Protein AF-R1CFG4-F1 (afdb_monomer)

pLDDT: mean 87.93, std 12.82, range [25.61, 98.44]

Mean predicted aligned error: 12.98 Å

Sequence (826 aa):
MKMFSKFRTKKDNINKMKLEPENVVREDDNTQLLINNQKATLDRMKKRVDETGFAVANLINNINYISQNVEDQMNFIGKVVNQIESYSALAEEVSASTTDSQQMAEKTLSVAKDGNEAVDKSIKAMNEIQESVEQVKNVVNSLSNHAAQVDKMLEIIKDIASETNLLALNATIEAARAGEHGKGFAVVADEVRKLANQSDEAARQISDIVQQINESVEETLQAMDSSTQKVKEGVSIANDTNSVFNEIIQSVDTTTSVTKEINAAIAEQINSLQEVISSTEDLNTISKNVMSMVEIMLMNTQHTKSSIELLSQTSETLNDITNDILNKIESKHLKQQQYTIRTAINAELSSLDPAMVFDADSVRMLENIHSGLLIGGTSVDVLPGIAKSWYVKEDNVTWVFNLRKGAKFHNGRNVLAKDVKYSLERLLSPRLKSPNAWFLFDIEGAKEYNEGKVSDVKGIKVLDDYRIEIKLEQPYSGFLLNLAQTCCAILPKEDVERSEFTGCGAFILMNKDEEKYTLKAFEEYFGGQPYVDYIEIIFNEKNAIDKYRKGEYDFLIIGNNEVKEIENLSLDGQMKTQDVLTTNFLGFNLKRNSVFAQDKDIRKAINYAIDTDKIIKGVVNGLATESKGVFPPAIIDDHQLKGFKYNPTKAKEILNNNNFNSRNERLKILARKEDEGTTNSNEKLINHIIEDLKNIGIECEIIRVPSKEYMASENISKCDVYVMGWIADTGDPDNYLTPLFSPDTYTNFGGYDNKEVTELMKQAKKIINPIKRIEVYKKIQKLIVDDCPWIFLYHPKLAYISDENIANVRLSVLGKTRYEDIMIKE

Secondary structure (DSSP, 8-state):
----------------------S-SSHHHHHHHHHHHHHHHHHHHHHHHHHHHHHHHHHHHHHHHHHHHHHHHHHHHHHHHHHHHHHHHHHHHHHHHHHHHHHHHHHHHHHHHHHHHHHHHHHHHHHHHHHHHHHHHHHHHHHHHHHHHHHHHHHHHHHHHHHHHHHHHHHHHHHHHTGGGSHHHHHHHHHHHHHHHHHHHHHHHHHHHHHHHHHHHHHHHHHHHHHHHHHHHHHHHHHHHHHHHHHHHHHHHHHHHHHHHHHHHHHHHHHHHHHHHHHHHHHHHHHHHHHHHHHHHHHHHHHHHHHHHHHHHHHHHHHHHHHHHHHHHTTS----PPPEEEEEESS--S-S-TTT--SHHHHHHHHHH--BSEEE-SSS-EEESSEEEEEE-TTSSEEEEEEPTT-B-TTSPBP-HHHHHHHHHHHT-TTT--TTGGGGTTBTTHHHHHTTS-SS-TTEEEEETTEEEEEBSS--STHHHHHTSGGGB---HHHHHHT-----SSEEEEEE-SSEEEEEE-TT-TT---SSSEEEEEES-SSHHHHHHTTS-SEEEE-TTTHHHHHHTT-GGG-EEEE-SEEEEEEE-TTSSSHHHH-HHHHHHHHHH--HHHHHHHHSTT-EEE--SSS-TTTS--TT-------HHHHHHHHHHTTGGGT---EEEEEEPPPTT---HHHHHHHHHHHHHHHTT--EEEEEE-GGGTT-HHHHTT-SEEEEEEE-SSS-HHHHHHHHH-TT-TT-TT----HHHHHHHHHHHH---HHHHHHHHHHHHHHHHHH--EEEEEEEEEEEEE-TTEE---B-TTS-B-GGG-EE--

Radius of gyration: 60.69 Å; Cα contacts (8 Å, |Δi|>4): 1243; chains: 1; bounding box: 113×114×236 Å

Organism: NCBI:txid1304284

Nearest PDB structures (foldseek):
  4toz-assembly2_B  TM=8.938E-01  e=2.294E-37  Escherichia coli K-12
  8upi-assembly1_A  TM=7.276E-01  e=4.986E-39  Mesorhizobium sp. AP09
  3o9p-assembly1_A  TM=7.500E-01  e=5.012E-36  Escherichia coli
  6npo-assembly1_A  TM=7.231E-01  e=4.138E-34  Bacillus anthracis
  8wdb-assembly1_A  TM=8.783E-01  e=4.159E-31  Mycobacterium tuberculosis H37Rv

Solvent-accessible surface area (backbone atoms only — not comparable to full-atom values): 43528 Å² total; per-residue (Å²): 134,82,88,79,91,87,85,84,90,81,86,89,86,86,87,87,75,90,77,78,91,81,88,88,86,70,72,68,68,60,53,53,51,52,50,47,42,50,53,20,49,49,45,24,48,51,44,52,44,54,48,50,48,52,52,47,54,51,50,51,54,51,48,50,52,52,47,53,54,46,52,52,48,52,54,51,51,53,51,51,52,59,51,48,56,53,50,52,54,49,49,53,52,50,52,52,52,40,52,53,48,42,55,51,34,54,52,49,40,51,53,33,49,54,51,32,53,53,34,53,52,48,38,52,52,37,52,53,48,44,53,51,51,53,52,50,49,53,54,50,53,50,48,49,54,50,44,57,50,50,49,56,51,35,53,52,46,34,52,50,16,53,51,42,30,51,52,18,50,53,44,33,55,54,19,65,70,52,50,92,78,13,62,72,51,29,56,52,18,52,48,46,26,51,51,16,52,52,44,34,53,49,33,48,57,50,45,56,51,44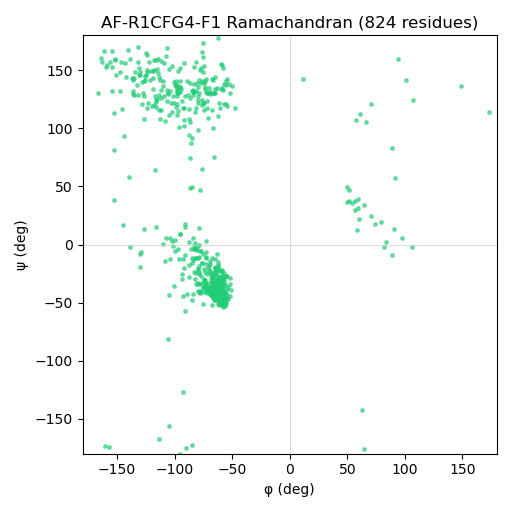,49,53,48,50,55,52,46,51,56,50,50,53,53,46,53,54,46,50,51,51,37,52,53,50,39,49,55,34,51,55,51,36,51,54,30,52,52,50,41,54,52,32,52,51,50,46,52,52,42,50,51,50,52,53,52,48,56,53,49,52,55,52,49,52,54,50,50,55,54,49,52,51,50,50,53,51,46,53,53,50,49,53,51,42,53,53,50,49,52,52,49,50,53,50,45,54,50,42,53,52,50,44,54,49,51,50,50,51,47,51,53,46,51,55,51,45,60,64,53,64,76,44,92,72,77,93,75,82,45,70,46,31,32,59,39,83,52,83,69,88,48,90,50,50,38,68,53,86,53,72,69,38,47,32,55,47,47,33,24,28,33,12,53,21,30,64,40,58,57,62,46,76,39,72,36,51,20,65,47,69,50,68,45,95,81,55,26,41,34,40,37,37,42,42,89,76,30,37,33,74,85,67,48,71,60,40,25,67,34,47,51,50,26,55,51,49,28,30,24,57,86,69,60,30,89,57,32,70,64,49,48,56,31,28,47,29,54,46,23,34,72,62,77,42,96,60,44,73,20,60,40,69,78,45,65,48,27,32,37,44,27,35,72,55,44,54,66,55,52,57,47,40,39,21,33,55,48,40,28,39,38,60,65,71,38,57,75,69,71,47,94,57,32,39,23,44,25,40,84,72,47,83,54,100,50,39,36,35,32,32,46,28,72,71,21,72,75,28,33,34,48,39,48,31,40,39,42,31,39,64,54,76,63,54,69,65,39,32,78,71,67,72,30,46,35,42,75,42,56,57,83,48,49,62,57,35,53,75,69,69,44,52,91,53,52,46,76,39,68,29,48,26,36,36,33,33,37,34,23,45,77,45,96,44,68,71,39,73,32,47,59,52,30,45,18,51,32,16,29,39,56,46,69,59,45,32,50,75,51,35,63,54,43,46,43,81,31,55,50,80,57,32,57,81,60,45,76,52,85,89,49,83,48,54,70,65,33,52,68,60,16,37,50,45,34,59,77,68,50,46,85,81,65,78,72,62,50,28,36,46,40,66,44,76,63,96,91,59,91,50,57,67,56,56,48,51,52,54,49,50,55,35,35,46,77,57,71,44,51,73,42,82,48,69,36,54,64,92,51,50,84,37,65,77,53,48,70,74,22,46,29,38,72,46,71,49,69,43,92,46,51,38,67,60,71,49,43,45,45,52,49,31,73,90,34,88,64,18,73,29,50,46,77,50,72,68,51,51,50,50,53,59,52,38,43,57,42,78,52,65,69,65,26,50,54,49,49,50,52,41,43,50,54,49,50,74,51,29,55,44,38,63,36,28,23,43,41,44,35,32,39,51,43,92,38,51,38,60,83,48,67,16,28,82,70,34,50,58,63,53,60,27,35,83,54,129

InterPro domains:
  IPR000914 Solute-binding protein family 5 domain [PF00496] (382-746)
  IPR004089 Methyl-accepting chemotaxis protein (MCP) signalling domain [PF00015] (103-286)
  IPR004089 Methyl-accepting chemotaxis protein (MCP) signalling domain [PS50111] (48-284)
  IPR004089 Methyl-accepting chemotaxis protein (MCP) signalling domain [SM00283] (58-319)
  IPR023765 Solute-binding protein family 5, conserved site [PS01040] (387-409)
  IPR039424 Solute-binding protein family 5 [PTHR30290] (316-817)

Structure (mmCIF, N/CA/C/O backbone):
data_AF-R1CFG4-F1
#
_entry.id   AF-R1CFG4-F1
#
loop_
_atom_site.group_PDB
_atom_site.id
_atom_site.type_symbol
_atom_site.label_atom_id
_atom_site.label_alt_id
_atom_site.label_comp_id
_atom_site.label_asym_id
_atom_site.label_entity_id
_atom_site.label_seq_id
_atom_site.pdbx_PDB_ins_code
_atom_site.Cartn_x
_atom_site.Cartn_y
_atom_site.Cartn_z
_atom_site.occupancy
_atom_site.B_iso_or_equiv
_atom_site.auth_seq_id
_atom_site.auth_comp_id
_atom_site.auth_asym_id
_atom_site.auth_atom_id
_atom_site.pdbx_PDB_model_num
ATOM 1 N N . MET A 1 1 ? -7.749 69.689 -65.204 1.00 36.94 1 MET A N 1
ATOM 2 C CA . MET A 1 1 ? -6.873 70.299 -66.229 1.00 36.94 1 MET A CA 1
ATOM 3 C C . MET A 1 1 ? -6.024 69.170 -66.805 1.00 36.94 1 MET A C 1
ATOM 5 O O . MET A 1 1 ? -5.183 68.648 -66.099 1.00 36.94 1 MET A O 1
ATOM 9 N N . LYS A 1 2 ? -6.557 68.503 -67.837 1.00 30.22 2 LYS A N 1
ATOM 10 C CA . LYS A 1 2 ? -5.988 68.455 -69.201 1.00 30.22 2 LYS A CA 1
ATOM 11 C C . LYS A 1 2 ? -4.635 67.718 -69.244 1.00 30.22 2 LYS A C 1
ATOM 13 O O . LYS A 1 2 ? -3.655 68.246 -68.753 1.00 30.22 2 LYS A O 1
ATOM 18 N N . MET A 1 3 ? -4.606 66.480 -69.758 1.00 25.61 3 MET A N 1
ATOM 19 C CA . MET A 1 3 ? -4.360 66.140 -71.187 1.00 25.61 3 MET A CA 1
ATOM 20 C C . MET A 1 3 ? -2.894 65.684 -71.349 1.00 25.61 3 MET A C 1
ATOM 22 O O . MET A 1 3 ? -2.031 66.278 -70.733 1.00 25.61 3 MET A O 1
ATOM 26 N N . PHE A 1 4 ? -2.488 64.700 -72.149 1.00 27.95 4 PHE A N 1
ATOM 27 C CA . PHE A 1 4 ? -3.127 63.970 -73.239 1.00 27.95 4 PHE A CA 1
ATOM 28 C C . PHE A 1 4 ? -2.271 62.720 -73.545 1.00 27.95 4 PHE A C 1
ATOM 30 O O . PHE A 1 4 ? -1.067 62.820 -73.738 1.00 27.95 4 PHE A O 1
ATOM 37 N N . SER A 1 5 ? -2.939 61.568 -73.610 1.00 30.34 5 SER A N 1
ATOM 38 C CA . SER A 1 5 ? -2.870 60.491 -74.618 1.00 30.34 5 SER A CA 1
ATOM 39 C C . SER A 1 5 ? -1.751 60.461 -75.680 1.00 30.34 5 SER A C 1
ATOM 41 O O . SER A 1 5 ? -1.537 61.473 -76.350 1.00 30.34 5 SER A O 1
ATOM 43 N N . LYS A 1 6 ? -1.287 59.233 -75.991 1.00 28.25 6 LYS A N 1
ATOM 44 C CA . LYS A 1 6 ? -1.047 58.600 -77.325 1.00 28.25 6 LYS A CA 1
ATOM 45 C C . LYS A 1 6 ? 0.146 57.620 -77.203 1.00 28.25 6 LYS A C 1
ATOM 47 O O . LYS A 1 6 ? 1.119 57.973 -76.568 1.00 28.25 6 LYS A O 1
ATOM 52 N N . PHE A 1 7 ? 0.188 56.394 -77.728 1.00 28.22 7 PHE A N 1
ATOM 53 C CA . PHE A 1 7 ? -0.436 55.799 -78.909 1.00 28.22 7 PHE A CA 1
ATOM 54 C C . PHE A 1 7 ? -0.555 54.265 -78.766 1.00 28.22 7 PHE A C 1
ATOM 56 O O . PHE A 1 7 ? 0.188 53.611 -78.043 1.00 28.22 7 PHE A O 1
ATOM 63 N N . ARG A 1 8 ? -1.511 53.729 -79.524 1.00 29.38 8 ARG A N 1
ATOM 64 C CA . ARG A 1 8 ? -1.909 52.331 -79.737 1.00 29.38 8 ARG A CA 1
ATOM 65 C C . ARG A 1 8 ? -0.925 51.527 -80.625 1.00 29.38 8 ARG A C 1
ATOM 67 O O . ARG A 1 8 ? -0.389 52.071 -81.582 1.00 29.38 8 ARG A O 1
ATOM 74 N N . THR A 1 9 ? -0.931 50.202 -80.400 1.00 32.12 9 THR A N 1
ATOM 75 C CA . THR A 1 9 ? -0.872 49.053 -81.356 1.00 32.12 9 THR A CA 1
ATOM 76 C C . THR A 1 9 ? 0.399 48.705 -82.148 1.00 32.12 9 THR A C 1
ATOM 78 O O . THR A 1 9 ? 0.755 49.424 -83.074 1.00 32.12 9 THR A O 1
ATOM 81 N N . LYS A 1 10 ? 0.906 47.472 -81.946 1.00 27.69 10 LYS A N 1
ATOM 82 C CA . LYS A 1 10 ? 0.929 46.316 -82.896 1.00 27.69 10 LYS A CA 1
ATOM 83 C C . LYS A 1 10 ? 1.777 45.183 -82.276 1.00 27.69 10 LYS A C 1
ATOM 85 O O . LYS A 1 10 ? 2.898 45.437 -81.868 1.00 27.69 10 LYS A O 1
ATOM 90 N N . LYS A 1 11 ? 1.189 44.033 -81.931 1.00 28.41 11 LYS A N 1
ATOM 91 C CA . LYS A 1 11 ? 1.040 42.804 -82.743 1.00 28.41 11 LYS A CA 1
ATOM 92 C C . LYS A 1 11 ? 2.367 42.161 -83.182 1.00 28.41 11 LYS A C 1
ATOM 94 O O . LYS A 1 11 ? 3.048 42.703 -84.043 1.00 28.41 11 LYS A O 1
ATOM 99 N N . ASP A 1 12 ? 2.593 40.983 -82.600 1.00 31.67 12 ASP A N 1
ATOM 100 C CA . ASP A 1 12 ? 3.303 39.802 -83.099 1.00 31.67 12 ASP A CA 1
ATOM 101 C C . ASP A 1 12 ? 4.765 39.954 -83.544 1.00 31.67 12 ASP A C 1
ATOM 103 O O . ASP A 1 12 ? 5.059 40.384 -84.655 1.00 31.67 12 ASP A O 1
ATOM 107 N N . ASN A 1 13 ? 5.682 39.428 -82.723 1.00 27.56 13 ASN A N 1
ATOM 108 C CA . ASN A 1 13 ? 6.560 38.372 -83.217 1.00 27.56 13 ASN A CA 1
ATOM 109 C C . ASN A 1 13 ? 7.093 37.469 -82.101 1.00 27.56 13 ASN A C 1
ATOM 111 O O . ASN A 1 13 ? 7.555 37.896 -81.047 1.00 27.56 13 ASN A O 1
ATOM 115 N N . ILE A 1 14 ? 6.964 36.190 -82.406 1.00 32.38 14 ILE A N 1
ATOM 116 C CA . ILE A 1 14 ? 7.263 34.998 -81.636 1.00 32.38 14 ILE A CA 1
ATOM 117 C C . ILE A 1 14 ? 8.781 34.734 -81.623 1.00 32.38 14 ILE A C 1
ATOM 119 O O . ILE A 1 14 ? 9.468 34.990 -82.609 1.00 32.38 14 ILE A O 1
ATOM 123 N N . ASN A 1 15 ? 9.218 34.083 -80.539 1.00 29.45 15 ASN A N 1
ATOM 124 C CA . ASN A 1 15 ? 10.302 33.097 -80.420 1.00 29.45 15 ASN A CA 1
ATOM 125 C C . ASN A 1 15 ? 11.644 33.457 -79.751 1.00 29.45 15 ASN A C 1
ATOM 127 O O . ASN A 1 15 ? 12.439 34.249 -80.245 1.00 29.45 15 ASN A O 1
ATOM 131 N N . LYS A 1 16 ? 11.923 32.602 -78.749 1.00 36.38 16 LYS A N 1
ATOM 132 C CA . LYS A 1 16 ? 13.203 32.164 -78.166 1.00 36.38 16 LYS A CA 1
ATOM 133 C C . LYS A 1 16 ? 13.790 32.987 -77.019 1.00 36.38 16 LYS A C 1
ATOM 135 O O . LYS A 1 16 ? 14.797 33.661 -77.170 1.00 36.38 16 LYS A O 1
ATOM 140 N N . MET A 1 17 ? 13.295 32.690 -75.820 1.00 26.16 17 MET A N 1
ATOM 141 C CA . MET A 1 17 ? 14.183 32.346 -74.707 1.00 26.16 17 MET A CA 1
ATOM 142 C C . MET A 1 17 ? 13.490 31.299 -73.830 1.00 26.16 17 MET A C 1
ATOM 144 O O . MET A 1 17 ? 12.399 31.529 -73.319 1.00 26.16 17 MET A O 1
ATOM 148 N N . LYS A 1 18 ? 14.092 30.106 -73.763 1.00 35.81 18 LYS A N 1
ATOM 149 C CA . LYS A 1 18 ? 13.713 29.021 -72.855 1.00 35.81 18 LYS A CA 1
ATOM 150 C C . LYS A 1 18 ? 13.779 29.551 -71.421 1.00 35.81 18 LYS A C 1
ATOM 152 O O . LYS A 1 18 ? 14.850 29.967 -70.995 1.00 35.81 18 LYS A O 1
ATOM 157 N N . LEU A 1 19 ? 12.662 29.507 -70.706 1.00 31.09 19 LEU A N 1
ATOM 158 C CA . LEU A 1 19 ? 12.652 29.433 -69.250 1.00 31.09 19 LEU A CA 1
ATOM 159 C C . LEU A 1 19 ? 12.354 27.972 -68.920 1.00 31.09 19 LEU A C 1
ATOM 161 O O . LEU A 1 19 ? 11.308 27.449 -69.307 1.00 31.09 19 LEU A O 1
ATOM 165 N N . GLU A 1 20 ? 13.333 27.298 -68.327 1.00 30.52 20 GLU A N 1
ATOM 166 C CA . GLU A 1 20 ? 13.161 25.968 -67.749 1.00 30.52 20 GLU A CA 1
ATOM 167 C C . GLU A 1 20 ? 12.185 26.047 -66.563 1.00 30.52 20 GLU A C 1
ATOM 169 O O . GLU A 1 20 ? 12.187 27.051 -65.846 1.00 30.52 20 GLU A O 1
ATOM 174 N N . PRO A 1 21 ? 11.332 25.032 -66.345 1.00 33.84 21 PRO A N 1
ATOM 175 C CA . PRO A 1 21 ? 10.486 24.974 -65.168 1.00 33.84 21 PRO A CA 1
ATOM 176 C C . PRO A 1 21 ? 11.287 24.352 -64.019 1.00 33.84 21 PRO A C 1
ATOM 178 O O . PRO A 1 21 ? 11.295 23.135 -63.855 1.00 33.84 21 PRO A O 1
ATOM 181 N N . GLU A 1 22 ? 11.960 25.170 -63.215 1.00 38.81 22 GLU A N 1
ATOM 182 C CA . GLU A 1 22 ? 12.382 24.754 -61.874 1.00 38.81 22 GLU A CA 1
ATOM 183 C C . GLU A 1 22 ? 11.329 25.195 -60.845 1.00 38.81 22 GLU A C 1
ATOM 185 O O . GLU A 1 22 ? 10.876 26.340 -60.860 1.00 38.81 22 GLU A O 1
ATOM 190 N N . ASN A 1 23 ? 10.985 24.261 -59.949 1.00 35.44 23 ASN A N 1
ATOM 191 C CA . ASN A 1 23 ? 10.157 24.388 -58.735 1.00 35.44 23 ASN A CA 1
ATOM 192 C C . ASN A 1 23 ? 8.641 24.142 -58.829 1.00 35.44 23 ASN A C 1
ATOM 194 O O . ASN A 1 23 ? 7.855 24.962 -58.368 1.00 35.44 23 ASN A O 1
ATOM 198 N N . VAL A 1 24 ? 8.220 22.959 -59.295 1.00 37.53 24 VAL A N 1
ATOM 199 C CA . VAL A 1 24 ? 6.871 22.426 -58.988 1.00 37.53 24 VAL A CA 1
ATOM 200 C C . VAL A 1 24 ? 6.919 20.912 -58.706 1.00 37.53 24 VAL A C 1
ATOM 202 O O . VAL A 1 24 ? 6.299 20.151 -59.432 1.00 37.53 24 VAL A O 1
ATOM 205 N N . VAL A 1 25 ? 7.693 20.429 -57.717 1.00 37.28 25 VAL A N 1
ATOM 206 C CA . VAL A 1 25 ? 7.603 19.012 -57.252 1.00 37.28 25 VAL A CA 1
ATOM 207 C C . VAL A 1 25 ? 8.025 18.808 -55.771 1.00 37.28 25 VAL A C 1
ATOM 209 O O . VAL A 1 25 ? 8.683 17.828 -55.451 1.00 37.28 25 VAL A O 1
ATOM 212 N N . ARG A 1 26 ? 7.709 19.711 -54.829 1.00 39.62 26 ARG A N 1
ATOM 213 C CA . ARG A 1 26 ? 7.948 19.444 -53.380 1.00 39.62 26 ARG A CA 1
ATOM 214 C C . ARG A 1 26 ? 6.758 19.696 -52.440 1.00 39.62 26 ARG A C 1
ATOM 216 O O . ARG A 1 26 ? 6.845 19.320 -51.283 1.00 39.62 26 ARG A O 1
ATOM 223 N N . GLU A 1 27 ? 5.650 20.278 -52.907 1.00 47.41 27 GLU A N 1
ATOM 224 C CA . GLU A 1 27 ? 4.502 20.620 -52.036 1.00 47.41 27 GLU A CA 1
ATOM 225 C C . GLU A 1 27 ? 3.548 19.441 -51.725 1.00 47.41 27 GLU A C 1
ATOM 227 O O . GLU A 1 27 ? 2.872 19.461 -50.694 1.00 47.41 27 GLU A O 1
ATOM 232 N N . ASP A 1 28 ? 3.480 18.404 -52.572 1.00 56.00 28 ASP A N 1
ATOM 233 C CA . ASP A 1 28 ? 2.487 17.321 -52.412 1.00 56.00 28 ASP A CA 1
ATOM 234 C C . ASP A 1 28 ? 2.876 16.278 -51.335 1.00 56.00 28 ASP A C 1
ATOM 236 O O . ASP A 1 28 ? 1.996 15.799 -50.618 1.00 56.00 28 ASP A O 1
ATOM 240 N N . ASP A 1 29 ? 4.169 15.974 -51.152 1.00 61.09 29 ASP A N 1
ATOM 241 C CA . ASP A 1 29 ? 4.642 14.947 -50.196 1.00 61.09 29 ASP A CA 1
ATOM 242 C C . ASP A 1 29 ? 4.472 15.393 -48.727 1.00 61.09 29 ASP A C 1
ATOM 244 O O . ASP A 1 29 ? 4.025 14.618 -47.874 1.00 61.09 29 ASP A O 1
ATOM 248 N N . ASN A 1 30 ? 4.742 16.671 -48.432 1.00 70.12 30 ASN A N 1
ATOM 249 C CA . ASN A 1 30 ? 4.595 17.233 -47.082 1.00 70.12 30 ASN A CA 1
ATOM 250 C C . ASN A 1 30 ? 3.120 17.292 -46.653 1.00 70.12 30 ASN A C 1
ATOM 252 O O . ASN A 1 30 ? 2.786 17.059 -45.490 1.00 70.12 30 ASN A O 1
ATOM 256 N N . THR A 1 31 ? 2.213 17.525 -47.606 1.00 78.44 31 THR A N 1
ATOM 257 C CA . THR A 1 31 ? 0.771 17.567 -47.338 1.00 78.44 31 THR A CA 1
ATOM 258 C C . THR A 1 31 ? 0.247 16.199 -46.889 1.00 78.44 31 THR A C 1
ATOM 260 O O . THR A 1 31 ? -0.524 16.127 -45.933 1.00 78.44 31 THR A O 1
ATOM 263 N N . GLN A 1 32 ? 0.688 15.102 -47.515 1.00 79.88 32 GLN A N 1
ATOM 264 C CA . GLN A 1 32 ? 0.253 13.751 -47.140 1.00 79.88 32 GLN A CA 1
ATOM 265 C C . GLN A 1 32 ? 0.738 13.344 -45.737 1.00 79.88 32 GLN A C 1
ATOM 267 O O . GLN A 1 32 ? -0.010 12.708 -44.989 1.00 79.88 32 GLN A O 1
ATOM 272 N N . LEU A 1 33 ? 1.947 13.762 -45.348 1.00 84.81 33 LEU A N 1
ATOM 273 C CA . LEU A 1 33 ? 2.502 13.475 -44.023 1.00 84.81 33 LEU A CA 1
ATOM 274 C C . LEU A 1 33 ? 1.678 14.165 -42.935 1.00 84.81 33 LEU A C 1
ATOM 276 O O . LEU A 1 33 ? 1.287 13.540 -41.949 1.00 84.81 33 LEU A O 1
ATOM 280 N N . LEU A 1 34 ? 1.361 15.446 -43.141 1.00 86.12 34 LEU A N 1
ATOM 281 C CA . LEU A 1 34 ? 0.523 16.214 -42.222 1.00 86.12 34 LEU A CA 1
ATOM 282 C C . LEU A 1 34 ? -0.876 15.602 -42.089 1.00 86.12 34 LEU A C 1
ATOM 284 O O . LEU A 1 34 ? -1.400 15.514 -40.979 1.00 86.12 34 LEU A O 1
ATOM 288 N N . ILE A 1 35 ? -1.458 15.124 -43.193 1.00 84.50 35 ILE A N 1
ATOM 289 C CA . ILE A 1 35 ? -2.742 14.411 -43.194 1.00 84.50 35 ILE A CA 1
ATOM 290 C C . ILE A 1 35 ? -2.679 13.148 -42.331 1.00 84.50 35 ILE A C 1
ATOM 292 O O . ILE A 1 35 ? -3.554 12.943 -41.487 1.00 84.50 35 ILE A O 1
ATOM 296 N N . ASN A 1 36 ? -1.659 12.312 -42.522 1.00 86.31 36 ASN A N 1
ATOM 297 C CA . ASN A 1 36 ? -1.512 11.065 -41.774 1.00 86.31 36 ASN A CA 1
ATOM 298 C C . ASN A 1 36 ? -1.289 11.337 -40.283 1.00 86.31 36 ASN A C 1
ATOM 300 O O . ASN A 1 36 ? -1.992 10.771 -39.443 1.00 86.31 36 ASN A O 1
ATOM 304 N N . ASN A 1 37 ? -0.398 12.276 -39.955 1.00 89.62 37 ASN A N 1
ATOM 305 C CA . ASN A 1 37 ? -0.155 12.692 -38.577 1.00 89.62 37 ASN A CA 1
ATOM 306 C C . ASN A 1 37 ? -1.426 13.224 -37.907 1.00 89.62 37 ASN A C 1
ATOM 308 O O . ASN A 1 37 ? -1.703 12.902 -36.749 1.00 89.62 37 ASN A O 1
ATOM 312 N N . GLN A 1 38 ? -2.229 14.006 -38.630 1.00 88.94 38 GLN A N 1
ATOM 313 C CA . GLN A 1 38 ? -3.488 14.538 -38.120 1.00 88.94 38 GLN A CA 1
ATOM 314 C C . GLN A 1 38 ? -4.523 13.425 -37.881 1.00 88.94 38 GLN A C 1
ATOM 316 O O . GLN A 1 38 ? -5.141 13.400 -36.815 1.00 88.94 38 GLN A O 1
ATOM 321 N N . LYS A 1 39 ? -4.686 12.477 -38.821 1.00 87.50 39 LYS A N 1
ATOM 322 C CA . LYS A 1 39 ? -5.580 11.311 -38.662 1.00 87.50 39 LYS A CA 1
ATOM 323 C C . LYS A 1 39 ? -5.192 10.478 -37.432 1.00 87.50 39 LYS A C 1
ATOM 325 O O . LYS A 1 39 ? -6.041 10.222 -36.578 1.00 87.50 39 LYS A O 1
ATOM 330 N N . ALA A 1 40 ? -3.908 10.136 -37.298 1.00 90.06 40 ALA A N 1
ATOM 331 C CA . ALA A 1 40 ? -3.391 9.374 -36.160 1.00 90.06 40 ALA A CA 1
ATOM 332 C C . ALA A 1 40 ? -3.569 10.125 -34.827 1.00 90.06 40 ALA A C 1
ATOM 334 O O . ALA A 1 40 ? -4.014 9.542 -33.836 1.00 90.06 40 ALA A O 1
ATOM 335 N N . THR A 1 41 ? -3.299 11.437 -34.798 1.00 91.56 41 THR A N 1
ATOM 336 C CA . THR A 1 41 ? -3.492 12.271 -33.596 1.00 91.56 41 THR A CA 1
ATOM 337 C C . THR A 1 41 ? -4.943 12.230 -33.117 1.00 91.56 41 THR A C 1
ATOM 339 O O . THR A 1 41 ? -5.190 12.055 -31.922 1.00 91.56 41 THR A O 1
ATOM 342 N N . LEU A 1 42 ? -5.905 12.378 -34.033 1.00 89.75 42 LEU A N 1
ATOM 343 C CA . LEU A 1 42 ? -7.331 12.416 -33.705 1.00 89.75 42 LEU A CA 1
ATOM 344 C C . LEU A 1 42 ? -7.855 11.079 -33.189 1.00 89.75 42 LEU A C 1
ATOM 346 O O . LEU A 1 42 ? -8.569 11.061 -32.186 1.00 89.75 42 LEU A O 1
ATOM 350 N N . ASP A 1 43 ? -7.489 9.966 -33.831 1.00 89.69 43 ASP A N 1
ATOM 351 C CA . ASP A 1 43 ? -7.896 8.638 -33.365 1.00 89.69 43 ASP A CA 1
ATOM 352 C C . ASP A 1 43 ? -7.361 8.378 -31.951 1.00 89.69 43 ASP A C 1
ATOM 354 O O . ASP A 1 43 ? -8.121 8.077 -31.028 1.00 89.69 43 ASP A O 1
ATOM 358 N N . ARG A 1 44 ? -6.068 8.627 -31.729 1.00 90.50 44 ARG A N 1
ATOM 359 C CA . ARG A 1 44 ? -5.446 8.486 -30.407 1.00 90.50 44 ARG A CA 1
ATOM 360 C C . ARG A 1 44 ? -6.084 9.398 -29.362 1.00 90.50 44 ARG A C 1
ATOM 362 O O . ARG A 1 44 ? -6.343 8.952 -28.243 1.00 90.50 44 ARG A O 1
ATOM 369 N N . MET A 1 45 ? -6.353 10.659 -29.704 1.00 91.12 45 MET A N 1
ATOM 370 C CA . MET A 1 45 ? -7.029 11.604 -28.812 1.00 91.12 45 MET A CA 1
ATOM 371 C C . MET A 1 45 ? -8.408 11.076 -28.412 1.00 91.12 45 MET A C 1
ATOM 373 O O . MET A 1 45 ? -8.709 11.023 -27.219 1.00 91.12 45 MET A O 1
ATOM 377 N N . LYS A 1 46 ? -9.201 10.598 -29.377 1.00 89.19 46 LYS A N 1
ATOM 378 C CA . LYS A 1 46 ? -10.513 9.996 -29.126 1.00 89.19 46 LYS A CA 1
ATOM 379 C C . LYS A 1 46 ? -10.418 8.807 -28.165 1.00 89.19 46 LYS A C 1
ATOM 381 O O . LYS A 1 46 ? -11.115 8.794 -27.153 1.00 89.19 46 LYS A O 1
ATOM 386 N N . LYS A 1 47 ? -9.502 7.857 -28.407 1.00 88.50 47 LYS A N 1
ATOM 387 C CA . LYS A 1 47 ? -9.293 6.699 -27.511 1.00 88.50 47 LYS A CA 1
ATOM 388 C C . LYS A 1 47 ? -8.941 7.129 -26.083 1.00 88.50 47 LYS A C 1
ATOM 390 O O . LYS A 1 47 ? -9.476 6.572 -25.126 1.00 88.50 47 LYS A O 1
ATOM 395 N N . ARG A 1 48 ? -8.072 8.134 -25.919 1.00 87.94 48 ARG A N 1
ATOM 396 C CA . ARG A 1 48 ? -7.658 8.649 -24.600 1.00 87.94 48 ARG A CA 1
ATOM 397 C C . ARG A 1 48 ? -8.773 9.394 -23.870 1.00 87.94 48 ARG A C 1
ATOM 399 O O . ARG A 1 48 ? -8.883 9.266 -22.648 1.00 87.94 48 ARG A O 1
ATOM 406 N N . VAL A 1 49 ? -9.604 10.142 -24.592 1.00 90.31 49 VAL A N 1
ATOM 407 C CA . VAL A 1 49 ? -10.782 10.809 -24.023 1.00 90.31 49 VAL A CA 1
ATOM 408 C C . VAL A 1 49 ? -11.792 9.767 -23.532 1.00 90.31 49 VAL A C 1
ATOM 410 O O . VAL A 1 49 ? -12.235 9.859 -22.388 1.00 90.31 49 VAL A O 1
ATOM 413 N N . ASP A 1 50 ? -12.068 8.729 -24.327 1.00 86.25 50 ASP A N 1
ATOM 414 C CA . ASP A 1 50 ? -12.976 7.633 -23.955 1.00 86.25 50 ASP A CA 1
ATOM 415 C C . ASP A 1 50 ? -12.485 6.865 -22.711 1.00 86.25 50 ASP A C 1
ATOM 417 O O . ASP A 1 50 ? -13.257 6.583 -21.788 1.00 86.25 50 ASP A O 1
ATOM 421 N N . GLU A 1 51 ? -11.186 6.548 -22.655 1.00 84.06 51 GLU A N 1
ATOM 422 C CA . GLU A 1 51 ? -10.539 5.928 -21.488 1.00 84.06 51 GLU A CA 1
ATOM 423 C C . GLU A 1 51 ? -10.697 6.777 -20.226 1.00 84.06 51 GLU A C 1
ATOM 425 O O . GLU A 1 51 ? -11.103 6.275 -19.174 1.00 84.06 51 GLU A O 1
ATOM 430 N N . THR A 1 52 ? -10.398 8.072 -20.340 1.00 87.38 52 THR A N 1
ATOM 431 C CA . THR A 1 52 ? -10.471 9.007 -19.215 1.00 87.38 52 THR A CA 1
ATOM 432 C C . THR A 1 52 ? -11.912 9.177 -18.741 1.00 87.38 52 THR A C 1
ATOM 434 O O . THR A 1 52 ? -12.171 9.144 -17.538 1.00 87.38 52 THR A O 1
ATOM 437 N N . GLY A 1 53 ? -12.872 9.267 -19.666 1.00 88.88 53 GLY A N 1
ATOM 438 C CA . GLY A 1 53 ? -14.299 9.329 -19.346 1.00 88.88 53 GLY A CA 1
ATOM 439 C C . GLY A 1 53 ? -14.777 8.105 -18.566 1.00 88.88 53 GLY A C 1
ATOM 440 O O . GLY A 1 53 ? -15.503 8.236 -17.578 1.00 88.88 53 GLY A O 1
ATOM 441 N N . PHE A 1 54 ? -14.308 6.912 -18.939 1.00 84.69 54 PHE A N 1
ATOM 442 C CA . PHE A 1 54 ? -14.607 5.685 -18.202 1.00 84.69 54 PHE A CA 1
ATOM 443 C C . PHE A 1 54 ? -13.987 5.676 -16.792 1.00 84.69 54 PHE A C 1
ATOM 445 O O . PHE A 1 54 ? -14.656 5.292 -15.830 1.00 84.69 54 PHE A O 1
ATOM 452 N N . ALA A 1 55 ? -12.735 6.123 -16.642 1.00 84.94 55 ALA A N 1
ATOM 453 C CA . ALA A 1 55 ? -12.083 6.232 -15.335 1.00 84.94 55 ALA A CA 1
ATOM 454 C C . ALA A 1 55 ? -12.825 7.206 -14.401 1.00 84.94 55 ALA A C 1
ATOM 456 O O . ALA A 1 55 ? -13.062 6.886 -13.235 1.00 84.94 55 ALA A O 1
ATOM 457 N N . VAL A 1 56 ? -13.271 8.352 -14.927 1.00 90.06 56 VAL A N 1
ATOM 458 C CA . VAL A 1 56 ? -14.081 9.332 -14.188 1.00 90.06 56 VAL A CA 1
ATOM 459 C C . VAL A 1 56 ? -15.428 8.741 -13.763 1.00 90.06 56 VAL A C 1
ATOM 461 O O . VAL A 1 56 ? -15.840 8.926 -12.620 1.00 90.06 56 VAL A O 1
ATOM 464 N N . ALA A 1 57 ? -16.099 7.971 -14.626 1.00 88.50 57 ALA A N 1
ATOM 465 C CA . ALA A 1 57 ? -17.349 7.297 -14.263 1.00 88.50 57 ALA A CA 1
ATOM 466 C C . ALA A 1 57 ? -17.166 6.308 -13.094 1.00 88.50 57 ALA A C 1
ATOM 468 O O . ALA A 1 57 ? -17.997 6.260 -12.187 1.00 88.50 57 ALA A O 1
ATOM 469 N N . ASN A 1 58 ? -16.058 5.561 -13.071 1.00 84.44 58 ASN A N 1
ATOM 470 C CA . ASN A 1 58 ? -15.728 4.685 -11.945 1.00 84.44 58 ASN A CA 1
ATOM 471 C C . ASN A 1 58 ? -15.433 5.467 -10.658 1.00 84.44 58 ASN A C 1
ATOM 473 O O . ASN A 1 58 ? -15.877 5.055 -9.588 1.00 84.44 58 ASN A O 1
ATOM 477 N N . LEU A 1 59 ? -14.723 6.598 -10.747 1.00 87.88 59 LEU A N 1
ATOM 478 C CA . LEU A 1 59 ? -14.480 7.465 -9.589 1.00 87.88 59 LEU A CA 1
ATOM 479 C C . LEU A 1 59 ? -15.791 7.974 -8.980 1.00 87.88 59 LEU A C 1
ATOM 481 O O . LEU A 1 59 ? -15.936 7.927 -7.763 1.00 87.88 59 LEU A O 1
ATOM 485 N N . ILE A 1 60 ? -16.768 8.371 -9.802 1.00 90.81 60 ILE A N 1
ATOM 486 C CA . ILE A 1 60 ? -18.100 8.782 -9.323 1.00 90.81 60 ILE A CA 1
ATOM 487 C C . ILE A 1 60 ? -18.776 7.648 -8.543 1.00 90.81 60 ILE A C 1
ATOM 489 O O . ILE A 1 60 ? -19.280 7.880 -7.446 1.00 90.81 60 ILE A O 1
ATOM 493 N N . ASN A 1 61 ? -18.753 6.419 -9.068 1.00 89.19 61 ASN A N 1
ATOM 494 C CA . ASN A 1 61 ? -19.336 5.267 -8.375 1.00 89.19 61 ASN A CA 1
ATOM 495 C C . ASN A 1 61 ? -18.666 5.015 -7.014 1.00 89.19 61 ASN A C 1
ATOM 497 O O . ASN A 1 61 ? -19.358 4.772 -6.028 1.00 89.19 61 ASN A O 1
ATOM 501 N N . ASN A 1 62 ? -17.337 5.128 -6.943 1.00 88.25 62 ASN A N 1
ATOM 502 C CA . ASN A 1 62 ? -16.593 4.968 -5.691 1.00 88.25 62 ASN A CA 1
ATOM 503 C C . ASN A 1 62 ? -16.901 6.086 -4.685 1.00 88.25 62 ASN A C 1
ATOM 505 O O . ASN A 1 62 ? -17.066 5.811 -3.500 1.00 88.25 62 ASN A O 1
ATOM 509 N N . ILE A 1 63 ? -17.011 7.338 -5.140 1.00 92.25 63 ILE A N 1
ATOM 510 C CA . ILE A 1 63 ? -17.364 8.475 -4.278 1.00 92.25 63 ILE A CA 1
ATOM 511 C C . ILE A 1 63 ? -18.781 8.301 -3.715 1.00 92.25 63 ILE A C 1
ATOM 513 O O . ILE A 1 63 ? -18.981 8.507 -2.522 1.00 92.25 63 ILE A O 1
ATOM 517 N N . ASN A 1 64 ? -19.740 7.849 -4.530 1.00 91.38 64 ASN A N 1
ATOM 518 C CA . ASN A 1 64 ? -21.098 7.548 -4.066 1.00 91.38 64 ASN A CA 1
ATOM 519 C C . ASN A 1 64 ? -21.117 6.418 -3.026 1.00 91.38 64 ASN A C 1
ATOM 521 O O . ASN A 1 64 ? -21.835 6.513 -2.035 1.00 91.38 64 ASN A O 1
ATOM 525 N N . TYR A 1 65 ? -20.304 5.373 -3.214 1.00 89.38 65 TYR A N 1
ATOM 526 C CA . TYR A 1 65 ? -20.160 4.305 -2.220 1.00 89.38 65 TYR A CA 1
ATOM 527 C C . TYR A 1 65 ? -19.618 4.834 -0.883 1.00 89.38 65 TYR A C 1
ATOM 529 O O . TYR A 1 65 ? -20.146 4.504 0.176 1.00 89.38 65 TYR A O 1
ATOM 537 N N . ILE A 1 66 ? -18.604 5.708 -0.920 1.00 91.50 66 ILE A N 1
ATOM 538 C CA . ILE A 1 66 ? -18.075 6.359 0.289 1.00 91.50 66 ILE A CA 1
ATOM 539 C C . ILE A 1 66 ? -19.147 7.245 0.937 1.00 91.50 66 ILE A C 1
ATOM 541 O O . ILE A 1 66 ? -19.296 7.208 2.154 1.00 91.50 66 ILE A O 1
ATOM 545 N N . SER A 1 67 ? -19.911 8.002 0.144 1.00 93.69 67 SER A N 1
ATOM 546 C CA . SER A 1 67 ? -21.009 8.844 0.634 1.00 93.69 67 SER A CA 1
ATOM 547 C C . SER A 1 67 ? -22.037 8.031 1.421 1.00 93.69 67 SER A C 1
ATOM 549 O O . SER A 1 67 ? -22.320 8.376 2.567 1.00 93.69 67 SER A O 1
ATOM 551 N N . GLN A 1 68 ? -22.498 6.908 0.859 1.00 93.50 68 GLN A N 1
ATOM 552 C CA . GLN A 1 68 ? -23.434 6.006 1.532 1.00 93.50 68 GLN A CA 1
ATOM 553 C C . GLN A 1 68 ? -22.861 5.479 2.854 1.00 93.50 68 GLN A C 1
ATOM 555 O O . GLN A 1 68 ? -23.540 5.504 3.875 1.00 93.50 68 GLN A O 1
ATOM 560 N N . ASN A 1 69 ? -21.593 5.059 2.862 1.00 93.19 69 ASN A N 1
ATOM 561 C CA . ASN A 1 69 ? -20.955 4.540 4.073 1.00 93.19 69 ASN A CA 1
ATOM 562 C C . ASN A 1 69 ? -20.830 5.602 5.179 1.00 93.19 69 ASN A C 1
ATOM 564 O O . ASN A 1 69 ? -20.981 5.279 6.356 1.00 93.19 69 ASN A O 1
ATOM 568 N N . VAL A 1 70 ? -20.567 6.866 4.827 1.00 93.75 70 VAL A N 1
ATOM 569 C CA . VAL A 1 70 ? -20.513 7.968 5.804 1.00 93.75 70 VAL A CA 1
ATOM 570 C C . VAL A 1 70 ? -21.912 8.298 6.329 1.00 93.75 70 VAL A C 1
ATOM 572 O O . VAL A 1 70 ? -22.069 8.549 7.523 1.00 93.75 70 VAL A O 1
ATOM 575 N N . GLU A 1 71 ? -22.938 8.257 5.477 1.00 93.25 71 GLU A N 1
ATOM 576 C CA . GLU A 1 71 ? -24.332 8.446 5.897 1.00 93.25 71 GLU A CA 1
ATOM 577 C C . GLU A 1 71 ? -24.783 7.337 6.861 1.00 93.25 71 GLU A C 1
ATOM 579 O O . GLU A 1 71 ? -25.328 7.615 7.934 1.00 93.25 71 GLU A O 1
ATOM 584 N N . ASP A 1 72 ? -24.465 6.081 6.544 1.00 93.81 72 ASP A N 1
ATOM 585 C CA . ASP A 1 72 ? -24.715 4.941 7.424 1.00 93.81 72 ASP A CA 1
ATOM 586 C C . ASP A 1 72 ? -23.970 5.099 8.758 1.00 93.81 72 ASP A C 1
ATOM 588 O O . ASP A 1 72 ? -24.556 4.898 9.826 1.00 93.81 72 ASP A O 1
ATOM 592 N N . GLN A 1 73 ? -22.706 5.536 8.728 1.00 93.25 73 GLN A N 1
ATOM 593 C CA . GLN A 1 73 ? -21.921 5.817 9.931 1.00 93.25 73 GLN A CA 1
ATOM 594 C C . GLN A 1 73 ? -22.576 6.893 10.810 1.00 93.25 73 GLN A C 1
ATOM 596 O O . GLN A 1 73 ? -22.685 6.704 12.023 1.00 93.25 73 GLN A O 1
ATOM 601 N N . MET A 1 74 ? -23.071 7.986 10.225 1.00 92.00 74 MET A N 1
ATOM 602 C CA . MET A 1 74 ? -23.791 9.033 10.959 1.00 92.00 74 MET A CA 1
ATOM 603 C C . MET A 1 74 ? -25.097 8.515 11.578 1.00 92.00 74 MET A C 1
ATOM 605 O O . MET A 1 74 ? -25.414 8.849 12.722 1.00 92.00 74 MET A O 1
ATOM 609 N N . ASN A 1 75 ? -25.823 7.643 10.874 1.00 93.50 75 ASN A N 1
ATOM 610 C CA . ASN A 1 75 ? -27.017 6.989 11.410 1.00 93.50 75 ASN A CA 1
ATOM 611 C C . ASN A 1 75 ? -26.689 6.083 12.611 1.00 93.50 75 ASN A C 1
ATOM 613 O O . ASN A 1 75 ? -27.434 6.066 13.595 1.00 93.50 75 ASN A O 1
ATOM 617 N N . PHE A 1 76 ? -25.577 5.341 12.568 1.00 94.06 76 PHE A N 1
ATOM 618 C CA . PHE A 1 76 ? -25.122 4.534 13.706 1.00 94.06 76 PHE A CA 1
ATOM 619 C C . PHE A 1 76 ? -24.691 5.394 14.896 1.00 94.06 76 PHE A C 1
ATOM 621 O O . PHE A 1 76 ? -25.062 5.074 16.024 1.00 94.06 76 PHE A O 1
ATOM 628 N N . ILE A 1 77 ? -23.993 6.506 14.655 1.00 93.88 77 ILE A N 1
ATOM 629 C CA . ILE A 1 77 ? -23.644 7.492 15.691 1.00 93.88 77 ILE A CA 1
ATOM 630 C C . ILE A 1 77 ? -24.913 7.998 16.391 1.00 93.88 77 ILE A C 1
ATOM 632 O O . ILE A 1 77 ? -24.980 7.981 17.617 1.00 93.88 77 ILE A O 1
ATOM 636 N N . GLY A 1 78 ? -25.959 8.357 15.637 1.00 90.88 78 GLY A N 1
ATOM 637 C CA . GLY A 1 78 ? -27.240 8.782 16.215 1.00 90.88 78 GLY A CA 1
ATOM 638 C C . GLY A 1 78 ? -27.901 7.714 17.097 1.00 90.88 78 GLY A C 1
ATOM 639 O O . GLY A 1 78 ? -28.430 8.027 18.162 1.00 90.88 78 GLY A O 1
ATOM 640 N N . LYS A 1 79 ? -27.825 6.433 16.707 1.00 93.00 79 LYS A N 1
ATOM 641 C CA . LYS A 1 79 ? -28.322 5.320 17.539 1.00 93.00 79 LYS A CA 1
ATOM 642 C C . LYS A 1 79 ? -27.540 5.182 18.846 1.00 93.00 79 LYS A C 1
ATOM 644 O O . LYS A 1 79 ? -28.156 4.946 19.881 1.00 93.00 79 LYS A O 1
ATOM 649 N N . VAL A 1 80 ? -26.215 5.343 18.804 1.00 93.88 80 VAL A N 1
ATOM 650 C CA . VAL A 1 80 ? -25.359 5.301 20.000 1.00 93.88 80 VAL A CA 1
ATOM 651 C C . VAL A 1 80 ? -25.722 6.431 20.965 1.00 93.88 80 VAL A C 1
ATOM 653 O O . VAL A 1 80 ? -25.894 6.161 22.150 1.00 93.88 80 VAL A O 1
ATOM 656 N N . VAL A 1 81 ? -25.931 7.656 20.468 1.00 90.81 81 VAL A N 1
ATOM 657 C CA . VAL A 1 81 ? -26.357 8.801 21.298 1.00 90.81 81 VAL A CA 1
ATOM 658 C C . VAL A 1 81 ? -27.678 8.512 22.019 1.00 90.81 81 VAL A C 1
ATOM 660 O O . VAL A 1 81 ? -27.735 8.614 23.241 1.00 90.81 81 VAL A O 1
ATOM 663 N N . ASN A 1 82 ? -28.709 8.057 21.300 1.00 89.56 82 ASN A N 1
ATOM 664 C CA . ASN A 1 82 ? -30.006 7.725 21.910 1.00 89.56 82 ASN A CA 1
ATOM 665 C C . ASN A 1 82 ? -29.889 6.625 22.981 1.00 89.56 82 ASN A C 1
ATOM 667 O O . ASN A 1 82 ? -30.618 6.606 23.977 1.00 89.56 82 ASN A O 1
ATOM 671 N N . GLN A 1 83 ? -28.979 5.671 22.772 1.00 91.12 83 GLN A N 1
ATOM 672 C CA . GLN A 1 83 ? -28.756 4.591 23.722 1.00 91.12 83 GLN A CA 1
ATOM 673 C C . GLN A 1 83 ? -28.048 5.096 24.984 1.00 91.12 83 GLN A C 1
ATOM 675 O O . GLN A 1 83 ? -28.430 4.694 26.080 1.00 91.12 83 GLN A O 1
ATOM 680 N N . ILE A 1 84 ? -27.093 6.022 24.854 1.00 91.38 84 ILE A N 1
ATOM 681 C CA . ILE A 1 84 ? -26.449 6.691 25.993 1.00 91.38 84 ILE A CA 1
ATOM 682 C C . ILE A 1 84 ? -27.474 7.447 26.840 1.00 91.38 84 ILE A C 1
ATOM 684 O O . ILE A 1 84 ? -27.461 7.290 28.056 1.00 91.38 84 ILE A O 1
ATOM 688 N N . GLU A 1 85 ? -28.397 8.194 26.226 1.00 88.19 85 GLU A N 1
ATOM 689 C CA . GLU A 1 85 ? -29.460 8.900 26.961 1.00 88.19 85 GLU A CA 1
ATOM 690 C C . GLU A 1 85 ? -30.295 7.935 27.817 1.00 88.19 85 GLU A C 1
ATOM 692 O O . GLU A 1 85 ? -30.572 8.202 28.988 1.00 88.19 85 GLU A O 1
ATOM 697 N N . SER A 1 86 ? -30.630 6.767 27.260 1.00 89.94 86 SER A N 1
ATOM 698 C CA . SER A 1 86 ? -31.353 5.719 27.990 1.00 89.94 86 SER A CA 1
ATOM 699 C C . SER A 1 86 ? -30.522 5.140 29.144 1.00 89.94 86 SER A C 1
ATOM 701 O O . SER A 1 86 ? -31.054 4.891 30.223 1.00 89.94 86 SER A O 1
ATOM 703 N N . TYR A 1 87 ? -29.213 4.944 28.945 1.00 91.00 87 TYR A N 1
ATOM 704 C CA . TYR A 1 87 ? -28.302 4.480 29.997 1.00 91.00 87 TYR A CA 1
ATOM 705 C C . TYR A 1 87 ? -28.123 5.508 31.118 1.00 91.00 87 TYR A C 1
ATOM 707 O O . TYR A 1 87 ? -28.067 5.115 32.280 1.00 91.00 87 TYR A O 1
ATOM 715 N N . SER A 1 88 ? -28.064 6.802 30.796 1.00 89.81 88 SER A N 1
ATOM 716 C CA . SER A 1 88 ? -28.017 7.872 31.795 1.00 89.81 88 SER A CA 1
ATOM 717 C C . SER A 1 88 ? -29.287 7.900 32.644 1.00 89.81 88 SER A C 1
ATOM 719 O O . SER A 1 88 ? -29.186 7.936 33.867 1.00 89.81 88 SER A O 1
ATOM 721 N N . ALA A 1 89 ? -30.467 7.782 32.023 1.00 90.81 89 ALA A N 1
ATOM 722 C CA . ALA A 1 89 ? -31.733 7.701 32.754 1.00 90.81 89 ALA A CA 1
ATOM 723 C C . ALA A 1 89 ? -31.785 6.479 33.691 1.00 90.81 89 ALA A C 1
ATOM 725 O O . ALA A 1 89 ? -32.183 6.597 34.848 1.00 90.81 89 ALA A O 1
ATOM 726 N N . LEU A 1 90 ? -31.319 5.314 33.224 1.00 92.12 90 LEU A N 1
ATOM 727 C CA . LEU A 1 90 ? -31.213 4.112 34.057 1.00 92.12 90 LEU A CA 1
ATOM 728 C C . LEU A 1 90 ? -30.219 4.295 35.211 1.00 92.12 90 LEU A C 1
ATOM 730 O O . LEU A 1 90 ? -30.493 3.858 36.323 1.00 92.12 90 LEU A O 1
ATOM 734 N N . ALA A 1 91 ? -29.074 4.940 34.980 1.00 91.56 91 ALA A N 1
ATOM 735 C CA . ALA A 1 91 ? -28.094 5.203 36.033 1.00 91.56 91 ALA A CA 1
ATOM 736 C C . ALA A 1 91 ? -28.672 6.110 37.136 1.00 91.56 91 ALA A C 1
ATOM 738 O O . ALA A 1 91 ? -28.468 5.840 38.321 1.00 91.56 91 ALA A O 1
ATOM 739 N N . GLU A 1 92 ? -29.437 7.138 36.759 1.00 89.94 92 GLU A N 1
ATOM 740 C CA . GLU A 1 92 ? -30.160 7.999 37.702 1.00 89.94 92 GLU A CA 1
ATOM 741 C C . GLU A 1 92 ? -31.224 7.219 38.490 1.00 89.94 92 GLU A C 1
ATOM 743 O O . GLU A 1 92 ? -31.302 7.347 39.713 1.00 89.94 92 GLU A O 1
ATOM 748 N N . GLU A 1 93 ? -31.999 6.358 37.824 1.00 93.38 93 GLU A N 1
ATOM 749 C CA . GLU A 1 93 ? -33.021 5.519 38.464 1.00 93.38 93 GLU A CA 1
ATOM 750 C C . GLU A 1 93 ? -32.417 4.527 39.470 1.00 93.38 93 GLU A C 1
ATOM 752 O O . GLU A 1 93 ? -32.917 4.382 40.594 1.00 93.38 93 GLU A O 1
ATOM 757 N N . VAL A 1 94 ? -31.313 3.867 39.105 1.00 93.56 94 VAL A N 1
ATOM 758 C CA . VAL A 1 94 ? -30.608 2.958 40.016 1.00 93.56 94 VAL A CA 1
ATOM 759 C C . VAL A 1 94 ? -30.013 3.747 41.185 1.00 93.56 94 VAL A C 1
ATOM 761 O O . VAL A 1 94 ? -30.138 3.294 42.319 1.00 93.56 94 VAL A O 1
ATOM 764 N N . SER A 1 95 ? -29.446 4.938 40.951 1.00 91.38 95 SER A N 1
ATOM 765 C CA . SER A 1 95 ? -28.901 5.796 42.016 1.00 91.38 95 SER A CA 1
ATOM 766 C C . SER A 1 95 ? -29.967 6.264 43.014 1.00 91.38 95 SER A C 1
ATOM 768 O O . SER A 1 95 ? -29.714 6.321 44.223 1.00 91.38 95 SER A O 1
ATOM 770 N N . ALA A 1 96 ? -31.172 6.581 42.536 1.00 93.56 96 ALA A N 1
ATOM 771 C CA . ALA A 1 96 ? -32.304 6.881 43.405 1.00 93.56 96 ALA A CA 1
ATOM 772 C C . ALA A 1 96 ? -32.712 5.642 44.222 1.00 93.56 96 ALA A C 1
ATOM 774 O O . ALA A 1 96 ? -32.821 5.709 45.446 1.00 93.56 96 ALA A O 1
ATOM 775 N N . SER A 1 97 ? -32.830 4.483 43.567 1.00 93.00 97 SER A N 1
ATOM 776 C CA . SER A 1 97 ? -33.225 3.224 44.214 1.00 93.00 97 SER A CA 1
ATOM 777 C C . SER A 1 97 ? -32.224 2.744 45.274 1.00 93.00 97 SER A C 1
ATOM 779 O O . SER A 1 97 ? -32.618 2.212 46.318 1.00 93.00 97 SER A O 1
ATOM 781 N N . THR A 1 98 ? -30.920 2.925 45.048 1.00 92.88 98 THR A N 1
ATOM 782 C CA . THR A 1 98 ? -29.879 2.598 46.035 1.00 92.88 98 THR A CA 1
ATOM 783 C C . THR A 1 98 ? -29.903 3.553 47.219 1.00 92.88 98 THR A C 1
ATOM 785 O O . THR A 1 98 ? -29.712 3.109 48.351 1.00 92.88 98 THR A O 1
ATOM 788 N N . THR A 1 99 ? -30.186 4.837 46.986 1.00 91.19 99 THR A N 1
ATOM 789 C CA . THR A 1 99 ? -30.354 5.835 48.052 1.00 91.19 99 THR A CA 1
ATOM 790 C C . THR A 1 99 ? -31.540 5.479 48.951 1.00 91.19 99 THR A C 1
ATOM 792 O O . THR A 1 99 ? -31.400 5.455 50.176 1.00 91.19 99 THR A O 1
ATOM 795 N N . ASP A 1 100 ? -32.675 5.105 48.360 1.00 93.19 100 ASP A N 1
ATOM 796 C CA . ASP A 1 100 ? -33.857 4.650 49.102 1.00 93.19 100 ASP A CA 1
ATOM 797 C C . ASP A 1 100 ? -33.576 3.354 49.881 1.00 93.19 100 ASP A C 1
ATOM 799 O O . ASP A 1 100 ? -33.956 3.218 51.049 1.00 93.19 100 ASP A O 1
ATOM 803 N N . SER A 1 101 ? -32.851 2.412 49.269 1.00 93.69 101 SER A N 1
ATOM 804 C CA . SER A 1 101 ? -32.434 1.165 49.924 1.00 93.69 101 SER A CA 1
ATOM 805 C C . SER A 1 101 ? -31.531 1.428 51.130 1.00 93.69 101 SER A C 1
ATOM 807 O O . SER A 1 101 ? -31.695 0.786 52.168 1.00 93.69 101 SER A O 1
ATOM 809 N N . GLN A 1 102 ? -30.620 2.399 51.027 1.00 91.94 102 GLN A N 1
ATOM 810 C CA . GLN A 1 102 ? -29.751 2.795 52.131 1.00 91.94 102 GLN A CA 1
ATOM 811 C C . GLN A 1 102 ? -30.556 3.405 53.289 1.00 91.94 102 GLN A C 1
ATOM 813 O O . GLN A 1 102 ? -30.358 3.014 54.439 1.00 91.94 102 GLN A O 1
ATOM 818 N N . GLN A 1 103 ? -31.521 4.286 53.005 1.00 91.88 103 GLN A N 1
ATOM 819 C CA . GLN A 1 103 ? -32.410 4.835 54.040 1.00 91.88 103 GLN A CA 1
ATOM 820 C C . GLN A 1 103 ? -33.245 3.743 54.725 1.00 91.88 103 GLN A C 1
ATOM 822 O O . GLN A 1 103 ? -33.426 3.754 55.947 1.00 91.88 103 GLN A O 1
ATOM 827 N N . MET A 1 104 ? -33.751 2.774 53.956 1.00 93.31 104 MET A N 1
ATOM 828 C CA . MET A 1 104 ? -34.517 1.652 54.502 1.00 93.31 104 MET A CA 1
ATOM 829 C C . MET A 1 104 ? -33.649 0.741 55.376 1.00 93.31 104 MET A C 1
ATOM 831 O O . MET A 1 104 ? -34.095 0.302 56.441 1.00 93.31 104 MET A O 1
ATOM 835 N N . ALA A 1 105 ? -32.410 0.480 54.955 1.00 93.75 105 ALA A N 1
ATOM 836 C CA . ALA A 1 105 ? -31.431 -0.267 55.733 1.00 93.75 105 ALA A CA 1
ATOM 837 C C . ALA A 1 105 ? -31.138 0.441 57.064 1.00 93.75 105 ALA A C 1
ATOM 839 O O . ALA A 1 105 ? -31.267 -0.177 58.116 1.00 93.75 105 ALA A O 1
ATOM 840 N N . GLU A 1 106 ? -30.868 1.750 57.055 1.00 91.50 106 GLU A N 1
ATOM 841 C CA . GLU A 1 106 ? -30.634 2.539 58.275 1.00 91.50 106 GLU A CA 1
ATOM 842 C C . GLU A 1 106 ? -31.825 2.481 59.244 1.00 91.50 106 GLU A C 1
ATOM 844 O O . GLU A 1 106 ? -31.655 2.255 60.447 1.00 91.50 106 GLU A O 1
ATOM 849 N N . LYS A 1 107 ? -33.053 2.604 58.724 1.00 94.25 107 LYS A N 1
ATOM 850 C CA . LYS A 1 107 ? -34.272 2.473 59.533 1.00 94.25 107 LYS A CA 1
ATOM 851 C C . LYS A 1 107 ? -34.428 1.067 60.116 1.00 94.25 107 LYS A C 1
ATOM 853 O O . LYS A 1 107 ? -34.765 0.926 61.290 1.00 94.25 107 LYS A O 1
ATOM 858 N N . THR A 1 108 ? -34.178 0.034 59.316 1.00 94.50 108 THR A N 1
ATOM 859 C CA . THR A 1 108 ? -34.267 -1.370 59.750 1.00 94.50 108 THR A CA 1
ATOM 860 C C . THR A 1 108 ? -33.216 -1.679 60.812 1.00 94.50 108 THR A C 1
ATOM 862 O O . THR A 1 108 ? -33.533 -2.323 61.808 1.00 94.50 108 THR A O 1
ATOM 865 N N . LEU A 1 109 ? -31.997 -1.155 60.655 1.00 95.31 109 LEU A N 1
ATOM 866 C CA . LEU A 1 109 ? -30.921 -1.277 61.636 1.00 95.31 109 LEU A CA 1
ATOM 867 C C . LEU A 1 109 ? -31.320 -0.661 62.978 1.00 95.31 109 LEU A C 1
ATOM 869 O O . LEU A 1 109 ? -31.088 -1.267 64.021 1.00 95.31 109 LEU A O 1
ATOM 873 N N . SER A 1 110 ? -31.936 0.526 62.950 1.00 95.38 110 SER A N 1
ATOM 874 C CA . SER A 1 110 ? -32.443 1.183 64.159 1.00 95.38 110 SER A CA 1
ATOM 875 C C . SER A 1 110 ? -33.480 0.312 64.866 1.00 95.38 110 SER A C 1
ATOM 877 O O . SER A 1 110 ? -33.324 0.018 66.044 1.00 95.38 110 SER A O 1
ATOM 879 N N . VAL A 1 111 ? -34.496 -0.167 64.139 1.00 95.25 111 VAL A N 1
ATOM 880 C CA . VAL A 1 111 ? -35.562 -1.004 64.716 1.00 95.25 111 VAL A CA 1
ATOM 881 C C . VAL A 1 111 ? -35.013 -2.330 65.249 1.00 95.25 111 VAL A C 1
ATOM 883 O O . VAL A 1 111 ? -35.439 -2.790 66.306 1.00 95.25 111 VAL A O 1
ATOM 886 N N . ALA A 1 112 ? -34.058 -2.946 64.550 1.00 95.38 112 ALA A N 1
ATOM 887 C CA . ALA A 1 112 ? -33.425 -4.181 65.000 1.00 95.38 112 ALA A CA 1
ATOM 888 C C . ALA A 1 112 ? -32.601 -3.970 66.280 1.00 95.38 112 ALA A C 1
ATOM 890 O O . ALA A 1 112 ? -32.665 -4.806 67.177 1.00 95.38 112 ALA A O 1
ATOM 891 N N . LYS A 1 113 ? -31.882 -2.844 66.398 1.00 93.94 113 LYS A N 1
ATOM 892 C CA . LYS A 1 113 ? -31.161 -2.467 67.626 1.00 93.94 113 LYS A CA 1
ATOM 893 C C . LYS A 1 113 ? -32.111 -2.206 68.792 1.00 93.94 113 LYS A C 1
ATOM 895 O O . LYS A 1 113 ? -31.874 -2.729 69.877 1.00 93.94 113 LYS A O 1
ATOM 900 N N . ASP A 1 114 ? -33.202 -1.479 68.560 1.00 94.06 114 ASP A N 1
ATOM 901 C CA . ASP A 1 114 ? -34.221 -1.228 69.586 1.00 94.06 114 ASP A CA 1
ATOM 902 C C . ASP A 1 114 ? -34.874 -2.544 70.052 1.00 94.06 114 ASP A C 1
ATOM 904 O O . ASP A 1 114 ? -35.085 -2.764 71.248 1.00 94.06 114 ASP A O 1
ATOM 908 N N . GLY A 1 115 ? -35.158 -3.453 69.110 1.00 94.38 115 GLY A N 1
ATOM 909 C CA . GLY A 1 115 ? -35.669 -4.796 69.391 1.00 94.38 115 GLY A CA 1
ATOM 910 C C . GLY A 1 115 ? -34.685 -5.643 70.197 1.00 94.38 115 GLY A C 1
ATOM 911 O O . GLY A 1 115 ? -35.078 -6.269 71.181 1.00 94.38 115 GLY A O 1
ATOM 912 N N . ASN A 1 116 ? -33.402 -5.605 69.833 1.00 94.12 116 ASN A N 1
ATOM 913 C CA . ASN A 1 116 ? -32.330 -6.267 70.568 1.00 94.12 116 ASN A CA 1
ATOM 914 C C . ASN A 1 116 ? -32.252 -5.768 72.024 1.00 94.12 116 ASN A C 1
ATOM 916 O O . ASN A 1 116 ? -32.290 -6.572 72.954 1.00 94.12 116 ASN A O 1
ATOM 920 N N . GLU A 1 117 ? -32.275 -4.446 72.234 1.00 94.50 117 GLU A N 1
ATOM 921 C CA . GLU A 1 117 ? -32.250 -3.835 73.570 1.00 94.50 117 GLU A CA 1
ATOM 922 C C . GLU A 1 117 ? -33.483 -4.219 74.412 1.00 94.50 117 GLU A C 1
ATOM 924 O O . GLU A 1 117 ? -33.384 -4.457 75.620 1.00 94.50 117 GLU A O 1
ATOM 929 N N . ALA A 1 118 ? -34.665 -4.300 73.793 1.00 94.19 118 ALA A N 1
ATOM 930 C CA . ALA A 1 118 ? -35.890 -4.725 74.471 1.00 94.19 118 ALA A CA 1
ATOM 931 C C . ALA A 1 118 ? -35.832 -6.196 74.925 1.00 94.19 118 ALA A C 1
ATOM 933 O O . ALA A 1 118 ? -36.300 -6.534 76.020 1.00 94.19 118 ALA A O 1
ATOM 934 N N . VAL A 1 119 ? -35.234 -7.071 74.113 1.00 94.94 119 VAL A N 1
ATOM 935 C CA . VAL A 1 119 ? -35.007 -8.476 74.472 1.00 94.94 119 VAL A CA 1
ATOM 936 C C . VAL A 1 119 ? -33.986 -8.590 75.604 1.00 94.94 119 VAL A C 1
ATOM 938 O O . VAL A 1 119 ? -34.239 -9.314 76.564 1.00 94.94 119 VAL A O 1
ATOM 941 N N . ASP A 1 120 ? -32.902 -7.816 75.570 1.00 93.75 120 ASP A N 1
ATOM 942 C CA . ASP A 1 120 ? -31.901 -7.762 76.646 1.00 93.75 120 ASP A CA 1
ATOM 943 C C . ASP A 1 120 ? -32.522 -7.361 77.995 1.00 93.75 120 ASP A C 1
ATOM 945 O O . ASP A 1 120 ? -32.293 -8.000 79.028 1.00 93.75 120 ASP A O 1
ATOM 949 N N . LYS A 1 121 ? -33.401 -6.349 77.987 1.00 93.75 121 LYS A N 1
ATOM 950 C CA . LYS A 1 121 ? -34.195 -5.968 79.169 1.00 93.75 121 LYS A CA 1
ATOM 951 C C . LYS A 1 121 ? -35.087 -7.114 79.653 1.00 93.75 121 LYS A C 1
ATOM 953 O O . LYS A 1 121 ? -35.222 -7.307 80.861 1.00 93.75 121 LYS A O 1
ATOM 958 N N . SER A 1 122 ? -35.663 -7.889 78.735 1.00 93.44 122 SER A N 1
ATOM 959 C CA . SER A 1 122 ? -36.511 -9.042 79.063 1.00 93.44 122 SER A CA 1
ATOM 960 C C . SER A 1 122 ? -35.710 -10.196 79.674 1.00 93.44 122 SER A C 1
ATOM 962 O O . SER A 1 122 ? -36.151 -10.780 80.661 1.00 93.44 122 SER A O 1
ATOM 964 N N . ILE A 1 123 ? -34.510 -10.484 79.155 1.00 93.38 123 ILE A N 1
ATOM 965 C CA . ILE A 1 123 ? -33.578 -11.468 79.734 1.00 93.38 123 ILE A CA 1
ATOM 966 C C . ILE A 1 123 ? -33.227 -11.066 81.168 1.00 93.38 123 ILE A C 1
ATOM 968 O O . ILE A 1 123 ? -33.292 -11.891 82.080 1.00 93.38 123 ILE A O 1
ATOM 972 N N . LYS A 1 124 ? -32.906 -9.785 81.387 1.00 93.69 124 LYS A N 1
ATOM 973 C CA . LYS A 1 124 ? -32.608 -9.264 82.723 1.00 93.69 124 LYS A CA 1
ATOM 974 C C . LYS A 1 124 ? -33.787 -9.446 83.685 1.00 93.69 124 LYS A C 1
ATOM 976 O O . LYS A 1 124 ? -33.589 -9.981 84.771 1.00 93.69 124 LYS A O 1
ATOM 981 N N . ALA A 1 125 ? -35.002 -9.082 83.270 1.00 93.50 125 ALA A N 1
ATOM 982 C CA . ALA A 1 125 ? -36.205 -9.263 84.083 1.00 93.50 125 ALA A CA 1
ATOM 983 C C . ALA A 1 125 ? -36.488 -10.746 84.396 1.00 93.50 125 ALA A C 1
ATOM 985 O O . ALA A 1 125 ? -36.861 -11.080 85.516 1.00 93.50 125 ALA A O 1
ATOM 986 N N . MET A 1 126 ? -36.272 -11.655 83.440 1.00 93.12 126 MET A N 1
ATOM 987 C CA . MET A 1 126 ? -36.438 -13.095 83.669 1.00 93.12 126 MET A CA 1
ATOM 988 C C . MET A 1 126 ? -35.413 -13.651 84.662 1.00 93.12 126 MET A C 1
ATOM 990 O O . MET A 1 126 ? -35.771 -14.469 85.505 1.00 93.12 126 MET A O 1
ATOM 994 N N . ASN A 1 127 ? -34.166 -13.176 84.622 1.00 91.56 127 ASN A N 1
ATOM 995 C CA . ASN A 1 127 ? -33.156 -13.545 85.615 1.00 91.56 127 ASN A CA 1
ATOM 996 C C . ASN A 1 127 ? -33.524 -13.037 87.020 1.00 91.56 127 ASN A C 1
ATOM 998 O O . ASN A 1 127 ? -33.374 -13.776 87.990 1.00 91.56 127 ASN A O 1
ATOM 1002 N N . GLU A 1 128 ? -34.062 -11.817 87.131 1.00 93.56 128 GLU A N 1
ATOM 1003 C CA . GLU A 1 128 ? -34.579 -11.279 88.400 1.00 93.56 128 GLU A CA 1
ATOM 1004 C C . GLU A 1 128 ? -35.758 -12.122 88.933 1.00 93.56 128 GLU A C 1
ATOM 1006 O O . GLU A 1 128 ? -35.817 -12.428 90.125 1.00 93.56 128 GLU A O 1
ATOM 1011 N N . ILE A 1 129 ? -36.666 -12.577 88.056 1.00 93.12 129 ILE A N 1
ATOM 1012 C CA . ILE A 1 129 ? -37.749 -13.505 88.428 1.00 93.12 129 ILE A CA 1
ATOM 1013 C C . ILE A 1 129 ? -37.176 -14.848 88.892 1.00 93.12 129 ILE A C 1
ATOM 1015 O O . ILE A 1 129 ? -37.629 -15.378 89.904 1.00 93.12 129 ILE A O 1
ATOM 1019 N N . GLN A 1 130 ? -36.179 -15.396 88.191 1.00 90.25 130 GLN A N 1
ATOM 1020 C CA . GLN A 1 130 ? -35.535 -16.653 88.576 1.00 90.25 130 GLN A CA 1
ATOM 1021 C C . GLN A 1 130 ? -34.941 -16.562 89.987 1.00 90.25 130 GLN A C 1
ATOM 1023 O O . GLN A 1 130 ? -35.130 -17.471 90.794 1.00 90.25 130 GLN A O 1
ATOM 1028 N N . GLU A 1 131 ? -34.257 -15.459 90.296 1.00 92.31 131 GLU A N 1
ATOM 1029 C CA . GLU A 1 131 ? -33.699 -15.209 91.625 1.00 92.31 131 GLU A CA 1
ATOM 1030 C C . GLU A 1 131 ? -34.802 -15.091 92.688 1.00 92.31 131 GLU A C 1
ATOM 1032 O O . GLU A 1 131 ? -34.692 -15.682 93.763 1.00 92.31 131 GLU A O 1
ATOM 1037 N N . SER A 1 132 ? -35.900 -14.396 92.377 1.00 93.00 132 SER A N 1
ATOM 1038 C CA . SER A 1 132 ? -37.044 -14.261 93.284 1.00 93.00 132 SER A CA 1
ATOM 1039 C C . SER A 1 132 ? -37.724 -15.605 93.577 1.00 93.00 132 SER A C 1
ATOM 1041 O O . SER A 1 132 ? -38.005 -15.907 94.737 1.00 93.00 132 SER A O 1
ATOM 1043 N N . VAL A 1 133 ? -37.933 -16.451 92.562 1.00 91.69 133 VAL A N 1
ATOM 1044 C CA . VAL A 1 133 ? -38.500 -17.802 92.731 1.00 91.69 133 VAL A CA 1
ATOM 1045 C C . VAL A 1 133 ? -37.589 -18.668 93.607 1.00 91.69 133 VAL A C 1
ATOM 1047 O O . VAL A 1 133 ? -38.075 -19.355 94.506 1.00 91.69 133 VAL A O 1
ATOM 1050 N N . GLU A 1 134 ? -36.270 -18.586 93.421 1.00 90.00 134 GLU A N 1
ATOM 1051 C CA . GLU A 1 134 ? -35.302 -19.313 94.250 1.00 90.00 134 GLU A CA 1
ATOM 1052 C C . GLU A 1 134 ? -35.316 -18.826 95.711 1.00 90.00 134 GLU A C 1
ATOM 1054 O O . GLU A 1 134 ? -35.274 -19.625 96.651 1.00 90.00 134 GLU A O 1
ATOM 1059 N N . GLN A 1 135 ? -35.443 -17.515 95.937 1.00 91.75 135 GLN A N 1
ATOM 1060 C CA . GLN A 1 135 ? -35.611 -16.954 97.281 1.00 91.75 135 GLN A CA 1
ATOM 1061 C C . GLN A 1 135 ? -36.896 -17.458 97.951 1.00 91.75 135 GLN A C 1
ATOM 1063 O O . GLN A 1 135 ? -36.853 -17.877 99.111 1.00 91.75 135 GLN A O 1
ATOM 1068 N N . VAL A 1 136 ? -38.024 -17.477 97.233 1.00 91.44 136 VAL A N 1
ATOM 1069 C CA . VAL A 1 136 ? -39.294 -18.006 97.759 1.00 91.44 136 VAL A CA 1
ATOM 1070 C C . VAL A 1 136 ? -39.166 -19.493 98.087 1.00 91.44 136 VAL A C 1
ATOM 1072 O O . VAL A 1 136 ? -39.573 -19.909 99.172 1.00 91.44 136 VAL A O 1
ATOM 1075 N N . LYS A 1 137 ? -38.527 -20.285 97.219 1.00 91.06 137 LYS A N 1
ATOM 1076 C CA . LYS A 1 137 ? -38.247 -21.706 97.468 1.00 91.06 137 LYS A CA 1
ATOM 1077 C C . LYS A 1 137 ? -37.467 -21.917 98.771 1.00 91.06 137 LYS A C 1
ATOM 1079 O O . LYS A 1 137 ? -37.807 -22.799 99.559 1.00 91.06 137 LYS A O 1
ATOM 1084 N N . ASN A 1 138 ? -36.471 -21.074 99.048 1.00 91.06 138 ASN A N 1
ATOM 1085 C CA . ASN A 1 138 ? -35.710 -21.122 100.300 1.00 91.06 138 ASN A CA 1
ATOM 1086 C C . ASN A 1 138 ? -36.568 -20.802 101.536 1.00 91.06 138 ASN A C 1
ATOM 1088 O O . ASN A 1 138 ? -36.447 -21.480 102.560 1.00 91.06 138 ASN A O 1
ATOM 1092 N N . VAL A 1 139 ? -37.462 -19.812 101.447 1.00 91.19 139 VAL A N 1
ATOM 1093 C CA . VAL A 1 139 ? -38.397 -19.469 102.535 1.00 91.19 139 VAL A CA 1
ATOM 1094 C C . VAL A 1 139 ? -39.381 -20.612 102.798 1.00 91.19 139 VAL A C 1
ATOM 1096 O O . VAL A 1 139 ? -39.587 -20.987 103.952 1.00 91.19 139 VAL A O 1
ATOM 1099 N N . VAL A 1 140 ? -39.942 -21.215 101.748 1.00 92.31 140 VAL A N 1
ATOM 1100 C CA . VAL A 1 140 ? -40.875 -22.349 101.861 1.00 92.31 140 VAL A CA 1
ATOM 1101 C C . VAL A 1 140 ? -40.180 -23.586 102.445 1.00 92.31 140 VAL A C 1
ATOM 1103 O O . VAL A 1 140 ? -40.729 -24.231 103.335 1.00 92.31 140 VAL A O 1
ATOM 1106 N N . ASN A 1 141 ? -38.934 -23.870 102.053 1.00 89.62 141 ASN A N 1
ATOM 1107 C CA . ASN A 1 141 ? -38.122 -24.915 102.691 1.00 89.62 141 ASN A CA 1
ATOM 1108 C C . ASN A 1 141 ? -37.880 -24.639 104.184 1.00 89.62 141 ASN A C 1
ATOM 1110 O O . ASN A 1 141 ? -37.916 -25.554 105.008 1.00 89.62 141 ASN A O 1
ATOM 1114 N N . SER A 1 142 ? -37.655 -23.378 104.566 1.00 90.50 142 SER A N 1
ATOM 1115 C CA . SER A 1 142 ? -37.559 -23.003 105.980 1.00 90.50 142 SER A CA 1
ATOM 1116 C C . SER A 1 142 ? -38.879 -23.250 106.717 1.00 90.50 142 SER A C 1
ATOM 1118 O O . SER A 1 142 ? -38.862 -23.763 107.835 1.00 90.50 142 SER A O 1
ATOM 1120 N N . LEU A 1 143 ? -40.023 -22.952 106.095 1.00 89.62 143 LEU A N 1
ATOM 1121 C CA . LEU A 1 143 ? -41.343 -23.243 106.658 1.00 89.62 143 LEU A CA 1
ATOM 1122 C C . LEU A 1 143 ? -41.571 -24.752 106.838 1.00 89.62 143 LEU A C 1
ATOM 1124 O O . LEU A 1 143 ? -42.027 -25.154 107.905 1.00 89.62 143 LEU A O 1
ATOM 1128 N N . SER A 1 144 ? -41.175 -25.577 105.861 1.00 89.12 144 SER A N 1
ATOM 1129 C CA . SER A 1 144 ? -41.188 -27.048 105.961 1.00 89.12 144 SER A CA 1
ATOM 1130 C C . SER A 1 144 ? -40.438 -27.536 107.205 1.00 89.12 144 SER A C 1
ATOM 1132 O O . SER A 1 144 ? -40.952 -28.319 108.004 1.00 89.12 144 SER A O 1
ATOM 1134 N N . ASN A 1 145 ? -39.237 -26.993 107.432 1.00 89.12 145 ASN A N 1
ATOM 1135 C CA . ASN A 1 145 ? -38.424 -27.339 108.596 1.00 89.12 145 ASN A CA 1
ATOM 1136 C C . ASN A 1 145 ? -39.078 -26.918 109.922 1.00 89.12 145 ASN A C 1
ATOM 1138 O O . ASN A 1 145 ? -39.016 -27.672 110.893 1.00 89.12 145 ASN A O 1
ATOM 1142 N N . HIS A 1 146 ? -39.708 -25.738 109.983 1.00 87.94 146 HIS A N 1
ATOM 1143 C CA . HIS A 1 146 ? -40.432 -25.297 111.180 1.00 87.94 146 HIS A CA 1
ATOM 1144 C C . HIS A 1 146 ? -41.681 -26.148 111.437 1.00 87.94 146 HIS A C 1
ATOM 1146 O O . HIS A 1 146 ? -41.917 -26.533 112.580 1.00 87.94 146 HIS A O 1
ATOM 1152 N N . ALA A 1 147 ? -42.447 -26.497 110.400 1.00 88.69 147 ALA A N 1
ATOM 1153 C CA . ALA A 1 147 ? -43.608 -27.377 110.519 1.00 88.69 147 ALA A CA 1
ATOM 1154 C C . ALA A 1 147 ? -43.208 -28.756 111.077 1.00 88.69 147 ALA A C 1
ATOM 1156 O O . ALA A 1 147 ? -43.817 -29.232 112.033 1.00 88.69 147 ALA A O 1
ATOM 1157 N N . ALA A 1 148 ? -42.104 -29.335 110.593 1.00 85.62 148 ALA A N 1
ATOM 1158 C CA . ALA A 1 148 ? -41.547 -30.578 111.131 1.00 85.62 148 ALA A CA 1
ATOM 1159 C C . ALA A 1 148 ? -41.079 -30.465 112.600 1.00 85.62 148 ALA A C 1
ATOM 1161 O O . ALA A 1 148 ? -41.112 -31.444 113.347 1.00 85.62 148 ALA A O 1
ATOM 1162 N N . GLN A 1 149 ? -40.626 -29.287 113.042 1.00 85.81 149 GLN A N 1
ATOM 1163 C CA . GLN A 1 149 ? -40.300 -29.045 114.454 1.00 85.81 149 GLN A CA 1
ATOM 1164 C C . GLN A 1 149 ? -41.553 -28.942 115.326 1.00 85.81 149 GLN A C 1
ATOM 1166 O O . GLN A 1 149 ? -41.548 -29.466 116.439 1.00 85.81 149 GLN A O 1
ATOM 1171 N N . VAL A 1 150 ? -42.612 -28.293 114.833 1.00 88.06 150 VAL A N 1
ATOM 1172 C CA . VAL A 1 150 ? -43.903 -28.218 115.533 1.00 88.06 150 VAL A CA 1
ATOM 1173 C C . VAL A 1 150 ? -44.492 -29.616 115.698 1.00 88.06 150 VAL A C 1
ATOM 1175 O O . VAL A 1 150 ? -44.923 -29.949 116.796 1.00 88.06 150 VAL A O 1
ATOM 1178 N N . ASP A 1 151 ? -44.422 -30.460 114.669 1.00 86.62 151 ASP A N 1
ATOM 1179 C CA . ASP A 1 151 ? -44.905 -31.844 114.732 1.00 86.62 151 ASP A CA 1
ATOM 1180 C C . ASP A 1 151 ? -44.215 -32.650 115.854 1.00 86.62 151 ASP A C 1
ATOM 1182 O O . ASP A 1 151 ? -44.876 -33.270 116.688 1.00 86.62 151 ASP A O 1
ATOM 1186 N N . LYS A 1 152 ? -42.886 -32.510 115.997 1.00 86.06 152 LYS A N 1
ATOM 1187 C CA . LYS A 1 152 ? -42.131 -33.088 117.129 1.00 86.06 152 LYS A CA 1
ATOM 1188 C C . LYS A 1 152 ? -42.554 -32.536 118.490 1.00 86.06 152 LYS A C 1
ATOM 1190 O O . LYS A 1 152 ? -42.555 -33.266 119.477 1.00 86.06 152 LYS A O 1
ATOM 1195 N N . MET A 1 153 ? -42.871 -31.243 118.583 1.00 85.19 153 MET A N 1
ATOM 1196 C CA . MET A 1 153 ? -43.356 -30.657 119.840 1.00 85.19 153 MET A CA 1
ATOM 1197 C C . MET A 1 153 ? -44.749 -31.176 120.199 1.00 85.19 153 MET A C 1
ATOM 1199 O O . MET A 1 153 ? -45.026 -31.396 121.377 1.00 85.19 153 MET A O 1
ATOM 1203 N N . LEU A 1 154 ? -45.614 -31.395 119.207 1.00 88.88 154 LEU A N 1
ATOM 1204 C CA . LEU A 1 154 ? -46.947 -31.954 119.417 1.00 88.88 154 LEU A CA 1
ATOM 1205 C C . LEU A 1 154 ? -46.888 -33.396 119.913 1.00 88.88 154 LEU A C 1
ATOM 1207 O O . LEU A 1 154 ? -47.673 -33.744 120.788 1.00 88.88 154 LEU A O 1
ATOM 1211 N N . GLU A 1 155 ? -45.934 -34.198 119.435 1.00 84.69 155 GLU A N 1
ATOM 1212 C CA . GLU A 1 155 ? -45.681 -35.549 119.954 1.00 84.69 155 GLU A CA 1
ATOM 1213 C C . GLU A 1 155 ? -45.357 -35.518 121.459 1.00 84.69 155 GLU A C 1
ATOM 1215 O O . GLU A 1 155 ? -45.981 -36.225 122.247 1.00 84.69 155 GLU A O 1
ATOM 1220 N N . ILE A 1 156 ? -44.496 -34.589 121.891 1.00 86.19 156 ILE A N 1
ATOM 1221 C CA . ILE A 1 156 ? -44.177 -34.386 123.315 1.00 86.19 156 ILE A CA 1
ATOM 1222 C C . ILE A 1 156 ? -45.410 -33.924 124.110 1.00 86.19 156 ILE A C 1
ATOM 1224 O O . ILE A 1 156 ? -45.643 -34.397 125.221 1.00 86.19 156 ILE A O 1
ATOM 1228 N N . ILE A 1 157 ? -46.215 -32.999 123.574 1.00 86.75 157 ILE A N 1
ATOM 1229 C CA . ILE A 1 157 ? -47.440 -32.523 124.244 1.00 86.75 157 ILE A CA 1
ATOM 1230 C C . ILE A 1 157 ? -48.452 -33.661 124.388 1.00 86.75 157 ILE A C 1
ATOM 1232 O O . ILE A 1 157 ? -49.094 -33.773 125.432 1.00 86.75 157 ILE A O 1
ATOM 1236 N N . LYS A 1 158 ? -48.569 -34.517 123.372 1.00 84.56 158 LYS A N 1
ATOM 1237 C CA . LYS A 1 158 ? -49.412 -35.713 123.382 1.00 84.56 158 LYS A CA 1
ATOM 1238 C C . LYS A 1 158 ? -48.974 -36.692 124.471 1.00 84.56 158 LYS A C 1
ATOM 1240 O O . LYS A 1 158 ? -49.808 -37.173 125.238 1.00 84.56 158 LYS A O 1
ATOM 1245 N N . ASP A 1 159 ? -47.669 -36.920 124.595 1.00 84.44 159 ASP A N 1
ATOM 1246 C CA . ASP A 1 159 ? -47.093 -37.763 125.644 1.00 84.44 159 ASP A CA 1
ATOM 1247 C C . ASP A 1 159 ? -47.353 -37.182 127.041 1.00 84.44 159 ASP A C 1
ATOM 1249 O O . ASP A 1 159 ? -47.848 -37.890 127.920 1.00 84.44 159 ASP A O 1
ATOM 1253 N N . ILE A 1 160 ? -47.132 -35.875 127.232 1.00 83.12 160 ILE A N 1
ATOM 1254 C CA . ILE A 1 160 ? -47.424 -35.178 128.494 1.00 83.12 160 ILE A CA 1
ATOM 1255 C C . ILE A 1 160 ? -48.918 -35.251 128.818 1.00 83.12 160 ILE A C 1
ATOM 1257 O O . ILE A 1 160 ? -49.283 -35.519 129.962 1.00 83.12 160 ILE A O 1
ATOM 1261 N N . ALA A 1 161 ? -49.801 -35.022 127.845 1.00 84.81 161 ALA A N 1
ATOM 1262 C CA . ALA A 1 161 ? -51.246 -35.111 128.029 1.00 84.81 161 ALA A CA 1
ATOM 1263 C C . ALA A 1 161 ? -51.665 -36.531 128.439 1.00 84.81 161 ALA A C 1
ATOM 1265 O O . ALA A 1 161 ? -52.434 -36.696 129.385 1.00 84.81 161 ALA A O 1
ATOM 1266 N N . SER A 1 162 ? -51.100 -37.558 127.803 1.00 83.06 162 SER A N 1
ATOM 1267 C CA . SER A 1 162 ? -51.328 -38.963 128.150 1.00 83.06 162 SER A CA 1
ATOM 1268 C C . SER A 1 162 ? -50.859 -39.291 129.574 1.00 83.06 162 SER A C 1
ATOM 1270 O O . SER A 1 162 ? -51.609 -39.873 130.364 1.00 83.06 162 SER A O 1
ATOM 1272 N N . GLU A 1 163 ? -49.659 -38.845 129.953 1.00 83.25 163 GLU A N 1
ATOM 1273 C CA . GLU A 1 163 ? -49.084 -39.059 131.284 1.00 83.25 163 GLU A CA 1
ATOM 1274 C C . GLU A 1 163 ? -49.856 -38.289 132.372 1.00 83.25 163 GLU A C 1
ATOM 1276 O O . GLU A 1 163 ? -50.155 -38.828 133.441 1.00 83.25 163 GLU A O 1
ATOM 1281 N N . THR A 1 164 ? -50.289 -37.062 132.069 1.00 84.44 164 THR A N 1
ATOM 1282 C CA . THR A 1 164 ? -51.120 -36.227 132.951 1.00 84.44 164 THR A CA 1
ATOM 1283 C C . THR A 1 164 ? -52.518 -36.825 133.135 1.00 84.44 164 THR A C 1
ATOM 1285 O O . THR A 1 164 ? -53.043 -36.824 134.247 1.00 84.44 164 THR A O 1
ATOM 1288 N N . ASN A 1 165 ? -53.111 -37.400 132.084 1.00 82.88 165 ASN A N 1
ATOM 1289 C CA . ASN A 1 165 ? -54.382 -38.129 132.145 1.00 82.88 165 ASN A CA 1
ATOM 1290 C C . ASN A 1 165 ? -54.268 -39.380 133.041 1.00 82.88 165 ASN A C 1
ATOM 1292 O O . ASN A 1 165 ? -55.168 -39.668 133.832 1.00 82.88 165 ASN A O 1
ATOM 1296 N N . LEU A 1 166 ? -53.130 -40.081 132.979 1.00 82.88 166 LEU A N 1
ATOM 1297 C CA . LEU A 1 166 ? -52.790 -41.228 133.832 1.00 82.88 166 LEU A CA 1
ATOM 1298 C C . LEU A 1 166 ? -52.584 -40.830 135.304 1.00 82.88 166 LEU A C 1
ATOM 1300 O O . LEU A 1 166 ? -53.105 -41.489 136.206 1.00 82.88 166 LEU A O 1
ATOM 1304 N N . LEU A 1 167 ? -51.868 -39.733 135.563 1.00 78.81 167 LEU A N 1
ATOM 1305 C CA . LEU A 1 167 ? -51.682 -39.172 136.907 1.00 78.81 167 LEU A CA 1
ATOM 1306 C C . LEU A 1 167 ? -53.007 -38.700 137.513 1.00 78.81 167 LEU A C 1
ATOM 1308 O O . LEU A 1 167 ? -53.278 -38.968 138.684 1.00 78.81 167 LEU A O 1
ATOM 1312 N N . ALA A 1 168 ? -53.854 -38.052 136.711 1.00 81.25 168 ALA A N 1
ATOM 1313 C CA . ALA A 1 168 ? -55.188 -37.636 137.117 1.00 81.25 168 ALA A CA 1
ATOM 1314 C C . ALA A 1 168 ? -56.088 -38.840 137.432 1.00 81.25 168 ALA A C 1
ATOM 1316 O O . ALA A 1 168 ? -56.770 -38.837 138.451 1.00 81.25 168 ALA A O 1
ATOM 1317 N N . LEU A 1 169 ? -56.027 -39.911 136.632 1.00 77.81 169 LEU A N 1
ATOM 1318 C CA . LEU A 1 169 ? -56.735 -41.166 136.903 1.00 77.81 169 LEU A CA 1
ATOM 1319 C C . LEU A 1 169 ? -56.301 -41.791 138.239 1.00 77.81 169 LEU A C 1
ATOM 1321 O O . LEU A 1 169 ? -57.150 -42.184 139.040 1.00 77.81 169 LEU A O 1
ATOM 1325 N N . ASN A 1 170 ? -54.993 -41.831 138.508 1.00 77.56 170 ASN A N 1
ATOM 1326 C CA . ASN A 1 170 ? -54.452 -42.309 139.783 1.00 77.56 170 ASN A CA 1
ATOM 1327 C C . ASN A 1 170 ? -54.903 -41.429 140.964 1.00 77.56 170 ASN A C 1
ATOM 1329 O O . ASN A 1 170 ? -55.269 -41.951 142.017 1.00 77.56 170 ASN A O 1
ATOM 1333 N N . ALA A 1 171 ? -54.948 -40.105 140.785 1.00 73.88 171 ALA A N 1
ATOM 1334 C CA . ALA A 1 171 ? -55.445 -39.168 141.791 1.00 73.88 171 ALA A CA 1
ATOM 1335 C C . ALA A 1 171 ? -56.959 -39.316 142.053 1.00 73.88 171 ALA A C 1
ATOM 1337 O O . ALA A 1 171 ? -57.380 -39.246 143.207 1.00 73.88 171 ALA A O 1
ATOM 1338 N N . THR A 1 172 ? -57.777 -39.587 141.027 1.00 72.56 172 THR A N 1
ATOM 1339 C CA . THR A 1 172 ? -59.218 -39.874 141.172 1.00 72.56 172 THR A CA 1
ATOM 1340 C C . THR A 1 172 ? -59.458 -41.176 141.946 1.00 72.56 172 THR A C 1
ATOM 1342 O O . THR A 1 172 ? -60.350 -41.232 142.796 1.00 72.56 172 THR A O 1
ATOM 1345 N N . ILE A 1 173 ? -58.641 -42.211 141.709 1.00 73.25 173 ILE A N 1
ATOM 1346 C CA . ILE A 1 173 ? -58.695 -43.483 142.451 1.00 73.25 173 ILE A CA 1
ATOM 1347 C C . ILE A 1 173 ? -58.371 -43.262 143.937 1.00 73.25 173 ILE A C 1
ATOM 1349 O O . ILE A 1 173 ? -59.102 -43.744 144.805 1.00 73.25 173 ILE A O 1
ATOM 1353 N N . GLU A 1 174 ? -57.328 -42.489 144.249 1.00 72.25 174 GLU A N 1
ATOM 1354 C CA . GLU A 1 174 ? -56.923 -42.250 145.639 1.00 72.25 174 GLU A CA 1
ATOM 1355 C C . GLU A 1 174 ? -57.875 -41.282 146.374 1.00 72.25 174 GLU A C 1
ATOM 1357 O O . GLU A 1 174 ? -58.148 -41.458 147.565 1.00 72.25 174 GLU A O 1
ATOM 1362 N N . ALA A 1 175 ? -58.499 -40.339 145.655 1.00 68.31 175 ALA A N 1
ATOM 1363 C CA . ALA A 1 175 ? -59.573 -39.490 146.174 1.00 68.31 175 ALA A CA 1
ATOM 1364 C C . ALA A 1 175 ? -60.852 -40.280 146.521 1.00 68.31 175 ALA A C 1
ATOM 1366 O O . ALA A 1 175 ? -61.502 -39.978 147.524 1.00 68.31 175 ALA A O 1
ATOM 1367 N N . ALA A 1 176 ? -61.192 -41.329 145.757 1.00 63.88 176 ALA A N 1
ATOM 1368 C CA . ALA A 1 176 ? -62.297 -42.241 146.077 1.00 63.88 176 ALA A CA 1
ATOM 1369 C C . ALA A 1 176 ? -62.015 -43.105 147.326 1.00 63.88 176 ALA A C 1
ATOM 1371 O O . ALA A 1 176 ? -62.941 -43.508 148.033 1.00 63.88 176 ALA A O 1
ATOM 1372 N N . ARG A 1 177 ? -60.735 -43.353 147.634 1.00 67.38 177 ARG A N 1
ATOM 1373 C CA . ARG A 1 177 ? -60.263 -44.141 148.786 1.00 67.38 177 ARG A CA 1
ATOM 1374 C C . ARG A 1 177 ? -60.325 -43.382 150.120 1.00 67.38 177 ARG A C 1
ATOM 1376 O O . ARG A 1 177 ? -60.492 -44.006 151.164 1.00 67.38 177 ARG A O 1
ATOM 1383 N N . ALA A 1 178 ? -60.233 -42.050 150.088 1.00 66.69 178 ALA A N 1
ATOM 1384 C CA . ALA A 1 178 ? -60.224 -41.166 151.262 1.00 66.69 178 ALA A CA 1
ATOM 1385 C C . ALA A 1 178 ? -61.623 -40.824 151.844 1.00 66.69 178 ALA A C 1
ATOM 1387 O O . ALA A 1 178 ? -61.722 -40.088 152.830 1.00 66.69 178 ALA A O 1
ATOM 1388 N N . GLY A 1 179 ? -62.715 -41.353 151.274 1.00 65.06 179 GLY A N 1
ATOM 1389 C CA . GLY A 1 179 ? -64.079 -41.208 151.808 1.00 65.06 179 GLY A CA 1
ATOM 1390 C C . GLY A 1 179 ? -64.595 -39.757 151.862 1.00 65.06 179 GLY A C 1
ATOM 1391 O O . GLY A 1 179 ? -64.321 -38.959 150.969 1.00 65.06 179 GLY A O 1
ATOM 1392 N N . GLU A 1 180 ? -65.348 -39.393 152.913 1.00 59.50 180 GLU A N 1
ATOM 1393 C CA . GLU A 1 180 ? -65.968 -38.056 153.083 1.00 59.50 180 GLU A CA 1
ATOM 1394 C C . GLU A 1 180 ? -64.964 -36.881 152.987 1.00 59.50 180 GLU A C 1
ATOM 1396 O O . GLU A 1 180 ? -65.343 -35.797 152.545 1.00 59.50 180 GLU A O 1
ATOM 1401 N N . HIS A 1 181 ? -63.678 -37.092 153.306 1.00 54.44 181 HIS A N 1
ATOM 1402 C CA . HIS A 1 181 ? -62.625 -36.066 153.229 1.00 54.44 181 HIS A CA 1
ATOM 1403 C C . HIS A 1 181 ? -61.994 -35.900 151.827 1.00 54.44 181 HIS A C 1
ATOM 1405 O O . HIS A 1 181 ? -61.310 -34.906 151.586 1.00 54.44 181 HIS A O 1
ATOM 1411 N N . GLY A 1 182 ? -62.230 -36.829 150.890 1.00 61.19 182 GLY A N 1
ATOM 1412 C CA . GLY A 1 182 ? -61.658 -36.821 149.532 1.00 61.19 182 GLY A CA 1
ATOM 1413 C C . GLY A 1 182 ? -62.498 -36.099 148.471 1.00 61.19 182 GLY A C 1
ATOM 1414 O O . GLY A 1 182 ? -62.017 -35.861 147.361 1.00 61.19 182 GLY A O 1
ATOM 1415 N N . LYS A 1 183 ? -63.738 -35.700 148.803 1.00 62.44 183 LYS A N 1
ATOM 1416 C CA . LYS A 1 183 ? -64.705 -35.103 147.858 1.00 62.44 183 LYS A CA 1
ATOM 1417 C C . LYS A 1 183 ? -64.178 -33.855 147.136 1.00 62.44 183 LYS A C 1
ATOM 1419 O O . LYS A 1 183 ? -64.486 -33.676 145.965 1.00 62.44 183 LYS A O 1
ATOM 1424 N N . GLY A 1 184 ? -63.366 -33.021 147.794 1.00 68.69 184 GLY A N 1
ATOM 1425 C CA . GLY A 1 184 ? -62.751 -31.842 147.164 1.00 68.69 184 GLY A CA 1
ATOM 1426 C C . GLY A 1 184 ? -61.617 -32.177 146.184 1.00 68.69 184 GLY A C 1
ATOM 1427 O O . GLY A 1 184 ? -61.480 -31.512 145.163 1.00 68.69 184 GLY A O 1
ATOM 1428 N N . PHE A 1 185 ? -60.841 -33.235 146.452 1.00 69.69 185 PHE A N 1
ATOM 1429 C CA . PHE A 1 185 ? -59.721 -33.672 145.605 1.00 69.69 185 PHE A CA 1
ATOM 1430 C C . PHE A 1 185 ? -60.183 -34.433 144.356 1.00 69.69 185 PHE A C 1
ATOM 1432 O O . PHE A 1 185 ? -59.580 -34.272 143.298 1.00 69.69 185 PHE A O 1
ATOM 1439 N N . ALA A 1 186 ? -61.272 -35.205 144.449 1.00 70.12 186 ALA A N 1
ATOM 1440 C CA . ALA A 1 186 ? -61.859 -35.904 143.302 1.00 70.12 186 ALA A CA 1
ATOM 1441 C C . ALA A 1 186 ? -62.298 -34.929 142.195 1.00 70.12 186 ALA A C 1
ATOM 1443 O O . ALA A 1 186 ? -62.072 -35.193 141.020 1.00 70.12 186 ALA A O 1
ATOM 1444 N N . VAL A 1 187 ? -62.850 -33.769 142.578 1.00 73.88 187 VAL A N 1
ATOM 1445 C CA . VAL A 1 187 ? -63.251 -32.714 141.633 1.00 73.88 187 VAL A CA 1
ATOM 1446 C C . VAL A 1 187 ? -62.039 -32.145 140.894 1.00 73.88 187 VAL A C 1
ATOM 1448 O O . VAL A 1 187 ? -62.103 -31.948 139.687 1.00 73.88 187 VAL A O 1
ATOM 1451 N N . VAL A 1 188 ? -60.914 -31.931 141.585 1.00 76.12 188 VAL A N 1
ATOM 1452 C CA . VAL A 1 188 ? -59.681 -31.427 140.955 1.00 76.12 188 VAL A CA 1
ATOM 1453 C C . VAL A 1 188 ? -59.059 -32.481 140.035 1.00 76.12 188 VAL A C 1
ATOM 1455 O O . VAL A 1 188 ? -58.629 -32.143 138.940 1.00 76.12 188 VAL A O 1
ATOM 1458 N N . ALA A 1 189 ? -59.038 -33.755 140.436 1.00 78.69 189 ALA A N 1
ATOM 1459 C CA . ALA A 1 189 ? -58.489 -34.836 139.618 1.00 78.69 189 ALA A CA 1
ATOM 1460 C C . ALA A 1 189 ? -59.312 -35.081 138.340 1.00 78.69 189 ALA A C 1
ATOM 1462 O O . ALA A 1 189 ? -58.735 -35.215 137.262 1.00 78.69 189 ALA A O 1
ATOM 1463 N N . ASP A 1 190 ? -60.648 -35.054 138.421 1.00 78.06 190 ASP A N 1
ATOM 1464 C CA . ASP A 1 190 ? -61.501 -35.111 137.229 1.00 78.06 190 ASP A CA 1
ATOM 1465 C C . ASP A 1 190 ? -61.320 -33.879 136.328 1.00 78.06 190 ASP A C 1
ATOM 1467 O O . ASP A 1 190 ? -61.310 -34.029 135.104 1.00 78.06 190 ASP A O 1
ATOM 1471 N N . GLU A 1 191 ? -61.093 -32.691 136.898 1.00 81.56 191 GLU A N 1
ATOM 1472 C CA . GLU A 1 191 ? -60.826 -31.482 136.111 1.00 81.56 191 GLU A CA 1
ATOM 1473 C C . GLU A 1 191 ? -59.455 -31.542 135.411 1.00 81.56 191 GLU A C 1
ATOM 1475 O O . GLU A 1 191 ? -59.361 -31.220 134.229 1.00 81.56 191 GLU A O 1
ATOM 1480 N N . VAL A 1 192 ? -58.405 -32.049 136.074 1.00 83.00 192 VAL A N 1
ATOM 1481 C CA . VAL A 1 192 ? -57.078 -32.274 135.461 1.00 83.00 192 VAL A CA 1
ATOM 1482 C C . VAL A 1 192 ? -57.146 -33.346 134.372 1.00 83.00 192 VAL A C 1
ATOM 1484 O O . VAL A 1 192 ? -56.547 -33.179 133.312 1.00 83.00 192 VAL A O 1
ATOM 1487 N N . ARG A 1 193 ? -57.917 -34.420 134.581 1.00 80.06 193 ARG A N 1
ATOM 1488 C CA . ARG A 1 193 ? -58.150 -35.464 133.571 1.00 80.06 193 ARG A CA 1
ATOM 1489 C C . ARG A 1 193 ? -58.852 -34.902 132.335 1.00 80.06 193 ARG A C 1
ATOM 1491 O O . ARG A 1 193 ? -58.497 -35.221 131.202 1.00 80.06 193 ARG A O 1
ATOM 1498 N N . LYS A 1 194 ? -59.845 -34.039 132.550 1.00 81.00 194 LYS A N 1
ATOM 1499 C CA . LYS A 1 194 ? -60.572 -33.349 131.484 1.00 81.00 194 LYS A CA 1
ATOM 1500 C C . LYS A 1 194 ? -59.660 -32.391 130.714 1.00 81.00 194 LYS A C 1
ATOM 1502 O O . LYS A 1 194 ? -59.672 -32.434 129.489 1.00 81.00 194 LYS A O 1
ATOM 1507 N N . LEU A 1 195 ? -58.823 -31.619 131.410 1.00 81.88 195 LEU A N 1
ATOM 1508 C CA . LEU A 1 195 ? -57.785 -30.764 130.818 1.00 81.88 195 LEU A CA 1
ATOM 1509 C C . LEU A 1 195 ? -56.750 -31.568 130.019 1.00 81.88 195 LEU A C 1
ATOM 1511 O O . LEU A 1 195 ? -56.358 -31.155 128.935 1.00 81.88 195 LEU A O 1
ATOM 1515 N N . ALA A 1 196 ? -56.326 -32.730 130.516 1.00 83.81 196 ALA A N 1
ATOM 1516 C CA . ALA A 1 196 ? -55.380 -33.599 129.825 1.00 83.81 196 ALA A CA 1
ATOM 1517 C C . ALA A 1 196 ? -55.976 -34.196 128.537 1.00 83.81 196 ALA A C 1
ATOM 1519 O O . ALA A 1 196 ? -55.332 -34.155 127.494 1.00 83.81 196 ALA A O 1
ATOM 1520 N N . ASN A 1 197 ? -57.232 -34.659 128.569 1.00 82.75 197 ASN A N 1
ATOM 1521 C CA . ASN A 1 197 ? -57.935 -35.101 127.358 1.00 82.75 197 ASN A CA 1
ATOM 1522 C C . ASN A 1 197 ? -58.155 -33.947 126.366 1.00 82.75 197 ASN A C 1
ATOM 1524 O O . ASN A 1 197 ? -57.980 -34.142 125.169 1.00 82.75 197 ASN A O 1
ATOM 1528 N N . GLN A 1 198 ? -58.476 -32.744 126.854 1.00 83.25 198 GLN A N 1
ATOM 1529 C CA . GLN A 1 198 ? -58.570 -31.545 126.014 1.00 83.25 198 GLN A CA 1
ATOM 1530 C C . GLN A 1 198 ? -57.220 -31.178 125.381 1.00 83.25 198 GLN A C 1
ATOM 1532 O O . GLN A 1 198 ? -57.195 -30.747 124.233 1.00 83.25 198 GLN A O 1
ATOM 1537 N N . SER A 1 199 ? -56.104 -31.379 126.088 1.00 87.56 199 SER A N 1
ATOM 1538 C CA . SER A 1 199 ? -54.753 -31.177 125.550 1.00 87.56 199 SER A CA 1
ATOM 1539 C C . SER A 1 199 ? -54.362 -32.233 124.509 1.00 87.56 199 SER A C 1
ATOM 1541 O O . SER A 1 199 ? -53.762 -31.861 123.506 1.00 87.56 199 SER A O 1
ATOM 1543 N N . ASP A 1 200 ? -54.724 -33.515 124.687 1.00 85.38 200 ASP A N 1
ATOM 1544 C CA . ASP A 1 200 ? -54.523 -34.563 123.659 1.00 85.38 200 ASP A CA 1
ATOM 1545 C C . ASP A 1 200 ? -55.352 -34.263 122.402 1.00 85.38 200 ASP A C 1
ATOM 1547 O O . ASP A 1 200 ? -54.847 -34.332 121.282 1.00 85.38 200 ASP A O 1
ATOM 1551 N N . GLU A 1 201 ? -56.617 -33.874 122.582 1.00 84.25 201 GLU A N 1
ATOM 1552 C CA . GLU A 1 201 ? -57.520 -33.531 121.482 1.00 84.25 201 GLU A CA 1
ATOM 1553 C C . GLU A 1 201 ? -57.048 -32.275 120.731 1.00 84.25 201 GLU A C 1
ATOM 1555 O O . GLU A 1 201 ? -56.988 -32.284 119.501 1.00 84.25 201 GLU A O 1
ATOM 1560 N N . ALA A 1 202 ? -56.621 -31.228 121.447 1.00 84.56 202 ALA A N 1
ATOM 1561 C CA . ALA A 1 202 ? -56.032 -30.033 120.847 1.00 84.56 202 ALA A CA 1
ATOM 1562 C C . ALA A 1 202 ? -54.707 -30.339 120.127 1.00 84.56 202 ALA A C 1
ATOM 1564 O O . ALA A 1 202 ? -54.491 -29.847 119.022 1.00 84.56 202 ALA A O 1
ATOM 1565 N N . ALA A 1 203 ? -53.835 -31.181 120.697 1.00 86.75 203 ALA A N 1
ATOM 1566 C CA . ALA A 1 203 ? -52.581 -31.578 120.055 1.00 86.75 203 ALA A CA 1
ATOM 1567 C C . ALA A 1 203 ? -52.820 -32.359 118.752 1.00 86.75 203 ALA A C 1
ATOM 1569 O O . ALA A 1 203 ? -52.129 -32.113 117.764 1.00 86.75 203 ALA A O 1
ATOM 1570 N N . ARG A 1 204 ? -53.832 -33.239 118.710 1.00 84.25 204 ARG A N 1
ATOM 1571 C CA . ARG A 1 204 ? -54.250 -33.924 117.473 1.00 84.25 204 ARG A CA 1
ATOM 1572 C C . ARG A 1 204 ? -54.777 -32.954 116.424 1.00 84.25 204 ARG A C 1
ATOM 1574 O O . ARG A 1 204 ? -54.342 -33.028 115.285 1.00 84.25 204 ARG A O 1
ATOM 1581 N N . GLN A 1 205 ? -55.644 -32.016 116.809 1.00 84.88 205 GLN A N 1
ATOM 1582 C CA . GLN A 1 205 ? -56.156 -31.003 115.879 1.00 84.88 205 GLN A CA 1
ATOM 1583 C C . GLN A 1 205 ? -55.031 -30.140 115.290 1.00 84.88 205 GLN A C 1
ATOM 1585 O O . GLN A 1 205 ? -55.056 -29.829 114.103 1.00 84.88 205 GLN A O 1
ATOM 1590 N N . ILE A 1 206 ? -54.024 -29.769 116.091 1.00 88.25 206 ILE A N 1
ATOM 1591 C CA . ILE A 1 206 ? -52.863 -29.025 115.583 1.00 88.25 206 ILE A CA 1
ATOM 1592 C C . ILE A 1 206 ? -51.994 -29.926 114.690 1.00 88.25 206 ILE A C 1
ATOM 1594 O O . ILE A 1 206 ? -51.507 -29.449 113.671 1.00 88.25 206 ILE A O 1
ATOM 1598 N N . SER A 1 207 ? -51.832 -31.214 115.012 1.00 87.56 207 SER A N 1
ATOM 1599 C CA . SER A 1 207 ? -51.064 -32.162 114.186 1.00 87.56 207 SER A CA 1
ATOM 1600 C C . SER A 1 207 ? -51.715 -32.362 112.813 1.00 87.56 207 SER A C 1
ATOM 1602 O O . SER A 1 207 ? -51.024 -32.258 111.803 1.00 87.56 207 SER A O 1
ATOM 1604 N N . ASP A 1 208 ? -53.046 -32.488 112.752 1.00 87.25 208 ASP A N 1
ATOM 1605 C CA . ASP A 1 208 ? -53.797 -32.543 111.489 1.00 87.25 208 ASP A CA 1
ATOM 1606 C C . ASP A 1 208 ? -53.590 -31.263 110.649 1.00 87.25 208 ASP A C 1
ATOM 1608 O O . ASP A 1 208 ? -53.394 -31.329 109.434 1.00 87.25 208 ASP A O 1
ATOM 1612 N N . ILE A 1 209 ? -53.574 -30.082 111.285 1.00 86.56 209 ILE A N 1
ATOM 1613 C CA . ILE A 1 209 ? -53.285 -28.802 110.609 1.00 86.56 209 ILE A CA 1
ATOM 1614 C C . ILE A 1 209 ? -51.831 -28.753 110.112 1.00 86.56 209 ILE A C 1
ATOM 1616 O O . ILE A 1 209 ? -51.578 -28.290 109.002 1.00 86.56 209 ILE A O 1
ATOM 1620 N N . VAL A 1 210 ? -50.863 -29.229 110.900 1.00 89.88 210 VAL A N 1
ATOM 1621 C CA . VAL A 1 210 ? -49.442 -29.281 110.508 1.00 89.88 210 VAL A CA 1
ATOM 1622 C C . VAL A 1 210 ? -49.227 -30.249 109.345 1.00 89.88 210 VAL A C 1
ATOM 1624 O O . VAL A 1 210 ? -48.458 -29.938 108.435 1.00 89.88 210 VAL A O 1
ATOM 1627 N N . GLN A 1 211 ? -49.945 -31.372 109.314 1.00 86.75 211 GLN A N 1
ATOM 1628 C CA . GLN A 1 211 ? -49.936 -32.289 108.180 1.00 86.75 211 GLN A CA 1
ATOM 1629 C C . GLN A 1 211 ? -50.469 -31.611 106.908 1.00 86.75 211 GLN A C 1
ATOM 1631 O O . GLN A 1 211 ? -49.803 -31.664 105.876 1.00 86.75 211 GLN A O 1
ATOM 1636 N N . GLN A 1 212 ? -51.592 -30.888 106.992 1.00 88.31 212 GLN A N 1
ATOM 1637 C CA . GLN A 1 212 ? -52.115 -30.100 105.865 1.00 88.31 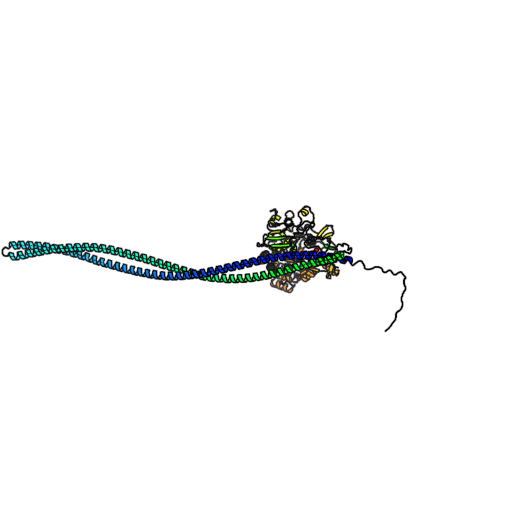212 GLN A CA 1
ATOM 1638 C C . GLN A 1 212 ? -51.139 -29.003 105.403 1.00 88.31 212 GLN A C 1
ATOM 1640 O O . GLN A 1 212 ? -51.024 -28.735 104.205 1.00 88.31 212 GLN A O 1
ATOM 1645 N N . ILE A 1 213 ? -50.405 -28.374 106.331 1.00 89.88 213 ILE A N 1
ATOM 1646 C CA . ILE A 1 213 ? -49.343 -27.410 106.004 1.00 89.88 213 ILE A CA 1
ATOM 1647 C C . ILE A 1 213 ? -48.201 -28.102 105.252 1.00 89.88 213 ILE A C 1
ATOM 1649 O O . ILE A 1 213 ? -47.734 -27.557 104.257 1.00 89.88 213 ILE A O 1
ATOM 1653 N N . ASN A 1 214 ? -47.762 -29.287 105.684 1.00 87.38 214 ASN A N 1
ATOM 1654 C CA . ASN A 1 214 ? -46.701 -30.040 105.008 1.00 87.38 214 ASN A CA 1
ATOM 1655 C C . ASN A 1 214 ? -47.109 -30.468 103.591 1.00 87.38 214 ASN A C 1
ATOM 1657 O O . ASN A 1 214 ? -46.325 -30.278 102.663 1.00 87.38 214 ASN A O 1
ATOM 1661 N N . GLU A 1 215 ? -48.338 -30.962 103.411 1.00 89.56 215 GLU A N 1
ATOM 1662 C CA . GLU A 1 215 ? -48.898 -31.277 102.087 1.00 89.56 215 GLU A CA 1
ATOM 1663 C C . GLU A 1 215 ? -48.928 -30.023 101.192 1.00 89.56 215 GLU A C 1
ATOM 1665 O O . GLU A 1 215 ? -48.424 -30.040 100.069 1.00 89.56 215 GLU A O 1
ATOM 1670 N N . SER A 1 216 ? -49.394 -28.886 101.724 1.00 89.06 216 SER A N 1
ATOM 1671 C CA . SER A 1 216 ? -49.410 -27.605 100.996 1.00 89.06 216 SER A CA 1
ATOM 1672 C C . SER A 1 216 ? -48.003 -27.092 100.648 1.00 89.06 216 SER A C 1
ATOM 1674 O O . SER A 1 216 ? -47.793 -26.476 99.601 1.00 89.06 216 SER A O 1
ATOM 1676 N N . VAL A 1 217 ? -47.016 -27.319 101.521 1.00 92.69 217 VAL A N 1
ATOM 1677 C CA . VAL A 1 217 ? -45.607 -26.957 101.302 1.00 92.69 217 VAL A CA 1
ATOM 1678 C C . VAL A 1 217 ? -44.994 -27.799 100.186 1.00 92.69 217 VAL A C 1
ATOM 1680 O O . VAL A 1 217 ? -44.290 -27.247 99.341 1.00 92.69 217 VAL A O 1
ATOM 1683 N N . GLU A 1 218 ? -45.275 -29.102 100.147 1.00 89.69 218 GLU A N 1
ATOM 1684 C CA . GLU A 1 218 ? -44.797 -29.993 99.087 1.00 89.69 218 GLU A CA 1
ATOM 1685 C C . GLU A 1 218 ? -45.382 -29.604 97.721 1.00 89.69 218 GLU A C 1
ATOM 1687 O O . GLU A 1 218 ? -44.627 -29.434 96.758 1.00 89.69 218 GLU A O 1
ATOM 1692 N N . GLU A 1 219 ? -46.693 -29.346 97.649 1.00 92.19 219 GLU A N 1
ATOM 1693 C CA . GLU A 1 219 ? -47.340 -28.822 96.437 1.00 92.19 219 GLU A CA 1
ATOM 1694 C C . GLU A 1 219 ? -46.729 -27.479 95.999 1.00 92.19 219 GLU A C 1
ATOM 1696 O O . GLU A 1 219 ? -46.455 -27.260 94.814 1.00 92.19 219 GLU A O 1
ATOM 1701 N N . THR A 1 220 ? -46.443 -26.586 96.953 1.00 92.81 220 THR A N 1
ATOM 1702 C CA . THR A 1 220 ? -45.824 -25.281 96.674 1.00 92.81 220 THR A CA 1
ATOM 1703 C C . THR A 1 220 ? -44.396 -25.430 96.143 1.00 92.81 220 THR A C 1
ATOM 1705 O O . THR A 1 220 ? -44.022 -24.734 95.200 1.00 92.81 220 THR A O 1
ATOM 1708 N N . LEU A 1 221 ? -43.587 -26.340 96.698 1.00 90.62 221 LEU A N 1
ATOM 1709 C CA . LEU A 1 221 ? -42.227 -26.605 96.215 1.00 90.62 221 LEU A CA 1
ATOM 1710 C C . LEU A 1 221 ? -42.234 -27.174 94.790 1.00 90.62 221 LEU A C 1
ATOM 1712 O O . LEU A 1 221 ? -41.449 -26.716 93.959 1.00 90.62 221 LEU A O 1
ATOM 1716 N N . GLN A 1 222 ? -43.157 -28.090 94.474 1.00 91.69 222 GLN A N 1
ATOM 1717 C CA . GLN A 1 222 ? -43.330 -28.602 93.108 1.00 91.69 222 GLN A CA 1
ATOM 1718 C C . GLN A 1 222 ? -43.742 -27.493 92.126 1.00 91.69 222 GLN A C 1
ATOM 1720 O O . GLN A 1 222 ? -43.192 -27.396 91.025 1.00 91.69 222 GLN A O 1
ATOM 1725 N N . ALA A 1 223 ? -44.666 -26.612 92.524 1.00 91.56 223 ALA A N 1
ATOM 1726 C CA . ALA A 1 223 ? -45.065 -25.462 91.713 1.00 91.56 223 ALA A CA 1
ATOM 1727 C C . ALA A 1 223 ? -43.903 -24.473 91.488 1.00 91.56 223 ALA A C 1
ATOM 1729 O O . ALA A 1 223 ? -43.761 -23.924 90.390 1.00 91.56 223 ALA A O 1
ATOM 1730 N N . MET A 1 224 ? -43.043 -24.271 92.492 1.00 92.94 224 MET A N 1
ATOM 1731 C CA . MET A 1 224 ? -41.840 -23.438 92.378 1.00 92.94 224 MET A CA 1
ATOM 1732 C C . MET A 1 224 ? -40.800 -24.063 91.445 1.00 92.94 224 MET A C 1
ATOM 1734 O O . MET A 1 224 ? -40.267 -23.358 90.594 1.00 92.94 224 MET A O 1
ATOM 1738 N N . ASP A 1 225 ? -40.562 -25.374 91.519 1.00 90.19 225 ASP A N 1
ATOM 1739 C CA . ASP A 1 225 ? -39.658 -26.070 90.592 1.00 90.19 225 ASP A CA 1
ATOM 1740 C C . ASP A 1 225 ? -40.142 -25.978 89.142 1.00 90.19 225 ASP A C 1
ATOM 1742 O O . ASP A 1 225 ? -39.366 -25.642 88.239 1.00 90.19 225 ASP A O 1
ATOM 1746 N N . SER A 1 226 ? -41.446 -26.175 88.921 1.00 93.25 226 SER A N 1
ATOM 1747 C CA . SER A 1 226 ? -42.061 -25.953 87.611 1.00 93.25 226 SER A CA 1
ATOM 1748 C C . SER A 1 226 ? -41.915 -24.496 87.154 1.00 93.25 226 SER A C 1
ATOM 1750 O O . SER A 1 226 ? -41.680 -24.245 85.971 1.00 93.25 226 SER A O 1
ATOM 1752 N N . SER A 1 227 ? -42.039 -23.528 88.066 1.00 92.88 227 SER A N 1
ATOM 1753 C CA . SER A 1 227 ? -41.875 -22.102 87.756 1.00 92.88 227 SER A CA 1
ATOM 1754 C C . SER A 1 227 ? -40.430 -21.774 87.376 1.00 92.88 227 SER A C 1
ATOM 1756 O O . SER A 1 227 ? -40.204 -21.130 86.354 1.00 92.88 227 SER A O 1
ATOM 1758 N N . THR A 1 228 ? -39.442 -22.291 88.110 1.00 91.25 228 THR A N 1
ATOM 1759 C CA . THR A 1 228 ? -38.014 -22.149 87.784 1.00 91.25 228 THR A CA 1
ATOM 1760 C C . THR A 1 228 ? -37.694 -22.727 86.408 1.00 91.25 228 THR A C 1
ATOM 1762 O O . THR A 1 228 ? -36.960 -22.111 85.632 1.00 91.25 228 THR A O 1
ATOM 1765 N N . GLN A 1 229 ? -38.259 -23.889 86.066 1.00 92.75 229 GLN A N 1
ATOM 1766 C CA . GLN A 1 229 ? -38.087 -24.474 84.738 1.00 92.75 229 GLN A CA 1
ATOM 1767 C C . GLN A 1 229 ? -38.705 -23.591 83.644 1.00 92.75 229 GLN A C 1
ATOM 1769 O O . GLN A 1 229 ? -38.055 -23.333 82.631 1.00 92.75 229 GLN A O 1
ATOM 1774 N N . LYS A 1 230 ? -39.917 -23.068 83.861 1.00 93.06 230 LYS A N 1
ATOM 1775 C CA . LYS A 1 230 ? -40.587 -22.169 82.909 1.00 93.06 230 LYS A CA 1
ATOM 1776 C C . LYS A 1 230 ? -39.841 -20.852 82.705 1.00 93.06 230 LYS A C 1
ATOM 1778 O O . LYS A 1 230 ? -39.761 -20.374 81.576 1.00 93.06 230 LYS A O 1
ATOM 1783 N N . VAL A 1 231 ? -39.248 -20.290 83.758 1.00 94.44 231 VAL A N 1
ATOM 1784 C CA . VAL A 1 231 ? -38.413 -19.085 83.653 1.00 94.44 231 VAL A CA 1
ATOM 1785 C C . VAL A 1 231 ? -37.142 -19.374 82.851 1.00 94.44 231 VAL A C 1
ATOM 1787 O O . VAL A 1 231 ? -36.810 -18.599 81.959 1.00 94.44 231 VAL A O 1
ATOM 1790 N N . LYS A 1 232 ? -36.476 -20.517 83.074 1.00 91.44 232 LYS A N 1
ATOM 1791 C CA . LYS A 1 232 ? -35.314 -20.936 82.264 1.00 91.44 232 LYS A CA 1
ATOM 1792 C C . LYS A 1 232 ? -35.658 -21.122 80.786 1.00 91.44 232 LYS A C 1
ATOM 1794 O O . LYS A 1 232 ? -34.897 -20.675 79.931 1.00 91.44 232 LYS A O 1
ATOM 1799 N N . GLU A 1 233 ? -36.796 -21.749 80.483 1.00 93.62 233 GLU A N 1
ATOM 1800 C CA . GLU A 1 233 ? -37.318 -21.842 79.111 1.00 93.62 233 GLU A CA 1
ATOM 1801 C C . GLU A 1 233 ? -37.525 -20.436 78.514 1.00 93.62 233 GLU A C 1
ATOM 1803 O O . GLU A 1 233 ? -37.092 -20.176 77.393 1.00 93.62 233 GLU A O 1
ATOM 1808 N N . GLY A 1 234 ? -38.095 -19.501 79.284 1.00 93.94 234 GLY A N 1
ATOM 1809 C CA . GLY A 1 234 ? -38.268 -18.101 78.882 1.00 93.94 234 GLY A CA 1
ATOM 1810 C C . GLY A 1 234 ? -36.952 -17.363 78.601 1.00 93.94 234 GLY A C 1
ATOM 1811 O O . GLY A 1 234 ? -36.848 -16.676 77.587 1.00 93.94 234 GLY A O 1
ATOM 1812 N N . VAL A 1 235 ? -35.930 -17.543 79.448 1.00 93.31 235 VAL A N 1
ATOM 1813 C CA . VAL A 1 235 ? -34.578 -16.994 79.226 1.00 93.31 235 VAL A CA 1
ATOM 1814 C C . VAL A 1 235 ? -33.961 -17.564 77.948 1.00 93.31 235 VAL A C 1
ATOM 1816 O O . VAL A 1 235 ? -33.378 -16.813 77.169 1.00 93.31 235 VAL A O 1
ATOM 1819 N N . SER A 1 236 ? -34.105 -18.871 77.699 1.00 93.94 236 SER A N 1
ATOM 1820 C CA . SER A 1 236 ? -33.606 -19.506 76.471 1.00 93.94 236 SER A CA 1
ATOM 1821 C C . SER A 1 236 ? -34.257 -18.906 75.225 1.00 93.94 236 SER A C 1
ATOM 1823 O O . SER A 1 236 ? -33.549 -18.471 74.325 1.00 93.94 236 SER A O 1
ATOM 1825 N N . ILE A 1 237 ? -35.591 -18.800 75.204 1.00 93.69 237 ILE A N 1
ATOM 1826 C CA . ILE A 1 237 ? -36.339 -18.219 74.077 1.00 93.69 237 ILE A CA 1
ATOM 1827 C C . ILE A 1 237 ? -35.924 -16.761 73.833 1.00 93.69 237 ILE A C 1
ATOM 1829 O O . ILE A 1 237 ? -35.783 -16.329 72.687 1.00 93.69 237 ILE A O 1
ATOM 1833 N N . ALA A 1 238 ? -35.715 -15.988 74.900 1.00 94.12 238 ALA A N 1
ATOM 1834 C CA . ALA A 1 238 ? -35.265 -14.607 74.783 1.00 94.12 238 ALA A CA 1
ATOM 1835 C C . ALA A 1 238 ? -33.836 -14.517 74.214 1.00 94.12 238 ALA A C 1
ATOM 1837 O O . ALA A 1 238 ? -33.595 -13.705 73.325 1.00 94.12 238 ALA A O 1
ATOM 1838 N N . ASN A 1 239 ? -32.911 -15.382 74.642 1.00 92.44 239 ASN A N 1
ATOM 1839 C CA . ASN A 1 239 ? -31.566 -15.460 74.056 1.00 92.44 239 ASN A CA 1
ATOM 1840 C C . ASN A 1 239 ? -31.597 -15.846 72.569 1.00 92.44 239 ASN A C 1
ATOM 1842 O O . ASN A 1 239 ? -30.909 -15.217 71.766 1.00 92.44 239 ASN A O 1
ATOM 1846 N N . ASP A 1 240 ? -32.428 -16.817 72.185 1.00 93.88 240 ASP A N 1
ATOM 1847 C CA . ASP A 1 240 ? -32.604 -17.197 70.777 1.00 93.88 240 ASP A CA 1
ATOM 1848 C C . ASP A 1 240 ? -33.133 -16.007 69.957 1.00 93.88 240 ASP A C 1
ATOM 1850 O O . ASP A 1 240 ? -32.630 -15.705 68.875 1.00 93.88 240 ASP A O 1
ATOM 1854 N N . THR A 1 241 ? -34.090 -15.255 70.510 1.00 94.12 241 THR A N 1
ATOM 1855 C CA . THR A 1 241 ? -34.625 -14.033 69.884 1.00 94.12 241 THR A CA 1
ATOM 1856 C C . THR A 1 241 ? -33.553 -12.943 69.747 1.00 94.12 241 THR A C 1
ATOM 1858 O O . THR A 1 241 ? -33.489 -12.261 68.724 1.00 94.12 241 THR A O 1
ATOM 1861 N N . ASN A 1 242 ? -32.679 -12.789 70.745 1.00 93.94 242 ASN A N 1
ATOM 1862 C CA . ASN A 1 242 ? -31.542 -11.866 70.703 1.00 93.94 242 ASN A CA 1
ATOM 1863 C C . ASN A 1 242 ? -30.583 -12.226 69.550 1.00 93.94 242 ASN A C 1
ATOM 1865 O O . ASN A 1 242 ? -30.185 -11.353 68.775 1.00 93.94 242 ASN A O 1
ATOM 1869 N N . SER A 1 243 ? -30.292 -13.520 69.365 1.00 94.44 243 SER A N 1
ATOM 1870 C CA . SER A 1 243 ? -29.496 -14.015 68.231 1.00 94.44 243 SER A CA 1
ATOM 1871 C C . SER A 1 243 ? -30.119 -13.645 66.882 1.00 94.44 243 SER A C 1
ATOM 1873 O O . SER A 1 243 ? -29.419 -13.133 66.012 1.00 94.44 243 SER A O 1
ATOM 1875 N N . VAL A 1 244 ? -31.438 -13.813 66.725 1.00 95.88 244 VAL A N 1
ATOM 1876 C CA . VAL A 1 244 ? -32.155 -13.438 65.491 1.00 95.88 244 VAL A CA 1
ATOM 1877 C C . VAL A 1 244 ? -32.026 -11.938 65.197 1.00 95.88 244 VAL A C 1
ATOM 1879 O O . VAL A 1 244 ? -31.777 -11.552 64.056 1.00 95.88 244 VAL A O 1
ATOM 1882 N N . PHE A 1 245 ? -32.138 -11.069 66.208 1.00 96.25 245 PHE A N 1
ATOM 1883 C CA . PHE A 1 245 ? -31.917 -9.631 66.007 1.00 96.25 245 PHE A CA 1
ATOM 1884 C C . PHE A 1 245 ? -30.474 -9.304 65.602 1.00 96.25 245 PHE A C 1
ATOM 1886 O O . PHE A 1 245 ? -30.270 -8.446 64.743 1.00 96.25 245 PHE A O 1
ATOM 1893 N N . ASN A 1 246 ? -29.479 -9.995 66.163 1.00 94.12 246 ASN A N 1
ATOM 1894 C CA . ASN A 1 246 ? -28.081 -9.826 65.759 1.00 94.12 246 ASN A CA 1
ATOM 1895 C C . ASN A 1 246 ? -27.832 -10.272 64.307 1.00 94.12 246 ASN A C 1
ATOM 1897 O O . ASN A 1 246 ? -27.120 -9.586 63.573 1.00 94.12 246 ASN A O 1
ATOM 1901 N N . GLU A 1 247 ? -28.465 -11.357 63.853 1.00 95.31 247 GLU A N 1
ATOM 1902 C CA . GLU A 1 247 ? -28.418 -11.780 62.445 1.00 95.31 247 GLU A CA 1
ATOM 1903 C C . GLU A 1 247 ? -29.059 -10.744 61.506 1.00 95.31 247 GLU A C 1
ATOM 1905 O O . GLU A 1 247 ? -28.527 -10.471 60.423 1.00 95.31 247 GLU A O 1
ATOM 1910 N N . ILE A 1 248 ? -30.166 -10.112 61.922 1.00 96.25 248 ILE A N 1
ATOM 1911 C CA . ILE A 1 248 ? -30.786 -9.004 61.177 1.00 96.25 248 ILE A CA 1
ATOM 1912 C C . ILE A 1 248 ? -29.814 -7.824 61.078 1.00 96.25 248 ILE A C 1
ATOM 1914 O O . ILE A 1 248 ? -29.608 -7.306 59.982 1.00 96.25 248 ILE A O 1
ATOM 1918 N N . ILE A 1 249 ? -29.183 -7.422 62.187 1.00 96.19 249 ILE A N 1
ATOM 1919 C CA . ILE A 1 249 ? -28.190 -6.336 62.211 1.00 96.19 249 ILE A CA 1
ATOM 1920 C C . ILE A 1 249 ? -27.058 -6.618 61.211 1.00 96.19 249 ILE A C 1
ATOM 1922 O O . ILE A 1 249 ? -26.776 -5.782 60.354 1.00 96.19 249 ILE A O 1
ATOM 1926 N N . GLN A 1 250 ? -26.476 -7.821 61.245 1.00 95.50 250 GLN A N 1
ATOM 1927 C CA . GLN A 1 250 ? -25.402 -8.216 60.329 1.00 95.50 250 GLN A CA 1
ATOM 1928 C C . GLN A 1 250 ? -25.850 -8.231 58.855 1.00 95.50 250 GLN A C 1
ATOM 1930 O O . GLN A 1 250 ? -25.105 -7.818 57.957 1.00 95.50 250 GLN A O 1
ATOM 1935 N N . SER A 1 251 ? -27.076 -8.685 58.587 1.00 95.38 251 SER A N 1
ATOM 1936 C CA . SER A 1 251 ? -27.654 -8.698 57.236 1.00 95.38 251 SER A CA 1
ATOM 1937 C C . SER A 1 251 ? -27.874 -7.280 56.695 1.00 95.38 251 SER A C 1
ATOM 1939 O O . SER A 1 251 ? -27.622 -7.005 55.518 1.00 95.38 251 SER A O 1
ATOM 1941 N N . VAL A 1 252 ? -28.296 -6.353 57.557 1.00 95.75 252 VAL A N 1
ATOM 1942 C CA . VAL A 1 252 ? -28.490 -4.940 57.209 1.00 95.75 252 VAL A CA 1
ATOM 1943 C C . VAL A 1 252 ? -27.154 -4.225 56.977 1.00 95.75 252 VAL A C 1
ATOM 1945 O O . VAL A 1 252 ? -27.035 -3.462 56.015 1.00 95.75 252 VAL A O 1
ATOM 1948 N N . ASP A 1 253 ? -26.121 -4.510 57.773 1.00 92.62 253 ASP A N 1
ATOM 1949 C CA . ASP A 1 253 ? -24.764 -3.992 57.540 1.00 92.62 253 ASP A CA 1
ATOM 1950 C C . ASP A 1 253 ? -24.210 -4.465 56.186 1.00 92.62 253 ASP A C 1
ATOM 1952 O O . ASP A 1 253 ? -23.673 -3.669 55.410 1.00 92.62 253 ASP A O 1
ATOM 1956 N N . THR A 1 254 ? -24.418 -5.744 55.854 1.00 94.00 254 THR A N 1
ATOM 1957 C CA . THR A 1 254 ? -24.047 -6.307 54.544 1.00 94.00 254 THR A CA 1
ATOM 1958 C C . THR A 1 254 ? -24.783 -5.591 53.411 1.00 94.00 254 THR A C 1
ATOM 1960 O O . THR A 1 254 ? -24.160 -5.170 52.437 1.00 94.00 254 THR A O 1
ATOM 1963 N N . THR A 1 255 ? -26.095 -5.379 53.563 1.00 93.19 255 THR A N 1
ATOM 1964 C CA . THR A 1 255 ? -26.918 -4.633 52.595 1.00 93.19 255 THR A CA 1
ATOM 1965 C C . THR A 1 255 ? -26.384 -3.214 52.395 1.00 93.19 255 THR A C 1
ATOM 1967 O O . THR A 1 255 ? -26.223 -2.767 51.261 1.00 93.19 255 THR A O 1
ATOM 1970 N N . THR A 1 256 ? -26.019 -2.533 53.484 1.00 92.19 256 THR A N 1
ATOM 1971 C CA . THR A 1 256 ? -25.452 -1.177 53.450 1.00 92.19 256 THR A CA 1
ATOM 1972 C C . THR A 1 256 ? -24.117 -1.141 52.699 1.00 92.19 256 THR A C 1
ATOM 1974 O O . THR A 1 256 ? -23.884 -0.243 51.886 1.00 92.19 256 THR A O 1
ATOM 1977 N N . SER A 1 257 ? -23.245 -2.130 52.920 1.00 92.88 257 SER A N 1
ATOM 1978 C CA . SER A 1 257 ? -21.973 -2.250 52.194 1.00 92.88 257 SER A CA 1
ATOM 1979 C C . SER A 1 257 ? -22.197 -2.430 50.693 1.00 92.88 257 SER A C 1
ATOM 1981 O O . SER A 1 257 ? -21.645 -1.673 49.897 1.00 92.88 257 SER A O 1
ATOM 1983 N N . VAL A 1 258 ? -23.077 -3.360 50.307 1.00 92.88 258 VAL A N 1
ATOM 1984 C CA . VAL A 1 258 ? -23.409 -3.617 48.897 1.00 92.88 258 VAL A CA 1
ATOM 1985 C C . VAL A 1 258 ? -23.999 -2.369 48.234 1.00 92.88 258 VAL A C 1
ATOM 1987 O O . VAL A 1 258 ? -23.581 -2.007 47.139 1.00 92.88 258 VAL A O 1
ATOM 1990 N N . THR A 1 259 ? -24.906 -1.641 48.896 1.00 92.62 259 THR A N 1
ATOM 1991 C CA . THR A 1 259 ? -25.454 -0.392 48.331 1.00 92.62 259 THR A CA 1
ATOM 1992 C C . THR A 1 259 ? -24.388 0.684 48.098 1.00 92.62 259 THR A C 1
ATOM 1994 O O . THR A 1 259 ? -24.460 1.405 47.103 1.00 92.62 259 THR A O 1
ATOM 1997 N N . LYS A 1 260 ? -23.363 0.774 48.960 1.00 90.25 260 LYS A N 1
ATOM 1998 C CA . LYS A 1 260 ? -22.231 1.692 48.752 1.00 90.25 260 LYS A CA 1
ATOM 1999 C C . LYS A 1 260 ? -21.382 1.293 47.551 1.00 90.25 260 LYS A C 1
ATOM 2001 O O . LYS A 1 260 ? -20.996 2.167 46.779 1.00 90.25 260 LYS A O 1
ATOM 2006 N N . GLU A 1 261 ? -21.107 0.001 47.389 1.00 93.69 261 GLU A N 1
ATOM 2007 C CA . GLU A 1 261 ? -20.378 -0.518 46.227 1.00 93.69 261 GLU A CA 1
ATOM 2008 C C . GLU A 1 261 ? -21.138 -0.245 44.925 1.00 93.69 261 GLU A C 1
ATOM 2010 O O . GLU A 1 261 ? -20.543 0.241 43.964 1.00 93.69 261 GLU A O 1
ATOM 2015 N N . ILE A 1 262 ? -22.460 -0.456 44.912 1.00 94.56 262 ILE A N 1
ATOM 2016 C CA . ILE A 1 262 ? -23.302 -0.135 43.752 1.00 94.56 262 ILE A CA 1
ATOM 2017 C C . ILE A 1 262 ? -23.232 1.367 43.433 1.00 94.56 262 ILE A C 1
ATOM 2019 O O . ILE A 1 262 ? -23.023 1.729 42.279 1.00 94.56 262 ILE A O 1
ATOM 2023 N N . ASN A 1 263 ? -23.338 2.253 44.430 1.00 90.94 263 ASN A N 1
ATOM 2024 C CA . ASN A 1 263 ? -23.219 3.701 44.208 1.00 90.94 263 ASN A CA 1
ATOM 2025 C C . ASN A 1 263 ? -21.856 4.108 43.628 1.00 90.94 263 ASN A C 1
ATOM 2027 O O . ASN A 1 263 ? -21.796 4.966 42.747 1.00 90.94 263 ASN A O 1
ATOM 2031 N N . ALA A 1 264 ? -20.767 3.488 44.090 1.00 92.62 264 ALA A N 1
ATOM 2032 C CA . ALA A 1 264 ? -19.441 3.727 43.528 1.00 92.62 264 ALA A CA 1
ATOM 2033 C C . ALA A 1 264 ? -19.358 3.276 42.059 1.00 92.62 264 ALA A C 1
ATOM 2035 O O . ALA A 1 264 ? -18.863 4.026 41.218 1.00 92.62 264 ALA A O 1
ATOM 2036 N N . ALA A 1 265 ? -19.905 2.099 41.737 1.00 95.00 265 ALA A N 1
ATOM 2037 C CA . ALA A 1 265 ? -19.953 1.585 40.370 1.00 95.00 265 ALA A CA 1
ATOM 2038 C C . ALA A 1 265 ? -20.800 2.471 39.436 1.00 95.00 265 ALA A C 1
ATOM 2040 O O . ALA A 1 265 ? -20.400 2.720 38.302 1.00 95.00 265 ALA A O 1
ATOM 2041 N N . ILE A 1 266 ? -21.932 3.007 39.911 1.00 93.88 266 ILE A N 1
ATOM 2042 C CA . ILE A 1 266 ? -22.761 3.954 39.141 1.00 93.88 266 ILE A CA 1
ATOM 2043 C C . ILE A 1 266 ? -21.983 5.238 38.835 1.00 93.88 266 ILE A C 1
ATOM 2045 O O . ILE A 1 266 ? -22.029 5.729 37.709 1.00 93.88 266 ILE A O 1
ATOM 2049 N N . ALA A 1 267 ? -21.238 5.777 39.804 1.00 89.50 267 ALA A N 1
ATOM 2050 C CA . ALA A 1 267 ? -20.427 6.974 39.585 1.00 89.50 267 ALA A CA 1
ATOM 2051 C C . ALA A 1 267 ? -19.338 6.746 38.518 1.00 89.50 267 ALA A C 1
ATOM 2053 O O . ALA A 1 267 ? -19.131 7.591 37.646 1.00 89.50 267 ALA A O 1
ATOM 2054 N N . GLU A 1 268 ? -18.674 5.588 38.544 1.00 92.38 268 GLU A N 1
ATOM 2055 C CA . GLU A 1 268 ? -17.700 5.200 37.517 1.00 92.38 268 GLU A CA 1
ATOM 2056 C C . GLU A 1 268 ? -18.357 5.000 36.141 1.00 92.38 268 GLU A C 1
ATOM 2058 O O . GLU A 1 268 ? -17.824 5.437 35.116 1.00 92.38 268 GLU A O 1
ATOM 2063 N N . GLN A 1 269 ? -19.554 4.410 36.113 1.00 91.25 269 GLN A N 1
ATOM 2064 C CA . GLN A 1 269 ? -20.339 4.239 34.894 1.00 91.25 269 GLN A CA 1
ATOM 2065 C C . GLN A 1 269 ? -20.731 5.588 34.273 1.00 91.25 269 GLN A C 1
ATOM 2067 O O . GLN A 1 269 ? -20.631 5.740 33.057 1.00 91.25 269 GLN A O 1
ATOM 2072 N N . ILE A 1 270 ? -21.116 6.584 35.078 1.00 89.81 270 ILE A N 1
ATOM 2073 C CA . ILE A 1 270 ? -21.421 7.944 34.601 1.00 89.81 270 ILE A CA 1
ATOM 2074 C C . ILE A 1 270 ? -20.185 8.593 33.966 1.00 89.81 270 ILE A C 1
ATOM 2076 O O . ILE A 1 270 ? -20.289 9.152 32.873 1.00 89.81 270 ILE A O 1
ATOM 2080 N N . ASN A 1 271 ? -19.014 8.481 34.599 1.00 90.12 271 ASN A N 1
ATOM 2081 C CA . ASN A 1 271 ? -17.766 9.001 34.028 1.00 90.12 271 ASN A CA 1
ATOM 2082 C C . ASN A 1 271 ? -17.443 8.326 32.686 1.00 90.12 271 ASN A C 1
ATOM 2084 O O . ASN A 1 271 ? -17.132 9.002 31.708 1.00 90.12 271 ASN A O 1
ATOM 2088 N N . SER A 1 272 ? -17.598 7.001 32.614 1.00 91.62 272 SER A N 1
ATOM 2089 C CA . SER A 1 272 ? -17.400 6.245 31.372 1.00 91.62 272 SER A CA 1
ATOM 2090 C C . SER A 1 272 ? -18.366 6.704 30.274 1.00 91.62 272 SER A C 1
ATOM 2092 O O . SER A 1 272 ? -17.957 6.900 29.133 1.00 91.62 272 SER A O 1
ATOM 2094 N N . LEU A 1 273 ? -19.644 6.937 30.605 1.00 91.25 273 LEU A N 1
ATOM 2095 C CA . LEU A 1 273 ? -20.634 7.452 29.654 1.00 91.25 273 LEU A CA 1
ATOM 2096 C C . LEU A 1 273 ? -20.249 8.838 29.116 1.00 91.25 273 LEU A C 1
ATOM 2098 O O . LEU A 1 273 ? -20.423 9.077 27.924 1.00 91.25 273 LEU A O 1
ATOM 2102 N N . GLN A 1 274 ? -19.677 9.725 29.937 1.00 88.75 274 GLN A N 1
ATOM 2103 C CA . GLN A 1 274 ? -19.186 11.030 29.472 1.00 88.75 274 GLN A CA 1
ATOM 2104 C C . GLN A 1 274 ? -18.048 10.903 28.448 1.00 88.75 274 GLN A C 1
ATOM 2106 O O . GLN A 1 274 ? -18.043 11.626 27.449 1.00 88.75 274 GLN A O 1
ATOM 2111 N N . GLU A 1 275 ? -17.121 9.961 28.637 1.00 92.56 275 GLU A N 1
ATOM 2112 C CA . GLU A 1 275 ? -16.067 9.685 27.650 1.00 92.56 275 GLU A CA 1
ATOM 2113 C C . GLU A 1 275 ? -16.641 9.147 26.332 1.00 92.56 275 GLU A C 1
ATOM 2115 O O . GLU A 1 275 ? -16.199 9.549 25.248 1.00 92.56 275 GLU A O 1
ATOM 2120 N N . VAL A 1 276 ? -17.662 8.280 26.404 1.00 93.00 276 VAL A N 1
ATOM 2121 C CA . VAL A 1 276 ? -18.361 7.792 25.205 1.00 93.00 276 VAL A CA 1
ATOM 2122 C C . VAL A 1 276 ? -19.079 8.939 24.490 1.00 93.00 276 VAL A C 1
ATOM 2124 O O . VAL A 1 276 ? -18.988 9.017 23.265 1.00 93.00 276 VAL A O 1
ATOM 2127 N N . ILE A 1 277 ? -19.738 9.854 25.214 1.00 91.06 277 ILE A N 1
ATOM 2128 C CA . ILE A 1 277 ? -20.376 11.051 24.632 1.00 91.06 277 ILE A CA 1
ATOM 2129 C C . ILE A 1 277 ? -19.339 11.882 23.877 1.00 91.06 277 ILE A C 1
ATOM 2131 O O . ILE A 1 277 ? -19.512 12.114 22.682 1.00 91.06 277 ILE A O 1
ATOM 2135 N N . SER A 1 278 ? -18.235 12.254 24.532 1.00 92.81 278 SER A N 1
ATOM 2136 C CA . SER A 1 278 ? -17.178 13.064 23.911 1.00 92.81 278 SER A CA 1
ATOM 2137 C C . SER A 1 278 ? -16.597 12.382 22.669 1.00 92.81 278 SER A C 1
ATOM 2139 O O . SER A 1 278 ? -16.455 13.011 21.622 1.00 92.81 278 SER A O 1
ATOM 2141 N N . SER A 1 279 ? -16.323 11.077 22.741 1.00 93.81 279 SER A N 1
ATOM 2142 C CA . SER A 1 279 ? -15.819 10.308 21.595 1.00 93.81 279 SER A CA 1
ATOM 2143 C C . SER A 1 279 ? -16.833 10.254 20.445 1.00 93.81 279 SER A C 1
ATOM 2145 O O . SER A 1 279 ? -16.465 10.278 19.271 1.00 93.81 279 SER A O 1
ATOM 2147 N N . THR A 1 280 ? -18.126 10.191 20.769 1.00 93.12 280 THR A N 1
ATOM 2148 C CA . THR A 1 280 ? -19.220 10.159 19.789 1.00 93.12 280 THR A CA 1
ATOM 2149 C C . THR A 1 280 ? -19.413 11.523 19.120 1.00 93.12 280 THR A C 1
ATOM 2151 O O . THR A 1 280 ? -19.662 11.586 17.915 1.00 93.12 280 THR A O 1
ATOM 2154 N N . GLU A 1 281 ? -19.238 12.622 19.857 1.00 90.56 281 GLU A N 1
ATOM 2155 C CA . GLU A 1 281 ? -19.227 13.987 19.314 1.00 90.56 281 GLU A CA 1
ATOM 2156 C C . GLU A 1 281 ? -18.048 14.218 18.360 1.00 90.56 281 GLU A C 1
ATOM 2158 O O . GLU A 1 281 ? -18.235 14.760 17.261 1.00 90.56 281 GLU A O 1
ATOM 2163 N N . ASP A 1 282 ? -16.856 13.742 18.727 1.00 94.44 282 ASP A N 1
ATOM 2164 C CA . ASP A 1 282 ? -15.675 13.781 17.863 1.00 94.44 282 ASP A CA 1
ATOM 2165 C C . ASP A 1 282 ? -15.902 12.964 16.585 1.00 94.44 282 ASP A C 1
ATOM 2167 O O . ASP A 1 282 ? -15.667 13.459 15.478 1.00 94.44 282 ASP A O 1
ATOM 2171 N N . LEU A 1 283 ? -16.442 11.745 16.702 1.00 94.06 283 LEU A N 1
ATOM 2172 C CA . LEU A 1 283 ? -16.807 10.911 15.552 1.00 94.06 283 LEU A CA 1
ATOM 2173 C C . LEU A 1 283 ? -17.846 11.583 14.651 1.00 94.06 283 LEU A C 1
ATOM 2175 O O . LEU A 1 283 ? -17.732 11.501 13.425 1.00 94.06 283 LEU A O 1
ATOM 2179 N N . ASN A 1 284 ? -18.838 12.265 15.224 1.00 92.06 284 ASN A N 1
ATOM 2180 C CA . ASN A 1 284 ? -19.840 13.010 14.462 1.00 92.06 284 ASN A CA 1
ATOM 2181 C C . ASN A 1 284 ? -19.195 14.177 13.698 1.00 92.06 284 ASN A C 1
ATOM 2183 O O . ASN A 1 284 ? -19.471 14.386 12.517 1.00 92.06 284 ASN A O 1
ATOM 2187 N N . THR A 1 285 ? -18.288 14.911 14.346 1.00 94.31 285 THR A N 1
ATOM 2188 C CA . THR A 1 285 ? -17.543 16.017 13.729 1.00 94.31 285 THR A CA 1
ATOM 2189 C C . THR A 1 285 ? -16.646 15.524 12.595 1.00 94.31 285 THR A C 1
ATOM 2191 O O . THR A 1 285 ? -16.664 16.086 11.499 1.00 94.31 285 THR A O 1
ATOM 2194 N N . ILE A 1 286 ? -15.909 14.432 12.814 1.00 94.69 286 ILE A N 1
ATOM 2195 C CA . ILE A 1 286 ? -15.086 13.794 11.783 1.00 94.69 286 ILE A CA 1
ATOM 2196 C C . ILE A 1 286 ? -15.964 13.329 10.619 1.00 94.69 286 ILE A C 1
ATOM 2198 O O . ILE A 1 286 ? -15.646 13.634 9.473 1.00 94.69 286 ILE A O 1
ATOM 2202 N N . SER A 1 287 ? -17.087 12.661 10.889 1.00 94.25 287 SER A N 1
ATOM 2203 C CA . SER A 1 287 ? -17.996 12.166 9.845 1.00 94.25 287 SER A CA 1
ATOM 2204 C C . SER A 1 287 ? -18.569 13.307 8.999 1.00 94.25 287 SER A C 1
ATOM 2206 O O . SER A 1 287 ? -18.581 13.209 7.775 1.00 94.25 287 SER A O 1
ATOM 2208 N N . LYS A 1 288 ? -18.940 14.440 9.617 1.00 93.06 288 LYS A N 1
ATOM 2209 C CA . LYS A 1 288 ? -19.351 15.659 8.895 1.00 93.06 288 LYS A CA 1
ATOM 2210 C C . LYS A 1 288 ? -18.238 16.217 8.009 1.00 93.06 288 LYS A C 1
ATOM 2212 O O . LYS A 1 288 ? -18.495 16.588 6.865 1.00 93.06 288 LYS A O 1
ATOM 2217 N N . ASN A 1 289 ? -17.003 16.247 8.506 1.00 94.94 289 ASN A N 1
ATOM 2218 C CA . ASN A 1 289 ? -15.854 16.692 7.716 1.00 94.94 289 ASN A CA 1
ATOM 2219 C C . ASN A 1 289 ? -15.591 15.755 6.528 1.00 94.94 289 ASN A C 1
ATOM 2221 O O . ASN A 1 289 ? -15.338 16.231 5.422 1.00 94.94 289 ASN A O 1
ATOM 2225 N N . VAL A 1 290 ? -15.698 14.436 6.727 1.00 93.88 290 VAL A N 1
ATOM 2226 C CA . VAL A 1 290 ? -15.575 13.451 5.642 1.00 93.88 290 VAL A CA 1
ATOM 2227 C C . VAL A 1 290 ? -16.707 13.625 4.628 1.00 93.88 290 VAL A C 1
ATOM 2229 O O . VAL A 1 290 ? -16.426 13.639 3.434 1.00 93.88 290 VAL A O 1
ATOM 2232 N N . MET A 1 291 ? -17.953 13.835 5.065 1.00 94.38 291 MET A N 1
ATOM 2233 C CA . MET A 1 291 ? -19.075 14.101 4.156 1.00 94.38 291 MET A CA 1
ATOM 2234 C C . MET A 1 291 ? -18.835 15.360 3.314 1.00 94.38 291 MET A C 1
ATOM 2236 O O . MET A 1 291 ? -18.977 15.319 2.096 1.00 94.38 291 MET A O 1
ATOM 2240 N N . SER A 1 292 ? -18.367 16.452 3.923 1.00 95.06 292 SER A N 1
ATOM 2241 C CA . SER A 1 292 ? -18.014 17.667 3.177 1.00 95.06 292 SER A CA 1
ATOM 2242 C C . SER A 1 292 ? -16.902 17.413 2.150 1.00 95.06 292 SER A C 1
ATOM 2244 O O . SER A 1 292 ? -16.984 17.874 1.010 1.00 95.06 292 SER A O 1
ATOM 2246 N N . MET A 1 293 ? -15.879 16.627 2.504 1.00 94.44 293 MET A N 1
ATOM 2247 C CA . MET A 1 293 ? -14.848 16.213 1.547 1.00 94.44 293 MET A CA 1
ATOM 2248 C C . MET A 1 293 ? -15.431 15.375 0.406 1.00 94.44 293 MET A C 1
ATOM 2250 O O . MET A 1 293 ? -15.037 15.566 -0.742 1.00 94.44 293 MET A O 1
ATOM 2254 N N . VAL A 1 294 ? -16.366 14.469 0.696 1.00 94.31 294 VAL A N 1
ATOM 2255 C CA . VAL A 1 294 ? -17.070 13.654 -0.304 1.00 94.31 294 VAL A CA 1
ATOM 2256 C C . VAL A 1 294 ? -17.880 14.526 -1.259 1.00 94.31 294 VAL A C 1
ATOM 2258 O O . VAL A 1 294 ? -17.763 14.343 -2.469 1.00 94.31 294 VAL A O 1
ATOM 2261 N N . GLU A 1 295 ? -18.622 15.513 -0.757 1.00 91.75 295 GLU A N 1
ATOM 2262 C CA . GLU A 1 295 ? -19.367 16.473 -1.582 1.00 91.75 295 GLU A CA 1
ATOM 2263 C C . GLU A 1 295 ? -18.434 17.271 -2.505 1.00 91.75 295 GLU A C 1
ATOM 2265 O O . GLU A 1 295 ? -18.686 17.377 -3.707 1.00 91.75 295 GLU A O 1
ATOM 2270 N N . ILE A 1 296 ? -17.309 17.769 -1.977 1.00 94.31 296 ILE A N 1
ATOM 2271 C CA . ILE A 1 296 ? -16.294 18.483 -2.769 1.00 94.31 296 ILE A CA 1
ATOM 2272 C C . ILE A 1 296 ? -15.665 17.553 -3.818 1.00 94.31 296 ILE A C 1
ATOM 2274 O O . ILE A 1 296 ? -15.484 17.955 -4.969 1.00 94.31 296 ILE A O 1
ATOM 2278 N N . MET A 1 297 ? -15.343 16.306 -3.458 1.00 94.00 297 MET A N 1
ATOM 2279 C CA . MET A 1 297 ? -14.809 15.311 -4.395 1.00 94.00 297 MET A CA 1
ATOM 2280 C C . MET A 1 297 ? -15.811 14.989 -5.501 1.00 94.00 297 MET A C 1
ATOM 2282 O O . MET A 1 297 ? -15.421 14.923 -6.669 1.00 94.00 297 MET A O 1
ATOM 2286 N N . LEU A 1 298 ? -17.091 14.816 -5.162 1.00 93.19 298 LEU A N 1
ATOM 2287 C CA . LEU A 1 298 ? -18.149 14.552 -6.129 1.00 93.19 298 LEU A CA 1
ATOM 2288 C C . LEU A 1 298 ? -18.314 15.736 -7.081 1.00 93.19 298 LEU A C 1
ATOM 2290 O O . LEU A 1 298 ? -18.312 15.535 -8.293 1.00 93.19 298 LEU A O 1
ATOM 2294 N N . MET A 1 299 ? -18.372 16.961 -6.553 1.00 93.31 299 MET A N 1
ATOM 2295 C CA . MET A 1 299 ? -18.448 18.190 -7.345 1.00 93.31 299 MET A CA 1
ATOM 2296 C C . MET A 1 299 ? -17.253 18.313 -8.303 1.00 93.31 299 MET A C 1
ATOM 2298 O O . MET A 1 299 ? -17.439 18.501 -9.505 1.00 93.31 299 MET A O 1
ATOM 2302 N N . ASN A 1 300 ? -16.024 18.141 -7.806 1.00 94.75 300 ASN A N 1
ATOM 2303 C CA . ASN A 1 300 ? -14.815 18.199 -8.632 1.00 94.75 300 ASN A CA 1
ATOM 2304 C C . ASN A 1 300 ? -14.811 17.109 -9.711 1.00 94.75 300 ASN A C 1
ATOM 2306 O O . ASN A 1 300 ? -14.497 17.387 -10.865 1.00 94.75 300 ASN A O 1
ATOM 2310 N N . THR A 1 301 ? -15.220 15.886 -9.368 1.00 93.06 301 THR A N 1
ATOM 2311 C CA . THR A 1 301 ? -15.278 14.765 -10.317 1.00 93.06 301 THR A CA 1
ATOM 2312 C C . THR A 1 301 ? -16.371 14.972 -11.368 1.00 93.06 301 THR A C 1
ATOM 2314 O O . THR A 1 301 ? -16.162 14.651 -12.537 1.00 93.06 301 THR A O 1
ATOM 2317 N N . GLN A 1 302 ? -17.514 15.561 -11.002 1.00 91.19 302 GLN A N 1
ATOM 2318 C CA . GLN A 1 302 ? -18.549 15.976 -11.953 1.00 91.19 302 GLN A CA 1
ATOM 2319 C C . GLN A 1 302 ? -18.039 17.076 -12.892 1.00 91.19 302 GLN A C 1
ATOM 2321 O O . GLN A 1 302 ? -18.237 16.973 -14.100 1.00 91.19 302 GLN A O 1
ATOM 2326 N N . HIS A 1 303 ? -17.309 18.075 -12.386 1.00 92.88 303 HIS A N 1
ATOM 2327 C CA . HIS A 1 303 ? -16.648 19.073 -13.233 1.00 92.88 303 HIS A CA 1
ATOM 2328 C C . HIS A 1 303 ? -15.629 18.443 -14.187 1.00 92.88 303 HIS A C 1
ATOM 2330 O O . HIS A 1 303 ? -15.591 18.799 -15.369 1.00 92.88 303 HIS A O 1
ATOM 2336 N N . THR A 1 304 ? -14.831 17.482 -13.714 1.00 94.00 304 THR A N 1
ATOM 2337 C CA . THR A 1 304 ? -13.925 16.712 -14.574 1.00 94.00 304 THR A CA 1
ATOM 2338 C C . THR A 1 304 ? -14.708 15.936 -15.631 1.00 94.00 304 THR A C 1
ATOM 2340 O O . THR A 1 304 ? -14.326 15.971 -16.797 1.00 94.00 304 THR A O 1
ATOM 2343 N N . LYS A 1 305 ? -15.835 15.307 -15.273 1.00 94.81 305 LYS A N 1
ATOM 2344 C CA . LYS A 1 305 ? -16.708 14.604 -16.223 1.00 94.81 305 LYS A CA 1
ATOM 2345 C C . LYS A 1 305 ? -17.206 15.539 -17.326 1.00 94.81 305 LYS A C 1
ATOM 2347 O O . LYS A 1 305 ? -16.996 15.234 -18.494 1.00 94.81 305 LYS A O 1
ATOM 2352 N N . SER A 1 306 ? -17.778 16.690 -16.971 1.00 93.50 306 SER A N 1
ATOM 2353 C CA . SER A 1 306 ? -18.243 17.683 -17.949 1.00 93.50 306 SER A CA 1
ATO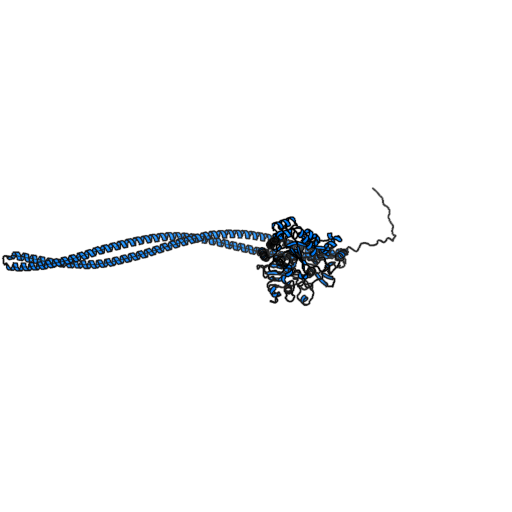M 2354 C C . SER A 1 306 ? -17.103 18.209 -18.826 1.00 93.50 306 SER A C 1
ATOM 2356 O O . SER A 1 306 ? -17.288 18.440 -20.017 1.00 93.50 306 SER A O 1
ATOM 2358 N N . SER A 1 307 ? -15.902 18.368 -18.258 1.00 94.44 307 SER A N 1
ATOM 2359 C CA . SER A 1 307 ? -14.715 18.784 -19.018 1.00 94.44 307 SER A CA 1
ATOM 2360 C C . SER A 1 307 ? -14.297 17.723 -20.039 1.00 94.44 307 SER A C 1
ATOM 2362 O O . SER A 1 307 ? -13.947 18.063 -21.164 1.00 94.44 307 SER A O 1
ATOM 2364 N N . ILE A 1 308 ? -14.369 16.440 -19.675 1.00 94.00 308 ILE A N 1
ATOM 2365 C CA . ILE A 1 308 ? -14.094 15.319 -20.582 1.00 94.00 308 ILE A CA 1
ATOM 2366 C C . ILE A 1 308 ? -15.179 15.189 -21.660 1.00 94.00 308 ILE A C 1
ATOM 2368 O O . ILE A 1 308 ? -14.842 14.940 -22.812 1.00 94.00 308 ILE A O 1
ATOM 2372 N N . GLU A 1 309 ? -16.453 15.419 -21.333 1.00 92.44 309 GLU A N 1
ATOM 2373 C CA . GLU A 1 309 ? -17.543 15.468 -22.321 1.00 92.44 309 GLU A CA 1
ATOM 2374 C C . GLU A 1 309 ? -17.337 16.612 -23.327 1.00 92.44 309 GLU A C 1
ATOM 2376 O O . GLU A 1 309 ? -17.455 16.400 -24.533 1.00 92.44 309 GLU A O 1
ATOM 2381 N N . LEU A 1 310 ? -16.938 17.802 -22.863 1.00 93.00 310 LEU A N 1
ATOM 2382 C CA . LEU A 1 310 ? -16.597 18.921 -23.745 1.00 93.00 310 LEU A CA 1
ATOM 2383 C C . LEU A 1 310 ? -15.362 18.619 -24.608 1.00 93.00 310 LEU A C 1
ATOM 2385 O O . LEU A 1 310 ? -15.342 18.950 -25.794 1.00 93.00 310 LEU A O 1
ATOM 2389 N N . LEU A 1 311 ? -14.335 17.977 -24.042 1.00 93.50 311 LEU A N 1
ATOM 2390 C CA . LEU A 1 311 ? -13.164 17.527 -24.800 1.00 93.50 311 LEU A CA 1
ATOM 2391 C C . LEU A 1 311 ? -13.539 16.474 -25.846 1.00 93.50 311 LEU A C 1
ATOM 2393 O O . LEU A 1 311 ? -13.002 16.515 -26.948 1.00 93.50 311 LEU A O 1
ATOM 2397 N N . SER A 1 312 ? -14.479 15.581 -25.533 1.00 92.62 312 SER A N 1
ATOM 2398 C CA . SER A 1 312 ? -15.026 14.601 -26.474 1.00 92.62 312 SER A CA 1
ATOM 2399 C C . SER A 1 312 ? -15.732 15.296 -27.639 1.00 92.62 312 SER A C 1
ATOM 2401 O O . SER A 1 312 ? -15.339 15.092 -28.784 1.00 92.62 312 SER A O 1
ATOM 2403 N N . GLN A 1 313 ? -16.647 16.231 -27.364 1.00 92.06 313 GLN A N 1
ATOM 2404 C CA . GLN A 1 313 ? -17.318 17.037 -28.397 1.00 92.06 313 GLN A CA 1
ATOM 2405 C C . GLN A 1 313 ? -16.332 17.867 -29.233 1.00 92.06 313 GLN A C 1
ATOM 2407 O O . GLN A 1 313 ? -16.476 17.992 -30.450 1.00 92.06 313 GLN A O 1
ATOM 2412 N N . THR A 1 314 ? -15.305 18.431 -28.593 1.00 92.12 314 THR A N 1
ATOM 2413 C CA . THR A 1 314 ? -14.247 19.181 -29.284 1.00 92.12 314 THR A CA 1
ATOM 2414 C C . THR A 1 314 ? -13.431 18.255 -30.182 1.00 92.12 314 THR A C 1
ATOM 2416 O O . THR A 1 314 ? -13.140 18.615 -31.318 1.00 92.12 314 THR A O 1
ATOM 2419 N N . SER A 1 315 ? -13.096 17.051 -29.710 1.00 90.88 315 SER A N 1
ATOM 2420 C CA . SER A 1 315 ? -12.405 16.026 -30.496 1.00 90.88 315 SER A CA 1
ATOM 2421 C C . SER A 1 315 ? -13.244 15.572 -31.690 1.00 90.88 315 SER A C 1
ATOM 2423 O O . SER A 1 315 ? -12.690 15.386 -32.770 1.00 90.88 315 SER A O 1
ATOM 2425 N N . GLU A 1 316 ? -14.559 15.418 -31.525 1.00 90.69 316 GLU A N 1
ATOM 2426 C CA . GLU A 1 316 ? -15.488 15.104 -32.618 1.00 90.69 316 GLU A CA 1
ATOM 2427 C C . GLU A 1 316 ? -15.553 16.246 -33.635 1.00 90.69 316 GLU A C 1
ATOM 2429 O O . GLU A 1 316 ? -15.359 16.016 -34.822 1.00 90.69 316 GLU A O 1
ATOM 2434 N N . THR A 1 317 ? -15.691 17.491 -33.173 1.00 91.50 317 THR A N 1
ATOM 2435 C CA . THR A 1 317 ? -15.700 18.675 -34.047 1.00 91.50 317 THR A CA 1
ATOM 2436 C C . THR A 1 317 ? -14.383 18.821 -34.814 1.00 91.50 317 THR A C 1
ATOM 2438 O O . THR A 1 317 ? -14.383 19.101 -36.011 1.00 91.50 317 THR A O 1
ATOM 2441 N N . LEU A 1 318 ? -13.240 18.621 -34.148 1.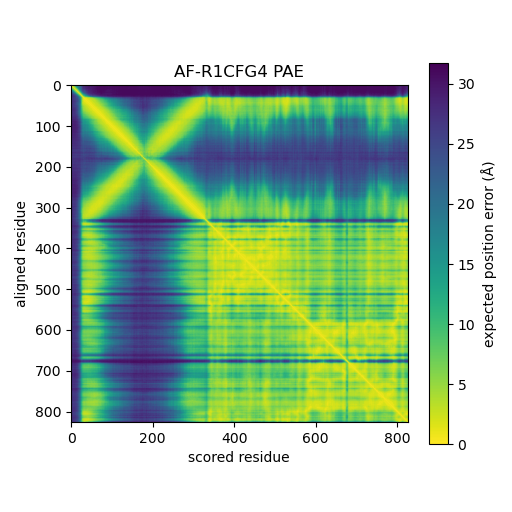00 90.38 318 LEU A N 1
ATOM 2442 C CA . LEU A 1 318 ? -11.924 18.628 -34.792 1.00 90.38 318 LEU A CA 1
ATOM 2443 C C . LEU A 1 318 ? -11.806 17.514 -35.828 1.00 90.38 318 LEU A C 1
ATOM 2445 O O . LEU A 1 318 ? -11.229 17.738 -36.891 1.00 90.38 318 LEU A O 1
ATOM 2449 N N . ASN A 1 319 ? -12.352 16.336 -35.532 1.00 89.50 319 ASN A N 1
ATOM 2450 C CA . ASN A 1 319 ? -12.393 15.223 -36.464 1.00 89.50 319 ASN A CA 1
ATOM 2451 C C . ASN A 1 319 ? -13.262 15.544 -37.687 1.00 89.50 319 ASN A C 1
ATOM 2453 O O . ASN A 1 319 ? -12.819 15.309 -38.805 1.00 89.50 319 ASN A O 1
ATOM 2457 N N . ASP A 1 320 ? -14.430 16.156 -37.506 1.00 89.56 320 ASP A N 1
ATOM 2458 C CA . ASP A 1 320 ? -15.314 16.566 -38.603 1.00 89.56 320 ASP A CA 1
ATOM 2459 C C . ASP A 1 320 ? -14.674 17.650 -39.480 1.00 89.56 320 ASP A C 1
ATOM 2461 O O . ASP A 1 320 ? -14.604 17.496 -40.698 1.00 89.56 320 ASP A O 1
ATOM 2465 N N . ILE A 1 321 ? -14.112 18.704 -38.873 1.00 88.69 321 ILE A N 1
ATOM 2466 C CA . ILE A 1 321 ? -13.380 19.758 -39.598 1.00 88.69 321 ILE A CA 1
ATOM 2467 C C . ILE A 1 321 ? -12.195 19.162 -40.353 1.00 88.69 321 ILE A C 1
ATOM 2469 O O . ILE A 1 321 ? -11.947 19.516 -41.506 1.00 88.69 321 ILE A O 1
ATOM 2473 N N . THR A 1 322 ? -11.452 18.262 -39.708 1.00 87.38 322 THR A N 1
ATOM 2474 C CA . THR A 1 322 ? -10.330 17.582 -40.351 1.00 87.38 322 THR A CA 1
ATOM 2475 C C . THR A 1 322 ? -10.833 16.769 -41.533 1.00 87.38 322 THR A C 1
ATOM 2477 O O . THR A 1 322 ? -10.308 16.943 -42.622 1.00 87.38 322 THR A O 1
ATOM 2480 N N . ASN A 1 323 ? -11.880 15.960 -41.378 1.00 86.31 323 ASN A N 1
ATOM 2481 C CA . ASN A 1 323 ? -12.460 15.186 -42.475 1.00 86.31 323 ASN A CA 1
ATOM 2482 C C . ASN A 1 323 ? -12.949 16.081 -43.623 1.00 86.31 323 ASN A C 1
ATOM 2484 O O . ASN A 1 323 ? -12.717 15.755 -44.782 1.00 86.31 323 ASN A O 1
ATOM 2488 N N . ASP A 1 324 ? -13.536 17.244 -43.339 1.00 86.81 324 ASP A N 1
ATOM 2489 C CA . ASP A 1 324 ? -13.916 18.225 -44.362 1.00 86.81 324 ASP A CA 1
ATOM 2490 C C . ASP A 1 324 ? -12.708 18.809 -45.107 1.00 86.81 324 ASP A C 1
ATOM 2492 O O . ASP A 1 324 ? -12.747 18.979 -46.330 1.00 86.81 324 ASP A O 1
ATOM 2496 N N . ILE A 1 325 ? -11.629 19.132 -44.386 1.00 84.44 325 ILE A N 1
ATOM 2497 C CA . ILE A 1 325 ? -10.364 19.590 -44.976 1.00 84.44 325 ILE A CA 1
ATOM 2498 C C . ILE A 1 325 ? -9.766 18.475 -45.838 1.00 84.44 325 ILE A C 1
ATOM 2500 O O . ILE A 1 325 ? -9.411 18.719 -46.990 1.00 84.44 325 ILE A O 1
ATOM 2504 N N . LEU A 1 326 ? -9.712 17.252 -45.313 1.00 80.19 326 LEU A N 1
ATOM 2505 C CA . LEU A 1 326 ? -9.199 16.074 -46.001 1.00 80.19 326 LEU A CA 1
ATOM 2506 C C . LEU A 1 326 ? -9.981 15.785 -47.277 1.00 80.19 326 LEU A C 1
ATOM 2508 O O . LEU A 1 326 ? -9.367 15.662 -48.327 1.00 80.19 326 LEU A O 1
ATOM 2512 N N . ASN A 1 327 ? -11.313 15.793 -47.229 1.00 81.88 327 ASN A N 1
ATOM 2513 C CA . ASN A 1 327 ? -12.169 15.602 -48.402 1.00 81.88 327 ASN A CA 1
ATOM 2514 C C . ASN A 1 327 ? -11.927 16.674 -49.480 1.00 81.88 327 ASN A C 1
ATOM 2516 O O . ASN A 1 327 ? -12.003 16.393 -50.677 1.00 81.88 327 ASN A O 1
ATOM 2520 N N . LYS A 1 328 ? -11.615 17.916 -49.080 1.00 81.12 328 LYS A N 1
ATOM 2521 C CA . LYS A 1 328 ? -11.243 18.987 -50.020 1.00 81.12 328 LYS A CA 1
ATOM 2522 C C . LYS A 1 328 ? -9.847 18.777 -50.611 1.00 81.12 328 LYS A C 1
ATOM 2524 O O . LYS A 1 328 ? -9.648 19.102 -51.782 1.00 81.12 328 LYS A O 1
ATOM 2529 N N . ILE A 1 329 ? -8.902 18.234 -49.844 1.00 75.56 329 ILE A N 1
ATOM 2530 C CA . ILE A 1 329 ? -7.525 17.969 -50.290 1.00 75.56 329 ILE A CA 1
ATOM 2531 C C . ILE A 1 329 ? -7.435 16.696 -51.154 1.00 75.56 329 ILE A C 1
ATOM 2533 O O . ILE A 1 329 ? -6.793 16.739 -52.201 1.00 75.56 329 ILE A O 1
ATOM 2537 N N . GLU A 1 330 ? -8.132 15.611 -50.797 1.00 62.19 330 GLU A N 1
ATOM 2538 C CA . GLU A 1 330 ? -8.191 14.325 -51.527 1.00 62.19 330 GLU A CA 1
ATOM 2539 C C . GLU A 1 330 ? -8.812 14.451 -52.938 1.00 62.19 330 GLU A C 1
ATOM 2541 O O . GLU A 1 330 ? -8.712 13.537 -53.755 1.00 62.19 330 GLU A O 1
ATOM 2546 N N . SER A 1 331 ? -9.378 15.615 -53.289 1.00 52.16 331 SER A N 1
ATOM 2547 C CA . SER A 1 331 ? -9.717 15.964 -54.679 1.00 52.16 331 SER A CA 1
ATOM 2548 C C . SER A 1 331 ? -8.487 16.108 -55.600 1.00 52.16 331 SER A C 1
ATOM 2550 O O . SER A 1 331 ? -8.630 16.132 -56.825 1.00 52.16 331 SER A O 1
ATOM 2552 N N . LYS A 1 332 ? -7.273 16.155 -55.032 1.00 56.28 332 LYS A N 1
ATOM 2553 C CA . LYS A 1 332 ? -5.990 15.995 -55.726 1.00 56.28 332 LYS A CA 1
ATOM 2554 C C . LYS A 1 332 ? -5.512 14.547 -55.564 1.00 56.28 332 LYS A C 1
ATOM 2556 O O . LYS A 1 332 ? -5.532 14.016 -54.461 1.00 56.28 332 LYS A O 1
ATOM 2561 N N . HIS A 1 333 ? -5.062 13.905 -56.646 1.00 55.44 333 HIS A N 1
ATOM 2562 C CA . HIS A 1 333 ? -4.460 12.563 -56.616 1.00 55.44 333 HIS A CA 1
ATOM 2563 C C . HIS A 1 333 ? -3.118 12.560 -55.857 1.00 55.44 333 HIS A C 1
ATOM 2565 O O . HIS A 1 333 ? -2.053 12.500 -56.471 1.00 55.44 333 HIS A O 1
ATOM 2571 N N . LEU A 1 334 ? -3.169 12.630 -54.527 1.00 59.00 334 LEU A N 1
ATOM 2572 C CA . LEU A 1 334 ? -2.013 12.434 -53.661 1.00 59.00 334 LEU A CA 1
ATOM 2573 C C . LEU A 1 334 ? -1.598 10.962 -53.731 1.00 59.00 334 LEU A C 1
ATOM 2575 O O . LEU A 1 334 ? -2.427 10.054 -53.626 1.00 59.00 334 LEU A O 1
ATOM 2579 N N . LYS A 1 335 ? -0.310 10.712 -53.970 1.00 58.97 335 LYS A N 1
ATOM 2580 C CA . LYS A 1 335 ? 0.227 9.351 -53.938 1.00 58.97 335 LYS A CA 1
ATOM 2581 C C . LYS A 1 335 ? 0.238 8.868 -52.492 1.00 58.97 335 LYS A C 1
ATOM 2583 O O . LYS A 1 335 ? 0.689 9.580 -51.603 1.00 58.97 335 LYS A O 1
ATOM 2588 N N . GLN A 1 336 ? -0.217 7.638 -52.276 1.00 63.22 336 GLN A N 1
ATOM 2589 C CA . GLN A 1 336 ? -0.109 6.969 -50.985 1.00 63.22 336 GLN A CA 1
ATOM 2590 C C . GLN A 1 336 ? 1.379 6.719 -50.699 1.00 63.22 336 GLN A C 1
ATOM 2592 O O . GLN A 1 336 ? 1.992 5.827 -51.288 1.00 63.22 336 GLN A O 1
ATOM 2597 N N . GLN A 1 337 ? 1.973 7.570 -49.867 1.00 72.69 337 GLN A N 1
ATOM 2598 C CA . GLN A 1 337 ? 3.357 7.450 -49.430 1.00 72.69 337 GLN A CA 1
ATOM 2599 C C . GLN A 1 337 ? 3.384 6.728 -48.088 1.00 72.69 337 GLN A C 1
ATOM 2601 O O . GLN A 1 337 ? 2.556 6.996 -47.220 1.00 72.69 337 GLN A O 1
ATOM 2606 N N . GLN A 1 338 ? 4.306 5.781 -47.955 1.00 85.00 338 GLN A N 1
ATOM 2607 C CA . GLN A 1 338 ? 4.515 5.036 -46.721 1.00 85.00 338 GLN A CA 1
ATOM 2608 C C . GLN A 1 338 ? 5.641 5.694 -45.932 1.00 85.00 338 GLN A C 1
ATOM 2610 O O . GLN A 1 338 ? 6.712 5.964 -46.482 1.00 85.00 338 GLN A O 1
ATOM 2615 N N . TYR A 1 339 ? 5.404 5.928 -44.648 1.00 90.12 339 TYR A N 1
ATOM 2616 C CA . TYR A 1 339 ? 6.363 6.551 -43.747 1.00 90.12 339 TYR A CA 1
ATOM 2617 C C . TYR A 1 339 ? 7.100 5.479 -42.954 1.00 90.12 339 TYR A C 1
ATOM 2619 O O . TYR A 1 339 ? 6.488 4.677 -42.249 1.00 90.12 339 TYR A O 1
ATOM 2627 N N . THR A 1 340 ? 8.423 5.458 -43.094 1.00 93.75 340 THR A N 1
ATOM 2628 C CA . THR A 1 340 ? 9.296 4.468 -42.458 1.00 93.75 340 THR A CA 1
ATOM 2629 C C . THR A 1 340 ? 10.275 5.168 -41.531 1.00 93.75 340 THR A C 1
ATOM 2631 O O . THR A 1 340 ? 10.889 6.151 -41.934 1.00 93.75 340 THR A O 1
ATOM 2634 N N . ILE A 1 341 ? 10.431 4.641 -40.319 1.00 95.62 341 ILE A N 1
ATOM 2635 C CA . ILE A 1 341 ? 11.500 5.013 -39.390 1.00 95.62 341 ILE A CA 1
ATOM 2636 C C . ILE A 1 341 ? 12.522 3.885 -39.344 1.00 95.62 341 ILE A C 1
ATOM 2638 O O . ILE A 1 341 ? 12.162 2.722 -39.182 1.00 95.62 341 ILE A O 1
ATOM 2642 N N . ARG A 1 342 ? 13.797 4.233 -39.438 1.00 95.25 342 ARG A N 1
ATOM 2643 C CA . ARG A 1 342 ? 14.940 3.327 -39.439 1.00 95.25 342 ARG A CA 1
ATOM 2644 C C . ARG A 1 342 ? 15.753 3.552 -38.180 1.00 95.25 342 ARG A C 1
ATOM 2646 O O . ARG A 1 342 ? 16.148 4.673 -37.860 1.00 95.25 342 ARG A O 1
ATOM 2653 N N . THR A 1 343 ? 16.032 2.470 -37.475 1.00 94.50 343 THR A N 1
ATOM 2654 C CA . THR A 1 343 ? 16.885 2.474 -36.290 1.00 94.50 343 THR A CA 1
ATOM 2655 C C . THR A 1 343 ? 17.778 1.240 -36.277 1.00 94.50 343 THR A C 1
ATOM 2657 O O . THR A 1 343 ? 17.571 0.300 -37.048 1.00 94.50 343 THR A O 1
ATOM 2660 N N . ALA A 1 344 ? 18.776 1.241 -35.399 1.00 91.00 344 ALA A N 1
ATOM 2661 C CA . ALA A 1 344 ? 19.689 0.123 -35.230 1.00 91.00 344 ALA A CA 1
ATOM 2662 C C . ALA A 1 344 ? 19.753 -0.340 -33.777 1.00 91.00 344 ALA A C 1
ATOM 2664 O O . ALA A 1 344 ? 19.715 0.459 -32.839 1.00 91.00 344 ALA A O 1
ATOM 2665 N N . ILE A 1 345 ? 19.918 -1.649 -33.615 1.00 85.81 345 ILE A N 1
ATOM 2666 C CA . ILE A 1 345 ? 20.210 -2.312 -32.352 1.00 85.81 345 ILE A CA 1
ATOM 2667 C C . ILE A 1 345 ? 21.550 -3.034 -32.510 1.00 85.81 345 ILE A C 1
ATOM 2669 O O . ILE A 1 345 ? 21.709 -3.924 -33.344 1.00 85.81 345 ILE A O 1
ATOM 2673 N N . ASN A 1 346 ? 22.532 -2.658 -31.692 1.00 75.06 346 ASN A N 1
ATOM 2674 C CA . ASN A 1 346 ? 23.880 -3.230 -31.726 1.00 75.06 346 ASN A CA 1
ATOM 2675 C C . ASN A 1 346 ? 23.987 -4.503 -30.859 1.00 75.06 346 ASN A C 1
ATOM 2677 O O . ASN A 1 346 ? 24.863 -4.613 -30.001 1.00 75.06 346 ASN A O 1
ATOM 2681 N N . ALA A 1 347 ? 23.036 -5.424 -31.031 1.00 72.81 347 ALA A N 1
ATOM 2682 C CA . ALA A 1 347 ? 22.973 -6.702 -30.330 1.00 72.81 347 ALA A CA 1
ATOM 2683 C C . ALA A 1 347 ? 22.100 -7.709 -31.095 1.00 72.81 347 ALA A C 1
ATOM 2685 O O . ALA A 1 347 ? 21.157 -7.329 -31.793 1.00 72.81 347 ALA A O 1
ATOM 2686 N N . GLU A 1 348 ? 22.393 -8.996 -30.919 1.00 74.31 348 GLU A N 1
ATOM 2687 C CA . GLU A 1 348 ? 21.539 -10.089 -31.379 1.00 74.31 348 GLU A CA 1
ATOM 2688 C C . GLU A 1 348 ? 20.385 -10.305 -30.387 1.00 74.31 348 GLU A C 1
ATOM 2690 O O . GLU A 1 348 ? 20.580 -10.258 -29.171 1.00 74.31 348 GLU A O 1
ATOM 2695 N N . LEU A 1 349 ? 19.177 -10.551 -30.902 1.00 81.19 349 LEU A N 1
ATOM 2696 C CA . LEU A 1 349 ? 18.005 -10.823 -30.071 1.00 81.19 349 LEU A CA 1
ATOM 2697 C C . LEU A 1 349 ? 18.076 -12.226 -29.460 1.00 81.19 349 LEU A C 1
ATOM 2699 O O . LEU A 1 349 ? 18.341 -13.199 -30.165 1.00 81.19 349 LEU A O 1
ATOM 2703 N N . SER A 1 350 ? 17.763 -12.360 -28.170 1.00 83.31 350 SER A N 1
ATOM 2704 C CA . SER A 1 350 ? 17.834 -13.659 -27.484 1.00 83.31 350 SER A CA 1
ATOM 2705 C C . SER A 1 350 ? 16.674 -14.595 -27.836 1.00 83.31 350 SER A C 1
ATOM 2707 O O . SER A 1 350 ? 16.850 -15.809 -27.936 1.00 83.31 350 SER A O 1
ATOM 2709 N N . SER A 1 351 ? 15.467 -14.047 -27.997 1.00 88.75 351 SER A N 1
ATOM 2710 C CA . SER A 1 351 ? 14.245 -14.790 -28.302 1.00 88.75 351 SER A CA 1
ATOM 2711 C C . SER A 1 351 ? 13.157 -13.846 -28.819 1.00 88.75 351 SER A C 1
ATOM 2713 O O . SER A 1 351 ? 13.161 -12.653 -28.527 1.00 88.75 351 SER A O 1
ATOM 2715 N N . LEU A 1 352 ? 12.195 -14.394 -29.565 1.00 90.06 352 LEU A N 1
ATOM 2716 C CA . LEU A 1 352 ? 10.963 -13.691 -29.948 1.00 90.06 352 LEU A CA 1
ATOM 2717 C C . LEU A 1 352 ? 9.767 -14.065 -29.070 1.00 90.06 352 LEU A C 1
ATOM 2719 O O . LEU A 1 352 ? 8.701 -13.483 -29.209 1.00 90.06 352 LEU A O 1
ATOM 2723 N N . ASP A 1 353 ? 9.918 -15.026 -28.162 1.00 93.50 353 ASP A N 1
ATOM 2724 C CA . ASP A 1 353 ? 8.869 -15.342 -27.198 1.00 93.50 353 ASP A CA 1
ATOM 2725 C C . ASP A 1 353 ? 8.950 -14.365 -26.017 1.00 93.50 353 ASP A C 1
ATOM 2727 O O . ASP A 1 353 ? 9.928 -14.435 -25.260 1.00 93.50 353 ASP A O 1
ATOM 2731 N N . PRO A 1 354 ? 7.945 -13.493 -25.801 1.00 94.25 354 PRO A N 1
ATOM 2732 C CA . PRO A 1 354 ? 7.987 -12.501 -24.730 1.00 94.25 354 PRO A CA 1
ATOM 2733 C C . PRO A 1 354 ? 8.185 -13.127 -23.344 1.00 94.25 354 PRO A C 1
ATOM 2735 O O . PRO A 1 354 ? 8.814 -12.517 -22.483 1.00 94.25 354 PRO A O 1
ATOM 2738 N N . ALA A 1 355 ? 7.721 -14.360 -23.119 1.00 94.12 355 ALA A N 1
ATOM 2739 C CA . ALA A 1 355 ? 7.901 -15.041 -21.841 1.00 94.12 355 ALA A CA 1
ATOM 2740 C C . ALA A 1 355 ? 9.357 -15.480 -21.585 1.00 94.12 355 ALA A C 1
ATOM 2742 O O . ALA A 1 355 ? 9.722 -15.711 -20.433 1.00 94.12 355 ALA A O 1
ATOM 2743 N N . MET A 1 356 ? 10.194 -15.603 -22.619 1.00 93.50 356 MET A N 1
ATOM 2744 C CA . MET A 1 356 ? 11.556 -16.153 -22.522 1.00 93.50 356 MET A CA 1
ATOM 2745 C C . MET A 1 356 ? 12.662 -15.096 -22.562 1.00 93.50 356 MET A C 1
ATOM 2747 O O . MET A 1 356 ? 13.812 -15.413 -22.269 1.00 93.50 356 MET A O 1
ATOM 2751 N N . VAL A 1 357 ? 12.328 -13.860 -22.927 1.00 89.19 357 VAL A N 1
ATOM 2752 C CA . VAL A 1 357 ? 13.297 -12.773 -23.076 1.00 89.19 357 VAL A CA 1
ATOM 2753 C C . VAL A 1 357 ? 13.738 -12.219 -21.720 1.00 89.19 357 VAL A C 1
ATOM 2755 O O . VAL A 1 357 ? 12.924 -12.057 -20.813 1.00 89.19 357 VAL A O 1
ATOM 2758 N N . PHE A 1 358 ? 15.028 -11.899 -21.603 1.00 80.38 358 PHE A N 1
ATOM 2759 C CA . PHE A 1 358 ? 15.629 -11.292 -20.407 1.00 80.38 358 PHE A CA 1
ATOM 2760 C C . PHE A 1 358 ? 16.653 -10.181 -20.722 1.00 80.38 358 PHE A C 1
ATOM 2762 O O . PHE A 1 358 ? 17.193 -9.575 -19.800 1.00 80.38 358 PHE A O 1
ATOM 2769 N N . ASP A 1 359 ? 16.936 -9.896 -21.997 1.00 83.06 359 ASP A N 1
ATOM 2770 C CA . ASP A 1 359 ? 17.799 -8.790 -22.426 1.00 83.06 359 ASP A CA 1
ATOM 2771 C C . ASP A 1 359 ? 16.988 -7.544 -22.816 1.00 83.06 359 ASP A C 1
ATOM 2773 O O . ASP A 1 359 ? 15.860 -7.626 -23.306 1.00 83.06 359 ASP A O 1
ATOM 2777 N N . ALA A 1 360 ? 17.576 -6.365 -22.607 1.00 80.31 360 ALA A N 1
ATOM 2778 C CA . ALA A 1 360 ? 16.887 -5.093 -22.804 1.00 80.31 360 ALA A CA 1
ATOM 2779 C C . ALA A 1 360 ? 16.503 -4.827 -24.269 1.00 80.31 360 ALA A C 1
ATOM 2781 O O . ALA A 1 360 ? 15.465 -4.217 -24.518 1.00 80.31 360 ALA A O 1
ATOM 2782 N N . ASP A 1 361 ? 17.314 -5.260 -25.234 1.00 84.06 361 ASP A N 1
ATOM 2783 C CA . ASP A 1 361 ? 17.108 -4.950 -26.651 1.00 84.06 361 ASP A CA 1
ATOM 2784 C C . ASP A 1 361 ? 15.947 -5.758 -27.253 1.00 84.06 361 ASP A C 1
ATOM 2786 O O . ASP A 1 361 ? 15.083 -5.198 -27.934 1.00 84.06 361 ASP A O 1
ATOM 2790 N N . SER A 1 362 ? 15.833 -7.042 -26.904 1.00 88.06 362 SER A N 1
ATOM 2791 C CA . SER A 1 362 ? 14.672 -7.868 -27.256 1.00 88.06 362 SER A CA 1
ATOM 2792 C C . SER A 1 362 ? 13.389 -7.342 -26.610 1.00 88.06 362 SER A C 1
ATOM 2794 O O . SER A 1 362 ? 12.350 -7.280 -27.271 1.00 88.06 362 SER A O 1
ATOM 2796 N N . VAL A 1 363 ? 13.451 -6.879 -25.352 1.00 88.88 363 VAL A N 1
ATOM 2797 C CA . VAL A 1 363 ? 12.306 -6.232 -24.685 1.00 88.88 363 VAL A CA 1
ATOM 2798 C C . VAL A 1 363 ? 11.881 -4.954 -25.412 1.00 88.88 363 VAL A C 1
ATOM 2800 O O . VAL A 1 363 ? 10.683 -4.771 -25.632 1.00 88.88 363 VAL A O 1
ATOM 2803 N N . ARG A 1 364 ? 12.831 -4.094 -25.819 1.00 87.44 364 ARG A N 1
ATOM 2804 C CA . ARG A 1 364 ? 12.552 -2.839 -26.548 1.00 87.44 364 ARG A CA 1
ATOM 2805 C C . ARG A 1 364 ? 11.750 -3.078 -27.821 1.00 87.44 364 ARG A C 1
ATOM 2807 O O . ARG A 1 364 ? 10.835 -2.316 -28.110 1.00 87.44 364 ARG A O 1
ATOM 2814 N N . MET A 1 365 ? 12.061 -4.134 -28.567 1.00 91.12 365 MET A N 1
ATOM 2815 C CA . MET A 1 365 ? 11.299 -4.476 -29.765 1.00 91.12 365 MET A CA 1
ATOM 2816 C C . MET A 1 365 ? 9.941 -5.103 -29.417 1.00 91.12 365 MET A C 1
ATOM 2818 O O . MET A 1 365 ? 8.910 -4.659 -29.920 1.00 91.12 365 MET A O 1
ATOM 2822 N N . LEU A 1 366 ? 9.921 -6.133 -28.564 1.00 93.50 366 LEU A N 1
ATOM 2823 C CA . LEU A 1 366 ? 8.712 -6.926 -28.310 1.00 93.50 366 LEU A CA 1
ATOM 2824 C C . LEU A 1 366 ? 7.606 -6.144 -27.591 1.00 93.50 366 LEU A C 1
ATOM 2826 O O . LEU A 1 366 ? 6.435 -6.439 -27.810 1.00 93.50 366 LEU A O 1
ATOM 2830 N N . GLU A 1 367 ? 7.940 -5.129 -26.792 1.00 91.94 367 GLU A N 1
ATOM 2831 C CA . GLU A 1 367 ? 6.969 -4.194 -26.194 1.00 91.94 367 GLU A CA 1
ATOM 2832 C C . GLU A 1 367 ? 6.104 -3.472 -27.239 1.00 91.94 367 GLU A C 1
ATOM 2834 O O . GLU A 1 367 ? 4.935 -3.192 -26.989 1.00 91.94 367 GLU A O 1
ATOM 2839 N N . ASN A 1 368 ? 6.649 -3.208 -28.426 1.00 94.56 368 ASN A N 1
ATOM 2840 C CA . ASN A 1 368 ? 5.910 -2.545 -29.500 1.00 94.56 368 ASN A CA 1
ATOM 2841 C C . ASN A 1 368 ? 4.967 -3.508 -30.242 1.00 94.56 368 ASN A C 1
ATOM 2843 O O . ASN A 1 368 ? 4.027 -3.080 -30.912 1.00 94.56 368 ASN A O 1
ATOM 2847 N N . ILE A 1 369 ? 5.200 -4.816 -30.104 1.00 96.44 369 ILE A N 1
ATOM 2848 C CA . ILE A 1 369 ? 4.460 -5.882 -30.786 1.00 96.44 369 ILE A CA 1
ATOM 2849 C C . ILE A 1 369 ? 3.415 -6.519 -29.866 1.00 96.44 369 ILE A C 1
ATOM 2851 O O . ILE A 1 369 ? 2.322 -6.888 -30.300 1.00 96.44 369 ILE A O 1
ATOM 2855 N N . HIS A 1 370 ? 3.717 -6.645 -28.580 1.00 96.62 370 HIS A N 1
ATOM 2856 C CA . HIS A 1 370 ? 2.870 -7.306 -27.600 1.00 96.62 370 HIS A CA 1
ATOM 2857 C C . HIS A 1 370 ? 2.354 -6.325 -26.553 1.00 96.62 370 HIS A C 1
ATOM 2859 O O . HIS A 1 370 ? 3.046 -5.395 -26.160 1.00 96.62 370 HIS A O 1
ATOM 2865 N N . SER A 1 371 ? 1.145 -6.571 -26.046 1.00 95.88 371 SER A N 1
ATOM 2866 C CA . SER A 1 371 ? 0.583 -5.806 -24.936 1.00 95.88 371 SER A CA 1
ATOM 2867 C C . SER A 1 371 ? 0.144 -6.733 -23.806 1.00 95.88 371 SER A C 1
ATOM 2869 O O . SER A 1 371 ? -0.364 -7.833 -24.041 1.00 95.88 371 SER A O 1
ATOM 2871 N N . GLY A 1 372 ? 0.372 -6.298 -22.570 1.00 95.94 372 GLY A N 1
ATOM 2872 C CA . GLY A 1 372 ? -0.076 -6.988 -21.368 1.00 95.94 372 GLY A CA 1
ATOM 2873 C C . GLY A 1 372 ? -1.459 -6.526 -20.915 1.00 95.94 372 GLY A C 1
ATOM 2874 O O . GLY A 1 372 ? -2.129 -5.697 -21.543 1.00 95.94 372 GLY A O 1
ATOM 2875 N N . LEU A 1 373 ? -1.890 -7.042 -19.762 1.00 96.62 373 LEU A N 1
ATOM 2876 C CA . LEU A 1 373 ? -3.088 -6.532 -19.091 1.00 96.62 373 LEU A CA 1
ATOM 2877 C C . LEU A 1 373 ? -2.935 -5.034 -18.792 1.00 96.62 373 LEU A C 1
ATOM 2879 O O . LEU A 1 373 ? -3.873 -4.258 -18.975 1.00 96.62 373 LEU A O 1
ATOM 2883 N N . LEU A 1 374 ? -1.719 -4.654 -18.407 1.00 95.31 374 LEU A N 1
ATOM 2884 C CA . LEU A 1 374 ? -1.246 -3.301 -18.162 1.00 95.31 374 LEU A CA 1
ATOM 2885 C C . LEU A 1 374 ? 0.003 -3.053 -19.023 1.00 95.31 374 LEU A C 1
ATOM 2887 O O . LEU A 1 374 ? 0.596 -4.002 -19.535 1.00 95.31 374 LEU A O 1
ATOM 2891 N N . ILE A 1 375 ? 0.401 -1.792 -19.186 1.00 91.06 375 ILE A N 1
ATOM 2892 C CA . ILE A 1 375 ? 1.636 -1.414 -19.892 1.00 91.06 375 ILE A CA 1
ATOM 2893 C C . ILE A 1 375 ? 2.439 -0.417 -19.053 1.00 91.06 375 ILE A C 1
ATOM 2895 O O . ILE A 1 375 ? 1.867 0.401 -18.331 1.00 91.06 375 ILE A O 1
ATOM 2899 N N . GLY A 1 376 ? 3.767 -0.484 -19.130 1.00 85.94 376 GLY A N 1
ATOM 2900 C CA . GLY A 1 376 ? 4.647 0.422 -18.389 1.00 85.94 376 GLY A CA 1
ATOM 2901 C C . GLY A 1 376 ? 4.653 1.827 -18.986 1.00 85.94 376 GLY A C 1
ATOM 2902 O O . GLY A 1 376 ? 4.644 1.975 -20.205 1.00 85.94 376 GLY A O 1
ATOM 2903 N N . GLY A 1 377 ? 4.668 2.852 -18.132 1.00 82.25 377 GLY A N 1
ATOM 2904 C CA . GLY A 1 377 ? 4.834 4.274 -18.440 1.00 82.25 377 GLY A CA 1
ATOM 2905 C C . GLY A 1 377 ? 6.186 4.633 -19.078 1.00 82.25 377 GLY A C 1
ATOM 2906 O O . GLY A 1 377 ? 7.065 3.792 -19.235 1.00 82.25 377 GLY A O 1
ATOM 2907 N N . THR A 1 378 ? 6.379 5.909 -19.434 1.00 77.75 378 THR A N 1
ATOM 2908 C CA . THR A 1 378 ? 7.734 6.447 -19.680 1.00 77.75 378 THR A CA 1
ATOM 2909 C C . THR A 1 378 ? 8.496 6.658 -18.364 1.00 77.75 378 THR A C 1
ATOM 2911 O O . THR A 1 378 ? 9.720 6.689 -18.353 1.00 77.75 378 THR A O 1
ATOM 2914 N N . SER A 1 379 ? 7.773 6.774 -17.249 1.00 81.38 379 SER A N 1
ATOM 2915 C CA . SER A 1 379 ? 8.299 6.773 -15.880 1.00 81.38 379 SER A CA 1
ATOM 2916 C C . SER A 1 379 ? 7.993 5.426 -15.197 1.00 81.38 379 SER A C 1
ATOM 2918 O O . SER A 1 379 ? 7.768 4.422 -15.869 1.00 81.38 379 SER A O 1
ATOM 2920 N N . VAL A 1 380 ? 7.939 5.401 -13.866 1.00 81.50 380 VAL A N 1
ATOM 2921 C CA . VAL A 1 380 ? 7.547 4.255 -13.022 1.00 81.50 380 VAL A CA 1
ATOM 2922 C C . VAL A 1 380 ? 6.030 4.026 -12.934 1.00 81.50 380 VAL A C 1
ATOM 2924 O O . VAL A 1 380 ? 5.559 3.283 -12.077 1.00 81.50 380 VAL A O 1
ATOM 2927 N N . ASP A 1 381 ? 5.253 4.660 -13.810 1.00 83.56 381 ASP A N 1
ATOM 2928 C CA . ASP A 1 381 ? 3.793 4.584 -13.798 1.00 83.56 381 ASP A CA 1
ATOM 2929 C C . ASP A 1 381 ? 3.274 3.337 -14.519 1.00 83.56 381 ASP A C 1
ATOM 2931 O O . ASP A 1 381 ? 3.876 2.841 -15.473 1.00 83.56 381 ASP A O 1
ATOM 2935 N N . VAL A 1 382 ? 2.095 2.871 -14.113 1.00 88.19 382 VAL A N 1
ATOM 2936 C CA . VAL A 1 382 ? 1.351 1.821 -14.816 1.00 88.19 382 VAL A CA 1
ATOM 2937 C C . VAL A 1 382 ? 0.235 2.463 -15.625 1.00 88.19 382 VAL A C 1
ATOM 2939 O O . VAL A 1 382 ? -0.569 3.227 -15.092 1.00 88.19 382 VAL A O 1
ATOM 2942 N N . LEU A 1 383 ? 0.163 2.136 -16.912 1.00 88.69 383 LEU A N 1
ATOM 2943 C CA . LEU A 1 383 ? -0.876 2.610 -17.816 1.00 88.69 383 LEU A CA 1
ATOM 2944 C C . LEU A 1 383 ? -1.846 1.476 -18.194 1.00 88.69 383 LEU A C 1
ATOM 2946 O O . LEU A 1 383 ? -1.471 0.298 -18.182 1.00 88.69 383 LEU A O 1
ATOM 2950 N N . PRO A 1 384 ? -3.088 1.814 -18.587 1.00 91.56 384 PRO A N 1
ATOM 2951 C CA . PRO A 1 384 ? -4.042 0.841 -19.108 1.00 91.56 384 PRO A CA 1
ATOM 2952 C C . PRO A 1 384 ? -3.539 0.138 -20.381 1.00 91.56 384 PRO A C 1
ATOM 2954 O O . PRO A 1 384 ? -3.353 0.783 -21.416 1.00 91.56 384 PRO A O 1
ATOM 2957 N N . GLY A 1 385 ? -3.371 -1.185 -20.309 1.00 94.19 385 GLY A N 1
ATOM 2958 C CA . GLY A 1 385 ? -3.112 -2.072 -21.449 1.00 94.19 385 GLY A CA 1
ATOM 2959 C C . GLY A 1 385 ? -4.420 -2.638 -21.994 1.00 94.19 385 GLY A C 1
ATOM 2960 O O . GLY A 1 385 ? -5.369 -1.888 -22.229 1.00 94.19 385 GLY A O 1
ATOM 2961 N N . ILE A 1 386 ? -4.526 -3.963 -22.131 1.00 96.38 386 ILE A N 1
ATOM 2962 C CA . ILE A 1 386 ? -5.797 -4.629 -22.479 1.00 96.38 386 ILE A CA 1
ATOM 2963 C C . ILE A 1 386 ? -6.887 -4.375 -21.422 1.00 96.38 386 ILE A C 1
ATOM 2965 O O . ILE A 1 386 ? -8.071 -4.272 -21.765 1.00 96.38 386 ILE A O 1
ATOM 2969 N N . ALA A 1 387 ? -6.515 -4.215 -20.147 1.00 95.50 387 ALA A N 1
ATOM 2970 C CA . ALA A 1 387 ? -7.416 -3.707 -19.121 1.00 95.50 387 ALA A CA 1
ATOM 2971 C C . ALA A 1 387 ? -7.520 -2.181 -19.207 1.00 95.50 387 ALA A C 1
ATOM 2973 O O . ALA A 1 387 ? -6.527 -1.467 -19.096 1.00 95.50 387 ALA A O 1
ATOM 2974 N N . LYS A 1 388 ? -8.749 -1.673 -19.337 1.00 90.81 388 LYS A N 1
ATOM 2975 C CA . LYS A 1 388 ? -9.037 -0.228 -19.302 1.00 90.81 388 LYS A CA 1
ATOM 2976 C C . LYS A 1 388 ? -9.208 0.323 -17.885 1.00 90.81 388 LYS A C 1
ATOM 2978 O O . LYS A 1 388 ? -9.223 1.531 -17.695 1.00 90.81 388 LYS A O 1
ATOM 2983 N N . SER A 1 389 ? -9.413 -0.551 -16.901 1.00 89.88 389 SER A N 1
ATOM 2984 C CA . SER A 1 389 ? -9.535 -0.184 -15.486 1.00 89.88 389 SER A CA 1
ATOM 2985 C C . SER A 1 389 ? -9.376 -1.411 -14.601 1.00 89.88 389 SER A C 1
ATOM 2987 O O . SER A 1 389 ? -9.634 -2.531 -15.054 1.00 89.88 389 SER A O 1
ATOM 2989 N N . TRP A 1 390 ? -9.059 -1.183 -13.335 1.00 92.06 390 TRP A N 1
ATOM 2990 C CA . TRP A 1 390 ? -9.008 -2.215 -12.315 1.00 92.06 390 TRP A CA 1
ATOM 2991 C C . TRP A 1 390 ? -9.299 -1.628 -10.938 1.00 92.06 390 TRP A C 1
ATOM 2993 O O . TRP A 1 390 ? -9.175 -0.422 -10.728 1.00 92.06 390 TRP A O 1
ATOM 3003 N N . TYR A 1 391 ? -9.708 -2.484 -10.010 1.00 88.00 391 TYR A N 1
ATOM 3004 C CA . TYR A 1 391 ? -9.908 -2.130 -8.609 1.00 88.00 391 TYR A CA 1
ATOM 3005 C C . TYR A 1 391 ? -9.565 -3.320 -7.714 1.00 88.00 391 TYR A C 1
ATOM 3007 O O . TYR A 1 391 ? -9.593 -4.468 -8.161 1.00 88.00 391 TYR A O 1
ATOM 3015 N N . VAL A 1 392 ? -9.242 -3.038 -6.454 1.00 89.31 392 VAL A N 1
ATOM 3016 C CA . VAL A 1 392 ? -9.033 -4.047 -5.411 1.00 89.31 392 VAL A CA 1
ATOM 3017 C C . VAL A 1 392 ? -10.286 -4.129 -4.538 1.00 89.31 392 VAL A C 1
ATOM 3019 O O . VAL A 1 392 ? -10.923 -3.108 -4.277 1.00 89.31 392 VAL A O 1
ATOM 3022 N N . LYS A 1 393 ? -10.687 -5.338 -4.141 1.00 89.88 393 LYS A N 1
ATOM 3023 C CA . LYS A 1 393 ? -11.809 -5.553 -3.214 1.00 89.88 393 LYS A CA 1
ATOM 3024 C C . LYS A 1 393 ? -11.407 -5.218 -1.772 1.00 89.88 393 LYS A C 1
ATOM 3026 O O . LYS A 1 393 ? -10.240 -4.990 -1.470 1.00 89.88 393 LYS A O 1
ATOM 3031 N N . GLU A 1 394 ? -12.385 -5.242 -0.870 1.00 85.31 394 GLU A N 1
ATOM 3032 C CA . GLU A 1 394 ? -12.207 -4.951 0.563 1.00 85.31 394 GLU A CA 1
ATOM 3033 C C . GLU A 1 394 ? -11.206 -5.886 1.268 1.00 85.31 394 GLU A C 1
ATOM 3035 O O . GLU A 1 394 ? -10.613 -5.513 2.277 1.00 85.31 394 GLU A O 1
ATOM 3040 N N . ASP A 1 395 ? -10.955 -7.075 0.708 1.00 89.50 395 ASP A N 1
ATOM 3041 C CA . ASP A 1 395 ? -9.939 -8.015 1.196 1.00 89.50 395 ASP A CA 1
ATOM 3042 C C . ASP A 1 395 ? -8.487 -7.575 0.914 1.00 89.50 395 ASP A C 1
ATOM 3044 O O . ASP A 1 395 ? -7.553 -8.205 1.409 1.00 89.50 395 ASP A O 1
ATOM 3048 N N . ASN A 1 396 ? -8.283 -6.491 0.153 1.00 86.94 396 ASN A N 1
ATOM 3049 C CA . ASN A 1 396 ? -6.987 -5.918 -0.236 1.00 86.94 396 ASN A CA 1
ATOM 3050 C C . ASN A 1 396 ? -6.047 -6.862 -1.010 1.00 86.94 396 ASN A C 1
ATOM 3052 O O . ASN A 1 396 ? -4.868 -6.546 -1.191 1.00 86.94 396 ASN A O 1
ATOM 3056 N N . VAL A 1 397 ? -6.549 -8.003 -1.487 1.00 93.94 397 VAL A N 1
ATOM 3057 C CA . VAL A 1 397 ? -5.760 -9.010 -2.219 1.00 93.94 397 VAL A CA 1
ATOM 3058 C C . VAL A 1 397 ? -6.410 -9.445 -3.524 1.00 93.94 397 VAL A C 1
ATOM 3060 O O . VAL A 1 397 ? -5.720 -9.963 -4.400 1.00 93.94 397 VAL A O 1
ATOM 3063 N N . THR A 1 398 ? -7.715 -9.227 -3.683 1.00 96.06 398 THR A N 1
ATOM 3064 C CA . THR A 1 398 ? -8.453 -9.605 -4.886 1.00 96.06 398 THR A CA 1
ATOM 3065 C C . THR A 1 398 ? -8.611 -8.409 -5.815 1.00 96.06 398 THR A C 1
ATOM 3067 O O . THR A 1 398 ? -9.367 -7.477 -5.533 1.00 96.06 398 THR A O 1
ATOM 3070 N N . TRP A 1 399 ? -7.930 -8.458 -6.956 1.00 95.31 399 TRP A N 1
ATOM 3071 C CA . TRP A 1 399 ? -7.984 -7.451 -8.010 1.00 95.31 399 TRP A CA 1
ATOM 3072 C C . TRP A 1 399 ? -8.942 -7.875 -9.116 1.00 95.31 399 TRP A C 1
ATOM 3074 O O . TRP A 1 399 ? -8.906 -9.011 -9.581 1.00 95.31 399 TRP A O 1
ATOM 3084 N N . VAL A 1 400 ? -9.781 -6.952 -9.578 1.00 95.69 400 VAL A N 1
ATOM 3085 C CA . VAL A 1 400 ? -10.680 -7.168 -10.716 1.00 95.69 400 VAL A CA 1
ATOM 3086 C C . VAL A 1 400 ? -10.279 -6.230 -11.842 1.00 95.69 400 VAL A C 1
ATOM 3088 O O . VAL A 1 400 ? -10.240 -5.016 -11.655 1.00 95.69 400 VAL A O 1
ATOM 3091 N N . PHE A 1 401 ? -10.015 -6.791 -13.021 1.00 96.44 401 PHE A N 1
ATOM 3092 C CA . PHE A 1 401 ? -9.625 -6.059 -14.222 1.00 96.44 401 PHE A CA 1
ATOM 3093 C C . PHE A 1 401 ? -10.759 -6.078 -15.246 1.00 96.44 401 PHE A C 1
ATOM 3095 O O . PHE A 1 401 ? -11.256 -7.144 -15.617 1.00 96.44 401 PHE A O 1
ATOM 3102 N N . ASN A 1 402 ? -11.145 -4.896 -15.734 1.00 94.06 402 ASN A N 1
ATOM 3103 C CA . ASN A 1 402 ? -12.128 -4.749 -16.805 1.00 94.06 402 ASN A CA 1
ATOM 3104 C C . ASN A 1 402 ? -11.408 -4.530 -18.138 1.00 94.06 402 ASN A C 1
ATOM 3106 O O . ASN A 1 402 ? -10.705 -3.529 -18.316 1.00 94.06 402 ASN A O 1
ATOM 3110 N N . LEU A 1 403 ? -11.612 -5.445 -19.079 1.00 95.69 403 LEU A N 1
ATOM 3111 C CA . LEU A 1 403 ? -10.964 -5.446 -20.385 1.00 95.69 403 LEU A CA 1
ATOM 3112 C C . LEU A 1 403 ? -11.658 -4.506 -21.377 1.00 95.69 403 LEU A C 1
ATOM 3114 O O . LEU A 1 403 ? -12.841 -4.164 -21.255 1.00 95.69 403 LEU A O 1
ATOM 3118 N N . ARG A 1 404 ? -10.906 -4.082 -22.392 1.00 92.62 404 ARG A N 1
ATOM 3119 C CA . ARG A 1 404 ? -11.413 -3.296 -23.519 1.00 92.62 404 ARG A CA 1
ATOM 3120 C C . ARG A 1 404 ? -12.268 -4.163 -24.436 1.00 92.62 404 ARG A C 1
ATOM 3122 O O . ARG A 1 404 ? -11.798 -5.149 -24.997 1.00 92.62 404 ARG A O 1
ATOM 3129 N N . LYS A 1 405 ? -13.514 -3.745 -24.662 1.00 89.88 405 LYS A N 1
ATOM 3130 C CA . LYS A 1 405 ? -14.344 -4.319 -25.726 1.00 89.88 405 LYS A CA 1
ATOM 3131 C C . LYS A 1 405 ? -13.790 -3.841 -27.070 1.00 89.88 405 LYS A C 1
ATOM 3133 O O . LYS A 1 405 ? -13.765 -2.639 -27.312 1.00 89.88 405 LYS A O 1
ATOM 3138 N N . GLY A 1 406 ? -13.326 -4.773 -27.901 1.00 86.75 406 GLY A N 1
ATOM 3139 C CA . GLY A 1 406 ? -12.752 -4.481 -29.219 1.00 86.75 406 GLY A CA 1
ATOM 3140 C C . GLY A 1 406 ? -11.224 -4.403 -29.273 1.00 86.75 406 GLY A C 1
ATOM 3141 O O . GLY A 1 406 ? -10.698 -4.087 -30.331 1.00 86.75 406 GLY A O 1
ATOM 3142 N N . ALA A 1 407 ? -10.500 -4.706 -28.186 1.00 94.94 407 ALA A N 1
ATOM 3143 C CA . ALA A 1 407 ? -9.067 -4.978 -28.315 1.00 94.94 407 ALA A CA 1
ATOM 3144 C C . ALA A 1 407 ? -8.862 -6.231 -29.179 1.00 94.94 407 ALA A C 1
ATOM 3146 O O . ALA A 1 407 ? -9.551 -7.234 -28.971 1.00 94.94 407 ALA A O 1
ATOM 3147 N N . LYS A 1 408 ? -7.928 -6.172 -30.131 1.00 96.88 408 LYS A N 1
ATOM 3148 C CA . LYS A 1 408 ? -7.673 -7.234 -31.108 1.00 96.88 408 LYS A CA 1
ATOM 3149 C C . LYS A 1 408 ? -6.225 -7.706 -31.077 1.00 96.88 408 LYS A C 1
ATOM 3151 O O . LYS A 1 408 ? -5.310 -6.929 -30.817 1.00 96.88 408 LYS A O 1
ATOM 3156 N N . PHE A 1 409 ? -6.043 -8.983 -31.379 1.00 98.12 409 PHE A N 1
ATOM 3157 C CA . PHE A 1 409 ? -4.768 -9.541 -31.804 1.00 98.12 409 PHE A CA 1
ATOM 3158 C C . PHE A 1 409 ? -4.473 -9.148 -33.256 1.00 98.12 409 PHE A C 1
ATOM 3160 O O . PHE A 1 409 ? -5.386 -8.823 -34.018 1.00 98.12 409 PHE A O 1
ATOM 3167 N N . HIS A 1 410 ? -3.209 -9.242 -33.669 1.00 96.94 410 HIS A N 1
ATOM 3168 C CA . HIS A 1 410 ? -2.783 -8.952 -35.045 1.00 96.94 410 HIS A CA 1
ATOM 3169 C C . HIS A 1 410 ? -3.424 -9.877 -36.091 1.00 96.94 410 HIS A C 1
ATOM 3171 O O . HIS A 1 410 ? -3.530 -9.500 -37.253 1.00 96.94 410 HIS A O 1
ATOM 3177 N N . ASN A 1 411 ? -3.917 -11.050 -35.680 1.00 94.94 411 ASN A N 1
ATOM 3178 C CA . ASN A 1 411 ? -4.691 -11.968 -36.523 1.00 94.94 411 ASN A CA 1
ATOM 3179 C C . ASN A 1 411 ? -6.175 -11.553 -36.703 1.00 94.94 411 ASN A C 1
ATOM 3181 O O . ASN A 1 411 ? -6.943 -12.251 -37.364 1.00 94.94 411 ASN A O 1
ATOM 3185 N N . GLY A 1 412 ? -6.602 -10.440 -36.093 1.00 94.94 412 GLY A N 1
ATOM 3186 C CA . GLY A 1 412 ? -7.957 -9.889 -36.172 1.00 94.94 412 GLY A CA 1
ATOM 3187 C C . GLY A 1 412 ? -8.941 -10.402 -35.114 1.00 94.94 412 GLY A C 1
ATOM 3188 O O . GLY A 1 412 ? -10.038 -9.848 -34.987 1.00 94.94 412 GLY A O 1
ATOM 3189 N N . ARG A 1 413 ? -8.585 -11.423 -34.320 1.00 96.06 413 ARG A N 1
ATOM 3190 C CA . ARG A 1 413 ? -9.442 -11.942 -33.244 1.00 96.06 413 ARG A CA 1
ATOM 3191 C C . ARG A 1 413 ? -9.494 -10.972 -32.064 1.00 96.06 413 ARG A C 1
ATOM 3193 O O . ARG A 1 413 ? -8.484 -10.406 -31.662 1.00 96.06 413 ARG A O 1
ATOM 3200 N N . ASN A 1 414 ? -10.665 -10.848 -31.442 1.00 97.12 414 ASN A N 1
ATOM 3201 C CA . ASN A 1 414 ? -10.810 -10.096 -30.196 1.00 97.12 414 ASN A CA 1
ATOM 3202 C C . ASN A 1 414 ? -10.063 -10.765 -29.028 1.00 97.12 414 ASN A C 1
ATOM 3204 O O . ASN A 1 414 ? -10.108 -11.989 -28.865 1.00 97.12 414 ASN A O 1
ATOM 3208 N N . VAL A 1 415 ? -9.453 -9.939 -28.182 1.00 97.88 415 VAL A N 1
ATOM 3209 C CA . VAL A 1 415 ? -8.832 -10.341 -26.917 1.00 97.88 415 VAL A CA 1
ATOM 3210 C C . VAL A 1 415 ? -9.916 -10.513 -25.851 1.00 97.88 415 VAL A C 1
ATOM 3212 O O . VAL A 1 415 ? -10.734 -9.615 -25.640 1.00 97.88 415 VAL A O 1
ATOM 3215 N N . LEU A 1 416 ? -9.924 -11.665 -25.178 1.00 97.94 416 LEU A N 1
ATOM 3216 C CA . LEU A 1 416 ? -10.892 -12.032 -24.141 1.00 97.94 416 LEU A CA 1
ATOM 3217 C C . LEU A 1 416 ? -10.188 -12.402 -22.826 1.00 97.94 416 LEU A C 1
ATOM 3219 O O . LEU A 1 416 ? -9.006 -12.740 -22.800 1.00 97.94 416 LEU A O 1
ATOM 3223 N N . ALA A 1 417 ? -10.928 -12.416 -21.717 1.00 98.19 417 ALA A N 1
ATOM 3224 C CA . ALA A 1 417 ? -10.394 -12.750 -20.390 1.00 98.19 417 ALA A CA 1
ATOM 3225 C C . ALA A 1 417 ? -9.752 -14.145 -20.311 1.00 98.19 417 ALA A C 1
ATOM 3227 O O . ALA A 1 417 ? -8.776 -14.344 -19.588 1.00 98.19 417 ALA A O 1
ATOM 3228 N N . LYS A 1 418 ? -10.241 -15.108 -21.100 1.00 97.94 418 LYS A N 1
ATOM 3229 C CA . LYS A 1 418 ? -9.626 -16.439 -21.213 1.00 97.94 418 LYS A CA 1
ATOM 3230 C C . LYS A 1 418 ? -8.208 -16.404 -21.801 1.00 97.94 418 LYS A C 1
ATOM 3232 O O . LYS A 1 418 ? -7.391 -17.239 -21.425 1.00 97.94 418 LYS A O 1
ATOM 3237 N N . ASP A 1 419 ? -7.909 -15.445 -22.680 1.00 98.31 419 ASP A N 1
ATOM 3238 C CA . ASP A 1 419 ? -6.577 -15.283 -23.275 1.00 98.31 419 ASP A CA 1
ATOM 3239 C C . ASP A 1 419 ? -5.597 -14.713 -22.247 1.00 98.31 419 ASP A C 1
ATOM 3241 O O . ASP A 1 419 ? -4.439 -15.123 -22.193 1.00 98.31 419 ASP A O 1
ATOM 3245 N N . VAL A 1 420 ? -6.082 -13.824 -21.373 1.00 98.19 420 VAL A N 1
ATOM 3246 C CA . VAL A 1 420 ? -5.316 -13.322 -20.224 1.00 98.19 420 VAL A CA 1
ATOM 3247 C C . VAL A 1 420 ? -4.957 -14.475 -19.289 1.00 98.19 420 VAL A C 1
ATOM 3249 O O . VAL A 1 420 ? -3.778 -14.664 -18.998 1.00 98.19 420 VAL A O 1
ATOM 3252 N N . LYS A 1 421 ? -5.946 -15.282 -18.867 1.00 98.12 421 LYS A N 1
ATOM 3253 C CA . LYS A 1 421 ? -5.698 -16.456 -18.011 1.00 98.12 421 LYS A CA 1
ATOM 3254 C C . LYS A 1 421 ? -4.669 -17.390 -18.646 1.00 98.12 421 LYS A C 1
ATOM 3256 O O . LYS A 1 421 ? -3.657 -17.678 -18.018 1.00 98.12 421 LYS A O 1
ATOM 3261 N N . TYR A 1 422 ? -4.876 -17.767 -19.909 1.00 97.94 422 TYR A N 1
ATOM 3262 C CA . TYR A 1 422 ? -3.939 -18.613 -20.646 1.00 97.94 422 TYR A CA 1
ATOM 3263 C C . TYR A 1 422 ? -2.514 -18.048 -20.659 1.00 97.94 422 TYR A C 1
ATOM 3265 O O . TYR A 1 422 ? -1.566 -18.787 -20.416 1.00 97.94 422 TYR A O 1
ATOM 3273 N N . SER A 1 423 ? -2.350 -16.756 -20.938 1.00 97.94 423 SER A N 1
ATOM 3274 C CA . SER A 1 423 ? -1.026 -16.143 -21.101 1.00 97.94 423 SER A CA 1
ATOM 3275 C C . SER A 1 423 ? -0.250 -16.085 -19.784 1.00 97.94 423 SER A C 1
ATOM 3277 O O . SER A 1 423 ? 0.932 -16.426 -19.748 1.00 97.94 423 SER A O 1
ATOM 3279 N N . LEU A 1 424 ? -0.926 -15.734 -18.685 1.00 98.19 424 LEU A N 1
ATOM 3280 C CA . LEU A 1 424 ? -0.326 -15.722 -17.347 1.00 98.19 424 LEU A CA 1
ATOM 3281 C C . LEU A 1 424 ? 0.016 -17.145 -16.867 1.00 98.19 424 LEU A C 1
ATOM 3283 O O . LEU A 1 424 ? 1.100 -17.383 -16.337 1.00 98.19 424 LEU A O 1
ATOM 3287 N N . GLU A 1 425 ? -0.857 -18.123 -17.119 1.00 97.62 425 GLU A N 1
ATOM 3288 C CA . GLU A 1 425 ? -0.587 -19.536 -16.816 1.00 97.62 425 GLU A CA 1
ATOM 3289 C C . GLU A 1 425 ? 0.509 -20.127 -17.709 1.00 97.62 425 GLU A C 1
ATOM 3291 O O . GLU A 1 425 ? 1.280 -20.982 -17.277 1.00 97.62 425 GLU A O 1
ATOM 3296 N N . ARG A 1 426 ? 0.626 -19.669 -18.958 1.00 96.81 426 ARG A N 1
ATOM 3297 C CA . ARG A 1 426 ? 1.714 -20.052 -19.858 1.00 96.81 426 ARG A CA 1
ATOM 3298 C C . ARG A 1 426 ? 3.055 -19.576 -19.310 1.00 96.81 426 ARG A C 1
ATOM 3300 O O . ARG A 1 426 ? 3.989 -20.376 -19.287 1.00 96.81 426 ARG A O 1
ATOM 3307 N N . LEU A 1 427 ? 3.140 -18.329 -18.838 1.00 97.12 427 LEU A N 1
ATOM 3308 C CA . LEU A 1 427 ? 4.348 -17.789 -18.207 1.00 97.12 427 LEU A CA 1
ATOM 3309 C C . LEU A 1 427 ? 4.767 -18.629 -16.989 1.00 97.12 427 LEU A C 1
ATOM 3311 O O . LEU A 1 427 ? 5.942 -18.950 -16.827 1.00 97.12 427 LEU A O 1
ATOM 3315 N N . LEU A 1 428 ? 3.793 -19.053 -16.182 1.00 97.75 428 LEU A N 1
ATOM 3316 C CA . LEU A 1 428 ? 4.011 -19.916 -15.021 1.00 97.75 428 LEU A CA 1
ATOM 3317 C C . LEU A 1 428 ? 4.243 -21.394 -15.375 1.00 97.75 428 LEU A C 1
ATOM 3319 O O . LEU A 1 428 ? 4.531 -22.183 -14.481 1.00 97.75 428 LEU A O 1
ATOM 3323 N N . SER A 1 429 ? 4.122 -21.816 -16.635 1.00 96.50 429 SER A N 1
ATOM 3324 C CA . SER A 1 429 ? 4.080 -23.241 -16.973 1.00 96.50 429 SER A CA 1
ATOM 3325 C C . SER A 1 429 ? 5.402 -23.975 -16.676 1.00 96.50 429 SER A C 1
ATOM 3327 O O . SER A 1 429 ? 6.449 -23.584 -17.209 1.00 96.50 429 SER A O 1
ATOM 3329 N N . PRO A 1 430 ? 5.370 -25.128 -15.968 1.00 95.06 430 PRO A N 1
ATOM 3330 C CA . PRO A 1 430 ? 6.548 -25.982 -15.770 1.00 95.06 430 PRO A CA 1
ATOM 3331 C C . PRO A 1 430 ? 7.107 -26.549 -17.081 1.00 95.06 430 PRO A C 1
ATOM 3333 O O . PRO A 1 430 ? 8.249 -27.010 -17.125 1.00 95.06 430 PRO A O 1
ATOM 3336 N N . ARG A 1 431 ? 6.306 -26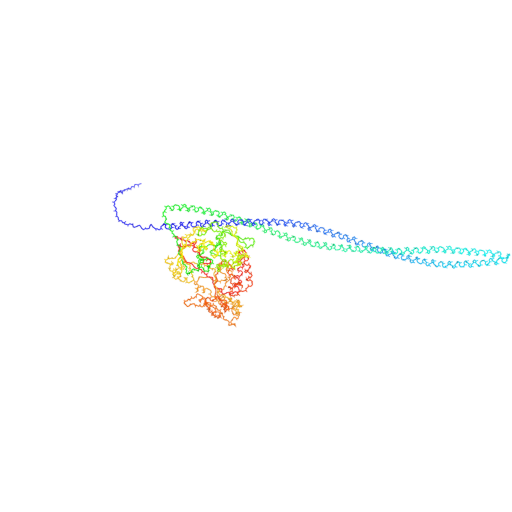.549 -18.157 1.00 94.00 431 ARG A N 1
ATOM 3337 C CA . ARG A 1 431 ? 6.735 -26.983 -19.491 1.00 94.00 431 ARG A CA 1
ATOM 3338 C C . ARG A 1 431 ? 7.535 -25.900 -20.207 1.00 94.00 431 ARG A C 1
ATOM 3340 O O . ARG A 1 431 ? 8.510 -26.235 -20.872 1.00 94.00 431 ARG A O 1
ATOM 3347 N N . LEU A 1 432 ? 7.118 -24.638 -20.082 1.00 93.88 432 LEU A N 1
ATOM 3348 C CA . LEU A 1 432 ? 7.819 -23.508 -20.695 1.00 93.88 432 LEU A CA 1
ATOM 3349 C C . LEU A 1 432 ? 9.122 -23.198 -19.952 1.00 93.88 432 LEU A C 1
ATOM 3351 O O . LEU A 1 432 ? 10.116 -22.879 -20.593 1.00 93.88 432 LEU A O 1
ATOM 3355 N N . LYS A 1 433 ? 9.121 -23.335 -18.615 1.00 93.75 433 LYS A N 1
ATOM 3356 C CA . LYS A 1 433 ? 10.267 -23.016 -17.743 1.00 93.75 433 LYS A CA 1
ATOM 3357 C C . LYS A 1 433 ? 10.805 -21.610 -18.002 1.00 93.75 433 LYS A C 1
ATOM 3359 O O . LYS A 1 433 ? 12.010 -21.411 -18.149 1.00 93.75 433 LYS A O 1
ATOM 3364 N N . SER A 1 434 ? 9.889 -20.647 -18.076 1.00 93.56 434 SER A N 1
ATOM 3365 C CA . SER A 1 434 ? 10.264 -19.252 -18.256 1.00 93.56 434 SER A CA 1
ATOM 3366 C C . SER A 1 434 ? 11.169 -18.789 -17.105 1.00 93.56 434 SER A C 1
ATOM 3368 O O . SER A 1 434 ? 10.830 -19.025 -15.940 1.00 93.56 434 SER A O 1
ATOM 3370 N N . PRO A 1 435 ? 12.273 -18.075 -17.398 1.00 89.12 435 PRO A N 1
ATOM 3371 C CA . PRO A 1 435 ? 13.093 -17.441 -16.365 1.00 89.12 435 PRO A CA 1
ATOM 3372 C C . PRO A 1 435 ? 12.358 -16.292 -15.652 1.00 89.12 435 PRO A C 1
ATOM 3374 O O . PRO A 1 435 ? 12.808 -15.833 -14.608 1.00 89.12 435 PRO A O 1
ATOM 3377 N N . ASN A 1 436 ? 11.214 -15.853 -16.185 1.00 91.75 436 ASN A N 1
ATOM 3378 C CA . ASN A 1 436 ? 10.426 -14.715 -15.720 1.00 91.75 436 ASN A CA 1
ATOM 3379 C C . ASN A 1 436 ? 9.160 -15.129 -14.945 1.00 91.75 436 ASN A C 1
ATOM 3381 O O . ASN A 1 436 ? 8.360 -14.274 -14.577 1.00 91.75 436 ASN A O 1
ATOM 3385 N N . ALA A 1 437 ? 8.950 -16.424 -14.672 1.00 93.38 437 ALA A N 1
ATOM 3386 C CA . ALA A 1 437 ? 7.760 -16.907 -13.956 1.00 93.38 437 ALA A CA 1
ATOM 3387 C C . ALA A 1 437 ? 7.564 -16.237 -12.580 1.00 93.38 437 ALA A C 1
ATOM 3389 O O . ALA A 1 437 ? 6.437 -16.090 -12.103 1.00 93.38 437 ALA A O 1
ATOM 3390 N N . TRP A 1 438 ? 8.660 -15.781 -11.968 1.00 89.25 438 TRP A N 1
ATOM 3391 C CA . TRP A 1 438 ? 8.670 -15.195 -10.635 1.00 89.25 438 TRP A CA 1
ATOM 3392 C C . TRP A 1 438 ? 7.871 -13.892 -10.502 1.00 89.25 438 TRP A C 1
ATOM 3394 O O . TRP A 1 438 ? 7.382 -13.613 -9.409 1.00 89.25 438 TRP A O 1
ATOM 3404 N N . PHE A 1 439 ? 7.646 -13.141 -11.589 1.00 91.62 439 PHE A N 1
ATOM 3405 C CA . PHE A 1 439 ? 6.807 -11.931 -11.571 1.00 91.62 439 PHE A CA 1
ATOM 3406 C C . PHE A 1 439 ? 5.363 -12.198 -11.120 1.00 91.62 439 PHE A C 1
ATOM 3408 O O . PHE A 1 439 ? 4.683 -11.285 -10.647 1.00 91.62 439 PHE A O 1
ATOM 3415 N N . LEU A 1 440 ? 4.891 -13.440 -11.271 1.00 95.62 440 LEU A N 1
ATOM 3416 C CA . LEU A 1 440 ? 3.522 -13.850 -10.965 1.00 95.62 440 LEU A CA 1
ATOM 3417 C C . LEU A 1 440 ? 3.412 -14.711 -9.696 1.00 95.62 440 LEU A C 1
ATOM 3419 O O . LEU A 1 440 ? 2.325 -15.184 -9.377 1.00 95.62 440 LEU A O 1
ATOM 3423 N N . PHE A 1 441 ? 4.505 -14.912 -8.954 1.00 94.25 441 PHE A N 1
ATOM 3424 C CA . PHE A 1 441 ? 4.532 -15.789 -7.775 1.00 94.25 441 PHE A CA 1
ATOM 3425 C C . PHE A 1 441 ? 3.736 -15.284 -6.568 1.00 94.25 441 PHE A C 1
ATOM 3427 O O . PHE A 1 441 ? 3.490 -16.075 -5.662 1.00 94.25 441 PHE A O 1
ATOM 3434 N N . ASP A 1 442 ? 3.327 -14.014 -6.548 1.00 92.88 442 ASP A N 1
ATOM 3435 C CA . ASP A 1 442 ? 2.426 -13.483 -5.517 1.00 92.88 442 ASP A CA 1
ATOM 3436 C C . ASP A 1 442 ? 0.950 -13.850 -5.762 1.00 92.88 442 ASP A C 1
ATOM 3438 O O . ASP A 1 442 ? 0.116 -13.631 -4.883 1.00 92.88 442 ASP A O 1
ATOM 3442 N N . ILE A 1 443 ? 0.602 -14.395 -6.935 1.00 97.56 443 ILE A N 1
ATOM 3443 C CA . ILE A 1 443 ? -0.755 -14.872 -7.233 1.00 97.56 443 ILE A CA 1
ATOM 3444 C C . ILE A 1 443 ? -1.011 -16.183 -6.479 1.00 97.56 443 ILE A C 1
ATOM 3446 O O . ILE A 1 443 ? -0.202 -17.108 -6.530 1.00 97.56 443 ILE A O 1
ATOM 3450 N N . GLU A 1 444 ? -2.173 -16.293 -5.832 1.00 97.94 444 GLU A N 1
ATOM 3451 C CA . GLU A 1 444 ? -2.566 -17.480 -5.067 1.00 97.94 444 GLU A CA 1
ATOM 3452 C C . GLU A 1 444 ? -2.491 -18.754 -5.934 1.00 97.94 444 GLU A C 1
ATOM 3454 O O . GLU A 1 444 ? -3.198 -18.888 -6.937 1.00 97.94 444 GLU A O 1
ATOM 3459 N N . GLY A 1 445 ? -1.649 -19.717 -5.544 1.00 97.00 445 GLY A N 1
ATOM 3460 C CA . GLY A 1 445 ? -1.484 -20.988 -6.258 1.00 97.00 445 GLY A CA 1
ATOM 3461 C C . GLY A 1 445 ? -0.513 -20.957 -7.449 1.00 97.00 445 GLY A C 1
ATOM 3462 O O . GLY A 1 445 ? -0.379 -21.965 -8.148 1.00 97.00 445 GLY A O 1
ATOM 3463 N N . ALA A 1 446 ? 0.142 -19.823 -7.732 1.00 97.31 446 ALA A N 1
ATOM 3464 C CA . ALA A 1 446 ? 1.041 -19.691 -8.881 1.00 97.31 446 ALA A CA 1
ATOM 3465 C C . ALA A 1 446 ? 2.336 -20.499 -8.731 1.00 97.31 446 ALA A C 1
ATOM 3467 O O . ALA A 1 446 ? 2.798 -21.099 -9.706 1.00 97.31 446 ALA A O 1
ATOM 3468 N N . LYS A 1 447 ? 2.909 -20.556 -7.522 1.00 95.94 447 LYS A N 1
ATOM 3469 C CA . LYS A 1 447 ? 4.116 -21.351 -7.244 1.00 95.94 447 LYS A CA 1
ATOM 3470 C C . LYS A 1 447 ? 3.829 -22.843 -7.368 1.00 95.94 447 LYS A C 1
ATOM 3472 O O . LYS A 1 447 ? 4.562 -23.552 -8.048 1.00 95.94 447 LYS A O 1
ATOM 3477 N N . GLU A 1 448 ? 2.726 -23.315 -6.793 1.00 96.94 448 GLU A N 1
ATOM 3478 C CA . GLU A 1 448 ? 2.301 -24.713 -6.877 1.00 96.94 448 GLU A CA 1
ATOM 3479 C C . GLU A 1 448 ? 2.059 -25.140 -8.325 1.00 96.94 448 GLU A C 1
ATOM 3481 O O . GLU A 1 448 ? 2.401 -26.262 -8.706 1.00 96.94 448 GLU A O 1
ATOM 3486 N N . TYR A 1 449 ? 1.490 -24.253 -9.144 1.00 97.31 449 TYR A N 1
ATOM 3487 C CA . TYR A 1 449 ? 1.306 -24.507 -10.568 1.00 97.31 449 TYR A CA 1
ATOM 3488 C C . TYR A 1 449 ? 2.652 -24.565 -11.307 1.00 97.31 449 TYR A C 1
ATOM 3490 O O . TYR A 1 449 ? 2.888 -25.496 -12.079 1.00 97.31 449 TYR A O 1
ATOM 3498 N N . ASN A 1 450 ? 3.568 -23.629 -11.030 1.00 97.31 450 ASN A N 1
ATOM 3499 C CA . ASN A 1 450 ? 4.910 -23.610 -11.620 1.00 97.31 450 ASN A CA 1
ATOM 3500 C C . ASN A 1 450 ? 5.756 -24.836 -11.249 1.00 97.31 450 ASN A C 1
ATOM 3502 O O . ASN A 1 450 ? 6.544 -25.310 -12.063 1.00 97.31 450 ASN A O 1
ATOM 3506 N N . GLU A 1 451 ? 5.544 -25.399 -10.062 1.00 96.00 451 GLU A N 1
ATOM 3507 C CA . GLU A 1 451 ? 6.159 -26.651 -9.610 1.00 96.00 451 GLU A CA 1
ATOM 3508 C C . GLU A 1 451 ? 5.460 -27.909 -10.164 1.00 96.00 451 GLU A C 1
ATOM 3510 O O . GLU A 1 451 ? 5.922 -29.027 -9.935 1.00 96.00 451 GLU A O 1
ATOM 3515 N N . GLY A 1 452 ? 4.344 -27.754 -10.886 1.00 94.81 452 GLY A N 1
ATOM 3516 C CA . GLY A 1 452 ? 3.555 -28.856 -11.442 1.00 94.81 452 GLY A CA 1
ATOM 3517 C C . GLY A 1 452 ? 2.726 -29.630 -10.411 1.00 94.81 452 GLY A C 1
ATOM 3518 O O . GLY A 1 452 ? 2.302 -30.750 -10.694 1.00 94.81 452 GLY A O 1
ATOM 3519 N N . LYS A 1 453 ? 2.492 -29.064 -9.219 1.00 95.94 453 LYS A N 1
ATOM 3520 C CA . LYS A 1 453 ? 1.682 -29.678 -8.148 1.00 95.94 453 LYS A CA 1
ATOM 3521 C C . LYS A 1 453 ? 0.178 -29.540 -8.393 1.00 95.94 453 LYS A C 1
ATOM 3523 O O . LYS A 1 453 ? -0.597 -30.354 -7.897 1.00 95.94 453 LYS A O 1
ATOM 3528 N N . VAL A 1 454 ? -0.232 -28.519 -9.145 1.00 95.62 454 VAL A N 1
ATOM 3529 C CA . VAL A 1 454 ? -1.625 -28.264 -9.543 1.00 95.62 454 VAL A CA 1
ATOM 3530 C C . VAL A 1 454 ? -1.714 -27.989 -11.044 1.00 95.62 454 VAL A C 1
ATOM 3532 O O . VAL A 1 454 ? -0.733 -27.601 -11.672 1.00 95.62 454 VAL A O 1
ATOM 3535 N N . SER A 1 455 ? -2.894 -28.204 -11.627 1.00 92.06 455 SER A N 1
ATOM 3536 C CA . SER A 1 455 ? -3.138 -28.062 -13.070 1.00 92.06 455 SER A CA 1
ATOM 3537 C C . SER A 1 455 ? -3.750 -26.722 -13.488 1.00 92.06 455 SER A C 1
ATOM 3539 O O . SER A 1 455 ? -3.962 -26.520 -14.677 1.00 92.06 455 SER A O 1
ATOM 3541 N N . ASP A 1 456 ? -4.084 -25.850 -12.535 1.00 93.81 456 ASP A N 1
ATOM 3542 C CA .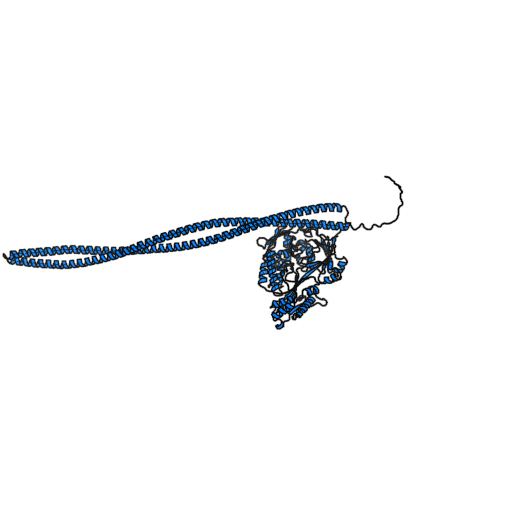 ASP A 1 456 ? -4.702 -24.537 -12.761 1.00 93.81 456 ASP A CA 1
ATOM 3543 C C . ASP A 1 456 ? -4.224 -23.556 -11.682 1.00 93.81 456 ASP A C 1
ATOM 3545 O O . ASP A 1 456 ? -3.975 -23.972 -10.544 1.00 93.81 456 ASP A O 1
ATOM 3549 N N . VAL A 1 457 ? -4.108 -22.266 -12.010 1.00 96.94 457 VAL A N 1
ATOM 3550 C CA . VAL A 1 457 ? -3.730 -21.241 -11.025 1.00 96.94 457 VAL A CA 1
ATOM 3551 C C . VAL A 1 457 ? -4.986 -20.738 -10.317 1.00 96.94 457 VAL A C 1
ATOM 3553 O O . VAL A 1 457 ? -5.757 -19.953 -10.869 1.00 96.94 457 VAL A O 1
ATOM 3556 N N . LYS A 1 458 ? -5.173 -21.166 -9.062 1.00 96.38 458 LYS A N 1
ATOM 3557 C CA . LYS A 1 458 ? -6.358 -20.867 -8.233 1.00 96.38 458 LYS A CA 1
ATOM 3558 C C . LYS A 1 458 ? -6.700 -19.374 -8.172 1.00 96.38 458 LYS A C 1
ATOM 3560 O O . LYS A 1 458 ? -7.876 -19.014 -8.177 1.00 96.38 458 LYS A O 1
ATOM 3565 N N . GLY A 1 459 ? -5.683 -18.520 -8.099 1.00 97.19 459 GLY A N 1
ATOM 3566 C CA . GLY A 1 459 ? -5.825 -17.076 -7.997 1.00 97.19 459 GLY A CA 1
ATOM 3567 C C . GLY A 1 459 ? -6.282 -16.392 -9.283 1.00 97.19 459 GLY A C 1
ATOM 3568 O O . GLY A 1 459 ? -6.637 -15.225 -9.209 1.00 97.19 459 GLY A O 1
ATOM 3569 N N . ILE A 1 460 ? -6.307 -17.064 -10.442 1.00 98.31 460 ILE A N 1
ATOM 3570 C CA . ILE A 1 460 ? -6.699 -16.462 -11.727 1.00 98.31 460 ILE A CA 1
ATOM 3571 C C . ILE A 1 460 ? -8.064 -16.996 -12.162 1.00 98.31 460 ILE A C 1
ATOM 3573 O O . ILE A 1 460 ? -8.196 -18.123 -12.654 1.00 98.31 460 ILE A O 1
ATOM 3577 N N . LYS A 1 461 ? -9.091 -16.151 -12.049 1.00 98.31 461 LYS A N 1
ATOM 3578 C CA . LYS A 1 461 ? -10.481 -16.517 -12.325 1.00 98.31 461 LYS A CA 1
ATOM 3579 C C . LYS A 1 461 ? -11.103 -15.625 -13.394 1.00 98.31 461 LYS A C 1
ATOM 3581 O O . LYS A 1 461 ? -11.224 -14.415 -13.235 1.00 98.31 461 LYS A O 1
ATOM 3586 N N . VAL A 1 462 ? -11.574 -16.240 -14.475 1.00 98.25 462 VAL A N 1
ATOM 3587 C CA . VAL A 1 462 ? -12.386 -15.555 -15.490 1.00 98.25 462 VAL A CA 1
ATOM 3588 C C . VAL A 1 462 ? -13.793 -15.347 -14.930 1.00 98.25 462 VAL A C 1
ATOM 3590 O O . VAL A 1 462 ? -14.448 -16.313 -14.539 1.00 98.25 462 VAL A O 1
ATOM 3593 N N . LEU A 1 463 ? -14.248 -14.094 -14.862 1.00 97.81 463 LEU A N 1
ATOM 3594 C CA . LEU A 1 463 ? -15.601 -13.755 -14.409 1.00 97.81 463 LEU A CA 1
ATOM 3595 C C . LEU A 1 463 ? -16.584 -13.749 -15.585 1.00 97.81 463 LEU A C 1
ATOM 3597 O O . LEU A 1 463 ? -17.690 -14.269 -15.468 1.00 97.81 463 LEU A O 1
ATOM 3601 N N . ASP A 1 464 ? -16.160 -13.175 -16.710 1.00 97.62 464 ASP A N 1
ATOM 3602 C CA . ASP A 1 464 ? -16.818 -13.237 -18.017 1.00 97.62 464 ASP A CA 1
ATOM 3603 C C . ASP A 1 464 ? -15.815 -12.878 -19.128 1.00 97.62 464 ASP A C 1
ATOM 3605 O O . ASP A 1 464 ? -14.629 -12.690 -18.862 1.00 97.62 464 ASP A O 1
ATOM 3609 N N . ASP A 1 465 ? -16.286 -12.759 -20.371 1.00 97.56 465 ASP A N 1
ATOM 3610 C CA . ASP A 1 465 ? -15.477 -12.458 -21.559 1.00 97.56 465 ASP A CA 1
ATOM 3611 C C . ASP A 1 465 ? -14.565 -11.226 -21.428 1.00 97.56 465 ASP A C 1
ATOM 3613 O O . ASP A 1 465 ? -13.499 -11.190 -22.048 1.00 97.56 465 ASP A O 1
ATOM 3617 N N . TYR A 1 466 ? -14.943 -10.232 -20.619 1.00 97.31 466 TYR A N 1
ATOM 3618 C CA . TYR A 1 466 ? -14.224 -8.963 -20.475 1.00 97.31 466 TYR A CA 1
ATOM 3619 C C . TYR A 1 466 ? -13.881 -8.618 -19.024 1.00 97.31 466 TYR A C 1
ATOM 3621 O O . TYR A 1 466 ? -13.501 -7.478 -18.744 1.00 97.31 466 TYR A O 1
ATOM 3629 N N . ARG A 1 467 ? -13.995 -9.568 -18.093 1.00 97.38 467 ARG A N 1
ATOM 3630 C CA . ARG A 1 467 ? -13.621 -9.373 -16.690 1.00 97.38 467 ARG A CA 1
ATOM 3631 C C . ARG A 1 467 ? -12.841 -10.563 -16.162 1.00 97.38 467 ARG A C 1
ATOM 3633 O O . ARG A 1 467 ? -13.280 -11.710 -16.258 1.00 97.38 467 ARG A O 1
ATOM 3640 N N . ILE A 1 468 ? -11.703 -10.269 -15.545 1.00 98.38 468 ILE A N 1
ATOM 3641 C CA . ILE A 1 468 ? -10.850 -11.259 -14.891 1.00 98.38 468 ILE A CA 1
ATOM 3642 C C . ILE A 1 468 ? -10.536 -10.816 -13.465 1.00 98.38 468 ILE A C 1
ATOM 3644 O O . ILE A 1 468 ? -10.318 -9.636 -13.193 1.00 98.38 468 ILE A O 1
ATOM 3648 N N . GLU A 1 469 ? -10.551 -11.778 -12.559 1.00 98.25 469 GLU A N 1
ATOM 3649 C CA . GLU A 1 469 ? -10.190 -11.638 -11.159 1.00 98.25 469 GLU A CA 1
ATOM 3650 C C . GLU A 1 469 ? -8.821 -12.286 -10.937 1.00 98.25 469 GLU A C 1
ATOM 3652 O O . GLU A 1 469 ? -8.595 -13.420 -11.366 1.00 98.25 469 GLU A O 1
ATOM 3657 N N . ILE A 1 470 ? -7.913 -11.557 -10.287 1.00 98.44 470 ILE A N 1
ATOM 3658 C CA . ILE A 1 470 ? -6.608 -12.056 -9.860 1.00 98.44 470 ILE A CA 1
ATOM 3659 C C . ILE A 1 470 ? -6.477 -11.847 -8.354 1.00 98.44 470 ILE A C 1
ATOM 3661 O O . ILE A 1 470 ? -6.501 -10.713 -7.875 1.00 98.44 470 ILE A O 1
ATOM 3665 N N . LYS A 1 471 ? -6.337 -12.939 -7.608 1.00 98.00 471 LYS A N 1
ATOM 3666 C CA . LYS A 1 471 ? -6.187 -12.940 -6.155 1.00 98.00 471 LYS A CA 1
ATOM 3667 C C . LYS A 1 471 ? -4.746 -13.238 -5.752 1.00 98.00 471 LYS A C 1
ATOM 3669 O O . LYS A 1 471 ? -4.159 -14.216 -6.214 1.00 98.00 471 LYS A O 1
ATOM 3674 N N . LEU A 1 472 ? -4.198 -12.390 -4.888 1.00 96.69 472 LEU A N 1
ATOM 3675 C CA . LEU A 1 472 ? -2.845 -12.510 -4.348 1.00 96.69 472 LEU A CA 1
ATOM 3676 C C . LEU A 1 472 ? -2.828 -13.296 -3.026 1.00 96.69 472 LEU A C 1
ATOM 3678 O O . LEU A 1 472 ? -3.826 -13.334 -2.305 1.00 96.69 472 LEU A O 1
ATOM 3682 N N . GLU A 1 473 ? -1.682 -13.886 -2.679 1.00 94.62 473 GLU A N 1
ATOM 3683 C CA . GLU A 1 473 ? -1.457 -14.533 -1.372 1.00 94.62 473 GLU A CA 1
ATOM 3684 C C . GLU A 1 473 ? -1.418 -13.517 -0.220 1.00 94.62 473 GLU A C 1
ATOM 3686 O O . GLU A 1 473 ? -1.774 -13.828 0.917 1.00 94.62 473 GLU A O 1
ATOM 3691 N N . GLN A 1 474 ? -0.986 -12.291 -0.517 1.00 91.50 474 GLN A N 1
ATOM 3692 C CA . GLN A 1 474 ? -0.855 -11.190 0.431 1.00 91.50 474 GLN A CA 1
ATOM 3693 C C . GLN A 1 474 ? -1.030 -9.836 -0.276 1.00 91.50 474 GLN A C 1
ATOM 3695 O O . GLN A 1 474 ? -0.845 -9.756 -1.493 1.00 91.50 474 GLN A O 1
ATOM 3700 N N . PRO A 1 475 ? -1.351 -8.752 0.455 1.00 90.19 475 PRO A N 1
ATOM 3701 C CA . PRO A 1 475 ? -1.450 -7.425 -0.144 1.00 90.19 475 PRO A CA 1
ATOM 3702 C C . PRO A 1 475 ? -0.104 -6.990 -0.732 1.00 90.19 475 PRO A C 1
ATOM 3704 O O . PRO A 1 475 ? 0.889 -6.917 -0.008 1.00 90.19 475 PRO A O 1
ATOM 3707 N N . TYR A 1 476 ? -0.081 -6.697 -2.034 1.00 89.88 476 TYR A N 1
ATOM 3708 C CA . TYR A 1 476 ? 1.090 -6.169 -2.732 1.00 89.88 476 TYR A CA 1
ATOM 3709 C C . TYR A 1 476 ? 0.664 -5.334 -3.945 1.00 89.88 476 TYR A C 1
ATOM 3711 O O . TYR A 1 476 ? 0.106 -5.848 -4.910 1.00 89.88 476 TYR A O 1
ATOM 3719 N N . SER A 1 477 ? 0.916 -4.023 -3.902 1.00 84.69 477 SER A N 1
ATOM 3720 C CA . SER A 1 477 ? 0.548 -3.096 -4.984 1.00 84.69 477 SER A CA 1
ATOM 3721 C C . SER A 1 477 ? 1.562 -3.062 -6.133 1.00 84.69 477 SER A C 1
ATOM 3723 O O . SER A 1 477 ? 1.178 -2.771 -7.267 1.00 84.69 477 SER A O 1
ATOM 3725 N N . GLY A 1 478 ? 2.825 -3.432 -5.877 1.00 88.31 478 GLY A N 1
ATOM 3726 C CA . GLY A 1 478 ? 3.859 -3.563 -6.914 1.00 88.31 478 GLY A CA 1
ATOM 3727 C C . GLY A 1 478 ? 3.538 -4.637 -7.960 1.00 88.31 478 GLY A C 1
ATOM 3728 O O . GLY A 1 478 ? 4.026 -4.573 -9.084 1.00 88.31 478 GLY A O 1
ATOM 3729 N N . PHE A 1 479 ? 2.608 -5.546 -7.652 1.00 91.00 479 PHE A N 1
ATOM 3730 C CA . PHE A 1 479 ? 2.055 -6.525 -8.588 1.00 91.00 479 PHE A CA 1
ATOM 3731 C C . PHE A 1 479 ? 1.541 -5.903 -9.903 1.00 91.00 479 PHE A C 1
ATOM 3733 O O . PHE A 1 479 ? 1.677 -6.506 -10.966 1.00 91.00 479 PHE A O 1
ATOM 3740 N N . LEU A 1 480 ? 0.996 -4.680 -9.872 1.00 92.69 480 LEU A N 1
ATOM 3741 C CA . LEU A 1 480 ? 0.547 -4.002 -11.095 1.00 92.69 480 LEU A CA 1
ATOM 3742 C C . LEU A 1 480 ? 1.713 -3.697 -12.050 1.00 92.69 480 LEU A C 1
ATOM 3744 O O . LEU A 1 480 ? 1.556 -3.784 -13.265 1.00 92.69 480 LEU A O 1
ATOM 3748 N N . LEU A 1 481 ? 2.894 -3.380 -11.513 1.00 91.50 481 LEU A N 1
ATOM 3749 C CA . LEU A 1 481 ? 4.097 -3.161 -12.314 1.00 91.50 481 LEU A CA 1
ATOM 3750 C C . LEU A 1 481 ? 4.664 -4.475 -12.865 1.00 91.50 481 LEU A C 1
ATOM 3752 O O . LEU A 1 481 ? 5.203 -4.478 -13.971 1.00 91.50 481 LEU A O 1
ATOM 3756 N N . ASN A 1 482 ? 4.490 -5.591 -12.150 1.00 92.88 482 ASN A N 1
ATOM 3757 C CA . ASN A 1 482 ? 4.832 -6.922 -12.660 1.00 92.88 482 ASN A CA 1
ATOM 3758 C C . ASN A 1 482 ? 3.962 -7.280 -13.874 1.00 92.88 482 ASN A C 1
ATOM 3760 O O . ASN A 1 482 ? 4.482 -7.689 -14.908 1.00 92.88 482 ASN A O 1
ATOM 3764 N N . LEU A 1 483 ? 2.646 -7.050 -13.788 1.00 95.19 483 LEU A N 1
ATOM 3765 C CA . LEU A 1 483 ? 1.715 -7.281 -14.902 1.00 95.19 483 LEU A CA 1
ATOM 3766 C C . LEU A 1 483 ? 1.969 -6.387 -16.123 1.00 95.19 483 LEU A C 1
ATOM 3768 O O . LEU A 1 483 ? 1.508 -6.708 -17.219 1.00 95.19 483 LEU A O 1
ATOM 3772 N N . ALA A 1 484 ? 2.660 -5.263 -15.933 1.00 93.56 484 ALA A N 1
ATOM 3773 C CA . ALA A 1 484 ? 3.030 -4.338 -16.997 1.00 93.56 484 ALA A CA 1
ATOM 3774 C C . ALA A 1 484 ? 4.298 -4.763 -17.762 1.00 93.56 484 ALA A C 1
ATOM 3776 O O . ALA A 1 484 ? 4.683 -4.094 -18.723 1.00 93.56 484 ALA A O 1
ATOM 3777 N N . GLN A 1 485 ? 4.961 -5.849 -17.346 1.00 91.69 485 GLN A N 1
ATOM 3778 C CA . GLN A 1 485 ? 6.152 -6.355 -18.020 1.00 91.69 485 GLN A CA 1
ATOM 3779 C C . GLN A 1 485 ? 5.822 -7.071 -19.326 1.00 91.69 485 GLN A C 1
ATOM 3781 O O . GLN A 1 485 ? 4.805 -7.751 -19.453 1.00 91.69 485 GLN A O 1
ATOM 3786 N N . THR A 1 486 ? 6.747 -6.986 -20.283 1.00 91.94 486 THR A N 1
ATOM 3787 C CA . THR A 1 486 ? 6.614 -7.605 -21.610 1.00 91.94 486 THR A CA 1
ATOM 3788 C C . THR A 1 486 ? 6.432 -9.121 -21.523 1.00 91.94 486 THR A C 1
ATOM 3790 O O . THR A 1 486 ? 5.693 -9.686 -22.320 1.00 91.94 486 THR A O 1
ATOM 3793 N N . CYS A 1 487 ? 7.012 -9.785 -20.517 1.00 93.88 487 CYS A N 1
ATOM 3794 C CA . CYS A 1 487 ? 6.818 -11.219 -20.282 1.00 93.88 487 CYS A CA 1
ATOM 3795 C C . CYS A 1 487 ? 5.376 -11.606 -19.911 1.00 93.88 487 CYS A C 1
ATOM 3797 O O . CYS A 1 487 ? 4.994 -12.759 -20.099 1.00 93.88 487 CYS A O 1
ATOM 3799 N N . CYS A 1 488 ? 4.563 -10.644 -19.458 1.00 96.19 488 CYS A N 1
ATOM 3800 C CA . CYS A 1 488 ? 3.129 -10.794 -19.197 1.00 96.19 488 CYS A CA 1
ATOM 3801 C C . CYS A 1 488 ? 2.256 -10.449 -20.423 1.00 96.19 488 CYS A C 1
ATOM 3803 O O . CYS A 1 488 ? 1.056 -10.197 -20.281 1.00 96.19 488 CYS A O 1
ATOM 3805 N N . ALA A 1 489 ? 2.846 -10.421 -21.623 1.00 96.94 489 ALA A N 1
ATOM 3806 C CA . ALA A 1 489 ? 2.142 -10.253 -22.889 1.00 96.94 489 ALA A CA 1
ATOM 3807 C C . ALA A 1 489 ? 0.955 -11.214 -23.025 1.00 96.94 489 ALA A C 1
ATOM 3809 O O . ALA A 1 489 ? 1.065 -12.410 -22.747 1.00 96.94 489 ALA A O 1
ATOM 3810 N N . ILE A 1 490 ? -0.171 -10.696 -23.516 1.00 98.00 490 ILE A N 1
ATOM 3811 C CA . ILE A 1 490 ? -1.352 -11.504 -23.809 1.00 98.00 490 ILE A CA 1
ATOM 3812 C C . ILE A 1 490 ? -1.217 -12.065 -25.224 1.00 98.00 490 ILE A C 1
ATOM 3814 O O . ILE A 1 490 ? -1.013 -11.316 -26.179 1.00 98.00 490 ILE A O 1
ATOM 3818 N N . LEU A 1 491 ? -1.337 -13.385 -25.349 1.00 96.88 491 LEU A N 1
ATOM 3819 C CA . LEU A 1 491 ? -1.144 -14.138 -26.585 1.00 96.88 491 LEU A CA 1
ATOM 3820 C C . LEU A 1 491 ? -2.383 -14.992 -26.910 1.00 96.88 491 LEU A C 1
ATOM 3822 O O . LEU A 1 491 ? -3.015 -15.534 -25.995 1.00 96.88 491 LEU A O 1
ATOM 3826 N N . PRO A 1 492 ? -2.721 -15.171 -28.198 1.00 96.94 492 PRO A N 1
ATOM 3827 C CA . PRO A 1 492 ? -3.768 -16.095 -28.608 1.00 96.94 492 PRO A CA 1
ATOM 3828 C C . PRO A 1 492 ? -3.250 -17.536 -28.533 1.00 96.94 492 PRO A C 1
ATOM 3830 O O . PRO A 1 492 ? -2.280 -17.902 -29.198 1.00 96.94 492 PRO A O 1
ATOM 3833 N N . LYS A 1 493 ? -3.901 -18.365 -27.709 1.00 95.69 493 LYS A N 1
ATOM 3834 C CA . LYS A 1 493 ? -3.508 -19.762 -27.457 1.00 95.69 493 LYS A CA 1
ATOM 3835 C C . LYS A 1 493 ? -3.315 -20.566 -28.741 1.00 95.69 493 LYS A C 1
ATOM 3837 O O . LYS A 1 493 ? -2.356 -21.323 -28.856 1.00 95.69 493 LYS A O 1
ATOM 3842 N N . GLU A 1 494 ? -4.239 -20.416 -29.676 1.00 95.94 494 GLU A N 1
ATOM 3843 C CA . GLU A 1 494 ? -4.264 -21.153 -30.933 1.00 95.94 494 GLU A CA 1
ATOM 3844 C C . GLU A 1 494 ? -3.040 -20.870 -31.817 1.00 95.94 494 GLU A C 1
ATOM 3846 O O . GLU A 1 494 ? -2.507 -21.801 -32.420 1.00 95.94 494 GLU A O 1
ATOM 3851 N N . ASP A 1 495 ? -2.555 -19.629 -31.844 1.00 95.56 495 ASP A N 1
ATOM 3852 C CA . ASP A 1 495 ? -1.404 -19.229 -32.656 1.00 95.56 495 ASP A CA 1
ATOM 3853 C C . ASP A 1 495 ? -0.116 -19.712 -31.989 1.00 95.56 495 ASP A C 1
ATOM 3855 O O . ASP A 1 495 ? 0.752 -20.281 -32.647 1.00 95.56 495 ASP A O 1
ATOM 3859 N N . VAL A 1 496 ? -0.031 -19.607 -30.656 1.00 93.88 496 VAL A N 1
ATOM 3860 C CA . VAL A 1 496 ? 1.090 -20.164 -29.884 1.00 93.88 496 VAL A CA 1
ATOM 3861 C C . VAL A 1 496 ? 1.219 -21.673 -30.118 1.00 93.88 496 VAL A C 1
ATOM 3863 O O . VAL A 1 496 ? 2.324 -22.175 -30.314 1.00 93.88 496 VAL A O 1
ATOM 3866 N N . GLU A 1 497 ? 0.106 -22.412 -30.132 1.00 92.31 497 GLU A N 1
ATOM 3867 C CA . GLU A 1 497 ? 0.097 -23.856 -30.408 1.00 92.31 497 GLU A CA 1
ATOM 3868 C C . GLU A 1 497 ? 0.501 -24.190 -31.854 1.00 92.31 497 GLU A C 1
ATOM 3870 O O . GLU A 1 497 ? 1.090 -25.246 -32.095 1.00 92.31 497 GLU A O 1
ATOM 3875 N N . ARG A 1 498 ? 0.241 -23.286 -32.805 1.00 93.81 498 ARG A N 1
ATOM 3876 C CA . ARG A 1 498 ? 0.670 -23.393 -34.210 1.00 93.81 498 ARG A CA 1
ATOM 3877 C C . ARG A 1 498 ? 2.081 -22.867 -34.468 1.00 93.81 498 ARG A C 1
ATOM 3879 O O . ARG A 1 498 ? 2.576 -23.018 -35.580 1.00 93.81 498 ARG A O 1
ATOM 3886 N N . SER A 1 499 ? 2.743 -22.309 -33.452 1.00 89.44 499 SER A N 1
ATOM 3887 C CA . SER A 1 499 ? 4.015 -21.584 -33.595 1.00 89.44 499 SER A CA 1
ATOM 3888 C C . SER A 1 499 ? 3.920 -20.376 -34.542 1.00 89.44 499 SER A C 1
ATOM 3890 O O . SER A 1 499 ? 4.890 -20.022 -35.208 1.00 89.44 499 SER A O 1
ATOM 3892 N N . GLU A 1 500 ? 2.747 -19.746 -34.599 1.00 91.06 500 GLU A N 1
ATOM 3893 C CA . GLU A 1 500 ? 2.509 -18.488 -35.303 1.00 91.06 500 GLU A CA 1
ATOM 3894 C C . GLU A 1 500 ? 2.830 -17.303 -34.381 1.00 91.06 500 GLU A C 1
ATOM 3896 O O . GLU A 1 500 ? 2.536 -17.311 -33.182 1.00 91.06 500 GLU A O 1
ATOM 3901 N N . PHE A 1 501 ? 3.473 -16.278 -34.939 1.00 91.88 501 PHE A N 1
ATOM 3902 C CA . PHE A 1 501 ? 3.885 -15.098 -34.192 1.00 91.88 501 PHE A CA 1
ATOM 3903 C C . PHE A 1 501 ? 2.796 -14.024 -34.254 1.00 91.88 501 PHE A C 1
ATOM 3905 O O . PHE A 1 501 ? 2.677 -13.308 -35.247 1.00 91.88 501 PHE A O 1
ATOM 3912 N N . THR A 1 502 ? 2.026 -13.905 -33.174 1.00 95.31 502 THR A N 1
ATOM 3913 C CA . THR A 1 502 ? 0.917 -12.951 -33.077 1.00 95.31 502 THR A CA 1
ATOM 3914 C C . THR A 1 502 ? 0.986 -12.168 -31.774 1.00 95.31 502 THR A C 1
ATOM 3916 O O . THR A 1 502 ? 1.061 -12.744 -30.686 1.00 95.31 502 THR A O 1
ATOM 3919 N N . GLY A 1 503 ? 0.914 -10.842 -31.880 1.00 95.44 503 GLY A N 1
ATOM 3920 C CA . GLY A 1 503 ? 0.795 -9.928 -30.753 1.00 95.44 503 GLY A CA 1
ATOM 3921 C C . GLY A 1 503 ? -0.547 -9.199 -30.721 1.00 95.44 503 GLY A C 1
ATOM 3922 O O . GLY A 1 503 ? -1.504 -9.549 -31.413 1.00 95.44 503 GLY A O 1
ATOM 3923 N N . CYS A 1 504 ? -0.614 -8.179 -29.876 1.00 96.56 504 CYS A N 1
ATOM 3924 C CA . CYS A 1 504 ? -1.755 -7.266 -29.725 1.00 96.56 504 CYS A CA 1
ATOM 3925 C C . CYS A 1 504 ? -1.300 -5.825 -29.417 1.00 96.56 504 CYS A C 1
ATOM 3927 O O . CYS A 1 504 ? -2.075 -5.008 -28.919 1.00 96.56 504 CYS A O 1
ATOM 3929 N N . GLY A 1 505 ? -0.019 -5.537 -29.664 1.00 96.12 505 GLY A N 1
ATOM 3930 C CA . GLY A 1 505 ? 0.600 -4.222 -29.548 1.00 96.12 505 GLY A CA 1
ATOM 3931 C C . GLY A 1 505 ? 0.424 -3.379 -30.810 1.00 96.12 505 GLY A C 1
ATOM 3932 O O . GLY A 1 505 ? -0.295 -3.757 -31.738 1.00 96.12 505 GLY A O 1
ATOM 3933 N N . ALA A 1 506 ? 1.100 -2.234 -30.833 1.00 96.12 506 ALA A N 1
ATOM 3934 C CA . ALA A 1 506 ? 0.950 -1.205 -31.855 1.00 96.12 506 ALA A CA 1
ATOM 3935 C C . ALA A 1 506 ? 1.502 -1.590 -33.236 1.00 96.12 506 ALA A C 1
ATOM 3937 O O . ALA A 1 506 ? 1.066 -1.024 -34.237 1.00 96.12 506 ALA A O 1
ATOM 3938 N N . PHE A 1 507 ? 2.432 -2.546 -33.308 1.00 97.44 507 PHE A N 1
ATOM 3939 C CA . PHE A 1 507 ? 3.043 -2.977 -34.563 1.00 97.44 507 PHE A CA 1
ATOM 3940 C C . PHE A 1 507 ? 3.019 -4.494 -34.745 1.00 97.44 507 PHE A C 1
ATOM 3942 O O . PHE A 1 507 ? 3.186 -5.258 -33.802 1.00 97.44 507 PHE A O 1
ATOM 3949 N N . ILE A 1 508 ? 2.865 -4.928 -35.989 1.00 96.81 508 ILE A N 1
ATOM 3950 C CA . ILE A 1 508 ? 2.902 -6.316 -36.443 1.00 96.81 508 ILE A CA 1
ATOM 3951 C C . ILE A 1 508 ? 4.302 -6.605 -36.987 1.00 96.81 508 ILE A C 1
ATOM 3953 O O . ILE A 1 508 ? 4.807 -5.842 -37.809 1.00 96.81 508 ILE A O 1
ATOM 3957 N N . LEU A 1 509 ? 4.924 -7.718 -36.594 1.00 95.06 509 LEU A N 1
ATOM 3958 C CA . LEU A 1 509 ? 6.156 -8.180 -37.241 1.00 95.06 509 LEU A CA 1
ATOM 3959 C C . LEU A 1 509 ? 5.823 -8.693 -38.649 1.00 95.06 509 LEU A C 1
ATOM 3961 O O . LEU A 1 509 ? 5.191 -9.736 -38.794 1.00 95.06 509 LEU A O 1
ATOM 3965 N N . MET A 1 510 ? 6.222 -7.947 -39.680 1.00 91.81 510 MET A N 1
ATOM 3966 C CA . MET A 1 510 ? 5.872 -8.248 -41.071 1.00 91.81 510 MET A CA 1
ATOM 3967 C C . MET A 1 510 ? 6.933 -9.096 -41.767 1.00 91.81 510 MET A C 1
ATOM 3969 O O . MET A 1 510 ? 6.598 -10.040 -42.478 1.00 91.81 510 MET A O 1
ATOM 3973 N N . ASN A 1 511 ? 8.205 -8.744 -41.584 1.00 86.69 511 ASN A N 1
ATOM 3974 C CA . ASN A 1 511 ? 9.323 -9.477 -42.158 1.00 86.69 511 ASN A CA 1
ATOM 3975 C C . ASN A 1 511 ? 10.440 -9.642 -41.128 1.00 86.69 511 ASN A C 1
ATOM 3977 O O . ASN A 1 511 ? 10.718 -8.730 -40.346 1.00 86.69 511 ASN A O 1
ATOM 3981 N N . LYS A 1 512 ? 11.079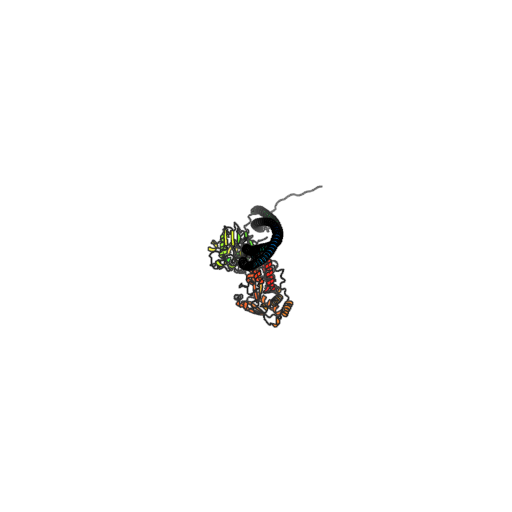 -10.806 -41.177 1.00 85.12 512 LYS A N 1
ATOM 3982 C CA . LYS A 1 512 ? 12.222 -11.189 -40.361 1.00 85.12 512 LYS A CA 1
ATOM 3983 C C . LYS A 1 512 ? 13.333 -11.652 -41.301 1.00 85.12 512 LYS A C 1
ATOM 3985 O O . LYS A 1 512 ? 13.225 -12.730 -41.880 1.00 85.12 512 LYS A O 1
ATOM 3990 N N . ASP A 1 513 ? 14.371 -10.838 -41.430 1.00 83.88 513 ASP A N 1
ATOM 3991 C CA . ASP A 1 513 ? 15.629 -11.178 -42.099 1.00 83.88 513 ASP A CA 1
ATOM 3992 C C . ASP A 1 513 ? 16.742 -11.387 -41.051 1.00 83.88 513 ASP A C 1
ATOM 3994 O O . ASP A 1 513 ? 16.546 -11.076 -39.875 1.00 83.88 513 ASP A O 1
ATOM 3998 N N . GLU A 1 514 ? 17.903 -11.910 -41.447 1.00 79.19 514 GLU A N 1
ATOM 3999 C CA . GLU A 1 514 ? 19.056 -12.094 -40.549 1.00 79.19 514 GLU A CA 1
ATOM 4000 C C . GLU A 1 514 ? 19.596 -10.754 -40.020 1.00 79.19 514 GLU A C 1
ATOM 4002 O O . GLU A 1 514 ? 19.994 -10.666 -38.860 1.00 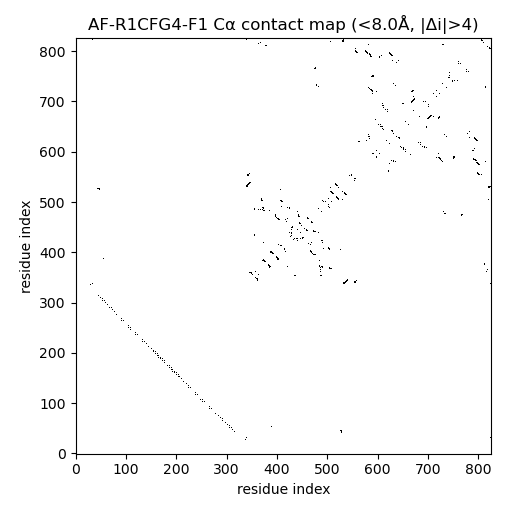79.19 514 GLU A O 1
ATOM 4007 N N . GLU A 1 515 ? 19.554 -9.696 -40.835 1.00 85.00 515 GLU A N 1
ATOM 4008 C CA . GLU A 1 515 ? 20.120 -8.380 -40.495 1.00 85.00 515 GLU A CA 1
ATOM 4009 C C . GLU A 1 515 ? 19.060 -7.301 -40.221 1.00 85.00 515 GLU A C 1
ATOM 4011 O O . GLU A 1 515 ? 19.381 -6.244 -39.677 1.00 85.00 515 GLU A O 1
ATOM 4016 N N . LYS A 1 516 ? 17.790 -7.534 -40.580 1.00 90.88 516 LYS A N 1
ATOM 4017 C CA . LYS A 1 516 ? 16.739 -6.506 -40.523 1.00 90.88 516 LYS A CA 1
ATOM 4018 C C . LYS A 1 516 ? 15.365 -7.072 -40.205 1.00 90.88 516 LYS A C 1
ATOM 4020 O O . LYS A 1 516 ? 14.903 -8.009 -40.856 1.00 90.88 516 LYS A O 1
ATOM 4025 N N . TYR A 1 517 ? 14.666 -6.461 -39.252 1.00 93.62 517 TYR A N 1
ATOM 4026 C CA . TYR A 1 517 ? 13.246 -6.729 -39.013 1.00 93.62 517 TYR A CA 1
ATOM 4027 C C . TYR A 1 517 ? 12.418 -5.521 -39.436 1.00 93.62 517 TYR A C 1
ATOM 4029 O O . TYR A 1 517 ? 12.795 -4.375 -39.188 1.00 93.62 517 TYR A O 1
ATOM 4037 N N . THR A 1 518 ? 11.268 -5.787 -40.051 1.00 95.50 518 THR A N 1
ATOM 4038 C CA . THR A 1 518 ? 10.318 -4.750 -40.460 1.00 95.50 518 THR A CA 1
ATOM 4039 C C . THR A 1 518 ? 9.021 -4.929 -39.688 1.00 95.50 518 THR A C 1
ATOM 4041 O O . THR A 1 518 ? 8.345 -5.956 -39.809 1.00 95.50 518 THR A O 1
ATOM 4044 N N . LEU A 1 519 ? 8.670 -3.914 -38.905 1.00 96.69 519 LEU A N 1
ATOM 4045 C CA . LEU A 1 519 ? 7.413 -3.827 -38.179 1.00 96.69 519 LEU A CA 1
ATOM 4046 C C . LEU A 1 519 ? 6.438 -2.949 -38.963 1.00 96.69 519 LEU A C 1
ATOM 4048 O O . LEU A 1 519 ? 6.835 -1.899 -39.456 1.00 96.69 519 LEU A O 1
ATOM 4052 N N . LYS A 1 520 ? 5.175 -3.359 -39.067 1.00 96.88 520 LYS A N 1
ATOM 4053 C CA . LYS A 1 520 ? 4.098 -2.607 -39.723 1.00 96.88 520 LYS A CA 1
ATOM 4054 C C . LYS A 1 520 ? 3.103 -2.104 -38.682 1.00 96.88 520 LYS A C 1
ATOM 4056 O O . LYS A 1 520 ? 2.704 -2.878 -37.818 1.00 96.88 520 LYS A O 1
ATOM 4061 N N . ALA A 1 521 ? 2.661 -0.857 -38.776 1.00 96.56 521 ALA A N 1
ATOM 4062 C CA . ALA A 1 521 ? 1.634 -0.308 -37.897 1.00 96.56 521 ALA A CA 1
ATOM 4063 C C . ALA A 1 521 ? 0.345 -1.146 -37.906 1.00 96.56 521 ALA A C 1
ATOM 4065 O O . ALA A 1 521 ? -0.137 -1.583 -38.957 1.00 96.56 521 ALA A O 1
ATOM 4066 N N . PHE A 1 522 ? -0.227 -1.351 -36.721 1.00 96.56 522 PHE A N 1
ATOM 4067 C CA . PHE A 1 522 ? -1.522 -1.988 -36.544 1.00 96.56 522 PHE A CA 1
ATOM 4068 C C . PHE A 1 522 ? -2.613 -0.922 -36.412 1.00 96.56 522 PHE A C 1
ATOM 4070 O O . PHE A 1 522 ? -2.797 -0.328 -35.353 1.00 96.56 522 PHE A O 1
ATOM 4077 N N . GLU A 1 523 ? -3.351 -0.687 -37.496 1.00 91.69 523 GLU A N 1
ATOM 4078 C CA . GLU A 1 523 ? -4.386 0.358 -37.564 1.00 91.69 523 GLU A CA 1
ATOM 4079 C C . GLU A 1 523 ? -5.513 0.168 -36.535 1.00 91.69 523 GLU A C 1
ATOM 4081 O O . GLU A 1 523 ? -6.083 1.141 -36.054 1.00 91.69 523 GLU A O 1
ATOM 4086 N N . GLU A 1 524 ? -5.811 -1.076 -36.144 1.00 91.75 524 GLU A N 1
ATOM 4087 C CA . GLU A 1 524 ? -6.843 -1.389 -35.145 1.00 91.75 524 GLU A CA 1
ATOM 4088 C C . GLU A 1 524 ? -6.305 -1.445 -33.701 1.00 91.75 524 GLU A C 1
ATOM 4090 O O . GLU A 1 524 ? -6.970 -1.976 -32.803 1.00 91.75 524 GLU A O 1
ATOM 4095 N N . TYR A 1 525 ? -5.101 -0.919 -33.452 1.00 94.62 525 TYR A N 1
ATOM 4096 C CA . TYR A 1 525 ? -4.519 -0.892 -32.115 1.00 94.62 525 TYR A CA 1
ATOM 4097 C C . TYR A 1 525 ? -5.408 -0.111 -31.139 1.00 94.62 525 TYR A C 1
ATOM 4099 O O . TYR A 1 525 ? -5.870 0.999 -31.405 1.00 94.62 525 TYR A O 1
ATOM 4107 N N . PHE A 1 526 ? -5.638 -0.677 -29.953 1.00 92.25 526 PHE A N 1
ATOM 4108 C CA . PHE A 1 526 ? -6.557 -0.087 -28.977 1.00 92.25 526 PHE A CA 1
ATOM 4109 C C . PHE A 1 526 ? -6.086 1.278 -28.444 1.00 92.25 526 PHE A C 1
ATOM 4111 O O . PHE A 1 526 ? -6.918 2.046 -27.961 1.00 92.25 526 PHE A O 1
ATOM 4118 N N . GLY A 1 527 ? -4.777 1.561 -28.510 1.00 90.19 527 GLY A N 1
ATOM 4119 C CA . GLY A 1 527 ? -4.175 2.846 -28.139 1.00 90.19 527 GLY A CA 1
ATOM 4120 C C . GLY A 1 527 ? -4.280 3.927 -29.221 1.00 90.19 527 GLY A C 1
ATOM 4121 O O . GLY A 1 527 ? -3.859 5.059 -28.979 1.00 90.19 527 GLY A O 1
ATOM 4122 N N . GLY A 1 528 ? -4.862 3.581 -30.371 1.00 91.56 528 GLY A N 1
ATOM 4123 C CA . GLY A 1 528 ? -4.984 4.398 -31.572 1.00 91.56 528 GLY A CA 1
ATOM 4124 C C . GLY A 1 528 ? -3.859 4.147 -32.578 1.00 91.56 528 GLY A C 1
ATOM 4125 O O . GLY A 1 528 ? -2.800 3.628 -32.219 1.00 91.56 528 GLY A O 1
ATOM 4126 N N . GLN A 1 529 ? -4.097 4.500 -33.840 1.00 91.56 529 GLN A N 1
ATOM 4127 C CA . GLN A 1 529 ? -3.163 4.236 -34.939 1.00 91.56 529 GLN A CA 1
ATOM 4128 C C . GLN A 1 529 ? -1.774 4.882 -34.695 1.00 91.56 529 GLN A C 1
ATOM 4130 O O . GLN A 1 529 ? -1.704 6.062 -34.332 1.00 91.56 529 GLN A O 1
ATOM 4135 N N . PRO A 1 530 ? -0.659 4.145 -34.894 1.00 94.94 530 PRO A N 1
ATOM 4136 C CA . PRO A 1 530 ? 0.690 4.721 -34.911 1.00 94.94 530 PRO A CA 1
ATOM 4137 C C . PRO A 1 530 ? 0.861 5.814 -35.976 1.00 94.94 530 PRO A C 1
ATOM 4139 O O . PRO A 1 530 ? 0.215 5.772 -37.019 1.00 94.94 530 PRO A O 1
ATOM 4142 N N . TYR A 1 531 ? 1.763 6.774 -35.748 1.00 93.88 531 TYR A N 1
ATOM 4143 C CA . TYR A 1 531 ? 2.008 7.867 -36.706 1.00 93.88 531 TYR A CA 1
ATOM 4144 C C . TYR A 1 531 ? 2.747 7.434 -37.977 1.00 93.88 531 TYR A C 1
ATOM 4146 O O . TYR A 1 531 ? 2.641 8.097 -39.006 1.00 93.88 531 TYR A O 1
ATOM 4154 N N . VAL A 1 532 ? 3.523 6.352 -37.899 1.00 94.25 532 VAL A N 1
ATOM 4155 C CA . VAL A 1 532 ? 4.381 5.862 -38.984 1.00 94.25 532 VAL A CA 1
ATOM 4156 C C . VAL A 1 532 ? 3.954 4.463 -39.397 1.00 94.25 532 VAL A C 1
ATOM 4158 O O . VAL A 1 532 ? 3.575 3.659 -38.548 1.00 94.25 532 VAL A O 1
ATOM 4161 N N . ASP A 1 533 ? 4.021 4.168 -40.694 1.00 94.06 533 ASP A N 1
ATOM 4162 C CA . ASP A 1 533 ? 3.544 2.905 -41.261 1.00 94.06 533 ASP A CA 1
ATOM 4163 C C . ASP A 1 533 ? 4.498 1.746 -40.971 1.00 94.06 533 ASP A C 1
ATOM 4165 O O . ASP A 1 533 ? 4.050 0.619 -40.741 1.00 94.06 533 ASP A O 1
ATOM 4169 N N . TYR A 1 534 ? 5.807 2.020 -40.981 1.00 95.94 534 TYR A N 1
ATOM 4170 C CA . TYR A 1 534 ? 6.844 1.010 -40.813 1.00 95.94 534 TYR A CA 1
ATOM 4171 C C . TYR A 1 534 ? 7.952 1.444 -39.857 1.00 95.94 534 TYR A C 1
ATOM 4173 O O . TYR A 1 534 ? 8.395 2.592 -39.868 1.00 95.94 534 TYR A O 1
ATOM 4181 N N . ILE A 1 535 ? 8.450 0.484 -39.081 1.00 96.31 535 ILE A N 1
ATOM 4182 C CA . ILE A 1 535 ? 9.719 0.593 -38.361 1.00 96.31 535 ILE A CA 1
ATOM 4183 C C . ILE A 1 535 ? 10.664 -0.464 -38.922 1.00 96.31 535 ILE A C 1
ATOM 4185 O O . ILE A 1 535 ? 10.356 -1.656 -38.890 1.00 96.31 535 ILE A O 1
ATOM 4189 N N . GLU A 1 536 ? 11.816 -0.040 -39.417 1.00 95.38 536 GLU A N 1
ATOM 4190 C CA . GLU A 1 536 ? 12.914 -0.922 -39.787 1.00 95.38 536 GLU A CA 1
ATOM 4191 C C . GLU A 1 536 ? 13.967 -0.913 -38.682 1.00 95.38 536 GLU A C 1
ATOM 4193 O O . GLU A 1 536 ? 14.517 0.130 -38.326 1.00 95.38 536 GLU A O 1
ATOM 4198 N N . ILE A 1 537 ? 14.237 -2.095 -38.136 1.00 93.88 537 ILE A N 1
ATOM 4199 C CA . ILE A 1 537 ? 15.220 -2.301 -37.078 1.00 93.88 537 ILE A CA 1
ATOM 4200 C C . ILE A 1 537 ? 16.344 -3.136 -37.665 1.00 93.88 537 ILE A C 1
ATOM 4202 O O . ILE A 1 537 ? 16.126 -4.284 -38.056 1.00 93.88 537 ILE A O 1
ATOM 4206 N N . ILE A 1 538 ? 17.531 -2.547 -37.742 1.00 91.81 538 ILE A N 1
ATOM 4207 C CA . ILE A 1 538 ? 18.729 -3.205 -38.258 1.00 91.81 538 ILE A CA 1
ATOM 4208 C C . ILE A 1 538 ? 19.545 -3.728 -37.076 1.00 91.81 538 ILE A C 1
ATOM 4210 O O . ILE A 1 538 ? 19.791 -3.006 -36.109 1.00 91.81 538 ILE A O 1
ATOM 4214 N N . PHE A 1 539 ? 19.939 -4.995 -37.136 1.00 86.88 539 PHE A N 1
ATOM 4215 C CA . PHE A 1 539 ? 20.655 -5.674 -36.058 1.00 86.88 539 PHE A CA 1
ATOM 4216 C C . PHE A 1 539 ? 22.142 -5.787 -36.366 1.00 86.88 539 PHE A C 1
ATOM 4218 O O . PHE A 1 539 ? 22.547 -5.848 -37.524 1.00 86.88 539 PHE A O 1
ATOM 4225 N N . ASN A 1 540 ? 22.957 -5.859 -35.312 1.00 81.00 540 ASN A N 1
ATOM 4226 C CA . ASN A 1 540 ? 24.405 -6.078 -35.404 1.00 81.00 540 ASN A CA 1
ATOM 4227 C C . ASN A 1 540 ? 25.145 -5.032 -36.265 1.00 81.00 540 ASN A C 1
ATOM 4229 O O . ASN A 1 540 ? 26.183 -5.323 -36.868 1.00 81.00 540 ASN A O 1
ATOM 4233 N N . GLU A 1 541 ? 24.622 -3.803 -36.316 1.00 80.56 541 GLU A N 1
ATOM 4234 C CA . GLU A 1 541 ? 25.182 -2.737 -37.140 1.00 80.56 541 GLU A CA 1
ATOM 4235 C C . GLU A 1 541 ? 26.520 -2.216 -36.596 1.00 80.56 541 GLU A C 1
ATOM 4237 O O . GLU A 1 541 ? 26.637 -1.804 -35.440 1.00 80.56 541 GLU A O 1
ATOM 4242 N N . LYS A 1 542 ? 27.518 -2.125 -37.480 1.00 79.75 542 LYS A N 1
ATOM 4243 C CA . LYS A 1 542 ? 28.818 -1.515 -37.179 1.00 79.75 542 LYS A CA 1
ATOM 4244 C C . LYS A 1 542 ? 28.858 -0.082 -37.704 1.00 79.75 542 LYS A C 1
ATOM 4246 O O . LYS A 1 542 ? 28.438 0.194 -38.822 1.00 79.75 542 LYS A O 1
ATOM 4251 N N . ASN A 1 543 ? 29.459 0.825 -36.933 1.00 83.69 543 ASN A N 1
ATOM 4252 C CA . ASN A 1 543 ? 29.550 2.255 -37.267 1.00 83.69 543 ASN A CA 1
ATOM 4253 C C . ASN A 1 543 ? 28.169 2.922 -37.438 1.00 83.69 543 ASN A C 1
ATOM 4255 O O . ASN A 1 543 ? 27.980 3.754 -38.329 1.00 83.69 543 ASN A O 1
ATOM 4259 N N . ALA A 1 544 ? 27.198 2.556 -36.592 1.00 87.25 544 ALA A N 1
ATOM 4260 C CA . ALA A 1 544 ? 25.830 3.070 -36.664 1.00 87.25 544 ALA A CA 1
ATOM 4261 C C . ALA A 1 544 ? 25.770 4.611 -36.650 1.00 87.25 544 ALA A C 1
ATOM 4263 O O . ALA A 1 544 ? 24.979 5.195 -37.381 1.00 87.25 544 ALA A O 1
ATOM 4264 N N . ILE A 1 545 ? 26.649 5.280 -35.897 1.00 89.38 545 ILE A N 1
ATOM 4265 C CA . ILE A 1 545 ? 26.678 6.748 -35.773 1.00 89.38 545 ILE A CA 1
ATOM 4266 C C . ILE A 1 545 ? 27.099 7.424 -37.086 1.00 89.38 545 ILE A C 1
ATOM 4268 O O . ILE A 1 545 ? 26.478 8.400 -37.510 1.00 89.38 545 ILE A O 1
ATOM 4272 N N . ASP A 1 546 ? 28.116 6.897 -37.775 1.00 88.44 546 ASP A N 1
ATOM 4273 C CA . ASP A 1 546 ? 28.514 7.412 -39.093 1.00 88.44 546 ASP A CA 1
ATOM 4274 C C . ASP A 1 546 ? 27.416 7.189 -40.144 1.00 88.44 546 ASP A C 1
ATOM 4276 O O . ASP A 1 546 ? 27.179 8.054 -40.987 1.00 88.44 546 ASP A O 1
ATOM 4280 N N . LYS A 1 547 ? 26.708 6.057 -40.069 1.00 90.00 547 LYS A N 1
ATOM 4281 C CA . LYS A 1 547 ? 25.552 5.755 -40.926 1.00 90.00 547 LYS A CA 1
ATOM 4282 C C . LYS A 1 547 ? 24.347 6.654 -40.631 1.00 90.00 547 LYS A C 1
ATOM 4284 O O . LYS A 1 547 ? 23.714 7.138 -41.566 1.00 90.00 547 LYS A O 1
ATOM 4289 N N . TYR A 1 548 ? 24.087 6.966 -39.363 1.00 92.00 548 TYR A N 1
ATOM 4290 C CA . TYR A 1 548 ? 23.097 7.970 -38.963 1.00 92.00 548 TYR A CA 1
ATOM 4291 C C . TYR A 1 548 ? 23.425 9.329 -39.583 1.00 92.00 548 TYR A C 1
ATOM 4293 O O . TYR A 1 548 ? 22.597 9.909 -40.272 1.00 92.00 548 TYR A O 1
ATOM 4301 N N . ARG A 1 549 ? 24.685 9.776 -39.499 1.00 89.19 549 ARG A N 1
ATOM 4302 C CA . ARG A 1 549 ? 25.131 11.024 -40.145 1.00 89.19 549 ARG A CA 1
ATOM 4303 C C . ARG A 1 549 ? 24.937 11.026 -41.671 1.00 89.19 549 ARG A C 1
ATOM 4305 O O . ARG A 1 549 ? 24.796 12.089 -42.270 1.00 89.19 549 ARG A O 1
ATOM 4312 N N . LYS A 1 550 ? 24.959 9.855 -42.312 1.00 90.38 550 LYS A N 1
ATOM 4313 C CA . LYS A 1 550 ? 24.696 9.678 -43.752 1.00 90.38 550 LYS A CA 1
ATOM 4314 C C . LYS A 1 550 ? 23.201 9.592 -44.097 1.00 90.38 550 LYS A C 1
ATOM 4316 O O . LYS A 1 550 ? 22.880 9.484 -45.279 1.00 90.38 550 LYS A O 1
ATOM 4321 N N . GLY A 1 551 ? 22.303 9.648 -43.111 1.00 89.69 551 GLY A N 1
ATOM 4322 C CA . GLY A 1 551 ? 20.852 9.544 -43.294 1.00 89.69 551 GLY A CA 1
ATOM 4323 C C . GLY A 1 551 ? 20.343 8.110 -43.489 1.00 89.69 551 GLY A C 1
ATOM 4324 O O . GLY A 1 551 ? 19.253 7.903 -44.034 1.00 89.69 551 GLY A O 1
ATOM 4325 N N . GLU A 1 552 ? 21.132 7.102 -43.098 1.00 92.81 552 GLU A N 1
ATOM 4326 C CA . GLU A 1 552 ? 20.712 5.692 -43.133 1.00 92.81 552 GLU A CA 1
ATOM 4327 C C . GLU A 1 552 ? 19.806 5.325 -41.941 1.00 92.81 552 GLU A C 1
ATOM 4329 O O . GLU A 1 552 ? 18.990 4.412 -42.063 1.00 92.81 552 GLU A O 1
ATOM 4334 N N . TYR A 1 553 ? 19.901 6.069 -40.832 1.00 94.12 553 TYR A N 1
ATOM 4335 C CA . TYR A 1 553 ? 19.104 5.908 -39.612 1.00 94.12 553 TYR A CA 1
ATOM 4336 C C . TYR A 1 553 ? 18.451 7.226 -39.225 1.00 94.12 553 TYR A C 1
ATOM 4338 O O . TYR A 1 553 ? 19.116 8.251 -39.288 1.00 94.12 553 TYR A O 1
ATOM 4346 N N . ASP A 1 554 ? 17.202 7.175 -38.765 1.00 94.69 554 ASP A N 1
ATOM 4347 C CA . ASP A 1 554 ? 16.439 8.366 -38.373 1.00 94.69 554 ASP A CA 1
ATOM 4348 C C . ASP A 1 554 ? 16.567 8.649 -36.859 1.00 94.69 554 ASP A C 1
ATOM 4350 O O . ASP A 1 554 ? 16.444 9.785 -36.397 1.00 94.69 554 ASP A O 1
ATOM 4354 N N . PHE A 1 555 ? 16.841 7.617 -36.049 1.00 94.44 555 PHE A N 1
ATOM 4355 C CA . PHE A 1 555 ? 17.244 7.772 -34.647 1.00 94.44 555 PHE A CA 1
ATOM 4356 C C . PHE A 1 555 ? 18.073 6.581 -34.151 1.00 94.44 555 PHE A C 1
ATOM 4358 O O . PHE A 1 555 ? 17.905 5.448 -34.613 1.00 94.44 555 PHE A O 1
ATOM 4365 N N . LEU A 1 556 ? 18.930 6.824 -33.156 1.00 92.38 556 LEU A N 1
ATOM 4366 C CA . LEU A 1 556 ? 19.759 5.805 -32.510 1.00 92.38 556 LEU A CA 1
ATOM 4367 C C . LEU A 1 556 ? 19.770 5.968 -30.993 1.00 92.38 556 LEU A C 1
ATOM 4369 O O . LEU A 1 556 ? 19.855 7.082 -30.472 1.00 92.38 556 LEU A O 1
ATOM 4373 N N . ILE A 1 557 ? 19.753 4.840 -30.284 1.00 89.81 557 ILE A N 1
ATOM 4374 C CA . ILE A 1 557 ? 20.051 4.798 -28.851 1.00 89.81 557 ILE A CA 1
ATOM 4375 C C . ILE A 1 557 ? 21.568 4.745 -28.675 1.00 89.81 557 ILE A C 1
ATOM 4377 O O . ILE A 1 557 ? 22.250 3.950 -29.318 1.00 89.81 557 ILE A O 1
ATOM 4381 N N . ILE A 1 558 ? 22.089 5.602 -27.804 1.00 87.50 558 ILE A N 1
ATOM 4382 C CA . ILE A 1 558 ? 23.515 5.832 -27.591 1.00 87.50 558 ILE A CA 1
ATOM 4383 C C . ILE A 1 558 ? 23.909 5.316 -26.205 1.00 87.50 558 ILE A C 1
ATOM 4385 O O . ILE A 1 558 ? 23.309 5.681 -25.188 1.00 87.50 558 ILE A O 1
ATOM 4389 N N . GLY A 1 559 ? 24.925 4.452 -26.179 1.00 82.06 559 GLY A N 1
ATOM 4390 C CA . GLY A 1 559 ? 25.549 3.937 -24.966 1.00 82.06 559 GLY A CA 1
ATOM 4391 C C . GLY A 1 559 ? 26.792 4.731 -24.556 1.00 82.06 559 GLY A C 1
ATOM 4392 O O . GLY A 1 559 ? 27.203 5.692 -25.202 1.00 82.06 559 GLY A O 1
ATOM 4393 N N . ASN A 1 560 ? 27.420 4.313 -23.453 1.00 79.75 560 ASN A N 1
ATOM 4394 C CA . ASN A 1 560 ? 28.581 5.006 -22.881 1.00 79.75 560 ASN A CA 1
ATOM 4395 C C . ASN A 1 560 ? 29.797 5.043 -23.821 1.00 79.75 560 ASN A C 1
ATOM 4397 O O . ASN A 1 560 ? 30.570 6.002 -23.781 1.00 79.75 560 ASN A O 1
ATOM 4401 N N . ASN A 1 561 ? 30.010 3.995 -24.620 1.00 78.56 561 ASN A N 1
ATOM 4402 C CA . ASN A 1 561 ? 31.205 3.862 -25.461 1.00 78.56 561 ASN A CA 1
ATOM 4403 C C . ASN A 1 561 ? 31.144 4.799 -26.672 1.00 78.56 561 ASN A C 1
ATOM 4405 O O . ASN A 1 561 ? 32.171 5.289 -27.137 1.00 78.56 561 ASN A O 1
ATOM 4409 N N . GLU A 1 562 ? 29.927 5.077 -27.121 1.00 83.38 562 GLU A N 1
ATOM 4410 C CA . GLU A 1 562 ? 29.582 5.874 -28.286 1.00 83.38 562 GLU A CA 1
ATOM 4411 C C . GLU A 1 562 ? 29.649 7.387 -28.018 1.00 83.38 562 GLU A C 1
ATOM 4413 O O . GLU A 1 562 ? 29.832 8.164 -28.952 1.00 83.38 562 GLU A O 1
ATOM 4418 N N . VAL A 1 563 ? 29.573 7.830 -26.754 1.00 85.38 563 VAL A N 1
ATOM 4419 C CA . VAL A 1 563 ? 29.544 9.265 -26.385 1.00 85.38 563 VAL A CA 1
ATOM 4420 C C . VAL A 1 563 ? 30.730 10.042 -26.967 1.00 85.38 563 VAL A C 1
ATOM 4422 O O . VAL A 1 563 ? 30.551 11.118 -27.527 1.00 85.38 563 VAL A O 1
ATOM 4425 N N . LYS A 1 564 ? 31.945 9.484 -26.905 1.00 84.56 564 LYS A N 1
ATOM 4426 C CA . LYS A 1 564 ? 33.135 10.150 -27.464 1.00 84.56 564 LYS A CA 1
ATOM 4427 C C . LYS A 1 564 ? 33.092 10.258 -28.984 1.00 84.56 564 LYS A C 1
ATOM 4429 O O . LYS A 1 564 ? 33.632 11.206 -29.543 1.00 84.56 564 LYS A O 1
ATOM 4434 N N . GLU A 1 565 ? 32.497 9.280 -29.661 1.00 85.38 565 GLU A N 1
ATOM 4435 C CA . GLU A 1 565 ? 32.313 9.331 -31.111 1.00 85.38 565 GLU A CA 1
ATOM 4436 C C . GLU A 1 565 ? 31.308 10.430 -31.485 1.00 85.38 565 GLU A C 1
ATOM 4438 O O . GLU A 1 565 ? 31.585 11.214 -32.389 1.00 85.38 565 GLU A O 1
ATOM 4443 N N . ILE A 1 566 ? 30.216 10.563 -30.724 1.00 87.06 566 ILE A N 1
ATOM 4444 C CA . ILE A 1 566 ? 29.233 11.652 -30.856 1.00 87.06 566 ILE A CA 1
ATOM 4445 C C . ILE A 1 566 ? 29.887 13.029 -30.673 1.00 87.06 566 ILE A C 1
ATOM 4447 O O . ILE A 1 566 ? 29.698 13.906 -31.516 1.00 87.06 566 ILE A O 1
ATOM 4451 N N . GLU A 1 567 ? 30.693 13.209 -29.621 1.00 86.00 567 GLU A N 1
ATOM 4452 C CA . GLU A 1 567 ? 31.437 14.453 -29.366 1.00 86.00 567 GLU A CA 1
ATOM 4453 C C . GLU A 1 567 ? 32.420 14.770 -30.506 1.00 86.00 567 GLU A C 1
ATOM 4455 O O . GLU A 1 567 ? 32.448 15.887 -31.024 1.00 86.00 567 GLU A O 1
ATOM 4460 N N . ASN A 1 568 ? 33.194 13.776 -30.957 1.00 86.75 568 ASN A N 1
ATOM 4461 C CA . ASN A 1 568 ? 34.157 13.940 -32.051 1.00 86.75 568 ASN A CA 1
ATOM 4462 C C . ASN A 1 568 ? 33.489 14.302 -33.385 1.00 86.75 568 ASN A C 1
ATOM 4464 O O . ASN A 1 568 ? 34.088 14.996 -34.207 1.00 86.75 568 ASN A O 1
ATOM 4468 N N . LEU A 1 569 ? 32.265 13.822 -33.610 1.00 86.69 569 LEU A N 1
ATOM 4469 C CA . LEU A 1 569 ? 31.462 14.130 -34.791 1.00 86.69 569 LEU A CA 1
ATOM 4470 C C . LEU A 1 569 ? 30.620 15.406 -34.630 1.00 86.69 569 LEU A C 1
ATOM 4472 O O . LEU A 1 569 ? 29.903 15.761 -35.563 1.00 86.69 569 LEU A O 1
ATOM 4476 N N . SER A 1 570 ? 30.729 16.104 -33.490 1.00 85.81 570 SER A N 1
ATOM 4477 C CA . SER A 1 570 ? 29.965 17.321 -33.169 1.00 85.81 570 SER A CA 1
ATOM 4478 C C . SER A 1 570 ? 28.445 17.119 -33.246 1.00 85.81 570 SER A C 1
ATOM 4480 O O . SER A 1 570 ? 27.708 17.992 -33.704 1.00 85.81 570 SER A O 1
ATOM 4482 N N . LEU A 1 571 ? 27.982 15.939 -32.821 1.00 85.81 571 LEU A N 1
ATOM 4483 C CA . LEU A 1 571 ? 26.564 15.569 -32.729 1.00 85.81 571 LEU A CA 1
ATOM 4484 C C . LEU A 1 571 ? 26.019 15.699 -31.294 1.00 85.81 571 LEU A C 1
ATOM 4486 O O . LEU A 1 571 ? 24.861 15.375 -31.034 1.00 85.81 571 LEU A O 1
ATOM 4490 N N . ASP A 1 572 ? 26.827 16.192 -30.354 1.00 82.00 572 ASP A N 1
ATOM 4491 C CA . ASP A 1 572 ? 26.491 16.348 -28.936 1.00 82.00 572 ASP A CA 1
ATOM 4492 C C . ASP A 1 572 ? 25.262 17.244 -28.712 1.00 82.00 572 ASP A C 1
ATOM 4494 O O . ASP A 1 572 ? 24.436 16.949 -27.850 1.00 82.00 572 ASP A O 1
ATOM 4498 N N . GLY A 1 573 ? 25.068 18.266 -29.552 1.00 83.44 573 GLY A N 1
ATOM 4499 C CA . GLY A 1 573 ? 23.886 19.133 -29.508 1.00 83.44 573 GLY A CA 1
ATOM 4500 C C . GLY A 1 573 ? 22.557 18.434 -29.836 1.00 83.44 573 GLY A C 1
ATOM 4501 O O . GLY A 1 573 ? 21.501 18.938 -29.457 1.00 83.44 573 GLY A O 1
ATOM 4502 N N . GLN A 1 574 ? 22.588 17.276 -30.509 1.00 86.44 574 GLN A N 1
ATOM 4503 C CA . GLN A 1 574 ? 21.399 16.462 -30.811 1.00 86.44 574 GLN A CA 1
ATOM 4504 C C . GLN A 1 574 ? 21.136 15.388 -29.744 1.00 86.44 574 GLN A C 1
ATOM 4506 O O . GLN A 1 574 ? 20.058 14.788 -29.719 1.00 86.44 574 GLN A O 1
ATOM 4511 N N . MET A 1 575 ? 22.103 15.139 -28.857 1.00 90.56 575 MET A N 1
ATOM 4512 C CA . MET A 1 575 ? 22.025 14.081 -27.861 1.00 90.56 575 MET A CA 1
ATOM 4513 C C . MET A 1 575 ? 21.106 14.477 -26.706 1.00 90.56 575 MET A C 1
ATOM 4515 O O . MET A 1 575 ? 21.311 15.473 -26.013 1.00 90.56 575 MET A O 1
ATOM 4519 N N . LYS A 1 576 ? 20.100 13.645 -26.451 1.00 91.44 576 LYS A N 1
ATOM 4520 C CA . LYS A 1 576 ? 19.192 13.779 -25.308 1.00 91.44 576 LYS A CA 1
ATOM 4521 C C . LYS A 1 576 ? 19.420 12.624 -24.351 1.00 91.44 576 LYS A C 1
ATOM 4523 O O . LYS A 1 576 ? 19.642 11.498 -24.784 1.00 91.44 576 LYS A O 1
ATOM 4528 N N . THR A 1 577 ? 19.366 12.903 -23.051 1.00 91.00 577 THR A N 1
ATOM 4529 C CA . THR A 1 577 ? 19.643 11.910 -22.002 1.00 91.00 577 THR A CA 1
ATOM 4530 C C . THR A 1 577 ? 18.407 11.628 -21.161 1.00 91.00 577 THR A C 1
ATOM 4532 O O . THR A 1 577 ? 17.549 12.494 -20.999 1.00 91.00 577 THR A O 1
ATOM 4535 N N . GLN A 1 578 ? 18.329 10.411 -20.633 1.00 89.94 578 GLN A N 1
ATOM 4536 C CA . GLN A 1 578 ? 17.261 9.932 -19.766 1.00 89.94 578 GLN A CA 1
ATOM 4537 C C . GLN A 1 578 ? 17.868 9.152 -18.599 1.00 89.94 578 GLN A C 1
ATOM 4539 O O . GLN A 1 578 ? 18.707 8.272 -18.803 1.00 89.94 578 GLN A O 1
ATOM 4544 N N . ASP A 1 579 ? 17.424 9.459 -17.380 1.00 88.81 579 ASP A N 1
ATOM 4545 C CA . ASP A 1 579 ? 17.754 8.660 -16.200 1.00 88.81 579 ASP A CA 1
ATOM 4546 C C . ASP A 1 579 ? 17.135 7.272 -16.329 1.00 88.81 579 ASP A C 1
ATOM 4548 O O . ASP A 1 579 ? 15.953 7.150 -16.675 1.00 88.81 579 ASP A O 1
ATOM 4552 N N . VAL A 1 580 ? 17.923 6.239 -16.030 1.00 89.12 580 VAL A N 1
ATOM 4553 C CA . VAL A 1 580 ? 17.445 4.857 -16.009 1.00 89.12 580 VAL A CA 1
ATOM 4554 C C . VAL A 1 580 ? 17.489 4.257 -14.615 1.00 89.12 580 VAL A C 1
ATOM 4556 O O . VAL A 1 580 ? 18.216 4.718 -13.735 1.00 89.12 580 VAL A O 1
ATOM 4559 N N . LEU A 1 581 ? 16.704 3.202 -14.409 1.00 90.81 581 LEU A N 1
ATOM 4560 C CA . LEU A 1 581 ? 16.558 2.531 -13.121 1.00 90.81 581 LEU A CA 1
ATOM 4561 C C . LEU A 1 581 ? 17.728 1.596 -12.790 1.00 90.81 581 LEU A C 1
ATOM 4563 O O . LEU A 1 581 ? 17.526 0.464 -12.359 1.00 90.81 581 LEU A O 1
ATOM 4567 N N . THR A 1 582 ? 18.952 2.080 -12.972 1.00 90.50 582 THR A N 1
ATOM 4568 C CA . THR A 1 582 ? 20.176 1.326 -12.710 1.00 90.50 582 THR A CA 1
ATOM 4569 C C . THR A 1 582 ? 21.029 2.051 -11.672 1.00 90.50 582 THR A C 1
ATOM 4571 O O . THR A 1 582 ? 21.164 3.273 -11.708 1.00 90.50 582 THR A O 1
ATOM 4574 N N . THR A 1 583 ? 21.664 1.306 -10.771 1.00 93.12 583 THR A N 1
ATOM 4575 C CA . THR A 1 583 ? 22.692 1.833 -9.859 1.00 93.12 583 THR A CA 1
ATOM 4576 C C . THR A 1 583 ? 23.945 0.983 -9.964 1.00 93.12 583 THR A C 1
ATOM 4578 O O . THR A 1 583 ? 23.875 -0.240 -9.846 1.00 93.12 583 THR A O 1
ATOM 4581 N N . ASN A 1 584 ? 25.098 1.628 -10.145 1.00 93.62 584 ASN A N 1
ATOM 4582 C CA . ASN A 1 584 ? 26.403 0.992 -9.998 1.00 93.62 584 ASN A CA 1
ATOM 4583 C C . ASN A 1 584 ? 27.001 1.330 -8.634 1.00 93.62 584 ASN A C 1
ATOM 4585 O O . ASN A 1 584 ? 26.957 2.476 -8.184 1.00 93.62 584 ASN A O 1
ATOM 4589 N N . PHE A 1 585 ? 27.576 0.323 -7.989 1.00 94.88 585 PHE A N 1
ATOM 4590 C CA . PHE A 1 585 ? 28.156 0.431 -6.658 1.00 94.88 585 PHE A CA 1
ATOM 4591 C C . PHE A 1 585 ? 29.245 -0.625 -6.446 1.00 94.88 585 PHE A C 1
ATOM 4593 O O . PHE A 1 585 ? 29.361 -1.590 -7.209 1.00 94.88 585 PHE A O 1
ATOM 4600 N N . LEU A 1 586 ? 30.040 -0.460 -5.386 1.00 95.25 586 LEU A N 1
ATOM 4601 C CA . LEU A 1 586 ? 30.791 -1.582 -4.820 1.00 95.25 586 LEU A CA 1
ATOM 4602 C C . LEU A 1 586 ? 30.094 -2.050 -3.549 1.00 95.25 586 LEU A C 1
ATOM 4604 O O . LEU A 1 586 ? 29.913 -1.266 -2.623 1.00 95.25 586 LEU A O 1
ATOM 4608 N N . GLY A 1 587 ? 29.692 -3.315 -3.492 1.00 95.25 587 GLY A N 1
ATOM 4609 C CA . GLY A 1 587 ? 29.069 -3.883 -2.303 1.00 95.25 587 GLY A CA 1
ATOM 4610 C C . GLY A 1 587 ? 30.126 -4.363 -1.318 1.00 95.25 587 GLY A C 1
ATOM 4611 O O . GLY A 1 587 ? 31.042 -5.081 -1.716 1.00 95.25 587 GLY A O 1
ATOM 4612 N N . PHE A 1 588 ? 29.999 -4.005 -0.040 1.00 96.75 588 PHE A N 1
ATOM 4613 C CA . PHE A 1 588 ? 30.803 -4.604 1.022 1.00 96.75 588 PHE A CA 1
ATOM 4614 C C . PHE A 1 588 ? 30.265 -5.992 1.374 1.00 96.75 588 PHE A C 1
ATOM 4616 O O . PHE A 1 588 ? 29.057 -6.205 1.479 1.00 96.75 588 PHE A O 1
ATOM 4623 N N . ASN A 1 589 ? 31.171 -6.939 1.594 1.00 94.81 589 ASN A N 1
ATOM 4624 C CA . ASN A 1 589 ? 30.839 -8.247 2.136 1.00 94.81 589 ASN A CA 1
ATOM 4625 C C . ASN A 1 589 ? 30.854 -8.199 3.669 1.00 94.81 589 ASN A C 1
ATOM 4627 O O . ASN A 1 589 ? 31.890 -8.379 4.309 1.00 94.81 589 ASN A O 1
ATOM 4631 N N . LEU A 1 590 ? 29.681 -7.977 4.253 1.00 95.00 590 LEU A N 1
ATOM 4632 C CA . LEU A 1 590 ? 29.479 -7.793 5.688 1.00 95.00 590 LEU A CA 1
ATOM 4633 C C . LEU A 1 590 ? 29.555 -9.099 6.494 1.00 95.00 590 LEU A C 1
ATOM 4635 O O . LEU A 1 590 ? 29.592 -9.059 7.720 1.00 95.00 590 LEU A O 1
ATOM 4639 N N . LYS A 1 591 ? 29.630 -10.260 5.827 1.00 91.69 591 LYS A N 1
ATOM 4640 C CA . LYS A 1 591 ? 29.823 -11.569 6.478 1.00 91.69 591 LYS A CA 1
ATOM 4641 C C . LYS A 1 591 ? 31.289 -11.869 6.799 1.00 91.69 591 LYS A C 1
ATOM 4643 O O . LYS A 1 591 ? 31.576 -12.849 7.486 1.00 91.69 591 LYS A O 1
ATOM 4648 N N . ARG A 1 592 ? 32.234 -11.078 6.280 1.00 91.12 592 ARG A N 1
ATOM 4649 C CA . ARG A 1 592 ? 33.665 -11.300 6.509 1.00 91.12 592 ARG A CA 1
ATOM 4650 C C . ARG A 1 592 ? 34.098 -10.821 7.886 1.00 91.12 592 ARG A C 1
ATOM 4652 O O . ARG A 1 592 ? 33.586 -9.854 8.436 1.00 91.12 592 ARG A O 1
ATOM 4659 N N . ASN A 1 593 ? 35.120 -11.484 8.414 1.00 89.69 593 ASN A N 1
ATOM 4660 C CA . ASN A 1 593 ? 35.851 -11.002 9.575 1.00 89.69 593 ASN A CA 1
ATOM 4661 C C . ASN A 1 593 ? 36.962 -10.044 9.110 1.00 89.69 593 ASN A C 1
ATOM 4663 O O . ASN A 1 593 ? 38.122 -10.442 9.040 1.00 89.69 593 ASN A O 1
ATOM 4667 N N . SER A 1 594 ? 36.584 -8.829 8.705 1.00 90.94 594 SER A N 1
ATOM 4668 C CA . SER A 1 594 ? 37.506 -7.741 8.345 1.00 90.94 594 SER A CA 1
ATOM 4669 C C . SER A 1 594 ? 37.006 -6.409 8.894 1.00 90.94 594 SER A C 1
ATOM 4671 O O . SER A 1 594 ? 35.811 -6.245 9.172 1.00 90.94 594 SER A O 1
ATOM 4673 N N . VAL A 1 595 ? 37.901 -5.426 9.029 1.00 91.44 595 VAL A N 1
ATOM 4674 C CA . VAL A 1 595 ? 37.516 -4.094 9.544 1.00 91.44 595 VAL A CA 1
ATOM 4675 C C . VAL A 1 595 ? 36.461 -3.431 8.659 1.00 91.44 595 VAL A C 1
ATOM 4677 O O . VAL A 1 595 ? 35.585 -2.734 9.157 1.00 91.44 595 VAL A O 1
ATOM 4680 N N . PHE A 1 596 ? 36.521 -3.685 7.349 1.00 93.94 596 PHE A N 1
ATOM 4681 C CA . PHE A 1 596 ? 35.611 -3.115 6.359 1.00 93.94 596 PHE A CA 1
ATOM 4682 C C . PHE A 1 596 ? 34.182 -3.652 6.529 1.00 93.94 596 PHE A C 1
ATOM 4684 O O . PHE A 1 596 ? 33.212 -2.924 6.326 1.00 93.94 596 PHE A O 1
ATOM 4691 N N . ALA A 1 597 ? 34.036 -4.904 6.966 1.00 92.31 597 ALA A N 1
ATOM 4692 C CA . ALA A 1 597 ? 32.743 -5.506 7.276 1.00 92.31 597 ALA A CA 1
ATOM 4693 C C . ALA A 1 597 ? 32.187 -5.046 8.636 1.00 92.31 597 ALA A C 1
ATOM 4695 O O . ALA A 1 597 ? 30.995 -4.767 8.763 1.00 92.31 597 ALA A O 1
ATOM 4696 N N . GLN A 1 598 ? 33.044 -4.930 9.652 1.00 91.31 598 GLN A N 1
ATOM 4697 C CA . GLN A 1 598 ? 32.614 -4.708 11.039 1.00 91.31 598 GLN A CA 1
ATOM 4698 C C . GLN A 1 598 ? 32.419 -3.236 11.407 1.00 91.31 598 GLN A C 1
ATOM 4700 O O . GLN A 1 598 ? 31.609 -2.925 12.278 1.00 91.31 598 GLN A O 1
ATOM 4705 N N . ASP A 1 599 ? 33.139 -2.326 10.754 1.00 93.94 599 ASP A N 1
ATOM 4706 C CA . ASP A 1 599 ? 33.186 -0.919 11.134 1.00 93.94 599 ASP A CA 1
ATOM 4707 C C . ASP A 1 599 ? 32.516 -0.035 10.074 1.00 93.94 599 ASP A C 1
ATOM 4709 O O . ASP A 1 599 ? 33.032 0.188 8.973 1.00 93.94 599 ASP A O 1
ATOM 4713 N N . LYS A 1 600 ? 31.334 0.486 10.415 1.00 95.44 600 LYS A N 1
ATOM 4714 C CA . LYS A 1 600 ? 30.576 1.366 9.519 1.00 95.44 600 LYS A CA 1
ATOM 4715 C C . LYS A 1 600 ? 31.253 2.717 9.296 1.00 95.44 600 LYS A C 1
ATOM 4717 O O . LYS A 1 600 ? 31.075 3.299 8.228 1.00 95.44 600 LYS A O 1
ATOM 4722 N N . ASP A 1 601 ? 32.037 3.212 10.254 1.00 95.94 601 ASP A N 1
ATOM 4723 C CA . ASP A 1 601 ? 32.720 4.495 10.115 1.00 95.94 601 ASP A CA 1
ATOM 4724 C C . ASP A 1 601 ? 33.897 4.372 9.141 1.00 95.94 601 ASP A C 1
ATOM 4726 O O . ASP A 1 601 ? 34.128 5.280 8.342 1.00 95.94 601 ASP A O 1
ATOM 4730 N N . ILE A 1 602 ? 34.561 3.212 9.086 1.00 95.31 602 ILE A N 1
ATOM 4731 C CA . ILE A 1 602 ? 35.545 2.915 8.031 1.00 95.31 602 ILE A CA 1
ATOM 4732 C C . ILE A 1 602 ? 34.874 2.868 6.649 1.00 95.31 602 ILE A C 1
ATOM 4734 O O . ILE A 1 602 ? 35.372 3.492 5.709 1.00 95.31 602 ILE A O 1
ATOM 4738 N N . ARG A 1 603 ? 33.716 2.207 6.502 1.00 97.00 603 ARG A N 1
ATOM 4739 C CA . ARG A 1 603 ? 32.967 2.209 5.223 1.00 97.00 603 ARG A CA 1
ATOM 4740 C C . ARG A 1 603 ? 32.520 3.611 4.809 1.00 97.00 603 ARG A C 1
ATOM 4742 O O . ARG A 1 603 ? 32.566 3.970 3.631 1.00 97.00 603 ARG A O 1
ATOM 4749 N N . LYS A 1 604 ? 32.128 4.431 5.781 1.00 96.62 604 LYS A N 1
ATOM 4750 C CA . LYS A 1 604 ? 31.787 5.840 5.581 1.00 96.62 604 LYS A CA 1
ATOM 4751 C C . LYS A 1 604 ? 32.994 6.675 5.151 1.00 96.62 604 LYS A C 1
ATOM 4753 O O . LYS A 1 604 ? 32.862 7.524 4.272 1.00 96.62 604 LYS A O 1
ATOM 4758 N N . ALA A 1 605 ? 34.165 6.435 5.741 1.00 96.94 605 ALA A N 1
ATOM 4759 C CA . ALA A 1 605 ? 35.412 7.074 5.331 1.00 96.94 605 ALA A CA 1
ATOM 4760 C C . ALA A 1 605 ? 35.760 6.730 3.879 1.00 96.94 605 ALA A C 1
ATOM 4762 O O . ALA A 1 605 ? 36.086 7.630 3.112 1.00 96.94 605 ALA A O 1
ATOM 4763 N N . ILE A 1 606 ? 35.614 5.457 3.491 1.00 97.19 606 ILE A N 1
ATOM 4764 C CA . ILE A 1 606 ? 35.812 5.000 2.111 1.00 97.19 606 ILE A CA 1
ATOM 4765 C C . ILE A 1 606 ? 34.879 5.741 1.150 1.00 97.19 606 ILE A C 1
ATOM 4767 O O . ILE A 1 606 ? 35.354 6.257 0.148 1.00 97.19 606 ILE A O 1
ATOM 4771 N N . ASN A 1 607 ? 33.589 5.880 1.466 1.00 97.56 607 ASN A N 1
ATOM 4772 C CA . ASN A 1 607 ? 32.664 6.632 0.612 1.00 97.56 607 ASN A CA 1
ATOM 4773 C C . ASN A 1 607 ? 33.095 8.099 0.406 1.00 97.56 607 ASN A C 1
ATOM 4775 O O . ASN A 1 607 ? 33.054 8.591 -0.713 1.00 97.56 607 ASN A O 1
ATOM 4779 N N . TYR A 1 608 ? 33.577 8.788 1.451 1.00 97.62 608 TYR A N 1
ATOM 4780 C CA . TYR A 1 608 ? 34.122 10.150 1.312 1.00 97.62 608 TYR A CA 1
ATOM 4781 C C . TYR A 1 608 ? 35.445 10.211 0.536 1.00 97.62 608 TYR A C 1
ATOM 4783 O O . TYR A 1 608 ? 35.859 11.294 0.125 1.00 97.62 608 TYR A O 1
ATOM 4791 N N . ALA A 1 609 ? 36.137 9.087 0.375 1.00 97.12 609 ALA A N 1
ATOM 4792 C CA . ALA A 1 609 ? 37.430 9.029 -0.287 1.00 97.12 609 ALA A CA 1
ATOM 4793 C C . ALA A 1 609 ? 37.337 8.848 -1.799 1.00 97.12 609 ALA A C 1
ATOM 4795 O O . ALA A 1 609 ? 38.334 9.091 -2.457 1.00 97.12 609 ALA A O 1
ATOM 4796 N N . ILE A 1 610 ? 36.199 8.413 -2.342 1.00 97.06 610 ILE A N 1
ATOM 4797 C CA . ILE A 1 610 ? 36.056 8.126 -3.773 1.00 97.06 610 ILE A CA 1
ATOM 4798 C C . ILE A 1 610 ? 35.581 9.373 -4.523 1.00 97.06 610 ILE A C 1
ATOM 4800 O O . ILE A 1 610 ? 34.569 9.971 -4.159 1.00 97.06 610 ILE A O 1
ATOM 4804 N N . ASP A 1 611 ? 36.292 9.752 -5.587 1.00 95.75 611 ASP A N 1
ATOM 4805 C CA . ASP A 1 611 ? 35.896 10.845 -6.478 1.00 95.75 611 ASP A CA 1
ATOM 4806 C C . ASP A 1 611 ? 34.928 10.326 -7.557 1.00 95.75 611 ASP A C 1
ATOM 4808 O O . ASP A 1 611 ? 35.309 9.897 -8.655 1.00 95.75 611 ASP A O 1
ATOM 4812 N N . THR A 1 612 ? 33.637 10.332 -7.223 1.00 94.31 612 THR A N 1
ATOM 4813 C CA . THR A 1 612 ? 32.562 9.870 -8.111 1.00 94.31 612 THR A CA 1
ATOM 4814 C C . THR A 1 612 ? 32.440 10.723 -9.375 1.00 94.31 612 THR A C 1
ATOM 4816 O O . THR A 1 612 ? 32.190 10.168 -10.444 1.00 94.31 612 THR A O 1
ATOM 4819 N N . ASP A 1 613 ? 32.704 12.031 -9.313 1.00 94.31 613 ASP A N 1
ATOM 4820 C CA . ASP A 1 613 ? 32.681 12.926 -10.479 1.00 94.31 613 ASP A CA 1
ATOM 4821 C C . ASP A 1 613 ? 33.790 12.578 -11.482 1.00 94.31 613 ASP A C 1
ATOM 4823 O O . ASP A 1 613 ? 33.557 12.538 -12.699 1.00 94.31 613 ASP A O 1
ATOM 4827 N N . LYS A 1 614 ? 35.002 12.291 -10.985 1.00 94.12 614 LYS A N 1
ATOM 4828 C CA . LYS A 1 614 ? 36.124 11.810 -11.807 1.00 94.12 614 LYS A CA 1
ATOM 4829 C C . LYS A 1 614 ? 35.786 10.470 -12.458 1.00 94.12 614 LYS A C 1
ATOM 4831 O O . LYS A 1 614 ? 36.045 10.298 -13.650 1.00 94.12 614 LYS A O 1
ATOM 4836 N N . ILE A 1 615 ? 35.159 9.551 -11.719 1.00 93.44 615 ILE A N 1
ATOM 4837 C CA . ILE A 1 615 ? 34.703 8.256 -12.246 1.00 93.44 615 ILE A CA 1
ATOM 4838 C C . ILE A 1 615 ? 33.633 8.443 -13.329 1.00 93.44 615 ILE A C 1
ATOM 4840 O O . ILE A 1 615 ? 33.752 7.854 -14.404 1.00 93.44 615 ILE A O 1
ATOM 4844 N N . ILE A 1 616 ? 32.620 9.282 -13.094 1.00 93.31 616 ILE A N 1
ATOM 4845 C CA . ILE A 1 616 ? 31.534 9.529 -14.052 1.00 93.31 616 ILE A CA 1
ATOM 4846 C C . ILE A 1 616 ? 32.098 10.061 -15.379 1.00 93.31 616 ILE A C 1
ATOM 4848 O O . ILE A 1 616 ? 31.746 9.567 -16.451 1.00 93.31 616 ILE A O 1
ATOM 4852 N N . LYS A 1 617 ? 33.036 11.012 -15.329 1.00 91.19 617 LYS A N 1
ATOM 4853 C CA . LYS A 1 617 ? 33.679 11.567 -16.533 1.00 91.19 617 LYS A CA 1
ATOM 4854 C C . LYS A 1 617 ? 34.643 10.586 -17.204 1.00 91.19 617 LYS A C 1
ATOM 4856 O O . LYS A 1 617 ? 34.672 10.503 -18.427 1.00 91.19 617 LYS A O 1
ATOM 4861 N N . GLY A 1 618 ? 35.445 9.857 -16.427 1.00 87.25 618 GLY A N 1
ATOM 4862 C CA . GLY A 1 618 ? 36.518 9.003 -16.946 1.00 87.25 618 GLY A CA 1
ATOM 4863 C C . GLY A 1 618 ? 36.070 7.622 -17.436 1.00 87.25 618 GLY A C 1
ATOM 4864 O O . GLY A 1 618 ? 36.693 7.063 -18.343 1.00 87.25 618 GLY A O 1
ATOM 4865 N N . VAL A 1 619 ? 35.004 7.068 -16.846 1.00 86.38 619 VAL A N 1
ATOM 4866 C CA . VAL A 1 619 ? 34.548 5.688 -17.090 1.00 86.38 619 VAL A CA 1
ATOM 4867 C C . VAL A 1 619 ? 33.302 5.636 -17.968 1.00 86.38 619 VAL A C 1
ATOM 4869 O O . VAL A 1 619 ? 33.246 4.812 -18.877 1.00 86.38 619 VAL A O 1
ATOM 4872 N N . VAL A 1 620 ? 32.319 6.505 -17.713 1.00 87.75 620 VAL A N 1
ATOM 4873 C CA . VAL A 1 620 ? 31.024 6.519 -18.424 1.00 87.75 620 VAL A CA 1
ATOM 4874 C C . VAL A 1 620 ? 30.800 7.801 -19.229 1.00 87.75 620 VAL A C 1
ATOM 4876 O O . VAL A 1 620 ? 29.685 8.076 -19.653 1.00 87.75 620 VAL A O 1
ATOM 4879 N N . ASN A 1 621 ? 31.866 8.579 -19.460 1.00 88.81 621 ASN A N 1
ATOM 4880 C CA . ASN A 1 621 ? 31.876 9.773 -20.314 1.00 88.81 621 ASN A CA 1
ATOM 4881 C C . ASN A 1 621 ? 30.764 10.786 -19.975 1.00 88.81 621 ASN A C 1
ATOM 4883 O O . ASN A 1 621 ? 30.174 11.392 -20.858 1.00 88.81 621 ASN A O 1
ATOM 4887 N N . GLY A 1 622 ? 30.445 10.956 -18.688 1.00 88.62 622 GLY A N 1
ATOM 4888 C CA . GLY A 1 622 ? 29.414 11.900 -18.243 1.00 88.62 622 GLY A CA 1
ATOM 4889 C C . GLY A 1 622 ? 27.971 11.388 -18.330 1.00 88.62 622 GLY A C 1
ATOM 4890 O O . GLY A 1 622 ? 27.065 12.085 -17.877 1.00 88.62 622 GLY A O 1
ATOM 4891 N N . LEU A 1 623 ? 27.733 10.172 -18.837 1.00 90.31 623 LEU A N 1
ATOM 4892 C CA . LEU A 1 623 ? 26.393 9.598 -19.001 1.00 90.31 623 LEU A CA 1
ATOM 4893 C C . LEU A 1 623 ? 25.879 8.920 -17.715 1.00 90.31 623 LEU A C 1
ATOM 4895 O O . LEU A 1 623 ? 25.428 7.776 -17.709 1.00 90.31 623 LEU A O 1
ATOM 4899 N N . ALA A 1 624 ? 25.976 9.627 -16.590 1.00 93.06 624 ALA A N 1
ATOM 4900 C CA . ALA A 1 624 ? 25.481 9.183 -15.291 1.00 93.06 624 ALA A CA 1
ATOM 4901 C C . ALA A 1 624 ? 25.312 10.364 -14.322 1.00 93.06 624 ALA A C 1
ATOM 4903 O O . ALA A 1 624 ? 25.827 11.458 -14.555 1.00 93.06 624 ALA A O 1
ATOM 4904 N N . THR A 1 625 ? 24.615 10.137 -13.212 1.00 92.56 625 THR A N 1
ATOM 4905 C CA . THR A 1 625 ? 24.533 11.056 -12.065 1.00 92.56 625 THR A CA 1
ATOM 4906 C C . THR A 1 625 ? 25.096 10.404 -10.814 1.00 92.56 625 THR A C 1
ATOM 4908 O O . THR A 1 625 ? 25.008 9.189 -10.661 1.00 92.56 625 THR A O 1
ATOM 4911 N N . GLU A 1 626 ? 25.648 11.205 -9.902 1.00 93.50 626 GLU A N 1
ATOM 4912 C CA . GLU A 1 626 ? 26.109 10.732 -8.591 1.00 93.50 626 GLU A CA 1
ATOM 4913 C C . GLU A 1 626 ? 24.995 9.965 -7.862 1.00 93.50 626 GLU A C 1
ATOM 4915 O O . GLU A 1 626 ? 23.834 10.381 -7.867 1.00 93.50 626 GLU A O 1
ATOM 4920 N N . SER A 1 627 ? 25.354 8.846 -7.229 1.00 94.38 627 SER A N 1
ATOM 4921 C CA . SER A 1 627 ? 24.437 8.076 -6.394 1.00 94.38 627 SER A CA 1
ATOM 4922 C C . SER A 1 627 ? 24.530 8.530 -4.940 1.00 94.38 627 SER A C 1
ATOM 4924 O O . SER A 1 627 ? 25.576 8.405 -4.305 1.00 94.38 627 SER A O 1
ATOM 4926 N N . LYS A 1 628 ? 23.428 9.054 -4.391 1.00 93.94 628 LYS A N 1
ATOM 4927 C CA . LYS A 1 628 ? 23.344 9.438 -2.968 1.00 93.94 628 LYS A CA 1
ATOM 4928 C C . LYS A 1 628 ? 22.721 8.356 -2.093 1.00 93.94 628 LYS A C 1
ATOM 4930 O O . LYS A 1 628 ? 22.767 8.472 -0.867 1.00 93.94 628 LYS A O 1
ATOM 4935 N N . GLY A 1 629 ? 22.111 7.351 -2.712 1.00 92.69 629 GLY A N 1
ATOM 4936 C CA . GLY A 1 629 ? 21.346 6.311 -2.047 1.00 92.69 629 GLY A CA 1
ATOM 4937 C C . GLY A 1 629 ? 21.234 5.045 -2.880 1.00 92.69 629 GLY A C 1
ATOM 4938 O O . GLY A 1 629 ? 21.862 4.897 -3.924 1.00 92.69 629 GLY A O 1
ATOM 4939 N N . VAL A 1 630 ? 20.451 4.093 -2.383 1.00 93.00 630 VAL A N 1
ATOM 4940 C CA . VAL A 1 630 ? 20.318 2.784 -3.034 1.00 93.00 630 VAL A CA 1
ATOM 4941 C C . VAL A 1 630 ? 19.436 2.840 -4.276 1.00 93.00 630 VAL A C 1
ATOM 4943 O O . VAL A 1 630 ? 19.694 2.119 -5.240 1.00 93.00 630 VAL A O 1
ATOM 4946 N N . PHE A 1 631 ? 18.422 3.705 -4.262 1.00 93.81 631 PHE A N 1
ATOM 4947 C CA . PHE A 1 631 ? 17.483 3.843 -5.361 1.00 93.81 631 PHE A CA 1
ATOM 4948 C C . PHE A 1 631 ? 17.967 4.875 -6.378 1.00 93.81 631 PHE A C 1
ATOM 4950 O O . PHE A 1 631 ? 18.415 5.951 -5.985 1.00 93.81 631 PHE A O 1
ATOM 4957 N N . PRO A 1 632 ? 17.784 4.607 -7.679 1.00 92.50 632 PRO A N 1
ATOM 4958 C CA . PRO A 1 632 ? 17.699 5.666 -8.671 1.00 92.50 632 PRO A CA 1
ATOM 4959 C C . PRO A 1 632 ? 16.585 6.665 -8.289 1.00 92.50 632 PRO A C 1
ATOM 4961 O O . PRO A 1 632 ? 15.504 6.220 -7.878 1.00 92.50 632 PRO A O 1
ATOM 4964 N N . PRO A 1 633 ? 16.780 7.987 -8.475 1.00 88.88 633 PRO A N 1
ATOM 4965 C CA . PRO A 1 633 ? 15.817 9.013 -8.047 1.00 88.88 633 PRO A CA 1
ATOM 4966 C C . PRO A 1 633 ? 14.401 8.861 -8.620 1.00 88.88 633 PRO A C 1
ATOM 4968 O O . PRO A 1 633 ? 13.432 9.314 -8.016 1.00 88.88 633 PRO A O 1
ATOM 4971 N N . ALA A 1 634 ? 14.266 8.199 -9.774 1.00 87.69 634 ALA A N 1
ATOM 4972 C CA . ALA A 1 634 ? 12.977 7.921 -10.402 1.00 87.69 634 ALA A CA 1
ATOM 4973 C C . ALA A 1 634 ? 12.121 6.874 -9.652 1.00 87.69 634 ALA A C 1
ATOM 4975 O O . ALA A 1 634 ? 10.915 6.830 -9.878 1.00 87.69 634 ALA A O 1
ATOM 4976 N N . ILE A 1 635 ? 12.707 6.052 -8.766 1.00 90.44 635 ILE A N 1
ATOM 4977 C CA . ILE A 1 635 ? 11.966 5.107 -7.904 1.00 90.44 635 ILE A CA 1
ATOM 4978 C C . ILE A 1 635 ? 11.614 5.778 -6.574 1.00 90.44 635 ILE A C 1
ATOM 4980 O O . ILE A 1 635 ? 10.447 5.849 -6.195 1.00 90.44 635 ILE A O 1
ATOM 4984 N N . ILE A 1 636 ? 12.629 6.269 -5.858 1.00 91.44 636 ILE A N 1
ATOM 4985 C CA . ILE A 1 636 ? 12.474 7.018 -4.609 1.00 91.44 636 ILE A CA 1
ATOM 4986 C C . ILE A 1 636 ? 13.388 8.228 -4.661 1.00 91.44 636 ILE A C 1
ATOM 4988 O O . ILE A 1 636 ? 14.592 8.105 -4.872 1.00 91.44 636 ILE A O 1
ATOM 4992 N N . ASP A 1 637 ? 12.797 9.381 -4.377 1.00 88.19 637 ASP A N 1
ATOM 4993 C CA . ASP A 1 637 ? 13.503 10.647 -4.324 1.00 88.19 637 ASP A CA 1
ATOM 4994 C C . ASP A 1 637 ? 14.680 10.646 -3.329 1.00 88.19 637 ASP A C 1
ATOM 4996 O O . ASP A 1 637 ? 14.559 10.159 -2.198 1.00 88.19 637 ASP A O 1
ATOM 5000 N N . ASP A 1 638 ? 15.803 11.243 -3.733 1.00 89.31 638 ASP A N 1
ATOM 5001 C CA . ASP A 1 638 ? 17.049 11.277 -2.962 1.00 89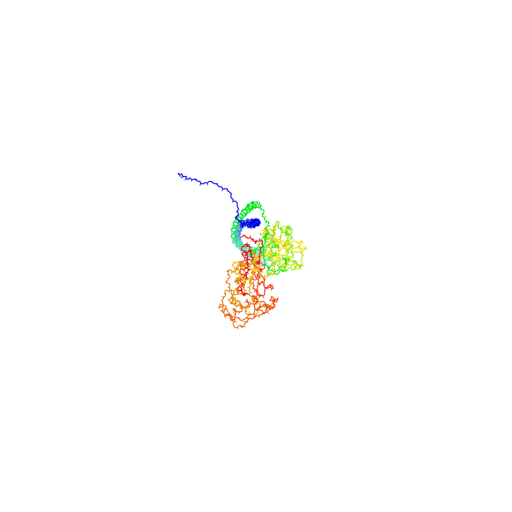.31 638 ASP A CA 1
ATOM 5002 C C . ASP A 1 638 ? 17.407 12.664 -2.399 1.00 89.31 638 ASP A C 1
ATOM 5004 O O . ASP A 1 638 ? 18.413 12.789 -1.698 1.00 89.31 638 ASP A O 1
ATOM 5008 N N . HIS A 1 639 ? 16.589 13.706 -2.620 1.00 88.25 639 HIS A N 1
ATOM 5009 C CA . HIS A 1 639 ? 16.919 15.086 -2.217 1.00 88.25 639 HIS A CA 1
ATOM 5010 C C . HIS A 1 639 ? 17.175 15.251 -0.711 1.00 88.25 639 HIS A C 1
ATOM 5012 O O . HIS A 1 639 ? 17.914 16.146 -0.297 1.00 88.25 639 HIS A O 1
ATOM 5018 N N . GLN A 1 640 ? 16.573 14.401 0.126 1.00 87.44 640 GLN A N 1
ATOM 5019 C CA . GLN A 1 640 ? 16.786 14.417 1.578 1.00 87.44 640 GLN A CA 1
ATOM 5020 C C . GLN A 1 640 ? 18.129 13.799 2.000 1.00 87.44 640 GLN A C 1
ATOM 5022 O O . GLN A 1 640 ? 18.571 13.993 3.138 1.00 87.44 640 GLN A O 1
ATOM 5027 N N . LEU A 1 641 ? 18.782 13.048 1.111 1.00 92.00 641 LEU A N 1
ATOM 5028 C CA . LEU A 1 641 ? 20.073 12.428 1.359 1.00 92.00 641 LEU A CA 1
ATOM 5029 C C . LEU A 1 641 ? 21.195 13.426 1.073 1.00 92.00 641 LEU A C 1
ATOM 5031 O O . LEU A 1 641 ? 21.242 14.089 0.039 1.00 92.00 641 LEU A O 1
ATOM 5035 N N . LYS A 1 642 ? 22.151 13.514 2.001 1.00 87.31 642 LYS A N 1
ATOM 5036 C CA . LYS A 1 642 ? 23.315 14.400 1.851 1.00 87.31 642 LYS A CA 1
ATOM 5037 C C . LYS A 1 642 ? 24.326 13.884 0.820 1.00 87.31 642 LYS A C 1
ATOM 5039 O O . LYS A 1 642 ? 25.105 14.687 0.309 1.00 87.31 642 LYS A O 1
ATOM 5044 N N . GLY A 1 643 ? 24.323 12.575 0.554 1.00 87.50 643 GLY A N 1
ATOM 5045 C CA . GLY A 1 643 ? 25.353 11.890 -0.227 1.00 87.50 643 GLY A CA 1
ATOM 5046 C C . GLY A 1 643 ? 26.737 11.917 0.437 1.00 87.50 643 GLY A C 1
ATOM 5047 O O . GLY A 1 643 ? 26.916 12.426 1.554 1.00 87.50 643 GLY A O 1
ATOM 5048 N N . PHE A 1 644 ? 27.731 11.388 -0.276 1.00 92.62 644 PHE A N 1
ATOM 5049 C CA . PHE A 1 644 ? 29.126 11.311 0.163 1.00 92.62 644 PHE A CA 1
ATOM 5050 C C . PHE A 1 644 ? 30.039 12.121 -0.755 1.00 92.62 644 PHE A C 1
ATOM 5052 O O . PHE A 1 644 ? 30.932 11.581 -1.394 1.00 92.62 644 PHE A O 1
ATOM 5059 N N . LYS A 1 645 ? 29.840 13.444 -0.784 1.00 93.25 645 LYS A N 1
ATOM 5060 C CA . LYS A 1 645 ? 30.699 14.338 -1.574 1.00 93.25 645 LYS A CA 1
ATOM 5061 C C . LYS A 1 645 ? 32.177 14.110 -1.258 1.00 93.25 645 LYS A C 1
ATOM 5063 O O . LYS A 1 645 ? 32.555 14.160 -0.083 1.00 93.25 645 LYS A O 1
ATOM 5068 N N . TYR A 1 646 ? 32.984 13.941 -2.303 1.00 96.31 646 TYR A N 1
ATOM 5069 C CA . TYR A 1 646 ? 34.417 13.675 -2.213 1.00 96.31 646 TYR A CA 1
ATOM 5070 C C . TYR A 1 646 ? 35.128 14.626 -1.234 1.00 96.31 646 TYR A C 1
ATOM 5072 O O . TYR A 1 646 ? 35.124 15.851 -1.386 1.00 96.31 646 TYR A O 1
ATOM 5080 N N . ASN A 1 647 ? 35.701 14.052 -0.177 1.00 96.81 647 ASN A N 1
ATOM 5081 C CA . ASN A 1 647 ? 36.411 14.750 0.887 1.00 96.81 647 ASN A CA 1
ATOM 5082 C C . ASN A 1 647 ? 37.475 13.825 1.521 1.00 96.81 647 ASN A C 1
ATOM 5084 O O . ASN A 1 647 ? 37.258 13.257 2.601 1.00 96.81 647 ASN A O 1
ATOM 5088 N N . PRO A 1 648 ? 38.658 13.696 0.891 1.00 95.56 648 PRO A N 1
ATOM 5089 C CA . PRO A 1 648 ? 39.712 12.796 1.358 1.00 95.56 648 PRO A CA 1
ATOM 5090 C C . PRO A 1 648 ? 40.302 13.218 2.713 1.00 95.56 648 PRO A C 1
ATOM 5092 O O . PRO A 1 648 ? 40.795 12.377 3.464 1.00 95.56 648 PRO A O 1
ATOM 5095 N N . THR A 1 649 ? 40.231 14.505 3.071 1.00 96.38 649 THR A N 1
ATOM 5096 C CA . THR A 1 649 ? 40.660 15.004 4.389 1.00 96.38 649 THR A CA 1
ATOM 5097 C C . THR A 1 649 ? 39.772 14.446 5.498 1.00 96.38 649 THR A C 1
ATOM 5099 O O . THR A 1 649 ? 40.280 13.907 6.480 1.00 96.38 649 THR A O 1
ATOM 5102 N N . LYS A 1 650 ? 38.448 14.501 5.313 1.00 95.88 650 LYS A N 1
ATOM 5103 C CA . LYS A 1 650 ? 37.476 13.926 6.250 1.00 95.88 650 LYS A CA 1
ATOM 5104 C C . LYS A 1 650 ? 37.595 12.405 6.327 1.00 95.88 650 LYS A C 1
ATOM 5106 O O . LYS A 1 650 ? 37.494 11.842 7.413 1.00 95.88 650 LYS A O 1
ATOM 5111 N N . ALA A 1 651 ? 37.842 11.738 5.199 1.00 96.50 651 ALA A N 1
ATOM 5112 C CA . ALA A 1 651 ? 38.095 10.300 5.184 1.00 96.50 651 ALA A CA 1
ATOM 5113 C C . ALA A 1 651 ? 39.301 9.930 6.071 1.00 96.50 651 ALA A C 1
ATOM 5115 O O . ALA A 1 651 ? 39.172 9.082 6.951 1.00 96.50 651 ALA A O 1
ATOM 5116 N N . LYS A 1 652 ? 40.439 10.627 5.920 1.00 95.25 652 LYS A N 1
ATOM 5117 C CA . LYS A 1 652 ? 41.634 10.437 6.770 1.00 95.25 652 LYS A CA 1
ATOM 5118 C C . LYS A 1 652 ? 41.351 10.671 8.253 1.00 95.25 652 LYS A C 1
ATOM 5120 O O . LYS A 1 652 ? 41.830 9.911 9.088 1.00 95.25 652 LYS A O 1
ATOM 5125 N N . GLU A 1 653 ? 40.578 11.704 8.583 1.00 95.25 653 GLU A N 1
ATOM 5126 C CA . GLU A 1 653 ? 40.185 12.001 9.964 1.00 95.25 653 GLU A CA 1
ATOM 5127 C C . GLU A 1 653 ? 39.390 10.843 10.587 1.00 95.25 653 GLU A C 1
ATOM 5129 O O . GLU A 1 653 ? 39.735 10.369 11.669 1.00 95.25 653 GLU A O 1
ATOM 5134 N N . ILE A 1 654 ? 38.379 10.329 9.877 1.00 95.38 654 ILE A N 1
ATOM 5135 C CA . ILE A 1 654 ? 37.568 9.197 10.345 1.00 95.38 654 ILE A CA 1
ATOM 5136 C C . ILE A 1 654 ? 38.430 7.934 10.507 1.00 95.38 654 ILE A C 1
ATOM 5138 O O . ILE A 1 654 ? 38.296 7.234 11.512 1.00 95.38 654 ILE A O 1
ATOM 5142 N N . LEU A 1 655 ? 39.342 7.650 9.569 1.00 94.06 655 LEU A N 1
ATOM 5143 C CA . LEU A 1 655 ? 40.251 6.500 9.668 1.00 94.06 655 LEU A CA 1
ATOM 5144 C C . LEU A 1 655 ? 41.203 6.596 10.868 1.00 94.06 655 LEU A C 1
ATOM 5146 O O . LEU A 1 655 ? 41.427 5.596 11.555 1.00 94.06 655 LEU A O 1
ATOM 5150 N N . ASN A 1 656 ? 41.742 7.787 11.139 1.00 92.12 656 ASN A N 1
ATOM 5151 C CA . ASN A 1 656 ? 42.614 8.027 12.287 1.00 92.12 656 ASN A CA 1
ATOM 5152 C C . ASN A 1 656 ? 41.856 7.849 13.609 1.00 92.12 656 ASN A C 1
ATOM 5154 O O . ASN A 1 656 ? 42.343 7.149 14.494 1.00 92.12 656 ASN A O 1
ATOM 5158 N N . ASN A 1 657 ? 40.644 8.404 13.716 1.00 92.31 657 ASN A N 1
ATOM 5159 C CA . ASN A 1 657 ? 39.806 8.281 14.913 1.00 92.31 657 ASN A CA 1
ATOM 5160 C C . ASN A 1 657 ? 39.413 6.823 15.219 1.00 92.31 657 ASN A C 1
ATOM 5162 O O . ASN A 1 657 ? 39.216 6.475 16.380 1.00 92.31 657 ASN A O 1
ATOM 5166 N N . ASN A 1 658 ? 39.348 5.960 14.197 1.00 89.81 658 ASN A N 1
ATOM 5167 C CA . ASN A 1 658 ? 39.045 4.529 14.333 1.00 89.81 658 ASN A CA 1
ATOM 5168 C C . ASN A 1 658 ? 40.296 3.625 14.417 1.00 89.81 658 ASN A C 1
ATOM 5170 O O . ASN A 1 658 ? 40.185 2.394 14.388 1.00 89.81 658 ASN A O 1
ATOM 5174 N N . ASN A 1 659 ? 41.493 4.215 14.549 1.00 86.00 659 ASN A N 1
ATOM 5175 C CA . ASN A 1 659 ? 42.785 3.521 14.640 1.00 86.00 659 ASN A CA 1
ATOM 5176 C C . ASN A 1 659 ? 43.049 2.536 13.480 1.00 86.00 659 ASN A C 1
ATOM 5178 O O . ASN A 1 659 ? 43.659 1.484 13.682 1.00 86.00 659 ASN A O 1
ATOM 5182 N N . PHE A 1 660 ? 42.600 2.854 12.258 1.00 87.94 660 PHE A N 1
ATOM 5183 C CA . PHE A 1 660 ? 42.724 1.956 11.098 1.00 87.94 660 PHE A CA 1
ATOM 5184 C C . PHE A 1 660 ? 44.182 1.568 10.800 1.00 87.94 660 PHE A C 1
ATOM 5186 O O . PHE A 1 660 ? 44.484 0.390 10.617 1.00 87.94 660 PHE A O 1
ATOM 5193 N N . ASN A 1 661 ? 45.102 2.538 10.833 1.00 77.12 661 ASN A N 1
ATOM 5194 C CA . ASN A 1 661 ? 46.519 2.330 10.504 1.00 77.12 661 ASN A CA 1
ATOM 5195 C C . ASN A 1 661 ? 47.218 1.310 11.423 1.00 77.12 661 ASN A C 1
ATOM 5197 O O . ASN A 1 661 ? 48.209 0.703 11.028 1.00 77.12 661 ASN A O 1
ATOM 5201 N N . SER A 1 662 ? 46.701 1.084 12.634 1.00 75.62 662 SER A N 1
ATOM 5202 C CA . SER A 1 662 ? 47.230 0.082 13.566 1.00 75.62 662 SER A CA 1
ATOM 5203 C C . SER A 1 662 ? 46.779 -1.348 13.245 1.00 75.62 662 SER A C 1
ATOM 5205 O O . SER A 1 662 ? 47.317 -2.288 13.824 1.00 75.62 662 SER A O 1
ATOM 5207 N N . ARG A 1 663 ? 45.799 -1.530 12.347 1.00 77.94 663 ARG A N 1
ATOM 5208 C CA . ARG A 1 663 ? 45.210 -2.837 12.009 1.00 77.94 663 ARG A CA 1
ATOM 5209 C C . ARG A 1 663 ? 45.900 -3.538 10.831 1.00 77.94 663 ARG A C 1
ATOM 5211 O O . ARG A 1 663 ? 45.802 -4.753 10.727 1.00 77.94 663 ARG A O 1
ATOM 5218 N N . ASN A 1 664 ? 46.634 -2.797 9.991 1.00 79.31 664 ASN A N 1
ATOM 5219 C CA . ASN A 1 664 ? 47.431 -3.309 8.860 1.00 79.31 664 ASN A CA 1
ATOM 5220 C C . ASN A 1 664 ? 46.670 -4.278 7.919 1.00 79.31 664 ASN A C 1
ATOM 5222 O O . ASN A 1 664 ? 47.235 -5.256 7.428 1.00 79.31 664 ASN A O 1
ATOM 5226 N N . GLU A 1 665 ? 45.378 -4.023 7.684 1.00 86.69 665 GLU A N 1
ATOM 5227 C CA . GLU A 1 665 ? 44.544 -4.805 6.764 1.00 86.69 665 GLU A CA 1
ATOM 5228 C C . GLU A 1 665 ? 44.486 -4.158 5.372 1.00 86.69 665 GLU A C 1
ATOM 5230 O O . GLU A 1 665 ? 44.384 -2.938 5.237 1.00 86.69 665 GLU A O 1
ATOM 5235 N N . ARG A 1 666 ? 44.520 -4.994 4.327 1.00 92.50 666 ARG A N 1
ATOM 5236 C CA . ARG A 1 666 ? 44.365 -4.586 2.923 1.00 92.50 666 ARG A CA 1
ATOM 5237 C C . ARG A 1 666 ? 42.935 -4.816 2.456 1.00 92.50 666 ARG A C 1
ATOM 5239 O O . ARG A 1 666 ? 42.378 -5.878 2.723 1.00 92.50 666 ARG A O 1
ATOM 5246 N N . LEU A 1 667 ? 42.374 -3.865 1.714 1.00 95.38 667 LEU A N 1
ATOM 5247 C CA . LEU A 1 667 ? 41.043 -4.002 1.125 1.00 95.38 667 LEU A CA 1
ATOM 5248 C C . LEU A 1 667 ? 41.092 -4.953 -0.076 1.00 95.38 667 LEU A C 1
ATOM 5250 O O . LEU A 1 667 ? 41.727 -4.644 -1.087 1.00 95.38 667 LEU A O 1
ATOM 5254 N N . LYS A 1 668 ? 40.405 -6.095 0.004 1.00 95.94 668 LYS A N 1
ATOM 5255 C CA . LYS A 1 668 ? 40.338 -7.060 -1.102 1.00 95.94 668 LYS A CA 1
ATOM 5256 C C . LYS A 1 668 ? 39.202 -6.723 -2.062 1.00 95.94 668 LYS A C 1
ATOM 5258 O O . LYS A 1 668 ? 38.035 -6.803 -1.680 1.00 95.94 668 LYS A O 1
ATOM 5263 N N . ILE A 1 669 ? 39.538 -6.400 -3.309 1.00 94.81 669 ILE A N 1
ATOM 5264 C CA . ILE A 1 669 ? 38.588 -6.013 -4.361 1.00 94.81 669 ILE A CA 1
ATOM 5265 C C . ILE A 1 669 ? 38.436 -7.153 -5.372 1.00 94.81 669 ILE A C 1
ATOM 5267 O O . ILE A 1 669 ? 39.419 -7.581 -5.981 1.00 94.81 669 ILE A O 1
ATOM 5271 N N . LEU A 1 670 ? 37.203 -7.620 -5.586 1.00 92.69 670 LEU A N 1
ATOM 5272 C CA . LEU A 1 670 ? 36.894 -8.617 -6.611 1.00 92.69 670 LEU A CA 1
ATOM 5273 C C . LEU A 1 670 ? 36.796 -7.971 -8.000 1.00 92.69 670 LEU A C 1
ATOM 5275 O O . LEU A 1 670 ? 35.930 -7.127 -8.249 1.00 92.69 670 LEU A O 1
ATOM 5279 N N . ALA A 1 671 ? 37.619 -8.437 -8.936 1.00 89.00 671 ALA A N 1
ATOM 5280 C CA . ALA A 1 671 ? 37.672 -7.961 -10.315 1.00 89.00 671 ALA A CA 1
ATOM 5281 C C . ALA A 1 671 ? 37.458 -9.102 -11.320 1.00 89.00 671 ALA A C 1
ATOM 5283 O O . ALA A 1 671 ? 37.823 -10.254 -11.078 1.00 89.00 671 ALA A O 1
ATOM 5284 N N . ARG A 1 672 ? 36.893 -8.781 -12.487 1.00 86.12 672 ARG A N 1
ATOM 5285 C CA . ARG A 1 672 ? 36.849 -9.721 -13.614 1.00 86.12 672 ARG A CA 1
ATOM 5286 C C . ARG A 1 672 ? 38.244 -9.819 -14.242 1.00 86.12 672 ARG A C 1
ATOM 5288 O O . ARG A 1 672 ? 38.948 -8.816 -14.372 1.00 86.12 672 ARG A O 1
ATOM 5295 N N . LYS A 1 673 ? 38.666 -11.029 -14.602 1.00 80.88 673 LYS A N 1
ATOM 5296 C CA . LYS A 1 673 ? 39.853 -11.261 -15.429 1.00 80.88 673 LYS A CA 1
ATOM 5297 C C . LYS A 1 673 ? 39.513 -10.838 -16.859 1.00 80.88 673 LYS A C 1
ATOM 5299 O O . LYS A 1 673 ? 38.448 -11.198 -17.351 1.00 80.88 673 LYS A O 1
ATOM 5304 N N . GLU A 1 674 ? 40.382 -10.048 -17.481 1.00 66.81 674 GLU A N 1
ATOM 5305 C CA . GLU A 1 674 ? 40.193 -9.629 -18.871 1.00 66.81 674 GLU A CA 1
ATOM 5306 C C . GLU A 1 674 ? 40.334 -10.824 -19.820 1.00 66.81 674 GLU A C 1
ATOM 5308 O O . GLU A 1 674 ? 41.195 -11.686 -19.617 1.00 66.81 674 GLU A O 1
ATOM 5313 N N . ASP A 1 675 ? 39.503 -10.838 -20.861 1.00 58.44 675 ASP A N 1
ATOM 5314 C CA . ASP A 1 675 ? 39.786 -11.592 -22.077 1.00 58.44 675 ASP A CA 1
ATOM 5315 C C . ASP A 1 675 ? 40.791 -10.770 -22.914 1.00 58.44 675 ASP A C 1
ATOM 5317 O O . ASP A 1 675 ? 40.737 -9.535 -22.927 1.00 58.44 675 ASP A O 1
ATOM 5321 N N . GLU A 1 676 ? 41.756 -11.427 -23.568 1.00 41.84 676 GLU A N 1
ATOM 5322 C CA . GLU A 1 676 ? 42.792 -10.733 -24.350 1.00 41.84 676 GLU A CA 1
ATOM 5323 C C . GLU A 1 676 ? 42.160 -9.813 -25.416 1.00 41.84 676 GLU A C 1
ATOM 5325 O O . GLU A 1 676 ? 41.436 -10.274 -26.295 1.00 41.84 676 GLU A O 1
ATOM 5330 N N . GLY A 1 677 ? 42.452 -8.505 -25.350 1.00 39.66 677 GLY A N 1
ATOM 5331 C CA . GLY A 1 677 ? 42.054 -7.515 -26.363 1.00 39.66 677 GLY A CA 1
ATOM 5332 C C . GLY A 1 677 ? 40.921 -6.549 -25.985 1.00 39.66 677 GLY A C 1
ATOM 5333 O O . GLY A 1 677 ? 40.631 -5.649 -26.772 1.00 39.66 677 GLY A O 1
ATOM 5334 N N . THR A 1 678 ? 40.308 -6.657 -24.800 1.00 42.66 678 THR A N 1
ATOM 5335 C CA . THR A 1 678 ? 39.240 -5.732 -24.358 1.00 42.66 678 THR A CA 1
ATOM 5336 C C . THR A 1 678 ? 39.675 -4.846 -23.192 1.00 42.66 678 THR A C 1
ATOM 5338 O O . THR A 1 678 ? 39.890 -5.346 -22.094 1.00 42.66 678 THR A O 1
ATOM 5341 N N . THR A 1 679 ? 39.740 -3.522 -23.380 1.00 44.69 679 THR A N 1
ATOM 5342 C CA . THR A 1 679 ? 39.893 -2.574 -22.259 1.00 44.69 679 THR A CA 1
ATOM 5343 C C . THR A 1 679 ? 38.529 -2.358 -21.599 1.00 44.69 679 THR A C 1
ATOM 5345 O O . THR A 1 679 ? 37.702 -1.595 -22.097 1.00 44.69 679 THR A O 1
ATOM 5348 N N . ASN A 1 680 ? 38.260 -3.055 -20.498 1.00 61.97 680 ASN A N 1
ATOM 5349 C CA . ASN A 1 680 ? 36.945 -3.055 -19.853 1.00 61.97 680 ASN A CA 1
ATOM 5350 C C . ASN A 1 680 ? 36.737 -1.785 -18.999 1.00 61.97 680 ASN A C 1
ATOM 5352 O O . ASN A 1 680 ? 37.611 -1.405 -18.218 1.00 61.97 680 ASN A O 1
ATOM 5356 N N . SER A 1 681 ? 35.565 -1.144 -19.074 1.00 70.00 681 SER A N 1
ATOM 5357 C CA . SER A 1 681 ? 35.191 -0.003 -18.212 1.00 70.00 681 SER A CA 1
ATOM 5358 C C . SER A 1 681 ? 35.301 -0.326 -16.713 1.00 70.00 681 SER A C 1
ATOM 5360 O O . SER A 1 681 ? 35.601 0.557 -15.911 1.00 70.00 681 SER A O 1
ATOM 5362 N N . ASN A 1 682 ? 35.155 -1.603 -16.334 1.00 77.62 682 ASN A N 1
ATOM 5363 C CA . ASN A 1 682 ? 35.378 -2.075 -14.962 1.00 77.62 682 ASN A CA 1
ATOM 5364 C C . ASN A 1 682 ? 36.830 -1.902 -14.487 1.00 77.62 682 ASN A C 1
ATOM 5366 O O . ASN A 1 682 ? 37.056 -1.573 -13.328 1.00 77.62 682 ASN A O 1
ATOM 5370 N N . GLU A 1 683 ? 37.815 -2.097 -15.364 1.00 82.25 683 GLU A N 1
ATOM 5371 C CA . GLU A 1 683 ? 39.230 -1.966 -15.004 1.00 82.25 683 GLU A CA 1
ATOM 5372 C C . GLU A 1 683 ? 39.582 -0.497 -14.736 1.00 82.25 683 GLU A C 1
ATOM 5374 O O . GLU A 1 683 ? 40.228 -0.167 -13.741 1.00 82.25 683 GLU A O 1
ATOM 5379 N N . LYS A 1 684 ? 39.078 0.413 -15.582 1.00 85.94 684 LYS A N 1
ATOM 5380 C CA . LYS A 1 684 ? 39.215 1.864 -15.377 1.00 85.94 684 LYS A CA 1
ATOM 5381 C C . LYS A 1 684 ? 38.580 2.307 -14.058 1.00 85.94 684 LYS A C 1
ATOM 5383 O O . LYS A 1 684 ? 39.196 3.069 -13.319 1.00 85.94 684 LYS A O 1
ATOM 5388 N N . LEU A 1 685 ? 37.385 1.796 -13.748 1.00 89.75 685 LEU A N 1
ATOM 5389 C CA . LEU A 1 685 ? 36.701 2.052 -12.480 1.00 89.75 685 LEU A CA 1
ATOM 5390 C C . LEU A 1 685 ? 37.552 1.619 -11.278 1.00 89.75 685 LEU A C 1
ATOM 5392 O O . LEU A 1 685 ? 37.780 2.416 -10.371 1.00 89.75 685 LEU A O 1
ATOM 5396 N N . ILE A 1 686 ? 38.045 0.377 -11.283 1.00 90.38 686 ILE A N 1
ATOM 5397 C CA . ILE A 1 686 ? 38.846 -0.170 -10.179 1.00 90.38 686 ILE A CA 1
ATOM 5398 C C . ILE A 1 686 ? 40.148 0.621 -10.002 1.00 90.38 686 ILE A C 1
ATOM 5400 O O . ILE A 1 686 ? 40.515 0.935 -8.873 1.00 90.38 686 ILE A O 1
ATOM 5404 N N . ASN A 1 687 ? 40.817 1.004 -11.092 1.00 90.69 687 ASN A N 1
ATOM 5405 C CA . ASN A 1 687 ? 42.052 1.787 -11.022 1.00 90.69 687 ASN A CA 1
ATOM 5406 C C . ASN A 1 687 ? 41.843 3.175 -10.399 1.00 90.69 687 ASN A C 1
ATOM 5408 O O . ASN A 1 687 ? 42.654 3.583 -9.568 1.00 90.69 687 ASN A O 1
ATOM 5412 N N . HIS A 1 688 ? 40.749 3.870 -10.734 1.00 92.12 688 HIS A N 1
ATOM 5413 C CA . HIS A 1 688 ? 40.400 5.136 -10.081 1.00 92.12 688 HIS A CA 1
ATOM 5414 C C . HIS A 1 688 ? 40.151 4.956 -8.579 1.00 92.12 688 HIS A C 1
ATOM 5416 O O . HIS A 1 688 ? 40.701 5.703 -7.775 1.00 92.12 688 HIS A O 1
ATOM 5422 N N . ILE A 1 689 ? 39.403 3.918 -8.196 1.00 94.38 689 ILE A N 1
ATOM 5423 C CA . ILE A 1 689 ? 39.124 3.615 -6.786 1.00 94.38 689 ILE A CA 1
ATOM 5424 C C . ILE A 1 689 ? 40.418 3.322 -6.015 1.00 94.38 689 ILE A C 1
ATOM 5426 O O . ILE A 1 689 ? 40.613 3.838 -4.919 1.00 94.38 689 ILE A O 1
ATOM 5430 N N . ILE A 1 690 ? 41.332 2.526 -6.575 1.00 94.56 690 ILE A N 1
ATOM 5431 C CA . ILE A 1 690 ? 42.609 2.200 -5.921 1.00 94.56 690 ILE A CA 1
ATOM 5432 C C . ILE A 1 690 ? 43.481 3.446 -5.748 1.00 94.56 690 ILE A C 1
ATOM 5434 O O . ILE A 1 690 ? 44.113 3.606 -4.703 1.00 94.56 690 ILE A O 1
ATOM 5438 N N . GLU A 1 691 ? 43.530 4.322 -6.754 1.00 95.00 691 GLU A N 1
ATOM 5439 C CA . GLU A 1 691 ? 44.260 5.591 -6.686 1.00 95.00 691 GLU A CA 1
ATOM 5440 C C . GLU A 1 691 ? 43.746 6.460 -5.526 1.00 95.00 691 GLU A C 1
ATOM 5442 O O . GLU A 1 691 ? 44.530 6.916 -4.689 1.00 95.00 691 GLU A O 1
ATOM 5447 N N . ASP A 1 692 ? 42.427 6.617 -5.433 1.00 96.00 692 ASP A N 1
ATOM 5448 C CA . ASP A 1 692 ? 41.759 7.419 -4.411 1.00 96.00 692 ASP A CA 1
ATOM 5449 C C . ASP A 1 692 ? 41.954 6.838 -2.997 1.00 96.00 692 ASP A C 1
ATOM 5451 O O . ASP A 1 692 ? 42.319 7.554 -2.057 1.00 96.00 692 ASP A O 1
ATOM 5455 N N . LEU A 1 693 ? 41.815 5.517 -2.844 1.00 96.06 693 LEU A N 1
ATOM 5456 C CA . LEU A 1 693 ? 42.029 4.822 -1.571 1.00 96.06 693 LEU A CA 1
ATOM 5457 C C . LEU A 1 693 ? 43.492 4.863 -1.113 1.00 96.06 693 LEU A C 1
ATOM 5459 O O . LEU A 1 693 ? 43.774 5.054 0.075 1.00 96.06 693 LEU A O 1
ATOM 5463 N N . LYS A 1 694 ? 44.444 4.781 -2.046 1.00 94.50 694 LYS A N 1
ATOM 5464 C CA . LYS A 1 694 ? 45.871 4.926 -1.739 1.00 94.50 694 LYS A CA 1
ATOM 5465 C C . LYS A 1 694 ? 46.187 6.316 -1.180 1.00 94.50 694 LYS A C 1
ATOM 5467 O O . LYS A 1 694 ? 46.984 6.428 -0.249 1.00 94.50 694 LYS A O 1
ATOM 5472 N N . ASN A 1 695 ? 45.534 7.368 -1.681 1.00 93.44 695 ASN A N 1
ATOM 5473 C CA . ASN A 1 695 ? 45.742 8.745 -1.216 1.00 93.44 695 ASN A CA 1
ATOM 5474 C C . ASN A 1 695 ? 45.335 8.968 0.249 1.00 93.44 695 ASN A C 1
ATOM 5476 O O . ASN A 1 695 ? 45.826 9.912 0.883 1.00 93.44 695 ASN A O 1
ATOM 5480 N N . ILE A 1 696 ? 44.468 8.109 0.795 1.00 93.81 696 ILE A N 1
ATOM 5481 C CA . ILE A 1 696 ? 44.036 8.126 2.200 1.00 93.81 696 ILE A CA 1
ATOM 5482 C C . ILE A 1 696 ? 44.704 7.057 3.074 1.00 93.81 696 ILE A C 1
ATOM 5484 O O . ILE A 1 696 ? 44.424 7.006 4.268 1.00 93.81 696 ILE A O 1
ATOM 5488 N N . GLY A 1 697 ? 45.628 6.268 2.514 1.00 90.69 697 GLY A N 1
ATOM 5489 C CA . GLY A 1 697 ? 46.407 5.269 3.250 1.00 90.69 697 GLY A CA 1
ATOM 5490 C C . GLY A 1 697 ? 45.787 3.869 3.305 1.00 90.69 697 GLY A C 1
ATOM 5491 O O . GLY A 1 697 ? 46.248 3.049 4.092 1.00 90.69 697 GLY A O 1
ATOM 5492 N N . ILE A 1 698 ? 44.773 3.570 2.484 1.00 94.44 698 ILE A N 1
ATOM 5493 C CA . ILE A 1 698 ? 44.220 2.215 2.354 1.00 94.44 698 ILE A CA 1
ATOM 5494 C C . ILE A 1 698 ? 44.936 1.493 1.207 1.00 94.44 698 ILE A C 1
ATOM 5496 O O . ILE A 1 698 ? 44.843 1.886 0.044 1.00 94.44 698 ILE A O 1
ATOM 5500 N N . GLU A 1 699 ? 45.635 0.405 1.524 1.00 93.44 699 GLU A N 1
ATOM 5501 C CA . GLU A 1 699 ? 46.211 -0.486 0.516 1.00 93.44 699 GLU A CA 1
ATOM 5502 C C . GLU A 1 699 ? 45.168 -1.492 0.009 1.00 93.44 699 GLU A C 1
ATOM 5504 O O . GLU A 1 699 ? 44.417 -2.069 0.796 1.00 93.44 699 GLU A O 1
ATOM 5509 N N . CYS A 1 700 ? 45.142 -1.734 -1.304 1.00 94.94 700 CYS A N 1
ATOM 5510 C CA . CYS A 1 700 ? 44.183 -2.634 -1.946 1.00 94.94 700 CYS A CA 1
ATOM 5511 C C . CYS A 1 700 ? 44.871 -3.875 -2.539 1.00 94.94 700 CYS A C 1
ATOM 5513 O O . CYS A 1 700 ? 45.967 -3.786 -3.092 1.00 94.94 700 CYS A O 1
ATOM 5515 N N . GLU A 1 701 ? 44.201 -5.024 -2.471 1.00 94.69 701 GLU A N 1
ATOM 5516 C CA . GLU A 1 701 ? 44.580 -6.278 -3.132 1.00 94.69 701 GLU A CA 1
ATOM 5517 C C . GLU A 1 701 ? 43.497 -6.647 -4.155 1.00 94.69 701 GLU A C 1
ATOM 5519 O O . GLU A 1 701 ? 42.324 -6.760 -3.803 1.00 94.69 701 GLU A O 1
ATOM 5524 N N . ILE A 1 702 ? 43.869 -6.837 -5.424 1.00 92.75 702 ILE A N 1
ATOM 5525 C CA . ILE A 1 702 ? 42.916 -7.198 -6.483 1.00 92.75 702 ILE A CA 1
ATOM 5526 C C . ILE A 1 702 ? 42.869 -8.717 -6.634 1.00 92.75 702 ILE A C 1
ATOM 5528 O O . ILE A 1 702 ? 43.879 -9.349 -6.946 1.00 92.75 702 ILE A O 1
ATOM 5532 N N . ILE A 1 703 ? 41.677 -9.293 -6.500 1.00 92.38 703 ILE A N 1
ATOM 5533 C CA . ILE A 1 703 ? 41.420 -10.714 -6.737 1.00 92.38 703 ILE A CA 1
ATOM 5534 C C . ILE A 1 703 ? 40.687 -10.846 -8.071 1.00 92.38 703 ILE A C 1
ATOM 5536 O O . ILE A 1 703 ? 39.540 -10.421 -8.203 1.00 92.38 703 ILE A O 1
ATOM 5540 N N . ARG A 1 704 ? 41.356 -11.422 -9.076 1.00 90.44 704 ARG A N 1
ATOM 5541 C CA . ARG A 1 704 ? 40.801 -11.584 -10.428 1.00 90.44 704 ARG A CA 1
ATOM 5542 C C . ARG A 1 704 ? 40.208 -12.971 -10.636 1.00 90.44 704 ARG A C 1
ATOM 5544 O O . ARG A 1 704 ? 40.892 -13.966 -10.409 1.00 90.44 704 ARG A O 1
ATOM 5551 N N . VAL A 1 705 ? 38.981 -13.025 -11.148 1.00 90.50 705 VAL A N 1
ATOM 5552 C CA . VAL A 1 705 ? 38.272 -14.275 -11.477 1.00 90.50 705 VAL A CA 1
ATOM 5553 C C . VAL A 1 705 ? 37.684 -14.233 -12.892 1.00 90.50 705 VAL A C 1
ATOM 5555 O O . VAL A 1 705 ? 37.379 -13.143 -13.381 1.00 90.50 705 VAL A O 1
ATOM 5558 N N . PRO A 1 706 ? 37.513 -15.378 -13.578 1.00 87.00 706 PRO A N 1
ATOM 5559 C CA . PRO A 1 706 ? 36.853 -15.418 -14.883 1.00 87.00 706 PRO A CA 1
ATOM 5560 C C . PRO A 1 706 ? 35.458 -14.776 -14.848 1.00 87.00 706 PRO A C 1
ATOM 5562 O O . PRO A 1 706 ? 34.714 -14.956 -13.884 1.00 87.00 706 PRO A O 1
ATOM 5565 N N . SER A 1 707 ? 35.063 -14.066 -15.911 1.00 81.69 707 SER A N 1
ATOM 5566 C CA . SER A 1 707 ? 33.788 -13.326 -15.963 1.00 81.69 707 SER A CA 1
ATOM 5567 C C . SER A 1 707 ? 32.556 -14.190 -15.658 1.00 81.69 707 SER A C 1
ATOM 5569 O O . SER A 1 707 ? 31.657 -13.733 -14.953 1.00 81.69 707 SER A O 1
ATOM 5571 N N . LYS A 1 708 ? 32.538 -15.449 -16.121 1.00 80.12 708 LYS A N 1
ATOM 5572 C CA . LYS A 1 708 ? 31.447 -16.413 -15.870 1.00 80.12 708 LYS A CA 1
ATOM 5573 C C . LYS A 1 708 ? 31.335 -16.848 -14.404 1.00 80.12 708 LYS A C 1
ATOM 5575 O O . LYS A 1 708 ? 30.262 -17.240 -13.969 1.00 80.12 708 LYS A O 1
ATOM 5580 N N . GLU A 1 709 ? 32.425 -16.761 -13.648 1.00 86.19 709 GLU A N 1
ATOM 5581 C CA . GLU A 1 709 ? 32.501 -17.172 -12.242 1.00 86.19 709 GLU A CA 1
ATOM 5582 C C . GLU A 1 709 ? 32.423 -15.973 -11.283 1.00 86.19 709 GLU A C 1
ATOM 5584 O O . GLU A 1 709 ? 32.446 -16.148 -10.066 1.00 86.19 709 GLU A O 1
ATOM 5589 N N . TYR A 1 710 ? 32.327 -14.745 -11.807 1.00 86.50 710 TYR A N 1
ATOM 5590 C CA . TYR A 1 710 ? 32.398 -13.520 -11.007 1.00 86.50 710 TYR A CA 1
ATOM 5591 C C . TYR A 1 710 ? 31.333 -13.458 -9.908 1.00 86.50 710 TYR A C 1
ATOM 5593 O O . TYR A 1 710 ? 31.643 -13.131 -8.767 1.00 86.50 710 TYR A O 1
ATOM 5601 N N . MET A 1 711 ? 30.093 -13.824 -10.243 1.00 83.19 711 MET A N 1
ATOM 5602 C CA . MET A 1 711 ? 28.963 -13.795 -9.307 1.00 83.19 711 MET A CA 1
ATOM 5603 C C . MET A 1 711 ? 28.859 -15.056 -8.431 1.00 83.19 711 MET A C 1
ATOM 5605 O O . MET A 1 711 ? 27.894 -15.206 -7.685 1.00 83.19 711 MET A O 1
ATOM 5609 N N . ALA A 1 712 ? 29.828 -15.979 -8.498 1.00 87.06 712 ALA A N 1
ATOM 5610 C CA . ALA A 1 712 ? 29.831 -17.152 -7.630 1.00 87.06 712 ALA A CA 1
ATOM 5611 C C . ALA A 1 712 ? 30.052 -16.730 -6.168 1.00 87.06 712 ALA A C 1
ATOM 5613 O O . ALA A 1 712 ? 31.008 -16.015 -5.847 1.00 87.06 712 ALA A O 1
ATOM 5614 N N . SER A 1 713 ? 29.200 -17.217 -5.263 1.00 84.31 713 SER A N 1
ATOM 5615 C CA . SER A 1 713 ? 29.261 -16.898 -3.827 1.00 84.31 713 SER A CA 1
ATOM 5616 C C . SER A 1 713 ? 30.627 -17.228 -3.209 1.00 84.31 713 SER A C 1
ATOM 5618 O O . SER A 1 713 ? 31.137 -16.483 -2.371 1.00 84.31 713 SER A O 1
ATOM 5620 N N . GLU A 1 714 ? 31.277 -18.293 -3.677 1.00 87.50 714 GLU A N 1
ATOM 5621 C CA . GLU A 1 714 ? 32.632 -18.687 -3.278 1.00 87.50 714 GLU A CA 1
ATOM 5622 C C . GLU A 1 714 ? 33.698 -17.637 -3.620 1.00 87.50 714 GLU A C 1
ATOM 5624 O O . GLU A 1 714 ? 34.682 -17.507 -2.895 1.00 87.50 714 GLU A O 1
ATOM 5629 N N . ASN A 1 715 ? 33.519 -16.866 -4.694 1.00 89.81 715 ASN A N 1
ATOM 5630 C CA . ASN A 1 715 ? 34.449 -15.809 -5.091 1.00 89.81 715 ASN A CA 1
ATOM 5631 C C . ASN A 1 715 ? 34.174 -14.510 -4.331 1.00 89.81 715 ASN A C 1
ATOM 5633 O O . ASN A 1 715 ? 35.105 -13.892 -3.809 1.00 89.81 715 ASN A O 1
ATOM 5637 N N . ILE A 1 716 ? 32.898 -14.146 -4.175 1.00 88.12 716 ILE A N 1
ATOM 5638 C CA . ILE A 1 716 ? 32.492 -12.967 -3.397 1.00 88.12 716 ILE A CA 1
ATOM 5639 C C . ILE A 1 716 ? 32.876 -13.125 -1.918 1.00 88.12 716 ILE A C 1
ATOM 5641 O O . ILE A 1 716 ? 33.396 -12.194 -1.305 1.00 88.12 716 ILE A O 1
ATOM 5645 N N . SER A 1 717 ? 32.717 -14.324 -1.344 1.00 88.19 717 SER A N 1
ATOM 5646 C CA . SER A 1 717 ? 33.083 -14.608 0.054 1.00 88.19 717 SER A CA 1
ATOM 5647 C C . SER A 1 717 ? 34.567 -14.370 0.377 1.00 88.19 717 SER A C 1
ATOM 5649 O O . SER A 1 717 ? 34.911 -14.101 1.532 1.00 88.19 717 SER A O 1
ATOM 5651 N N . LYS A 1 718 ? 35.454 -14.406 -0.628 1.00 90.19 718 LYS A N 1
ATOM 5652 C CA . LYS A 1 718 ? 36.907 -14.211 -0.479 1.00 90.19 718 LYS A CA 1
ATOM 5653 C C . LYS A 1 718 ? 37.343 -12.740 -0.498 1.00 90.19 718 LYS A C 1
ATOM 5655 O O . LYS A 1 718 ? 38.485 -12.466 -0.127 1.00 90.19 718 LYS A O 1
ATOM 5660 N N . CYS A 1 719 ? 36.458 -11.818 -0.878 1.00 93.81 719 CYS A N 1
ATOM 5661 C CA . CYS A 1 719 ? 36.770 -10.401 -1.086 1.00 93.81 719 CYS A CA 1
ATOM 5662 C C . CYS A 1 719 ? 35.965 -9.505 -0.141 1.00 93.81 719 CYS A C 1
ATOM 5664 O O . CYS A 1 719 ? 34.843 -9.846 0.228 1.00 93.81 719 CYS A O 1
ATOM 5666 N N . ASP A 1 720 ? 36.525 -8.357 0.238 1.00 95.75 720 ASP A N 1
ATOM 5667 C CA . ASP A 1 720 ? 35.849 -7.384 1.103 1.00 95.75 720 ASP A CA 1
ATOM 5668 C C . ASP A 1 720 ? 34.852 -6.528 0.323 1.00 95.75 720 ASP A C 1
ATOM 5670 O O . ASP A 1 720 ? 33.807 -6.173 0.865 1.00 95.75 720 ASP A O 1
ATOM 5674 N N . VAL A 1 721 ? 35.146 -6.238 -0.949 1.00 95.81 721 VAL A N 1
ATOM 5675 C CA . VAL A 1 721 ? 34.241 -5.525 -1.856 1.00 95.81 721 VAL A CA 1
ATOM 5676 C C . VAL A 1 721 ? 34.155 -6.186 -3.230 1.00 95.81 721 VAL A C 1
ATOM 5678 O O . VAL A 1 721 ? 35.129 -6.754 -3.731 1.00 95.81 721 VAL A O 1
ATOM 5681 N N . TYR A 1 722 ? 32.987 -6.081 -3.858 1.00 92.94 722 TYR A N 1
ATOM 5682 C CA . TYR A 1 722 ? 32.723 -6.525 -5.229 1.00 92.94 722 TYR A CA 1
ATOM 5683 C C . TYR A 1 722 ? 32.038 -5.409 -6.022 1.00 92.94 722 TYR A C 1
ATOM 5685 O O . TYR A 1 722 ? 31.296 -4.616 -5.453 1.00 92.94 722 TYR A O 1
ATOM 5693 N N . VAL A 1 723 ? 32.279 -5.341 -7.329 1.00 90.38 723 VAL A N 1
ATOM 5694 C CA . VAL A 1 723 ? 31.658 -4.364 -8.235 1.00 90.38 723 VAL A CA 1
ATOM 5695 C C . VAL A 1 723 ? 30.345 -4.939 -8.757 1.00 90.38 723 VAL A C 1
ATOM 5697 O O . VAL A 1 723 ? 30.321 -6.049 -9.291 1.00 90.38 723 VAL A O 1
ATOM 5700 N N . MET A 1 724 ? 29.254 -4.182 -8.646 1.00 88.00 724 MET A N 1
ATOM 5701 C CA . MET A 1 724 ? 27.956 -4.596 -9.169 1.00 88.00 724 MET A CA 1
ATOM 5702 C C . MET A 1 724 ? 27.180 -3.419 -9.755 1.00 88.00 724 MET A C 1
ATOM 5704 O O . MET A 1 724 ? 27.230 -2.300 -9.250 1.00 88.00 724 MET A O 1
ATOM 5708 N N . GLY A 1 725 ? 26.448 -3.708 -10.827 1.00 88.69 725 GLY A N 1
ATOM 5709 C CA . GLY A 1 725 ? 25.359 -2.877 -11.316 1.00 88.69 725 GLY A CA 1
ATOM 5710 C C . GLY A 1 725 ? 24.056 -3.630 -11.103 1.00 88.69 725 GLY A C 1
ATOM 5711 O O . GLY A 1 725 ? 23.991 -4.821 -11.411 1.00 88.69 725 GLY A O 1
ATOM 5712 N N . TRP A 1 726 ? 23.046 -2.957 -10.565 1.00 89.44 726 TRP A N 1
ATOM 5713 C CA . TRP A 1 726 ? 21.700 -3.505 -10.446 1.00 89.44 726 TRP A CA 1
ATOM 5714 C C . TRP A 1 726 ? 20.738 -2.662 -11.267 1.00 89.44 726 TRP A C 1
ATOM 5716 O O . TRP A 1 726 ? 20.724 -1.442 -11.117 1.00 89.44 726 TRP A O 1
ATOM 5726 N N . ILE A 1 727 ? 19.969 -3.315 -12.133 1.00 86.94 727 ILE A N 1
ATOM 5727 C CA . ILE A 1 727 ? 18.876 -2.714 -12.894 1.00 86.94 727 ILE A CA 1
ATOM 5728 C C . ILE A 1 727 ? 17.561 -3.148 -12.251 1.00 86.94 727 ILE A C 1
ATOM 5730 O O . ILE A 1 727 ? 17.386 -4.319 -11.928 1.00 86.94 727 ILE A O 1
ATOM 5734 N N . ALA A 1 728 ? 16.657 -2.201 -12.023 1.00 87.75 728 ALA A N 1
ATOM 5735 C CA . ALA A 1 728 ? 15.319 -2.512 -11.554 1.00 87.75 728 ALA A CA 1
ATOM 5736 C C . ALA A 1 728 ? 14.538 -3.209 -12.672 1.00 87.75 728 ALA A C 1
ATOM 5738 O O . ALA A 1 728 ? 14.482 -2.697 -13.792 1.00 87.75 728 ALA A O 1
ATOM 5739 N N . ASP A 1 729 ? 13.891 -4.332 -12.370 1.00 81.19 729 ASP A N 1
ATOM 5740 C CA . ASP A 1 729 ? 13.002 -4.973 -13.339 1.00 81.19 729 ASP A CA 1
ATOM 5741 C C . ASP A 1 729 ? 11.713 -4.158 -13.515 1.00 81.19 729 ASP A C 1
ATOM 5743 O O . ASP A 1 729 ? 11.117 -4.090 -14.592 1.00 81.19 729 ASP A O 1
ATOM 5747 N N . THR A 1 730 ? 11.282 -3.511 -12.431 1.00 86.88 730 THR A N 1
ATOM 5748 C CA . THR A 1 730 ? 10.086 -2.673 -12.359 1.00 86.88 730 THR A CA 1
ATOM 5749 C C . THR A 1 730 ? 10.385 -1.328 -11.697 1.00 86.88 730 THR A C 1
ATOM 5751 O O . THR A 1 730 ? 11.425 -1.135 -11.077 1.00 86.88 730 THR A O 1
ATOM 5754 N N . GLY A 1 731 ? 9.431 -0.397 -11.765 1.00 87.06 731 GLY A N 1
ATOM 5755 C CA . GLY A 1 731 ? 9.479 0.839 -10.980 1.00 87.06 731 GLY A CA 1
ATOM 5756 C C . GLY A 1 731 ? 9.194 0.659 -9.483 1.00 87.06 731 GLY A C 1
ATOM 5757 O O . GLY A 1 731 ? 9.113 1.652 -8.766 1.00 87.06 731 GLY A O 1
ATOM 5758 N N . ASP A 1 732 ? 8.987 -0.573 -9.003 1.00 90.44 732 ASP A N 1
ATOM 5759 C CA . ASP A 1 732 ? 8.585 -0.822 -7.625 1.00 90.44 732 ASP A CA 1
ATOM 5760 C C . ASP A 1 732 ? 9.801 -0.841 -6.681 1.00 90.44 732 ASP A C 1
ATOM 5762 O O . ASP A 1 732 ? 10.739 -1.613 -6.906 1.00 90.44 732 ASP A O 1
ATOM 5766 N N . PRO A 1 733 ? 9.793 -0.073 -5.574 1.00 92.19 733 PRO A N 1
ATOM 5767 C CA . PRO A 1 733 ? 10.925 -0.055 -4.652 1.00 92.19 733 PRO A CA 1
ATOM 5768 C C . PRO A 1 733 ? 11.232 -1.424 -4.023 1.00 92.19 733 PRO A C 1
ATOM 5770 O O . PRO A 1 733 ? 12.379 -1.706 -3.673 1.00 92.19 733 PRO A O 1
ATOM 5773 N N . ASP A 1 734 ? 10.233 -2.300 -3.875 1.00 90.31 734 ASP A N 1
ATOM 5774 C CA . ASP A 1 734 ? 10.438 -3.627 -3.298 1.00 90.31 734 ASP A CA 1
ATOM 5775 C C . ASP A 1 734 ? 11.234 -4.560 -4.213 1.00 90.31 734 ASP A C 1
ATOM 5777 O O . ASP A 1 734 ? 12.105 -5.291 -3.739 1.00 90.31 734 ASP A O 1
ATOM 5781 N N . ASN A 1 735 ? 10.964 -4.500 -5.519 1.00 86.12 735 ASN A N 1
ATOM 5782 C CA . ASN A 1 735 ? 11.688 -5.264 -6.532 1.00 86.12 735 ASN A CA 1
ATOM 5783 C C . ASN A 1 735 ? 13.172 -4.859 -6.592 1.00 86.12 735 ASN A C 1
ATOM 5785 O O . ASN A 1 735 ? 14.016 -5.654 -6.989 1.00 86.12 735 ASN A O 1
ATOM 5789 N N . TYR A 1 736 ? 13.507 -3.664 -6.106 1.00 88.94 736 TYR A N 1
ATOM 5790 C CA . TYR A 1 736 ? 14.887 -3.229 -5.936 1.00 88.94 736 TYR A CA 1
ATOM 5791 C C . TYR A 1 736 ? 15.502 -3.702 -4.607 1.00 88.94 736 TYR A C 1
ATOM 5793 O O . TYR A 1 736 ? 16.615 -4.226 -4.575 1.00 88.94 736 TYR A O 1
ATOM 5801 N N . LEU A 1 737 ? 14.794 -3.517 -3.485 1.00 93.12 737 LEU A N 1
ATOM 5802 C CA . LEU A 1 737 ? 15.358 -3.781 -2.157 1.00 93.12 737 LEU A CA 1
ATOM 5803 C C . LEU A 1 737 ? 15.380 -5.257 -1.781 1.00 93.12 737 LEU A C 1
ATOM 5805 O O . LEU A 1 737 ? 16.347 -5.699 -1.164 1.00 93.12 737 LEU A O 1
ATOM 5809 N N . THR A 1 738 ? 14.324 -6.012 -2.096 1.00 90.75 738 THR A N 1
ATOM 5810 C CA . THR A 1 738 ? 14.220 -7.421 -1.692 1.00 90.75 738 THR A CA 1
ATOM 5811 C C . THR A 1 738 ? 15.431 -8.219 -2.194 1.00 90.75 738 THR A C 1
ATOM 5813 O O . THR A 1 738 ? 16.134 -8.783 -1.352 1.00 90.75 738 THR A O 1
ATOM 5816 N N . PRO A 1 739 ? 15.784 -8.189 -3.495 1.00 89.94 739 PRO A N 1
ATOM 5817 C CA . PRO A 1 739 ? 16.940 -8.928 -4.001 1.00 89.94 739 PRO A CA 1
ATOM 5818 C C . PRO A 1 739 ? 18.276 -8.531 -3.365 1.00 89.94 739 PRO A C 1
ATOM 5820 O O . PRO A 1 739 ? 19.140 -9.387 -3.175 1.00 89.94 739 PRO A O 1
ATOM 5823 N N . LEU A 1 740 ? 18.458 -7.251 -3.037 1.00 91.19 740 LEU A N 1
ATOM 5824 C CA . LEU A 1 740 ? 19.754 -6.704 -2.631 1.00 91.19 740 LEU A CA 1
ATOM 5825 C C . LEU A 1 740 ? 19.983 -6.692 -1.116 1.00 91.19 740 LEU A C 1
ATOM 5827 O O . LEU A 1 740 ? 21.126 -6.791 -0.677 1.00 91.19 740 LEU A O 1
ATOM 5831 N N . PHE A 1 741 ? 18.918 -6.562 -0.323 1.00 93.81 741 PHE A N 1
ATOM 5832 C CA . PHE A 1 741 ? 19.007 -6.281 1.114 1.00 93.81 741 PHE A CA 1
ATOM 5833 C C . PHE A 1 741 ? 18.185 -7.222 1.996 1.00 93.81 741 PHE A C 1
ATOM 5835 O O . PHE A 1 741 ? 18.311 -7.143 3.216 1.00 93.81 741 PHE A O 1
ATOM 5842 N N . SER A 1 742 ? 17.368 -8.123 1.433 1.00 91.31 742 SER A N 1
ATOM 5843 C CA . SER A 1 742 ? 16.711 -9.149 2.257 1.00 91.31 742 SER A CA 1
ATOM 5844 C C . SER A 1 742 ? 17.684 -10.295 2.584 1.00 91.31 742 SER A C 1
ATOM 5846 O O . SER A 1 742 ? 18.315 -10.826 1.663 1.00 91.31 742 SER A O 1
ATOM 5848 N N . PRO A 1 743 ? 17.813 -10.711 3.861 1.00 89.31 743 PRO A N 1
ATOM 5849 C CA . PRO A 1 743 ? 18.753 -11.758 4.284 1.00 89.31 743 PRO A CA 1
ATOM 5850 C C . PRO A 1 743 ? 18.546 -13.122 3.611 1.00 89.31 743 PRO A C 1
ATOM 5852 O O . PRO A 1 743 ? 19.513 -13.845 3.381 1.00 89.31 743 PRO A O 1
ATOM 5855 N N . ASP A 1 744 ? 17.298 -13.447 3.267 1.00 83.69 744 ASP A N 1
ATOM 5856 C CA . ASP A 1 744 ? 16.896 -14.758 2.742 1.00 83.69 744 ASP A CA 1
ATOM 5857 C C . ASP A 1 744 ? 17.127 -14.915 1.225 1.00 83.69 744 ASP A C 1
ATOM 5859 O O . ASP A 1 744 ? 16.903 -15.987 0.662 1.00 83.69 744 ASP A O 1
ATOM 5863 N N . THR A 1 745 ? 17.576 -13.859 0.539 1.00 84.38 745 THR A N 1
ATOM 5864 C CA . THR A 1 745 ? 17.719 -13.849 -0.925 1.00 84.38 745 THR A CA 1
ATOM 5865 C C . THR A 1 745 ? 19.133 -14.199 -1.363 1.00 84.38 745 THR A C 1
ATOM 5867 O O . THR A 1 745 ? 20.110 -13.648 -0.857 1.00 84.38 745 THR A O 1
ATOM 5870 N N . TYR A 1 746 ? 19.263 -15.062 -2.375 1.00 83.50 746 TYR A N 1
ATOM 5871 C CA . TYR A 1 746 ? 20.572 -15.506 -2.872 1.00 83.50 746 TYR A CA 1
ATOM 5872 C C . TYR A 1 746 ? 21.414 -14.371 -3.487 1.00 83.50 746 TYR A C 1
ATOM 5874 O O . TYR A 1 746 ? 22.641 -14.455 -3.497 1.00 83.50 746 TYR A O 1
ATOM 5882 N N . THR A 1 747 ? 20.763 -13.312 -3.981 1.00 85.25 747 THR A N 1
ATOM 5883 C CA . THR A 1 747 ? 21.382 -12.112 -4.569 1.00 85.25 747 THR A CA 1
ATOM 5884 C C . THR A 1 747 ? 21.846 -11.084 -3.535 1.00 85.25 747 THR A C 1
ATOM 5886 O O . THR A 1 747 ? 22.499 -10.109 -3.907 1.00 85.25 747 THR A O 1
ATOM 5889 N N . ASN A 1 748 ? 21.587 -11.298 -2.237 1.00 90.50 748 ASN A N 1
ATOM 5890 C CA . ASN A 1 748 ? 22.172 -10.501 -1.154 1.00 90.50 748 ASN A CA 1
ATOM 5891 C C . ASN A 1 748 ? 23.633 -10.926 -0.924 1.00 90.50 748 ASN A C 1
ATOM 5893 O O . ASN A 1 748 ? 24.016 -11.485 0.109 1.00 90.50 748 ASN A O 1
ATOM 5897 N N . PHE A 1 749 ? 24.467 -10.677 -1.933 1.00 89.12 749 PHE A N 1
ATOM 5898 C CA . PHE A 1 749 ? 25.871 -11.074 -1.963 1.00 89.12 749 PHE A CA 1
ATOM 5899 C C . PHE A 1 749 ? 26.700 -10.412 -0.857 1.00 89.12 749 PHE A C 1
ATOM 5901 O O . PHE A 1 749 ? 27.642 -11.014 -0.344 1.00 89.12 749 PHE A O 1
ATOM 5908 N N . GLY A 1 750 ? 26.334 -9.184 -0.473 1.00 89.12 750 GLY A N 1
ATOM 5909 C CA . GLY A 1 750 ? 26.973 -8.456 0.625 1.00 89.12 750 GLY A CA 1
ATOM 5910 C C . GLY A 1 750 ? 26.624 -9.010 2.006 1.00 89.12 750 GLY A C 1
ATOM 5911 O O . GLY A 1 750 ? 27.328 -8.726 2.970 1.00 89.12 750 GLY A O 1
ATOM 5912 N N . GLY A 1 751 ? 25.564 -9.817 2.114 1.00 92.12 751 GLY A N 1
ATOM 5913 C CA . GLY A 1 751 ? 25.114 -10.378 3.380 1.00 92.12 751 GLY A CA 1
ATOM 5914 C C . GLY A 1 751 ? 24.626 -9.323 4.367 1.00 92.12 751 GLY A C 1
ATOM 5915 O O . GLY A 1 751 ? 24.845 -9.480 5.565 1.00 92.12 751 GLY A O 1
ATOM 5916 N N . TYR A 1 752 ? 24.010 -8.251 3.867 1.00 94.69 752 TYR A N 1
ATOM 5917 C CA . TYR A 1 752 ? 23.402 -7.229 4.711 1.00 94.69 752 TYR A CA 1
ATOM 5918 C C . TYR A 1 752 ? 22.230 -7.824 5.494 1.00 94.69 752 TYR A C 1
ATOM 5920 O O . TYR A 1 752 ? 21.369 -8.485 4.913 1.00 94.69 752 TYR A O 1
ATOM 5928 N N . ASP A 1 753 ? 22.218 -7.591 6.805 1.00 95.12 753 ASP A N 1
ATOM 5929 C CA . ASP A 1 753 ? 21.183 -8.066 7.720 1.00 95.12 753 ASP A CA 1
ATOM 5930 C C . ASP A 1 753 ? 20.937 -7.013 8.807 1.00 95.12 753 ASP A C 1
ATOM 5932 O O . ASP A 1 753 ? 21.636 -6.938 9.820 1.00 95.12 753 ASP A O 1
ATOM 5936 N N . ASN A 1 754 ? 19.952 -6.152 8.556 1.00 96.12 754 ASN A N 1
ATOM 5937 C CA . ASN A 1 754 ? 19.450 -5.192 9.529 1.00 96.12 754 ASN A CA 1
ATOM 5938 C C . ASN A 1 754 ? 17.971 -5.497 9.805 1.00 96.12 754 ASN A C 1
ATOM 5940 O O . ASN A 1 754 ? 17.120 -5.453 8.908 1.00 96.12 754 ASN A O 1
ATOM 5944 N N . LYS A 1 755 ? 17.662 -5.793 11.073 1.00 96.19 755 LYS A N 1
ATOM 5945 C CA . LYS A 1 755 ? 16.310 -6.158 11.516 1.00 96.19 755 LYS A CA 1
ATOM 5946 C C . LYS A 1 755 ? 15.295 -5.034 11.313 1.00 96.19 755 LYS A C 1
ATOM 5948 O O . LYS A 1 755 ? 14.171 -5.325 10.914 1.00 96.19 755 LYS A O 1
ATOM 5953 N N . GLU A 1 756 ? 15.674 -3.776 11.556 1.00 97.19 756 GLU A N 1
ATOM 5954 C CA . GLU A 1 756 ? 14.769 -2.635 11.354 1.00 97.19 756 GLU A CA 1
ATOM 5955 C C . GLU A 1 756 ? 14.439 -2.471 9.868 1.00 97.19 756 GLU A C 1
ATOM 5957 O O . GLU A 1 756 ? 13.271 -2.332 9.511 1.00 97.19 756 GLU A O 1
ATOM 5962 N N . VAL A 1 757 ? 15.445 -2.561 8.992 1.00 96.81 757 VAL A N 1
ATOM 5963 C CA . VAL A 1 757 ? 15.240 -2.490 7.536 1.00 96.81 757 VAL A CA 1
ATOM 5964 C C . VAL A 1 757 ? 14.346 -3.627 7.048 1.00 96.81 757 VAL A C 1
ATOM 5966 O O . VAL A 1 757 ? 13.377 -3.373 6.335 1.00 96.81 757 VAL A O 1
ATOM 5969 N N . THR A 1 758 ? 14.612 -4.861 7.477 1.00 95.19 758 THR A N 1
ATOM 5970 C CA . THR A 1 758 ? 13.829 -6.039 7.071 1.00 95.19 758 THR A CA 1
ATOM 5971 C C . THR A 1 758 ? 12.361 -5.923 7.493 1.00 95.19 758 THR A C 1
ATOM 5973 O O . THR A 1 758 ? 11.459 -6.244 6.717 1.00 95.19 758 THR A O 1
ATOM 5976 N N . GLU A 1 759 ? 12.100 -5.441 8.708 1.00 95.38 759 GLU A N 1
ATOM 5977 C CA . GLU A 1 759 ? 10.737 -5.247 9.207 1.00 95.38 759 GLU A CA 1
ATOM 5978 C C . GLU A 1 759 ? 10.014 -4.117 8.459 1.00 95.38 759 GLU A C 1
ATOM 5980 O O . GLU A 1 759 ? 8.879 -4.294 8.015 1.00 95.38 759 GLU A O 1
ATOM 5985 N N . LEU A 1 760 ? 10.690 -2.989 8.213 1.00 96.56 760 LEU A N 1
ATOM 5986 C CA . LEU A 1 760 ? 10.130 -1.896 7.414 1.00 96.56 760 LEU A CA 1
ATOM 5987 C C . LEU A 1 760 ? 9.826 -2.332 5.975 1.00 96.56 760 LEU A C 1
ATOM 5989 O O . LEU A 1 760 ? 8.795 -1.939 5.435 1.00 96.56 760 LEU A O 1
ATOM 5993 N N . MET A 1 761 ? 10.670 -3.164 5.356 1.00 94.06 761 MET A N 1
ATOM 5994 C CA . MET A 1 761 ? 10.409 -3.717 4.021 1.00 94.06 761 MET A CA 1
ATOM 5995 C C . MET A 1 761 ? 9.140 -4.581 4.007 1.00 94.06 761 MET A C 1
ATOM 5997 O O . MET A 1 761 ? 8.289 -4.410 3.133 1.00 94.06 761 MET A O 1
ATOM 6001 N N . LYS A 1 762 ? 8.957 -5.459 5.006 1.00 91.38 762 LYS A N 1
ATOM 6002 C CA . LYS A 1 762 ? 7.735 -6.274 5.153 1.00 91.38 762 LYS A CA 1
ATOM 6003 C C . LYS A 1 762 ? 6.489 -5.414 5.356 1.00 91.38 762 LYS A C 1
ATOM 6005 O O . LYS A 1 762 ? 5.441 -5.714 4.783 1.00 91.38 762 LYS A O 1
ATOM 6010 N N . GLN A 1 763 ? 6.595 -4.348 6.146 1.00 92.12 763 GLN A N 1
ATOM 6011 C CA . GLN A 1 763 ? 5.506 -3.390 6.340 1.00 92.12 763 GLN A CA 1
ATOM 6012 C C . GLN A 1 763 ? 5.185 -2.651 5.039 1.00 92.12 763 GLN A C 1
ATOM 6014 O O . GLN A 1 763 ? 4.020 -2.591 4.653 1.00 92.12 763 GLN A O 1
ATOM 6019 N N . ALA A 1 764 ? 6.200 -2.162 4.321 1.00 92.50 764 ALA A N 1
ATOM 6020 C CA . ALA A 1 764 ? 6.033 -1.409 3.081 1.00 92.50 764 ALA A CA 1
ATOM 6021 C C . ALA A 1 764 ? 5.290 -2.197 1.989 1.00 92.50 764 ALA A C 1
ATOM 6023 O O . ALA A 1 764 ? 4.470 -1.609 1.283 1.00 92.50 764 ALA A O 1
ATOM 6024 N N . LYS A 1 765 ? 5.512 -3.518 1.882 1.00 88.31 765 LYS A N 1
ATOM 6025 C CA . LYS A 1 765 ? 4.765 -4.386 0.947 1.00 88.31 765 LYS A CA 1
ATOM 6026 C C . LYS A 1 765 ? 3.254 -4.370 1.207 1.00 88.31 765 LYS A C 1
ATOM 6028 O O . LYS A 1 765 ? 2.481 -4.344 0.257 1.00 88.31 765 LYS A O 1
ATOM 6033 N N . LYS A 1 766 ? 2.843 -4.329 2.481 1.00 87.31 766 LYS A N 1
ATOM 6034 C CA . LYS A 1 766 ? 1.432 -4.388 2.908 1.00 87.31 766 LYS A CA 1
ATOM 6035 C C . LYS A 1 766 ? 0.702 -3.043 2.824 1.00 87.31 766 LYS A C 1
ATOM 6037 O O . LYS A 1 766 ? -0.517 -3.000 2.981 1.00 87.31 766 LYS A O 1
ATOM 6042 N N . ILE A 1 767 ? 1.418 -1.935 2.618 1.00 87.50 767 ILE A N 1
ATOM 6043 C CA . ILE A 1 767 ? 0.815 -0.599 2.550 1.00 87.50 767 ILE A CA 1
ATOM 6044 C C . ILE A 1 767 ? 0.244 -0.361 1.147 1.00 87.50 767 ILE A C 1
ATOM 6046 O O . ILE A 1 767 ? 0.981 -0.274 0.169 1.00 87.50 767 ILE A O 1
ATOM 6050 N N . ILE A 1 768 ? -1.074 -0.166 1.059 1.00 81.38 768 ILE A N 1
ATOM 6051 C CA . ILE A 1 768 ? -1.759 0.177 -0.200 1.00 81.38 768 ILE A CA 1
ATOM 6052 C C . ILE A 1 768 ? -1.655 1.675 -0.525 1.00 81.38 768 ILE A C 1
ATOM 6054 O O . ILE A 1 768 ? -1.551 2.049 -1.690 1.00 81.38 768 ILE A O 1
ATOM 6058 N N . ASN A 1 769 ? -1.650 2.550 0.490 1.00 82.12 769 ASN A N 1
ATOM 6059 C CA . ASN A 1 769 ? -1.564 3.998 0.285 1.00 82.12 769 ASN A CA 1
ATOM 6060 C C . ASN A 1 769 ? -0.180 4.392 -0.285 1.00 82.12 769 ASN A C 1
ATOM 6062 O O . ASN A 1 769 ? 0.818 4.257 0.430 1.00 82.12 769 ASN A O 1
ATOM 6066 N N . PRO A 1 770 ? -0.098 4.927 -1.519 1.00 82.00 770 PRO A N 1
ATOM 6067 C CA . PRO A 1 770 ? 1.180 5.161 -2.193 1.00 82.00 770 PRO A CA 1
ATOM 6068 C C . PRO A 1 770 ? 2.054 6.202 -1.480 1.00 82.00 770 PRO A C 1
ATOM 6070 O O . PRO A 1 770 ? 3.268 6.039 -1.418 1.00 82.00 770 PRO A O 1
ATOM 6073 N N . ILE A 1 771 ? 1.451 7.227 -0.866 1.00 87.31 771 ILE A N 1
ATOM 6074 C CA . ILE A 1 771 ? 2.181 8.286 -0.151 1.00 87.31 771 ILE A CA 1
ATOM 6075 C C . ILE A 1 771 ? 2.845 7.712 1.104 1.00 87.31 771 ILE A C 1
ATOM 6077 O O . ILE A 1 771 ? 4.053 7.849 1.286 1.00 87.31 771 ILE A O 1
ATOM 6081 N N . LYS A 1 772 ? 2.079 7.006 1.949 1.00 90.25 772 LYS A N 1
ATOM 6082 C CA . LYS A 1 772 ? 2.624 6.362 3.159 1.00 90.25 772 LYS A CA 1
ATOM 6083 C C . LYS A 1 772 ? 3.698 5.333 2.810 1.00 90.25 772 LYS A C 1
ATOM 6085 O O . LYS A 1 772 ? 4.706 5.242 3.504 1.00 90.25 772 LYS A O 1
ATOM 6090 N N . ARG A 1 773 ? 3.492 4.577 1.727 1.00 90.12 773 ARG A N 1
ATOM 6091 C CA . ARG A 1 773 ? 4.441 3.574 1.238 1.00 90.12 773 ARG A CA 1
ATOM 6092 C C . ARG A 1 773 ? 5.781 4.206 0.845 1.00 90.12 773 ARG A C 1
ATOM 6094 O O . ARG A 1 773 ? 6.822 3.718 1.277 1.00 90.12 773 ARG A O 1
ATOM 6101 N N . ILE A 1 774 ? 5.763 5.312 0.096 1.00 90.88 774 ILE A N 1
ATOM 6102 C CA . ILE A 1 774 ? 6.975 6.053 -0.294 1.00 90.88 774 ILE A CA 1
ATOM 6103 C C . ILE A 1 774 ? 7.735 6.573 0.935 1.00 90.88 774 ILE A C 1
ATOM 6105 O O . ILE A 1 774 ? 8.955 6.438 0.991 1.00 90.88 774 ILE A O 1
ATOM 6109 N N . GLU A 1 775 ? 7.046 7.116 1.942 1.00 93.50 775 GLU A N 1
ATOM 6110 C CA . GLU A 1 775 ? 7.703 7.609 3.165 1.00 93.50 775 GLU A CA 1
ATOM 6111 C C . GLU A 1 775 ? 8.430 6.494 3.937 1.00 93.50 775 GLU A C 1
ATOM 6113 O O . GLU A 1 775 ? 9.548 6.694 4.421 1.00 93.50 775 GLU A O 1
ATOM 6118 N N . VAL A 1 776 ? 7.857 5.285 3.986 1.00 96.00 776 VAL A N 1
ATOM 6119 C CA . VAL A 1 776 ? 8.543 4.118 4.566 1.00 96.00 776 VAL A CA 1
ATOM 6120 C C . VAL A 1 776 ? 9.795 3.761 3.760 1.00 96.00 776 VAL A C 1
ATOM 6122 O O . VAL A 1 776 ? 10.852 3.547 4.355 1.00 96.00 776 VAL A O 1
ATOM 6125 N N . TYR A 1 777 ? 9.736 3.767 2.425 1.00 95.50 777 TYR A N 1
ATOM 6126 C CA . TYR A 1 777 ? 10.920 3.505 1.596 1.00 95.50 777 TYR A CA 1
ATOM 6127 C C . TYR A 1 777 ? 11.998 4.584 1.705 1.00 95.50 777 TYR A C 1
ATOM 6129 O O . TYR A 1 777 ? 13.179 4.241 1.710 1.00 95.50 777 TYR A O 1
ATOM 6137 N N . LYS A 1 778 ? 11.635 5.861 1.879 1.00 95.25 778 LYS A N 1
ATOM 6138 C CA . LYS A 1 778 ? 12.604 6.924 2.198 1.00 95.25 778 LYS A CA 1
ATOM 6139 C C . LYS A 1 778 ? 13.319 6.644 3.520 1.00 95.25 778 LYS A C 1
ATOM 6141 O O . LYS A 1 778 ? 14.540 6.788 3.594 1.00 95.25 778 LYS A O 1
ATOM 6146 N N . LYS A 1 779 ? 12.585 6.194 4.548 1.00 95.62 779 LYS A N 1
ATOM 6147 C CA . LYS A 1 779 ? 13.179 5.784 5.831 1.00 95.62 779 LYS A CA 1
ATOM 6148 C C . LYS A 1 779 ? 14.128 4.595 5.651 1.00 95.62 779 LYS A C 1
ATOM 6150 O O . LYS A 1 779 ? 15.244 4.648 6.159 1.00 95.62 779 LYS A O 1
ATOM 6155 N N . ILE A 1 780 ? 13.716 3.564 4.908 1.00 96.94 780 ILE A N 1
ATOM 6156 C CA . ILE A 1 780 ? 14.558 2.393 4.614 1.00 96.94 780 ILE A CA 1
ATOM 6157 C C . ILE A 1 780 ? 15.839 2.816 3.892 1.00 96.94 780 ILE A C 1
ATOM 6159 O O . ILE A 1 780 ? 16.931 2.486 4.344 1.00 96.94 780 ILE A O 1
ATOM 6163 N N . GLN A 1 781 ? 15.717 3.592 2.813 1.00 96.06 781 GLN A N 1
ATOM 6164 C CA . GLN A 1 781 ? 16.858 4.099 2.057 1.00 96.06 781 GLN A CA 1
ATOM 6165 C C . GLN A 1 781 ? 17.833 4.860 2.962 1.00 96.06 781 GLN A C 1
ATOM 6167 O O . GLN A 1 781 ? 19.036 4.621 2.892 1.00 96.06 781 GLN A O 1
ATOM 6172 N N . LYS A 1 782 ? 17.334 5.735 3.841 1.00 95.75 782 LYS A N 1
ATOM 6173 C CA . LYS A 1 782 ? 18.178 6.471 4.787 1.00 95.75 782 LYS A CA 1
ATOM 6174 C C . LYS A 1 782 ? 18.936 5.542 5.739 1.00 95.75 782 LYS A C 1
ATOM 6176 O O . LYS A 1 782 ? 20.138 5.719 5.896 1.00 95.75 782 LYS A O 1
ATOM 6181 N N . LEU A 1 783 ? 18.263 4.550 6.329 1.00 96.38 783 LEU A N 1
ATOM 6182 C CA . LEU A 1 783 ? 18.900 3.568 7.218 1.00 96.38 783 LEU A CA 1
ATOM 6183 C C . LEU A 1 783 ? 20.006 2.790 6.498 1.00 96.38 783 LEU A C 1
ATOM 6185 O O . LEU A 1 783 ? 21.106 2.652 7.025 1.00 96.38 783 LEU A O 1
ATOM 6189 N N . ILE A 1 784 ? 19.739 2.343 5.269 1.00 96.50 784 ILE A N 1
ATOM 6190 C CA . ILE A 1 784 ? 20.728 1.617 4.473 1.00 96.50 784 ILE A CA 1
ATOM 6191 C C . ILE A 1 784 ? 21.927 2.520 4.146 1.00 96.50 784 ILE A C 1
ATOM 6193 O O . ILE A 1 784 ? 23.070 2.099 4.295 1.00 96.50 784 ILE A O 1
ATOM 6197 N N . VAL A 1 785 ? 21.701 3.773 3.745 1.00 95.94 785 VAL A N 1
ATOM 6198 C CA . VAL A 1 785 ? 22.789 4.735 3.492 1.00 95.94 785 VAL A CA 1
ATOM 6199 C C . VAL A 1 785 ? 23.615 4.993 4.755 1.00 95.94 785 VAL A C 1
ATOM 6201 O O . VAL A 1 785 ? 24.844 5.003 4.686 1.00 95.94 785 VAL A O 1
ATOM 6204 N N . ASP A 1 786 ? 22.969 5.138 5.914 1.00 95.38 786 ASP A N 1
ATOM 6205 C CA . ASP A 1 786 ? 23.637 5.358 7.201 1.00 95.38 786 ASP A CA 1
ATOM 6206 C C . ASP A 1 786 ? 24.481 4.144 7.648 1.00 95.38 786 ASP A C 1
ATOM 6208 O O . ASP A 1 786 ? 25.531 4.323 8.274 1.00 95.38 786 ASP A O 1
ATOM 6212 N N . ASP A 1 787 ? 24.080 2.922 7.280 1.00 95.88 787 ASP A N 1
ATOM 6213 C CA . ASP A 1 787 ? 24.848 1.691 7.518 1.00 95.88 787 ASP A CA 1
ATOM 6214 C C . ASP A 1 787 ? 26.041 1.519 6.558 1.00 95.88 787 ASP A C 1
ATOM 6216 O O . ASP A 1 787 ? 26.945 0.714 6.821 1.00 95.88 787 ASP A O 1
ATOM 6220 N N . CYS A 1 788 ? 26.062 2.274 5.453 1.00 96.31 788 CYS A N 1
ATOM 6221 C CA . CYS A 1 788 ? 27.103 2.262 4.422 1.00 96.31 788 CYS A CA 1
ATOM 6222 C C . CYS A 1 788 ? 27.463 0.847 3.908 1.00 96.31 788 CYS A C 1
ATOM 6224 O O . CYS A 1 788 ? 28.648 0.515 3.880 1.00 96.31 788 CYS A O 1
ATOM 6226 N N . PRO A 1 789 ? 26.515 -0.031 3.520 1.00 96.12 789 PRO A N 1
ATOM 6227 C CA . PRO A 1 789 ? 26.845 -1.364 3.014 1.00 96.12 789 PRO A CA 1
ATOM 6228 C C . PRO A 1 789 ? 27.446 -1.327 1.608 1.00 96.12 789 PRO A C 1
ATOM 6230 O O . PRO A 1 789 ? 27.982 -2.337 1.155 1.00 96.12 789 PRO A O 1
ATOM 6233 N N . TRP A 1 790 ? 27.375 -0.182 0.926 1.00 96.56 790 TRP A N 1
ATOM 6234 C CA . TRP A 1 790 ? 27.941 0.050 -0.396 1.00 96.56 790 TRP A CA 1
ATOM 6235 C C . TRP A 1 790 ? 28.931 1.216 -0.385 1.00 96.56 790 TRP A C 1
ATOM 6237 O O . TRP A 1 790 ? 28.865 2.114 0.458 1.00 96.56 790 TRP A O 1
ATOM 6247 N N . ILE A 1 791 ? 29.819 1.208 -1.373 1.00 96.88 791 ILE A N 1
ATOM 6248 C CA . ILE A 1 791 ? 30.434 2.408 -1.928 1.00 96.88 791 ILE A CA 1
ATOM 6249 C C . ILE A 1 791 ? 29.494 2.892 -3.031 1.00 96.88 791 ILE A C 1
ATOM 6251 O O . ILE A 1 791 ? 29.372 2.239 -4.073 1.00 96.88 791 ILE A O 1
ATOM 6255 N N . PHE A 1 792 ? 28.792 3.992 -2.776 1.00 95.94 792 PHE A N 1
ATOM 6256 C CA . PHE A 1 792 ? 27.827 4.558 -3.716 1.00 95.94 792 PHE A CA 1
ATOM 6257 C C . PHE A 1 792 ? 28.582 5.267 -4.843 1.00 95.94 792 PHE A C 1
ATOM 6259 O O . PHE A 1 792 ? 29.393 6.151 -4.576 1.00 95.94 792 PHE A O 1
ATOM 6266 N N . LEU A 1 793 ? 28.360 4.853 -6.096 1.00 95.19 793 LEU A N 1
ATOM 6267 C CA . LEU A 1 793 ? 29.051 5.437 -7.247 1.00 95.19 793 LEU A CA 1
ATOM 6268 C C . LEU A 1 793 ? 28.112 6.342 -8.044 1.00 95.19 793 LEU A C 1
ATOM 6270 O O . LEU A 1 793 ? 28.142 7.563 -7.896 1.00 95.19 793 LEU A O 1
ATOM 6274 N N . TYR A 1 794 ? 27.282 5.753 -8.905 1.00 94.56 794 TYR A N 1
ATOM 6275 C CA . TYR A 1 794 ? 26.477 6.512 -9.854 1.00 94.56 794 TYR A CA 1
ATOM 6276 C C . TYR A 1 794 ? 25.257 5.739 -10.363 1.00 94.56 794 TYR A C 1
ATOM 6278 O O . TYR A 1 794 ? 25.256 4.507 -10.438 1.00 94.56 794 TYR A O 1
ATOM 6286 N N . HIS A 1 795 ? 24.240 6.493 -10.770 1.00 93.81 795 HIS A N 1
ATOM 6287 C CA . HIS A 1 795 ? 23.092 6.025 -11.539 1.00 93.81 795 HIS A CA 1
ATOM 6288 C C . HIS A 1 795 ? 23.348 6.316 -13.025 1.00 93.81 795 HIS A C 1
ATOM 6290 O O . HIS A 1 795 ? 23.503 7.486 -13.385 1.00 93.81 795 HIS A O 1
ATOM 6296 N N . PRO A 1 796 ? 23.476 5.298 -13.898 1.00 91.38 796 PRO A N 1
ATOM 6297 C CA . PRO A 1 796 ? 23.647 5.513 -15.330 1.00 91.38 796 PRO A CA 1
ATOM 6298 C C . PRO A 1 796 ? 22.480 6.270 -15.959 1.00 91.38 796 PRO A C 1
ATOM 6300 O O . PRO A 1 796 ? 21.342 6.200 -15.497 1.00 91.38 796 PRO A O 1
ATOM 6303 N N . LYS A 1 797 ? 22.774 6.926 -17.077 1.00 91.62 797 LYS A N 1
ATOM 6304 C CA . LYS A 1 797 ? 21.791 7.461 -18.015 1.00 91.62 797 LYS A CA 1
ATOM 6305 C C . LYS A 1 797 ? 21.861 6.675 -19.319 1.00 91.62 797 LYS A C 1
ATOM 6307 O O . LYS A 1 797 ? 22.879 6.063 -19.631 1.00 91.62 797 LYS A O 1
ATOM 6312 N N . LEU A 1 798 ? 20.784 6.715 -20.090 1.00 88.31 798 LEU A N 1
ATOM 6313 C CA . LEU A 1 798 ? 20.824 6.386 -21.512 1.00 88.31 798 LEU A CA 1
ATOM 6314 C C . LEU A 1 798 ? 20.739 7.666 -22.329 1.00 88.31 798 LEU A C 1
ATOM 6316 O O . LEU A 1 798 ? 20.142 8.651 -21.892 1.00 88.31 798 LEU A O 1
ATOM 6320 N N . ALA A 1 799 ? 21.333 7.640 -23.515 1.00 90.81 799 ALA A N 1
ATOM 6321 C CA . ALA A 1 799 ? 21.235 8.719 -24.478 1.00 90.81 799 ALA A CA 1
ATOM 6322 C C . ALA A 1 799 ? 20.526 8.249 -25.748 1.00 90.81 799 ALA A C 1
ATOM 6324 O O . ALA A 1 799 ? 20.476 7.058 -26.051 1.00 90.81 799 ALA A O 1
ATOM 6325 N N . TYR A 1 800 ? 19.990 9.195 -26.507 1.00 91.88 800 TYR A N 1
ATOM 6326 C CA . TYR A 1 800 ? 19.590 8.972 -27.888 1.00 91.88 800 TYR A CA 1
ATOM 6327 C C . TYR A 1 800 ? 19.878 10.210 -28.733 1.00 91.88 800 TYR A C 1
ATOM 6329 O O . TYR A 1 800 ? 19.940 11.329 -28.216 1.00 91.88 800 TYR A O 1
ATOM 6337 N N . ILE A 1 801 ? 20.032 9.987 -30.032 1.00 93.38 801 ILE A N 1
ATOM 6338 C CA . ILE A 1 801 ? 20.057 11.015 -31.076 1.00 93.38 801 ILE A CA 1
ATOM 6339 C C . ILE A 1 801 ? 18.927 10.725 -32.060 1.00 93.38 801 ILE A C 1
ATOM 6341 O O . ILE A 1 801 ? 18.535 9.570 -32.235 1.00 93.38 801 ILE A O 1
ATOM 6345 N N . SER A 1 802 ? 18.380 11.766 -32.669 1.00 94.06 802 SER A N 1
ATOM 6346 C CA . SER A 1 802 ? 17.308 11.667 -33.658 1.00 94.06 802 SER A CA 1
ATOM 6347 C C . SER A 1 802 ? 17.402 12.832 -34.628 1.00 94.06 802 SER A C 1
ATOM 6349 O O . SER A 1 802 ? 17.726 13.942 -34.189 1.00 94.06 802 SER A O 1
ATOM 6351 N N . ASP A 1 803 ? 17.053 12.601 -35.891 1.00 92.19 803 ASP A N 1
ATOM 6352 C CA . ASP A 1 803 ? 17.013 13.665 -36.889 1.00 92.19 803 ASP A CA 1
ATOM 6353 C C . ASP A 1 803 ? 16.043 14.779 -36.462 1.00 92.19 803 ASP A C 1
ATOM 6355 O O . ASP A 1 803 ? 15.101 14.561 -35.692 1.00 92.19 803 ASP A O 1
ATOM 6359 N N . GLU A 1 804 ? 16.262 16.003 -36.952 1.00 89.25 804 GLU A N 1
ATOM 6360 C CA . GLU A 1 804 ? 15.455 17.175 -36.570 1.00 89.25 804 GLU A CA 1
ATOM 6361 C C . GLU A 1 804 ? 13.974 17.023 -36.944 1.00 89.25 804 GLU A C 1
ATOM 6363 O O . GLU A 1 804 ? 13.089 17.512 -36.235 1.00 89.25 804 GLU A O 1
ATOM 6368 N N . ASN A 1 805 ? 13.711 16.302 -38.034 1.00 90.75 805 ASN A N 1
ATOM 6369 C CA . ASN A 1 805 ? 12.372 15.973 -38.497 1.00 90.75 805 ASN A CA 1
ATOM 6370 C C . ASN A 1 805 ? 11.737 14.820 -37.700 1.00 90.75 805 ASN A C 1
ATOM 6372 O O . ASN A 1 805 ? 10.561 14.539 -37.889 1.00 90.75 805 ASN A O 1
ATOM 6376 N N . ILE A 1 806 ? 12.441 14.155 -36.782 1.00 93.62 806 ILE A N 1
ATOM 6377 C CA . ILE A 1 806 ? 11.861 13.104 -35.942 1.00 93.62 806 ILE A CA 1
ATOM 6378 C C . ILE A 1 806 ? 11.468 13.667 -34.581 1.00 93.62 806 ILE A C 1
ATOM 6380 O O . ILE A 1 806 ? 12.242 14.277 -33.843 1.00 93.62 806 ILE A O 1
ATOM 6384 N N . ALA A 1 807 ? 10.221 13.416 -34.201 1.00 92.38 807 ALA A N 1
ATOM 6385 C CA . ALA A 1 807 ? 9.664 13.845 -32.936 1.00 92.38 807 ALA A CA 1
ATOM 6386 C C . ALA A 1 807 ? 9.239 12.678 -32.057 1.00 92.38 807 ALA A C 1
ATOM 6388 O O . ALA A 1 807 ? 8.932 11.591 -32.533 1.00 92.38 807 ALA A O 1
ATOM 6389 N N . ASN A 1 808 ? 9.148 12.960 -30.754 1.00 90.88 808 ASN A N 1
ATOM 6390 C CA . ASN A 1 808 ? 8.614 12.050 -29.739 1.00 90.88 808 ASN A CA 1
ATOM 6391 C C . ASN A 1 808 ? 9.357 10.714 -29.592 1.00 90.88 808 ASN A C 1
ATOM 6393 O O . ASN A 1 808 ? 8.817 9.791 -28.989 1.00 90.88 808 ASN A O 1
ATOM 6397 N N . VAL A 1 809 ? 10.620 10.634 -30.010 1.00 91.12 809 VAL A N 1
ATOM 6398 C CA . VAL A 1 809 ? 11.519 9.591 -29.501 1.00 91.12 809 VAL A CA 1
ATOM 6399 C C . VAL A 1 809 ? 11.661 9.820 -27.997 1.00 91.12 809 VAL A C 1
ATOM 6401 O O . VAL A 1 809 ? 12.177 10.845 -27.553 1.00 91.12 809 VAL A O 1
ATOM 6404 N N . ARG A 1 810 ? 11.103 8.915 -27.194 1.00 87.62 810 ARG A N 1
ATOM 6405 C CA . ARG A 1 810 ? 11.102 9.010 -25.732 1.00 87.62 810 ARG A CA 1
ATOM 6406 C C . ARG A 1 810 ? 11.629 7.714 -25.155 1.00 87.62 810 ARG A C 1
ATOM 6408 O O . ARG A 1 810 ? 11.041 6.657 -25.367 1.00 87.62 810 ARG A O 1
ATOM 6415 N N . LEU A 1 811 ? 12.713 7.831 -24.399 1.00 88.62 811 LEU A N 1
ATOM 6416 C CA . LEU A 1 811 ? 13.218 6.747 -23.577 1.00 88.62 811 LEU A CA 1
ATOM 6417 C C . LEU A 1 811 ? 12.433 6.697 -22.270 1.00 88.62 811 LEU A C 1
ATOM 6419 O O . LEU A 1 811 ? 12.242 7.720 -21.614 1.00 88.62 811 LEU A O 1
ATOM 6423 N N . SER A 1 812 ? 11.986 5.505 -21.890 1.00 87.88 812 SER A N 1
ATOM 6424 C CA . SER A 1 812 ? 11.475 5.266 -20.549 1.00 87.88 812 SER A CA 1
ATOM 6425 C C . SER A 1 812 ? 12.617 5.153 -19.540 1.00 87.88 812 SER A C 1
ATOM 6427 O O . SER A 1 812 ? 13.772 4.919 -19.903 1.00 87.88 812 SER A O 1
ATOM 6429 N N . VAL A 1 813 ? 12.289 5.227 -18.251 1.00 87.25 813 VAL A N 1
ATOM 6430 C CA . VAL A 1 813 ? 13.241 4.954 -17.157 1.00 87.25 813 VAL A CA 1
ATOM 6431 C C . VAL A 1 813 ? 13.781 3.513 -17.167 1.00 87.25 813 VAL A C 1
ATOM 6433 O O . VAL A 1 813 ? 14.800 3.227 -16.548 1.00 87.25 813 VAL A O 1
ATOM 6436 N N . LEU A 1 814 ? 13.148 2.595 -17.903 1.00 83.81 814 LEU A N 1
ATOM 6437 C CA . LEU A 1 814 ? 13.655 1.236 -18.145 1.00 83.81 814 LEU A CA 1
ATOM 6438 C C . LEU A 1 814 ? 14.432 1.121 -19.471 1.00 83.81 814 LEU A C 1
ATOM 6440 O O . LEU A 1 814 ? 14.747 0.019 -19.911 1.00 83.81 814 LEU A O 1
ATOM 6444 N N . GLY A 1 815 ? 14.714 2.243 -20.138 1.00 84.19 815 GLY A N 1
ATOM 6445 C CA . GLY A 1 815 ? 15.411 2.276 -21.423 1.00 84.19 815 GLY A CA 1
ATOM 6446 C C . GLY A 1 815 ? 14.589 1.745 -22.595 1.00 84.19 815 GLY A C 1
ATOM 6447 O O . GLY A 1 815 ? 15.160 1.285 -23.583 1.00 84.19 815 GLY A O 1
ATOM 6448 N N . LYS A 1 816 ? 13.256 1.778 -22.487 1.00 86.06 816 LYS A N 1
ATOM 6449 C CA . LYS A 1 816 ? 12.329 1.309 -23.526 1.00 86.06 816 LYS A CA 1
ATOM 6450 C C . LYS A 1 816 ? 11.862 2.466 -24.406 1.00 86.06 816 LYS A C 1
ATOM 6452 O O . LYS A 1 816 ? 11.834 3.603 -23.944 1.00 86.06 816 LYS A O 1
ATOM 6457 N N . THR A 1 817 ? 11.524 2.187 -25.664 1.00 88.88 817 THR A N 1
ATOM 6458 C CA . THR A 1 817 ? 11.021 3.195 -26.612 1.00 88.88 817 THR A CA 1
ATOM 6459 C C . THR A 1 817 ? 9.707 2.716 -27.201 1.00 88.88 817 THR A C 1
ATOM 6461 O O . THR A 1 817 ? 9.649 1.616 -27.747 1.00 88.88 817 THR A O 1
ATOM 6464 N N . ARG A 1 818 ? 8.684 3.566 -27.129 1.00 90.81 818 ARG A N 1
ATOM 6465 C CA . ARG A 1 818 ? 7.381 3.322 -27.744 1.00 90.81 818 ARG A CA 1
ATOM 6466 C C . ARG A 1 818 ? 7.335 3.916 -29.136 1.00 90.81 818 ARG A C 1
ATOM 6468 O O . ARG A 1 818 ? 7.293 5.134 -29.304 1.00 90.81 818 ARG A O 1
ATOM 6475 N N . TYR A 1 819 ? 7.382 3.054 -30.135 1.00 93.75 819 TYR A N 1
ATOM 6476 C CA . TYR A 1 819 ? 7.406 3.444 -31.536 1.00 93.75 819 TYR A CA 1
ATOM 6477 C C . TYR A 1 819 ? 6.088 4.049 -31.987 1.00 93.75 819 TYR A C 1
ATOM 6479 O O . TYR A 1 819 ? 6.085 4.845 -32.921 1.00 93.75 819 TYR A O 1
ATOM 6487 N N . GLU A 1 820 ? 4.978 3.754 -31.306 1.00 92.44 820 GLU A N 1
ATOM 6488 C CA . GLU A 1 820 ? 3.698 4.344 -31.668 1.00 92.44 820 GLU A CA 1
ATOM 6489 C C . GLU A 1 820 ? 3.707 5.857 -31.472 1.00 92.44 820 GLU A C 1
ATOM 6491 O O . GLU A 1 820 ? 2.985 6.553 -32.175 1.00 92.44 820 GLU A O 1
ATOM 6496 N N . ASP A 1 821 ? 4.512 6.377 -30.541 1.00 91.75 821 ASP A N 1
ATOM 6497 C CA . ASP A 1 821 ? 4.606 7.805 -30.235 1.00 91.75 821 ASP A CA 1
ATOM 6498 C C . ASP A 1 821 ? 5.476 8.581 -31.238 1.00 91.75 821 ASP A C 1
ATOM 6500 O O . ASP A 1 821 ? 5.323 9.803 -31.335 1.00 91.75 821 ASP A O 1
ATOM 6504 N N . ILE A 1 822 ? 6.366 7.899 -31.970 1.00 94.19 822 ILE A N 1
ATOM 6505 C CA . ILE A 1 822 ? 7.348 8.515 -32.874 1.00 94.19 822 ILE A CA 1
ATOM 6506 C C . ILE A 1 822 ? 6.645 9.058 -34.114 1.00 94.19 822 ILE A C 1
ATOM 6508 O O . ILE A 1 822 ? 5.891 8.345 -34.764 1.00 94.19 822 ILE A O 1
ATOM 6512 N N . MET A 1 823 ? 6.929 10.313 -34.460 1.00 93.25 823 MET A N 1
ATOM 6513 C CA . MET A 1 823 ? 6.277 11.031 -35.555 1.00 93.25 823 MET A CA 1
ATOM 6514 C C . MET A 1 823 ? 7.316 11.723 -36.441 1.00 93.25 823 MET A C 1
ATOM 6516 O O . MET A 1 823 ? 8.227 12.365 -35.916 1.00 93.25 823 MET A O 1
ATOM 6520 N N . ILE A 1 824 ? 7.146 11.649 -37.764 1.00 92.06 824 ILE A N 1
ATOM 6521 C CA . ILE A 1 824 ? 7.927 12.437 -38.730 1.00 92.06 824 ILE A CA 1
ATOM 6522 C C . ILE A 1 824 ? 7.271 13.816 -38.874 1.00 92.06 824 ILE A C 1
ATOM 6524 O O . ILE A 1 824 ? 6.057 13.921 -39.041 1.00 92.06 824 ILE A O 1
ATOM 6528 N N . LYS A 1 825 ? 8.067 14.874 -38.783 1.00 88.19 825 LYS A N 1
ATOM 6529 C CA . LYS A 1 825 ? 7.711 16.283 -38.956 1.00 88.19 825 LYS A CA 1
ATOM 6530 C C . LYS A 1 825 ? 8.275 16.807 -40.271 1.00 88.19 825 LYS A C 1
ATOM 6532 O O . LYS A 1 825 ? 9.165 16.201 -40.856 1.00 88.19 825 LYS A O 1
ATOM 6537 N N . GLU A 1 826 ? 7.721 17.928 -40.709 1.00 76.31 826 GLU A N 1
ATOM 6538 C CA . GLU A 1 826 ? 8.269 18.714 -41.816 1.00 76.31 826 GLU A CA 1
ATOM 6539 C C . GLU A 1 826 ? 9.528 19.481 -41.403 1.00 76.31 826 GLU A C 1
ATOM 6541 O O . GLU A 1 826 ? 9.562 19.970 -40.245 1.00 76.31 826 GLU A O 1
#

Foldseek 3Di:
DDDDDDDDDDDDDDDDDDDDDDDDDDPQVQVVLVLLLLQQVLQLLLLVLVLVLVVLVVLLVVLVVLLVVLVVLLVVLVVLVVVLVVVVVVLVVLLVVLVVLLVVLVVLLVVLVVQLVVLVVVLVVLVVVLVVLVVVLVVLVVVLVVLVVLLVVLVVLLVVLVVQLVVLVVQLVVLVVVPPVSVVSNVVSVVSNVVSVVSNVVSVVVNVVSVVSNVVSVVSSVVSVVVSVVSVVVSVVSVVSSVVSVVSNVVSVVSNVVSVVSNVVSVVVVVVSVVVVVVSVVSSVVSVVVSVVSVVSSVVSVVVSVVSVVSSVVSVVSVVVSVVVVVVVVVDPRDPDAFEAEEEDQDDFPDQQLLAGDDLVSQQVLLQFFWFCWAADLFQDIHGTQFSDKDDDPVLFKIKTFGDDQQAKPVGDDQWLVLLQVLLLCSLACVNPGPLLVLCVQFQCSPCRSVVVDVGRPQWDDPDGGMIMGGGPARFPCSSQSRNGSSNTRDDPVCVVVVHNMHRHQWDFDDDDPFKTKTAGDCSRSSGTFSGGIYIYGYNDDPSVVCVVVVVGQKYWDFQVCVVVCVVVVVVVQKDKDFAWKFKWKFFQLPDPDCLNVPLLLLLLLLLLAQLVCLCCFLRNVQWAFFQWLTRCSLANCPVGPRRHHDLPVSLVSCVVVVVVVVPDAAEEEDEDDDPPDPHSRVVNVVRSQVSCVVSPHHHDYDYDHPVCSLPLVRLRVGRIYIDMDHQSHSHVLSRCCQCAPQVHPNVSSNHDDPVLNVLSVVLRNDPPPVVSSVSSVVSRVVCSSSSSISGHTRGMMMMGGDPQKDDQRQRSNRHGHSSRIRGHD